Protein 3BYI (pdb70)

Foldseek 3Di:
DDDDPVRCCVVPNQQQPQFLEALVNQCVVVVHLEHPLLVLLLVVCVVPNLLAACQLNDADDVVLLVVVSRCVRNVHDDDCPDPSNVPNNSSSNNSLSRQQSRPAFLQGPVCLVQLLVLLVDDDLVSSLVSLLVSLVVDDSSSSVNLLSVLVSVLSSQVNCVRHVDHLQNVLLSVLCSHHVQQPPPDHNVVSSVSSSSSSSSCNVVVPSSPD/DDDDPVVCVVVPVAAQPQALEALCVQCVVVVHLEHPLLVLLLVVCVVPNLLAACQLNDADDVVLLVVVSRCVRVVHDDDCVPPSNVPNNSSSNNNLSRQQNRPAFLCGPVCLVQLLVLLPDDDPVSSLVSLLVSLVVDDSSSNVNLLSVLVSVLSSQVSCVRHVDHLQNVLLSVLCSHHVQQPPPDDNVVSSVSSSSSSSSCNVVVVSSND/DDPVVCVVVVVFQQQQFQEALCRQCVVVVHLAHPLLVLLLVVCVVPNLLAACALNDADDVVLLVVVSRCVRNVHDDDCVDPSNPPNNSSSNNNLSRQQNRPAFLQGPVCLVQLLVLLPDDDLVSSLVSLLVSLVVDDSSSNVNLLSVLVSVLSSQVNCVRHVDHLQNVLLSVLCSHHVQCPDPDDNVVSSVSSSSSSSSCNVVVCSNVND/DDPVVCCVVVVAAQQQAQEALVSQCVVVVHLEHPLLVLLLVVCVVPNLLAACQLNDADDVVLLVVVSRCVRNVHDDDCVPPSNPPNNSSSNNNLNRQQNRPAFLQGQVCLVQLLVLLPDDDVVSSQVSLLVVLVVDDSSSNVNLLSVLVSVLSSQVNCVRHVDHLQNVLLSVLCSHNVCQPPPDDRVVSSVSSSSSSSSCNVCVVSNVD

B-factor: mean 49.27, std 9.01, range [24.17, 100.31]

Solvent-accessible surface area: 32671 Å² total; per-residue (Å²): 160,100,35,43,29,64,51,3,72,149,116,45,18,9,97,41,48,15,7,26,30,47,3,62,106,4,2,144,139,52,143,28,53,12,0,146,10,0,70,51,0,16,116,6,0,51,135,68,0,28,76,48,42,1,0,0,40,5,68,7,72,20,29,27,6,10,89,0,29,23,43,13,4,17,68,62,205,30,80,13,92,72,98,89,4,94,62,8,11,4,0,0,8,0,0,14,11,1,0,103,6,3,59,42,2,1,2,7,96,89,26,23,70,78,0,10,108,2,2,64,82,75,64,15,101,62,9,6,103,26,0,65,43,9,4,120,124,6,41,64,17,2,63,43,0,0,86,51,0,1,13,4,0,40,101,0,44,90,73,35,61,70,0,56,6,37,19,30,22,1,0,106,17,1,0,47,0,0,5,50,0,15,80,65,117,16,12,28,24,2,18,39,28,9,0,30,37,0,2,27,14,0,8,68,11,39,79,110,6,19,78,143,80,41,33,23,66,70,10,76,132,86,49,24,10,52,59,68,14,2,28,14,103,10,80,82,3,3,146,123,60,148,30,54,10,1,91,0,0,86,65,0,13,60,8,0,55,144,74,0,26,75,44,52,1,0,0,53,11,59,7,76,24,37,32,6,10,45,0,22,28,25,0,6,24,98,56,103,18,79,16,94,68,103,101,4,70,67,8,22,3,0,0,9,0,0,13,10,1,0,104,6,3,56,81,1,1,3,8,76,91,34,17,96,64,0,8,98,2,2,66,60,105,68,20,96,59,7,6,95,24,1,64,46,20,2,118,138,7,40,63,16,5,64,41,0,0,94,52,0,1,13,5,1,42,102,0,45,89,79,33,62,81,0,61,6,20,30,62,18,1,1,81,16,1,0,50,4,0,1,47,0,15,85,62,125,21,11,33,23,3,17,44,30,10,0,30,42,0,2,40,14,0,7,68,14,49,76,112,7,24,94,87,35,27,67,55,9,84,117,152,48,18,10,55,50,12,22,5,24,18,101,9,86,67,2,1,116,137,67,102,34,52,12,0,161,8,0,85,32,0,17,122,8,0,49,133,69,0,22,56,48,54,2,0,0,55,1,74,8,79,24,40,29,7,11,43,0,27,25,25,13,4,2,92,58,110,25,78,11,89,68,87,87,4,133,65,8,11,3,0,0,8,0,0,12,11,0,0,101,4,2,50,79,2,0,5,10,67,91,33,18,64,89,0,14,75,3,1,62,68,92,58,20,104,53,11,3,105,23,0,54,50,20,6,117,139,8,38,63,20,6,74,37,0,0,92,52,0,0,12,4,0,40,100,0,45,87,93,34,72,67,0,70,7,16,20,49,21,0,0,91,16,1,0,50,2,0,2,31,0,10,63,51,116,17,8,27,27,3,21,41,33,8,1,31,41,0,1,26,15,0,8,66,18,47,81,80,4,18,36,141,92,54,31,59,44,12,69,154,166,40,19,8,46,54,27,24,5,27,29,59,3,58,74,6,3,135,94,62,147,31,50,11,0,154,5,0,75,32,0,13,117,6,0,67,140,71,0,28,81,48,49,1,0,0,50,4,70,8,77,25,25,28,7,12,86,0,31,26,35,9,1,4,96,74,109,25,79,13,91,71,88,96,4,134,63,8,12,3,0,0,8,0,0,14,10,1,0,103,4,4,64,51,2,1,3,11,67,86,37,12,99,67,0,10,111,2,2,61,80,65,67,22,116,64,9,23,61,25,0,75,51,18,4,119,147,6,42,67,16,3,62,42,0,0,97,51,0,1,14,4,0,40,64,0,44,85,69,37,74,73,0,69,6,17,19,47,18,0,0,94,18,2,0,46,3,0,3,45,0,13,78,55,130,16,11,18,26,2,22,45,27,6,1,30,37,0,1,29,15,0,7,66,26,45,83,46,5,20,82

Structure (mmCIF, N/CA/C/O backbone):
data_3BYI
#
_entry.id   3BYI
#
_cell.length_a   120.618
_cell.length_b   130.142
_cell.length_c   62.477
_cell.angle_alpha   90.000
_cell.angle_beta   90.000
_cell.angle_gamma   90.000
#
_symmetry.space_group_name_H-M   'P 21 21 2'
#
loop_
_entity.id
_entity.type
_entity.pdbx_description
1 polymer 'Rho GTPase activating protein 15'
2 water water
#
loop_
_atom_site.group_PDB
_atom_site.id
_atom_site.type_symbol
_atom_site.label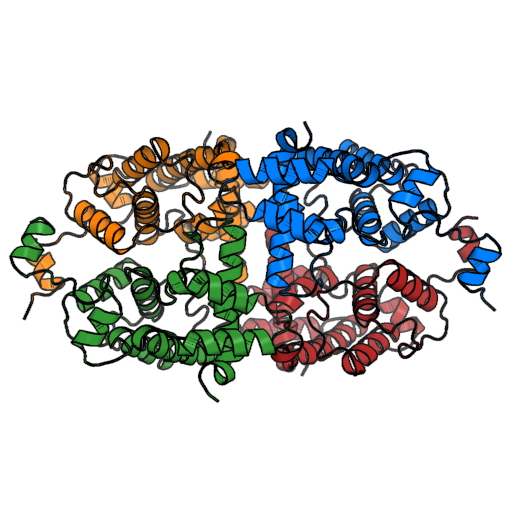_atom_id
_atom_site.label_alt_id
_atom_site.label_comp_id
_atom_site.label_asym_id
_atom_site.label_entity_id
_atom_site.label_seq_id
_atom_site.pdbx_PDB_ins_code
_atom_site.Cartn_x
_atom_site.Cartn_y
_atom_site.Cartn_z
_atom_site.occupancy
_atom_site.B_iso_or_equiv
_atom_site.auth_seq_id
_atom_site.auth_comp_id
_atom_site.auth_asym_id
_atom_site.auth_atom_id
_atom_site.pdbx_PDB_model_num
ATOM 1 N N . MET A 1 2 ? 21.219 -74.214 -43.828 1.00 62.14 261 MET A N 1
ATOM 2 C CA . MET A 1 2 ? 21.280 -73.345 -45.039 1.00 64.65 261 MET A CA 1
ATOM 3 C C . MET A 1 2 ? 20.458 -72.067 -44.829 1.00 66.61 261 MET A C 1
ATOM 4 O O . MET A 1 2 ? 19.401 -71.891 -45.442 1.00 66.99 261 MET A O 1
ATOM 6 N N . ARG A 1 3 ? 20.950 -71.181 -43.957 1.00 66.86 262 ARG A N 1
ATOM 7 C CA . ARG A 1 3 ? 20.251 -69.926 -43.636 1.00 68.38 262 ARG A CA 1
ATOM 8 C C . ARG A 1 3 ? 20.612 -68.815 -44.619 1.00 70.09 262 ARG A C 1
ATOM 9 O O . ARG A 1 3 ? 21.786 -68.619 -44.926 1.00 70.73 262 ARG A O 1
ATOM 17 N N . PRO A 1 4 ? 19.604 -68.052 -45.085 1.00 71.24 263 PRO A N 1
ATOM 18 C CA . PRO A 1 4 ? 19.867 -67.016 -46.081 1.00 70.04 263 PRO A CA 1
ATOM 19 C C . PRO A 1 4 ? 20.669 -65.834 -45.513 1.00 68.73 263 PRO A C 1
ATOM 20 O O . PRO A 1 4 ? 20.615 -65.561 -44.312 1.00 68.46 263 PRO A O 1
ATOM 24 N N . SER A 1 5 ? 21.410 -65.158 -46.388 1.00 66.64 264 SER A N 1
ATOM 25 C CA . SER A 1 5 ? 22.169 -63.964 -46.017 1.00 64.85 264 SER A CA 1
ATOM 26 C C . SER A 1 5 ? 21.253 -62.757 -45.807 1.00 62.82 264 SER A C 1
ATOM 27 O O . SER A 1 5 ? 20.053 -62.824 -46.065 1.00 63.42 264 SER A O 1
ATOM 30 N N . LEU A 1 6 ? 21.833 -61.657 -45.337 1.00 60.68 265 LEU A N 1
ATOM 31 C CA . LEU A 1 6 ? 21.124 -60.372 -45.272 1.00 59.90 265 LEU A CA 1
ATOM 32 C C . LEU A 1 6 ? 20.856 -59.859 -46.702 1.00 59.17 265 LEU A C 1
ATOM 33 O O . LEU A 1 6 ? 19.766 -59.346 -46.984 1.00 58.50 265 LEU A O 1
ATOM 38 N N . LYS A 1 7 ? 21.835 -60.022 -47.601 1.00 60.86 266 LYS A N 1
ATOM 39 C CA . LYS A 1 7 ? 21.638 -59.723 -49.038 1.00 61.38 266 LYS A CA 1
ATOM 40 C C . LYS A 1 7 ? 20.427 -60.505 -49.559 1.00 60.44 266 LYS A C 1
ATOM 41 O O . LYS A 1 7 ? 19.452 -59.902 -50.039 1.00 59.05 266 LYS A O 1
ATOM 43 N N . THR A 1 8 ? 20.481 -61.833 -49.424 1.00 58.40 267 THR A N 1
ATOM 44 C CA . THR A 1 8 ? 19.352 -62.695 -49.786 1.00 58.73 267 THR A CA 1
ATOM 45 C C . THR A 1 8 ? 18.036 -62.179 -49.173 1.00 60.10 267 THR A C 1
ATOM 46 O O . THR A 1 8 ? 17.075 -61.915 -49.896 1.00 62.71 267 THR A O 1
ATOM 50 N N . LEU A 1 9 ? 17.991 -62.011 -47.854 1.00 58.11 268 LEU A N 1
ATOM 51 C CA . LEU A 1 9 ? 16.748 -61.620 -47.199 1.00 57.69 268 LEU A CA 1
ATOM 52 C C . LEU A 1 9 ? 16.222 -60.287 -47.727 1.00 58.73 268 LEU A C 1
ATOM 53 O O . LEU A 1 9 ? 15.007 -60.110 -47.863 1.00 56.58 268 LEU A O 1
ATOM 58 N N . GLN A 1 10 ? 17.135 -59.378 -48.067 1.00 62.32 269 GLN A N 1
ATOM 59 C CA . GLN A 1 10 ? 16.769 -58.068 -48.638 1.00 66.85 269 GLN A CA 1
ATOM 60 C C . GLN A 1 10 ? 16.295 -58.201 -50.073 1.00 68.72 269 GLN A C 1
ATOM 61 O O . GLN A 1 10 ? 15.309 -57.566 -50.460 1.00 68.78 269 GLN A O 1
ATOM 67 N N . GLU A 1 11 ? 17.012 -59.013 -50.858 1.00 69.42 270 GLU A N 1
ATOM 68 C CA . GLU A 1 11 ? 16.600 -59.353 -52.225 1.00 70.27 270 GLU A CA 1
ATOM 69 C C . GLU A 1 11 ? 15.231 -60.024 -52.182 1.00 71.67 270 GLU A C 1
ATOM 70 O O . GLU A 1 11 ? 14.238 -59.442 -52.641 1.00 73.23 270 GLU A O 1
ATOM 76 N N . LYS A 1 12 ? 15.173 -61.224 -51.591 1.00 70.04 271 LYS A N 1
ATOM 77 C CA . LYS A 1 12 ? 13.917 -61.978 -51.447 1.00 68.02 271 LYS A CA 1
ATOM 78 C C . LYS A 1 12 ? 12.765 -61.069 -51.017 1.00 67.15 271 LYS A C 1
ATOM 79 O O . LYS A 1 12 ? 11.625 -61.300 -51.396 1.00 70.04 271 LYS A O 1
ATOM 83 N N . GLY A 1 13 ? 13.075 -60.038 -50.239 1.00 66.77 272 GLY A N 1
ATOM 84 C CA . GLY A 1 13 ? 12.092 -59.066 -49.783 1.00 65.54 272 GLY A CA 1
ATOM 85 C C . GLY A 1 13 ? 11.704 -59.245 -48.328 1.00 65.12 272 GLY A C 1
ATOM 86 O O . GLY A 1 13 ? 10.833 -58.530 -47.836 1.00 65.28 272 GLY A O 1
ATOM 87 N N . LEU A 1 14 ? 12.351 -60.181 -47.630 1.00 64.16 273 LEU A N 1
ATOM 88 C CA . LEU A 1 14 ? 11.973 -60.532 -46.254 1.00 64.19 273 LEU A CA 1
ATOM 89 C C . LEU A 1 14 ? 12.413 -59.497 -45.187 1.00 64.63 273 LEU A C 1
ATOM 90 O O . LEU A 1 14 ? 11.697 -59.265 -44.205 1.00 64.89 273 LEU A O 1
ATOM 92 N N . ILE A 1 15 ? 13.596 -58.901 -45.372 1.00 66.17 274 ILE A N 1
ATOM 93 C CA . ILE A 1 15 ? 14.138 -57.871 -44.471 1.00 65.41 274 ILE A CA 1
ATOM 94 C C . ILE A 1 15 ? 14.380 -56.598 -45.266 1.00 65.40 274 ILE A C 1
ATOM 95 O O . ILE A 1 15 ? 15.299 -56.527 -46.068 1.00 67.38 274 ILE A O 1
ATOM 100 N N . LYS A 1 16 ? 13.546 -55.597 -45.023 1.00 64.64 275 LYS A N 1
ATOM 101 C CA . LYS A 1 16 ? 13.583 -54.343 -45.760 1.00 64.16 275 LYS A CA 1
ATOM 102 C C . LYS A 1 16 ? 14.797 -53.474 -45.448 1.00 61.20 275 LYS A C 1
ATOM 103 O O . LYS A 1 16 ? 15.381 -52.921 -46.370 1.00 56.32 275 LYS A O 1
ATOM 109 N N . ASP A 1 17 ? 15.151 -53.340 -44.163 1.00 60.65 276 ASP A N 1
ATOM 110 C CA . ASP A 1 17 ? 16.187 -52.369 -43.696 1.00 62.03 276 ASP A CA 1
ATOM 111 C C . ASP A 1 17 ? 15.936 -50.954 -44.217 1.00 61.41 276 ASP A C 1
ATOM 112 O O . ASP A 1 17 ? 16.865 -50.221 -44.586 1.00 62.04 276 ASP A O 1
ATOM 117 N N . GLN A 1 18 ? 14.667 -50.577 -44.213 1.00 60.72 277 GLN A N 1
ATOM 118 C CA . GLN A 1 18 ? 14.199 -49.417 -44.937 1.00 57.58 277 GLN A CA 1
ATOM 119 C C . GLN A 1 18 ? 14.605 -48.073 -44.299 1.00 54.36 277 GLN A C 1
ATOM 120 O O . GLN A 1 18 ? 14.984 -47.169 -45.025 1.00 52.58 277 GLN A O 1
ATOM 126 N N . ILE A 1 19 ? 14.534 -47.955 -42.965 1.00 50.39 278 ILE A N 1
ATOM 127 C CA . ILE A 1 19 ? 14.595 -46.642 -42.282 1.00 49.91 278 ILE A CA 1
ATOM 128 C C . ILE A 1 19 ? 15.933 -46.383 -41.611 1.00 48.78 278 ILE A C 1
ATOM 129 O O . ILE A 1 19 ? 16.563 -45.340 -41.815 1.00 52.37 278 ILE A O 1
ATOM 134 N N . PHE A 1 20 ? 16.341 -47.310 -40.755 1.00 48.43 279 PHE A N 1
ATOM 135 C CA . PHE A 1 20 ? 17.545 -47.111 -39.960 1.00 46.13 279 PHE A CA 1
ATOM 136 C C . PHE A 1 20 ? 18.727 -47.297 -40.907 1.00 44.70 279 PHE A C 1
ATOM 137 O O . PHE A 1 20 ? 18.715 -48.224 -41.723 1.00 45.87 279 PHE A O 1
ATOM 145 N N . GLY A 1 21 ? 19.703 -46.388 -40.810 1.00 42.90 280 GLY A N 1
ATOM 146 C CA . GLY A 1 21 ? 20.901 -46.419 -41.631 1.00 43.54 280 GLY A CA 1
ATOM 147 C C . GLY A 1 21 ? 20.783 -45.699 -42.963 1.00 44.48 280 GLY A C 1
ATOM 148 O O . GLY A 1 21 ? 21.738 -45.702 -43.737 1.00 43.75 280 GLY A O 1
ATOM 149 N N . SER A 1 22 ? 19.601 -45.152 -43.272 1.00 45.70 281 SER A N 1
ATOM 150 C CA . SER A 1 22 ? 19.405 -44.345 -44.480 1.00 45.43 281 SER A CA 1
ATOM 151 C C . SER A 1 22 ? 19.635 -42.887 -44.113 1.00 46.94 281 SER A C 1
ATOM 152 O O . SER A 1 22 ? 19.332 -42.469 -42.990 1.00 45.37 281 SER A O 1
ATOM 155 N N . HIS A 1 23 ? 20.131 -42.108 -45.077 1.00 47.54 282 HIS A N 1
ATOM 156 C CA . HIS A 1 23 ? 20.297 -40.670 -44.906 1.00 49.81 282 HIS A CA 1
ATOM 157 C C . HIS A 1 23 ? 18.984 -40.049 -44.483 1.00 46.15 282 HIS A C 1
ATOM 158 O O . HIS A 1 23 ? 17.927 -40.439 -44.979 1.00 49.59 282 HIS A O 1
ATOM 165 N N . LEU A 1 24 ? 19.058 -39.066 -43.592 1.00 46.87 283 LEU A N 1
ATOM 166 C CA . LEU A 1 24 ? 17.894 -38.267 -43.188 1.00 44.71 283 LEU A CA 1
ATOM 167 C C . LEU A 1 24 ? 17.109 -37.805 -44.429 1.00 44.14 283 LEU A C 1
ATOM 168 O O . LEU A 1 24 ? 15.898 -37.841 -44.456 1.00 45.90 283 LEU A O 1
ATOM 173 N N . HIS A 1 25 ? 17.832 -37.425 -45.477 1.00 47.59 284 HIS A N 1
ATOM 174 C CA . HIS A 1 25 ? 17.241 -36.868 -46.695 1.00 47.84 284 HIS A CA 1
ATOM 175 C C . HIS A 1 25 ? 16.465 -37.875 -47.506 1.00 46.47 284 HIS A C 1
ATOM 176 O O . HIS A 1 25 ? 15.448 -37.527 -48.099 1.00 44.08 284 HIS A O 1
ATOM 183 N N . LYS A 1 26 ? 16.916 -39.122 -47.477 1.00 45.17 285 LYS A N 1
ATOM 184 C CA . LYS A 1 26 ? 16.198 -40.211 -48.118 1.00 46.38 285 LYS A CA 1
ATOM 185 C C . LYS A 1 26 ? 14.992 -40.639 -47.302 1.00 45.71 285 LYS A C 1
ATOM 186 O O . LYS A 1 26 ? 13.952 -40.951 -47.869 1.00 42.91 285 LYS A O 1
ATOM 190 N N . VAL A 1 27 ? 15.123 -40.675 -45.968 1.00 45.22 286 VAL A N 1
ATOM 191 C CA . VAL A 1 27 ? 13.965 -41.049 -45.126 1.00 45.08 286 VAL A CA 1
ATOM 192 C C . VAL A 1 27 ? 12.836 -40.042 -45.352 1.00 46.19 286 VAL A C 1
ATOM 193 O O . VAL A 1 27 ? 11.677 -40.425 -45.575 1.00 47.03 286 VAL A O 1
ATOM 197 N N . CYS A 1 28 ? 13.209 -38.767 -45.356 1.00 46.46 287 CYS A N 1
ATOM 198 C CA . CYS A 1 28 ? 12.275 -37.670 -45.449 1.00 45.95 287 CYS A CA 1
ATOM 199 C C . CYS A 1 28 ? 11.694 -37.582 -46.834 1.00 46.59 287 CYS A C 1
ATOM 200 O O . CYS A 1 28 ? 10.518 -37.305 -46.990 1.00 44.96 287 CYS A O 1
ATOM 203 N N . GLU A 1 29 ? 12.496 -37.877 -47.856 1.00 50.34 288 GLU A N 1
ATOM 204 C CA . GLU A 1 29 ? 12.003 -37.800 -49.240 1.00 46.31 288 GLU A CA 1
ATOM 205 C C . GLU A 1 29 ? 10.916 -38.860 -49.483 1.00 47.39 288 GLU A C 1
ATOM 206 O O . GLU A 1 29 ? 9.884 -38.614 -50.169 1.00 45.42 288 GLU A O 1
ATOM 212 N N . ARG A 1 30 ? 11.157 -40.048 -48.937 1.00 46.28 289 ARG A N 1
ATOM 213 C CA . ARG A 1 30 ? 10.219 -41.172 -49.049 1.00 47.72 289 ARG A CA 1
ATOM 214 C C . ARG A 1 30 ? 8.861 -40.872 -48.385 1.00 48.55 289 ARG A C 1
ATOM 215 O O . ARG A 1 30 ? 7.840 -41.245 -48.928 1.00 45.65 289 ARG A O 1
ATOM 223 N N . GLU A 1 31 ? 8.876 -40.196 -47.226 1.00 48.40 290 GLU A N 1
ATOM 224 C CA . GLU A 1 31 ? 7.653 -39.796 -46.495 1.00 45.99 290 GLU A CA 1
ATOM 225 C C . GLU A 1 31 ? 7.088 -38.447 -46.920 1.00 46.83 290 GLU A C 1
ATOM 226 O O . GLU A 1 31 ? 5.991 -38.056 -46.465 1.00 44.85 290 GLU A O 1
ATOM 232 N N . ASN A 1 32 ? 7.830 -37.737 -47.770 1.00 46.31 291 ASN A N 1
ATOM 233 C CA . ASN A 1 32 ? 7.445 -36.409 -48.218 1.00 47.68 291 ASN A CA 1
ATOM 234 C C . ASN A 1 32 ? 7.341 -35.455 -47.016 1.00 46.45 291 ASN A C 1
ATOM 235 O O . ASN A 1 32 ? 6.361 -34.728 -46.859 1.00 43.31 291 ASN A O 1
ATOM 240 N N . SER A 1 33 ? 8.381 -35.492 -46.184 1.00 46.56 292 SER A N 1
ATOM 241 C CA . SER A 1 33 ? 8.436 -34.783 -44.891 1.00 47.49 292 SER A CA 1
ATOM 242 C C . SER A 1 33 ? 9.774 -34.039 -44.772 1.00 45.01 292 SER A C 1
ATOM 243 O O . SER A 1 33 ? 10.642 -34.177 -45.623 1.00 43.06 292 SER A O 1
ATOM 246 N N . THR A 1 34 ? 9.905 -33.216 -43.744 1.00 44.21 293 THR A N 1
ATOM 247 C CA . THR A 1 34 ? 11.201 -32.691 -43.319 1.00 41.94 293 THR A CA 1
ATOM 248 C C . THR A 1 34 ? 11.536 -33.172 -41.921 1.00 43.84 293 THR A C 1
ATOM 249 O O . THR A 1 34 ? 12.613 -32.885 -41.393 1.00 45.58 293 THR A O 1
ATOM 253 N N . VAL A 1 35 ? 10.606 -33.906 -41.304 1.00 43.79 294 VAL A N 1
ATOM 254 C CA . VAL A 1 35 ? 10.876 -34.597 -40.060 1.00 43.15 294 VAL A CA 1
ATOM 255 C C . VAL A 1 35 ? 10.384 -36.036 -40.144 1.00 43.39 294 VAL A C 1
ATOM 256 O O . VAL A 1 35 ? 9.228 -36.263 -40.441 1.00 44.57 294 VAL A O 1
ATOM 260 N N . PRO A 1 36 ? 11.262 -37.015 -39.892 1.00 44.25 295 PRO A N 1
ATOM 261 C CA . PRO A 1 36 ? 10.787 -38.387 -39.949 1.00 45.50 295 PRO A CA 1
ATOM 262 C C . PRO A 1 36 ? 9.657 -38.704 -38.973 1.00 45.70 295 PRO A C 1
ATOM 263 O O . PRO A 1 36 ? 9.700 -38.343 -37.803 1.00 46.94 295 PRO A O 1
ATOM 267 N N . TRP A 1 37 ? 8.656 -39.398 -39.471 1.00 48.78 296 TRP A N 1
ATO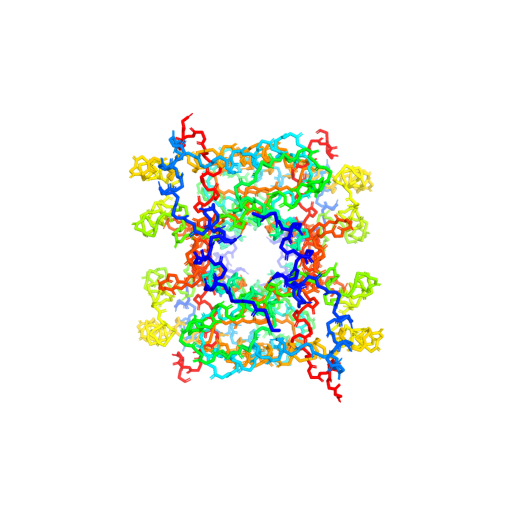M 268 C CA . TRP A 1 37 ? 7.553 -39.888 -38.645 1.00 49.18 296 TRP A CA 1
ATOM 269 C C . TRP A 1 37 ? 8.023 -40.609 -37.385 1.00 46.74 296 TRP A C 1
ATOM 270 O O . TRP A 1 37 ? 7.409 -40.454 -36.346 1.00 46.14 296 TRP A O 1
ATOM 281 N N . PHE A 1 38 ? 9.076 -41.423 -37.486 1.00 44.70 297 PHE A N 1
ATOM 282 C CA . PHE A 1 38 ? 9.520 -42.197 -36.329 1.00 46.47 297 PHE A CA 1
ATOM 283 C C . PHE A 1 38 ? 10.021 -41.276 -35.207 1.00 46.59 297 PHE A C 1
ATOM 284 O O . PHE A 1 38 ? 9.807 -41.551 -34.038 1.00 44.37 297 PHE A O 1
ATOM 292 N N . VAL A 1 39 ? 10.690 -40.185 -35.598 1.00 46.41 298 VAL A N 1
ATOM 293 C CA . VAL A 1 39 ? 11.150 -39.191 -34.665 1.00 44.08 298 VAL A CA 1
ATOM 294 C C . VAL A 1 39 ? 9.953 -38.514 -33.942 1.00 44.24 298 VAL A C 1
ATOM 295 O O . VAL A 1 39 ? 9.975 -38.291 -32.738 1.00 43.52 298 VAL A O 1
ATOM 299 N N . LYS A 1 40 ? 8.909 -38.186 -34.691 1.00 46.77 299 LYS A N 1
ATOM 300 C CA . LYS A 1 40 ? 7.757 -37.550 -34.096 1.00 45.61 299 LYS A CA 1
ATOM 301 C C . LYS A 1 40 ? 6.963 -38.532 -33.214 1.00 45.80 299 LYS A C 1
ATOM 302 O O . LYS A 1 40 ? 6.408 -38.147 -32.183 1.00 45.82 299 LYS A O 1
ATOM 308 N N . GLN A 1 41 ? 6.903 -39.799 -33.609 1.00 46.69 300 GLN A N 1
ATOM 309 C CA . GLN A 1 41 ? 6.263 -40.819 -32.779 1.00 46.73 300 GLN A CA 1
ATOM 310 C C . GLN A 1 41 ? 6.943 -40.998 -31.427 1.00 44.77 300 GLN A C 1
ATOM 311 O O . GLN A 1 41 ? 6.274 -41.201 -30.418 1.00 44.57 300 GLN A O 1
ATOM 317 N N . CYS A 1 42 ? 8.271 -41.054 -31.450 1.00 47.12 301 CYS A N 1
ATOM 318 C CA . CYS A 1 42 ? 9.048 -41.252 -30.244 1.00 45.42 301 CYS A CA 1
ATOM 319 C C . CYS A 1 42 ? 8.903 -40.080 -29.308 1.00 43.36 301 CYS A C 1
ATOM 320 O O . CYS A 1 42 ? 8.628 -40.255 -28.138 1.00 46.37 301 CYS A O 1
ATOM 323 N N . ILE A 1 43 ? 9.067 -38.887 -29.861 1.00 45.62 302 ILE A N 1
ATOM 324 C CA . ILE A 1 43 ? 8.826 -37.632 -29.155 1.00 44.03 302 ILE A CA 1
ATOM 325 C C . ILE A 1 43 ? 7.447 -37.620 -28.503 1.00 45.33 302 ILE A C 1
ATOM 326 O O . ILE A 1 43 ? 7.341 -37.285 -27.310 1.00 45.04 302 ILE A O 1
ATOM 331 N N . GLU A 1 44 ? 6.411 -37.998 -29.248 1.00 44.29 303 GLU A N 1
ATOM 332 C CA . GLU A 1 44 ? 5.064 -37.972 -28.701 1.00 44.64 303 GLU A CA 1
ATOM 333 C C . GLU A 1 44 ? 4.927 -38.903 -27.480 1.00 42.75 303 GLU A C 1
ATOM 334 O O . GLU A 1 44 ? 4.312 -38.551 -26.490 1.00 42.09 303 GLU A O 1
ATOM 340 N N . ALA A 1 45 ? 5.462 -40.115 -27.595 1.00 42.32 304 ALA A N 1
ATOM 341 C CA . ALA A 1 45 ? 5.430 -41.088 -26.498 1.00 42.41 304 ALA A CA 1
ATOM 342 C C . ALA A 1 45 ? 6.215 -40.612 -25.268 1.00 44.74 304 ALA A C 1
ATOM 343 O O . ALA A 1 45 ? 5.800 -40.813 -24.149 1.00 45.34 304 ALA A O 1
ATOM 345 N N . VAL A 1 46 ? 7.327 -39.924 -25.492 1.00 46.61 305 VAL A N 1
ATOM 346 C CA . VAL A 1 46 ? 8.119 -39.396 -24.388 1.00 43.94 305 VAL A CA 1
ATOM 347 C C . VAL A 1 46 ? 7.392 -38.231 -23.701 1.00 45.22 305 VAL A C 1
ATOM 348 O O . VAL A 1 46 ? 7.323 -38.175 -22.464 1.00 45.95 305 VAL A O 1
ATOM 352 N N . GLU A 1 47 ? 6.797 -37.345 -24.484 1.00 46.38 306 GLU A N 1
ATOM 353 C CA . GLU A 1 47 ? 5.956 -36.289 -23.931 1.00 48.02 306 GLU A CA 1
ATOM 354 C C . GLU A 1 47 ? 4.727 -36.811 -23.182 1.00 46.56 306 GLU A C 1
ATOM 355 O O . GLU A 1 47 ? 4.350 -36.271 -22.169 1.00 49.33 306 GLU A O 1
ATOM 361 N N . LYS A 1 48 ? 4.127 -37.883 -23.669 1.00 47.85 307 LYS A N 1
ATOM 362 C CA . LYS A 1 48 ? 2.934 -38.448 -23.064 1.00 46.57 307 LYS A CA 1
ATOM 363 C C . LYS A 1 48 ? 3.242 -39.099 -21.727 1.00 47.51 307 LYS A C 1
ATOM 364 O O . LYS A 1 48 ? 2.508 -38.914 -20.769 1.00 47.72 307 LYS A O 1
ATOM 370 N N . ARG A 1 49 ? 4.312 -39.892 -21.667 1.00 47.62 308 ARG A N 1
ATOM 371 C CA . ARG A 1 49 ? 4.590 -40.681 -20.479 1.00 45.98 308 ARG A CA 1
ATOM 372 C C . ARG A 1 49 ? 6.067 -40.747 -20.053 1.00 46.44 308 ARG A C 1
ATOM 373 O O . ARG A 1 49 ? 6.479 -41.670 -19.347 1.00 45.84 308 ARG A O 1
ATOM 381 N N . GLY A 1 50 ? 6.873 -39.761 -20.445 1.00 45.45 309 GLY A N 1
ATOM 382 C CA . GLY A 1 50 ? 8.289 -39.796 -20.085 1.00 44.98 309 GLY A CA 1
ATOM 383 C C . GLY A 1 50 ? 8.873 -38.556 -19.465 1.00 43.95 309 GLY A C 1
ATOM 384 O O . GLY A 1 50 ? 10.017 -38.579 -19.088 1.00 45.47 309 GLY A O 1
ATOM 385 N N . LEU A 1 51 ? 8.103 -37.469 -19.353 1.00 45.31 310 LEU A N 1
ATOM 386 C CA . LEU A 1 51 ? 8.691 -36.202 -18.937 1.00 47.75 310 LEU A CA 1
ATOM 387 C C . LEU A 1 51 ? 9.095 -36.170 -17.459 1.00 47.36 310 LEU A C 1
ATOM 388 O O . LEU A 1 51 ? 9.986 -35.408 -17.069 1.00 48.33 310 LEU A O 1
ATOM 393 N N . ASP A 1 52 ? 8.429 -36.988 -16.651 1.00 46.32 311 ASP A N 1
ATOM 394 C CA . ASP A 1 52 ? 8.700 -37.054 -15.223 1.00 46.60 311 ASP A CA 1
ATOM 395 C C . ASP A 1 52 ? 9.586 -38.234 -14.833 1.00 44.43 311 ASP A C 1
ATOM 396 O O . ASP A 1 52 ? 9.794 -38.491 -13.684 1.00 47.49 311 ASP A O 1
ATOM 401 N N . VAL A 1 53 ? 10.102 -38.967 -15.801 1.00 45.22 312 VAL A N 1
ATOM 402 C CA . VAL A 1 53 ? 10.812 -40.194 -15.507 1.00 43.05 312 VAL A CA 1
ATOM 403 C C . VAL A 1 53 ? 12.287 -39.871 -15.239 1.00 43.92 312 VAL A C 1
ATOM 404 O O . VAL A 1 53 ? 12.935 -39.144 -16.011 1.00 42.56 312 VAL A O 1
ATOM 408 N N . ASP A 1 54 ? 12.801 -40.400 -14.128 1.00 41.95 313 ASP A N 1
ATOM 409 C CA . ASP A 1 54 ? 14.174 -40.119 -13.704 1.00 43.04 313 ASP A CA 1
ATOM 410 C C . ASP A 1 54 ? 15.165 -40.540 -14.761 1.00 43.53 313 ASP A C 1
ATOM 411 O O . ASP A 1 54 ? 15.088 -41.648 -15.259 1.00 46.33 313 ASP A O 1
ATOM 416 N N . GLY A 1 55 ? 16.067 -39.633 -15.131 1.00 42.15 314 GLY A N 1
ATOM 417 C CA . GLY A 1 55 ? 17.152 -39.983 -16.067 1.00 42.82 314 GLY A CA 1
ATOM 418 C C . GLY A 1 55 ? 16.702 -40.213 -17.497 1.00 40.13 314 GLY A C 1
ATOM 419 O O . GLY A 1 55 ? 17.414 -40.849 -18.271 1.00 42.60 314 GLY A O 1
ATOM 420 N N . ILE A 1 56 ? 15.546 -39.670 -17.858 1.00 41.19 315 ILE A N 1
ATOM 421 C CA . ILE A 1 56 ? 15.028 -39.755 -19.211 1.00 42.66 315 ILE A CA 1
ATOM 422 C C . ILE A 1 56 ? 16.086 -39.278 -20.190 1.00 42.49 315 ILE A C 1
ATOM 423 O O . ILE A 1 56 ? 16.646 -38.205 -19.995 1.00 40.90 315 ILE A O 1
ATOM 428 N N . TYR A 1 57 ? 16.393 -40.148 -21.179 1.00 41.55 316 TYR A N 1
ATOM 429 C CA . TYR A 1 57 ? 17.432 -39.999 -22.223 1.00 43.53 316 TYR A CA 1
ATOM 430 C C . TYR A 1 57 ? 18.849 -40.414 -21.800 1.00 44.19 316 TYR A C 1
ATOM 431 O O . TYR A 1 57 ? 19.687 -40.720 -22.654 1.00 46.77 316 TYR A O 1
ATOM 440 N N . ARG A 1 58 ? 19.113 -40.416 -20.493 1.00 45.32 317 ARG A N 1
ATOM 441 C CA . ARG A 1 58 ? 20.351 -40.917 -19.972 1.00 47.47 317 ARG A CA 1
ATOM 442 C C . ARG A 1 58 ? 20.223 -42.426 -19.703 1.00 46.53 317 ARG A C 1
ATOM 443 O O . ARG A 1 58 ? 21.086 -43.190 -20.048 1.00 48.10 317 ARG A O 1
ATOM 447 N N . VAL A 1 59 ? 19.130 -42.833 -19.075 1.00 48.20 318 VAL A N 1
ATOM 448 C CA . VAL A 1 59 ? 18.926 -44.259 -18.777 1.00 45.85 318 VAL A CA 1
ATOM 449 C C . VAL A 1 59 ? 18.720 -45.029 -20.084 1.00 48.93 318 VAL A C 1
ATOM 450 O O . VAL A 1 59 ? 18.102 -44.543 -21.051 1.00 46.93 318 VAL A O 1
ATOM 454 N N . SER A 1 60 ? 19.272 -46.238 -20.103 1.00 51.62 319 SER A N 1
ATOM 455 C CA . SER A 1 60 ? 19.207 -47.139 -21.267 1.00 51.80 319 SER A CA 1
ATOM 456 C C . SER A 1 60 ? 18.039 -48.075 -21.135 1.00 49.31 319 SER A C 1
ATOM 457 O O . SER A 1 60 ? 17.824 -48.641 -20.093 1.00 52.68 319 SER A O 1
ATOM 460 N N . GLY A 1 61 ? 17.276 -48.240 -22.195 1.00 50.71 320 GLY A N 1
ATOM 461 C CA . GLY A 1 61 ? 16.284 -49.297 -22.231 1.00 50.27 320 GLY A CA 1
ATOM 462 C C . GLY A 1 61 ? 16.923 -50.611 -22.631 1.00 47.72 320 GLY A C 1
ATOM 463 O O . GLY A 1 61 ? 18.084 -50.657 -23.063 1.00 49.02 320 GLY A O 1
ATOM 464 N N . ASN A 1 62 ? 16.160 -51.682 -22.468 1.00 45.81 321 ASN A N 1
ATOM 465 C CA . ASN A 1 62 ? 16.575 -53.032 -22.866 1.00 45.99 321 ASN A CA 1
ATOM 466 C C . ASN A 1 62 ? 16.934 -53.064 -24.365 1.00 44.96 321 ASN A C 1
ATOM 467 O O . ASN A 1 62 ? 16.052 -52.868 -25.211 1.00 43.25 321 ASN A O 1
ATOM 472 N N . LEU A 1 63 ? 18.221 -53.292 -24.686 1.00 43.38 322 LEU A N 1
ATOM 473 C CA . LEU A 1 63 ? 18.701 -53.144 -26.057 1.00 40.13 322 LEU A CA 1
ATOM 474 C C . LEU A 1 63 ? 18.066 -54.193 -26.964 1.00 41.04 322 LEU A C 1
ATOM 475 O O . LEU A 1 63 ? 17.716 -53.903 -28.119 1.00 39.58 322 LEU A O 1
ATOM 480 N N . ALA A 1 64 ? 17.862 -55.397 -26.435 1.00 40.12 323 ALA A N 1
ATOM 481 C CA . ALA A 1 64 ? 17.126 -56.433 -27.187 1.00 40.27 323 ALA A CA 1
ATOM 482 C C . ALA A 1 64 ? 15.712 -55.972 -27.601 1.00 40.57 323 ALA A C 1
ATOM 483 O O . ALA A 1 64 ? 15.267 -56.275 -28.693 1.00 39.98 323 ALA A O 1
ATOM 485 N N . THR A 1 65 ? 15.013 -55.233 -26.731 1.00 41.02 324 THR A N 1
ATOM 486 C CA . THR A 1 65 ? 13.698 -54.682 -27.064 1.00 40.41 324 THR A CA 1
ATOM 487 C C . THR A 1 65 ? 13.817 -53.514 -28.024 1.00 41.24 324 THR A C 1
ATOM 488 O O . THR A 1 65 ? 12.976 -53.367 -28.900 1.00 42.68 324 THR A O 1
ATOM 492 N N . ILE A 1 66 ? 14.833 -52.665 -27.852 1.00 43.19 325 ILE A N 1
ATOM 493 C CA . ILE A 1 66 ? 15.112 -51.596 -28.828 1.00 41.26 325 ILE A CA 1
ATOM 494 C C . ILE A 1 66 ? 15.359 -52.188 -30.209 1.00 44.64 325 ILE A C 1
ATOM 495 O O . ILE A 1 66 ? 14.850 -51.686 -31.208 1.00 45.40 325 ILE A O 1
ATOM 500 N N . GLN A 1 67 ? 16.140 -53.263 -30.267 1.00 45.15 326 GLN A N 1
ATOM 501 C CA . GLN A 1 67 ? 16.476 -53.899 -31.530 1.00 43.10 326 GLN A CA 1
ATOM 502 C C . GLN A 1 67 ? 15.216 -54.434 -32.227 1.00 44.10 326 GLN A C 1
ATOM 503 O O . GLN A 1 67 ? 15.090 -54.355 -33.458 1.00 42.81 326 GLN A O 1
ATOM 509 N N . LYS A 1 68 ? 14.262 -54.956 -31.451 1.00 44.56 327 LYS A N 1
ATOM 510 C CA . LYS A 1 68 ? 12.967 -55.385 -32.019 1.00 47.15 327 LYS A CA 1
ATOM 511 C C . LYS A 1 68 ? 12.119 -54.216 -32.479 1.00 45.39 327 LYS A C 1
ATOM 512 O O . LYS A 1 68 ? 11.375 -54.331 -33.450 1.00 46.77 327 LYS A O 1
ATOM 518 N N . LEU A 1 69 ? 12.178 -53.112 -31.736 1.00 44.99 328 LEU A N 1
ATOM 519 C CA . LEU A 1 69 ? 11.501 -51.867 -32.137 1.00 44.83 328 LEU A CA 1
ATOM 520 C C . LEU A 1 69 ? 12.039 -51.396 -33.495 1.00 45.69 328 LEU A C 1
ATOM 521 O O . LEU A 1 69 ? 11.274 -51.116 -34.428 1.00 44.93 328 LEU A O 1
ATOM 526 N N . ARG A 1 70 ? 13.357 -51.314 -33.596 1.00 43.99 329 ARG A N 1
ATOM 527 C CA . ARG A 1 70 ? 14.047 -50.969 -34.851 1.00 42.84 329 ARG A CA 1
ATOM 528 C C . ARG A 1 70 ? 13.639 -51.881 -36.004 1.00 43.38 329 ARG A C 1
ATOM 529 O O . ARG A 1 70 ? 13.390 -51.423 -37.122 1.00 41.77 329 ARG A O 1
ATOM 537 N N . PHE A 1 71 ? 13.556 -53.175 -35.724 1.00 45.51 330 PHE A N 1
ATOM 538 C CA . PHE A 1 71 ? 13.210 -54.138 -36.763 1.00 45.82 330 PHE A CA 1
ATOM 539 C C . PHE A 1 71 ? 11.804 -53.911 -37.310 1.00 47.27 330 PHE A C 1
ATOM 540 O O . PHE A 1 71 ? 11.565 -53.906 -38.521 1.00 45.47 330 PHE A O 1
ATOM 548 N N . ILE A 1 72 ? 10.854 -53.781 -36.389 1.00 49.77 331 ILE A N 1
ATOM 549 C CA . ILE A 1 72 ? 9.464 -53.499 -36.750 1.00 48.87 331 ILE A CA 1
ATOM 550 C C . ILE A 1 72 ? 9.386 -52.230 -37.618 1.00 47.51 331 ILE A C 1
ATOM 551 O O . ILE A 1 72 ? 8.688 -52.179 -38.626 1.00 47.84 331 ILE A O 1
ATOM 556 N N . VAL A 1 73 ? 10.127 -51.202 -37.235 1.00 48.25 332 VAL A N 1
ATOM 557 C CA . VAL A 1 73 ? 10.129 -49.945 -37.991 1.00 48.02 332 VAL A CA 1
ATOM 558 C C . VAL A 1 73 ? 10.763 -50.125 -39.388 1.00 49.29 332 VAL A C 1
ATOM 559 O O . VAL A 1 73 ? 10.265 -49.584 -40.398 1.00 49.77 332 VAL A O 1
ATOM 563 N N . ASN A 1 74 ? 11.864 -50.872 -39.440 1.00 47.86 333 ASN A N 1
ATOM 564 C CA . ASN A 1 74 ? 12.512 -51.188 -40.700 1.00 49.05 333 ASN A CA 1
ATOM 565 C C . ASN A 1 74 ? 11.627 -52.032 -41.636 1.00 51.01 333 ASN A C 1
ATOM 566 O O . ASN A 1 74 ? 11.664 -51.849 -42.864 1.00 52.69 333 ASN A O 1
ATOM 571 N N . GLN A 1 75 ? 10.845 -52.946 -41.048 1.00 51.61 334 GLN A N 1
ATOM 572 C CA . GLN A 1 75 ? 9.861 -53.735 -41.791 1.00 52.82 334 GLN A CA 1
ATOM 573 C C . GLN A 1 75 ? 8.689 -52.890 -42.279 1.00 53.09 334 GLN A C 1
ATOM 574 O O . GLN A 1 75 ? 7.792 -53.406 -42.934 1.00 51.42 334 GLN A O 1
ATOM 580 N N . GLU A 1 76 ? 8.715 -51.595 -41.968 1.00 54.20 335 GLU A N 1
ATOM 581 C CA . GLU A 1 76 ? 7.570 -50.693 -42.119 1.00 54.98 335 GLU A CA 1
ATOM 582 C C . GLU A 1 76 ? 6.216 -51.295 -41.713 1.00 54.08 335 GLU A C 1
ATOM 583 O O . GLU A 1 76 ? 5.251 -51.144 -42.434 1.00 50.30 335 GLU A O 1
ATOM 589 N N . GLU A 1 77 ? 6.182 -51.959 -40.555 1.00 55.76 336 GLU A N 1
ATOM 590 C CA . GLU A 1 77 ? 4.954 -52.390 -39.928 1.00 57.26 336 GLU A CA 1
ATOM 591 C C . GLU A 1 77 ? 4.358 -51.183 -39.220 1.00 58.90 336 GLU A C 1
ATOM 592 O O . GLU A 1 77 ? 5.049 -50.182 -38.982 1.00 59.14 336 GLU A O 1
ATOM 595 N N . LYS A 1 78 ? 3.070 -51.278 -38.892 1.00 57.10 337 LYS A N 1
ATOM 596 C CA . LYS A 1 78 ? 2.410 -50.259 -38.082 1.00 55.01 337 LYS A CA 1
ATOM 597 C C . LYS A 1 78 ? 2.986 -50.302 -36.659 1.00 54.36 337 LYS A C 1
ATOM 598 O O . LYS A 1 78 ? 3.113 -51.354 -36.055 1.00 55.62 337 LYS A O 1
ATOM 604 N N . LEU A 1 79 ? 3.432 -49.154 -36.179 1.00 50.77 338 LEU A N 1
ATOM 605 C CA . LEU A 1 79 ? 3.968 -49.047 -34.837 1.00 48.99 338 LEU A CA 1
ATOM 606 C C . LEU A 1 79 ? 2.929 -48.336 -33.965 1.00 48.38 338 LEU A C 1
ATOM 607 O O . LEU A 1 79 ? 2.426 -47.274 -34.333 1.00 50.21 338 LEU A O 1
ATOM 612 N N . ASN A 1 80 ? 2.621 -48.930 -32.812 1.00 45.65 339 ASN A N 1
ATOM 613 C CA . ASN A 1 80 ? 1.828 -48.289 -31.771 1.00 46.68 339 ASN A CA 1
ATOM 614 C C . ASN A 1 80 ? 2.609 -48.289 -30.455 1.00 45.87 339 ASN A C 1
ATOM 615 O O . ASN A 1 80 ? 2.722 -49.318 -29.787 1.00 45.14 339 ASN A O 1
ATOM 620 N N . LEU A 1 81 ? 3.133 -47.134 -30.062 1.00 44.72 340 LEU A N 1
ATOM 621 C CA . LEU A 1 81 ? 3.958 -47.047 -28.857 1.00 44.00 340 LEU A CA 1
ATOM 622 C C . LEU A 1 81 ? 3.158 -47.138 -27.547 1.00 44.99 340 LEU A C 1
ATOM 623 O O . LEU A 1 81 ? 3.742 -47.178 -26.441 1.00 45.50 340 LEU A O 1
ATOM 628 N N . ASP A 1 82 ? 1.830 -47.234 -27.645 1.00 44.30 341 ASP A N 1
ATOM 629 C CA . ASP A 1 82 ? 1.006 -47.541 -26.460 1.00 46.05 341 ASP A CA 1
ATOM 630 C C . ASP A 1 82 ? 0.883 -49.042 -26.200 1.00 45.06 341 ASP A C 1
ATOM 631 O O . ASP A 1 82 ? 0.359 -49.448 -25.184 1.00 44.17 341 ASP A O 1
ATOM 636 N N . ASP A 1 83 ? 1.389 -49.872 -27.101 1.00 45.03 342 ASP A N 1
ATOM 637 C CA . ASP A 1 83 ? 1.410 -51.308 -26.852 1.00 44.78 342 ASP A CA 1
ATOM 638 C C . ASP A 1 83 ? 2.302 -51.652 -25.673 1.00 43.89 342 ASP A C 1
ATOM 639 O O . ASP A 1 83 ? 3.333 -51.052 -25.467 1.00 47.02 342 ASP A O 1
ATOM 644 N N . SER A 1 84 ? 1.900 -52.663 -24.924 1.00 43.59 343 SER A N 1
ATOM 645 C CA . SER A 1 84 ? 2.555 -53.038 -23.688 1.00 43.94 343 SER A CA 1
ATOM 646 C C . SER A 1 84 ? 4.021 -53.411 -23.904 1.00 44.89 343 SER A C 1
ATOM 647 O O . SER A 1 84 ? 4.845 -53.229 -23.001 1.00 48.81 343 SER A O 1
ATOM 650 N N . GLN A 1 85 ? 4.338 -53.897 -25.101 1.00 48.05 344 GLN A N 1
ATOM 651 C CA . GLN A 1 85 ? 5.706 -54.236 -25.481 1.00 49.42 344 GLN A CA 1
ATOM 652 C C . GLN A 1 85 ? 6.651 -53.045 -25.334 1.00 48.00 344 GLN A C 1
ATOM 653 O O . GLN A 1 85 ? 7.826 -53.231 -25.022 1.00 49.77 344 GLN A O 1
ATOM 659 N N . TRP A 1 86 ? 6.133 -51.829 -25.529 1.00 47.11 345 TRP A N 1
ATOM 660 C CA . TRP A 1 86 ? 6.945 -50.596 -25.451 1.00 45.33 345 TRP A CA 1
ATOM 661 C C . TRP A 1 86 ? 6.721 -49.804 -24.158 1.00 46.39 345 TRP A C 1
ATOM 662 O O . TRP A 1 86 ? 6.991 -48.604 -24.106 1.00 47.94 345 TRP A O 1
ATOM 673 N N . GLU A 1 87 ? 6.265 -50.479 -23.097 1.00 47.08 346 GLU A N 1
ATOM 674 C CA . GLU A 1 87 ? 5.880 -49.817 -21.850 1.00 48.37 346 GLU A CA 1
ATOM 675 C C . GLU A 1 87 ? 7.023 -49.134 -21.103 1.00 46.64 346 GLU A C 1
ATOM 676 O O . GLU A 1 87 ? 6.809 -48.169 -20.401 1.00 47.07 346 GLU A O 1
ATOM 679 N N . ASP A 1 88 ? 8.237 -49.621 -21.284 1.00 45.47 347 ASP A N 1
ATOM 680 C CA . ASP A 1 88 ? 9.421 -48.960 -20.724 1.00 42.98 347 ASP A CA 1
ATOM 681 C C . ASP A 1 88 ? 9.812 -47.826 -21.681 1.00 41.46 347 ASP A C 1
ATOM 682 O O . ASP A 1 88 ? 10.248 -48.078 -22.789 1.00 39.47 347 ASP A O 1
ATOM 687 N N . ILE A 1 89 ? 9.570 -46.578 -21.267 1.00 40.11 348 ILE A N 1
ATOM 688 C CA . ILE A 1 89 ? 9.846 -45.404 -22.122 1.00 41.41 348 ILE A CA 1
ATOM 689 C C . ILE A 1 89 ? 11.334 -45.259 -22.450 1.00 42.09 348 ILE A C 1
ATOM 690 O O . ILE A 1 89 ? 11.702 -44.508 -23.359 1.00 45.36 348 ILE A O 1
ATOM 695 N N . HIS A 1 90 ? 12.195 -45.946 -21.711 1.00 42.75 349 HIS A N 1
ATOM 696 C CA . HIS A 1 90 ? 13.617 -45.924 -22.023 1.00 42.57 349 HIS A CA 1
ATOM 697 C C . HIS A 1 90 ? 13.974 -46.728 -23.296 1.00 40.38 349 HIS A C 1
ATOM 698 O O . HIS A 1 90 ? 14.999 -46.483 -23.916 1.00 41.34 349 HIS A O 1
ATOM 705 N N . VAL A 1 91 ? 13.142 -47.700 -23.662 1.00 41.42 350 VAL A N 1
ATOM 706 C CA . VAL A 1 91 ? 13.254 -48.370 -24.965 1.00 41.29 350 VAL A CA 1
ATOM 707 C C . VAL A 1 91 ? 12.975 -47.369 -26.117 1.00 41.42 350 VAL A C 1
ATOM 708 O O . VAL A 1 91 ? 13.627 -47.407 -27.167 1.00 41.83 350 VAL A O 1
ATOM 712 N N . VAL A 1 92 ? 12.034 -46.451 -25.890 1.00 41.91 351 VAL A N 1
ATOM 713 C CA . VAL A 1 92 ? 11.654 -45.422 -26.883 1.00 41.42 351 VAL A CA 1
ATOM 714 C C . VAL A 1 92 ? 12.771 -44.403 -27.025 1.00 40.84 351 VAL A C 1
ATOM 715 O O . VAL A 1 92 ? 13.201 -44.078 -28.150 1.00 41.01 351 VAL A O 1
ATOM 719 N N . THR A 1 93 ? 13.264 -43.895 -25.895 1.00 42.64 352 THR A N 1
ATOM 720 C CA . THR A 1 93 ? 14.362 -42.948 -25.949 1.00 40.18 352 THR A CA 1
ATOM 721 C C . THR A 1 93 ? 15.583 -43.585 -26.586 1.00 41.68 352 THR A C 1
ATOM 722 O O . THR A 1 93 ? 16.241 -42.949 -27.373 1.00 42.71 352 THR A O 1
ATOM 726 N N . GLY A 1 94 ? 15.884 -44.838 -26.217 1.00 42.62 353 GLY A N 1
ATOM 727 C CA . GLY A 1 94 ? 17.001 -45.575 -26.799 1.00 41.87 353 GLY A CA 1
ATOM 728 C C . GLY A 1 94 ? 16.896 -45.780 -28.299 1.00 41.85 353 GLY A C 1
ATOM 729 O O . GLY A 1 94 ? 17.872 -45.671 -29.010 1.00 44.70 353 GLY A O 1
ATOM 730 N N . ALA A 1 95 ? 15.695 -46.042 -28.775 1.00 42.66 354 ALA A N 1
ATOM 731 C CA . ALA A 1 95 ? 15.453 -46.261 -30.191 1.00 42.86 354 ALA A CA 1
ATOM 732 C C . ALA A 1 95 ? 15.556 -44.949 -30.951 1.00 41.53 354 ALA A C 1
ATOM 733 O O . ALA A 1 95 ? 16.112 -44.906 -32.048 1.00 45.01 354 ALA A O 1
ATOM 735 N N . LEU A 1 96 ? 15.069 -43.861 -30.365 1.00 40.88 355 LEU A N 1
ATOM 736 C CA . LEU A 1 96 ? 15.238 -42.531 -30.967 1.00 40.87 355 LEU A CA 1
ATOM 737 C C . LEU A 1 96 ? 16.718 -42.210 -31.128 1.00 42.60 355 LEU A C 1
ATOM 738 O O . LEU A 1 96 ? 17.156 -41.858 -32.215 1.00 44.57 355 LEU A O 1
ATOM 743 N N . LYS A 1 97 ? 17.496 -42.389 -30.064 1.00 42.99 356 LYS A N 1
ATOM 744 C CA . LYS A 1 97 ? 18.917 -42.092 -30.120 1.00 43.90 356 LYS A CA 1
ATOM 745 C C . LYS A 1 97 ? 19.649 -42.972 -31.113 1.00 42.43 356 LYS A C 1
ATOM 746 O O . LYS A 1 97 ? 20.545 -42.508 -31.811 1.00 44.18 356 LYS A O 1
ATOM 752 N N . MET A 1 98 ? 19.276 -44.247 -31.144 1.00 42.07 357 MET A N 1
ATOM 753 C CA . MET A 1 98 ? 19.836 -45.211 -32.102 1.00 43.74 357 MET A CA 1
ATOM 754 C C . MET A 1 98 ? 19.570 -44.790 -33.551 1.00 42.47 357 MET A C 1
ATOM 755 O O . MET A 1 98 ? 20.422 -44.998 -34.414 1.00 43.97 357 MET A O 1
ATOM 760 N N . PHE A 1 99 ? 18.391 -44.229 -33.805 1.00 43.15 358 PHE A N 1
ATOM 761 C CA . PHE A 1 99 ? 18.044 -43.695 -35.119 1.00 43.77 358 PHE A CA 1
ATOM 762 C C . PHE A 1 99 ? 19.036 -42.618 -35.503 1.00 43.22 358 PHE A C 1
ATOM 763 O O . PHE A 1 99 ? 19.638 -42.674 -36.570 1.00 42.41 358 PHE A O 1
ATOM 771 N N . PHE A 1 100 ? 19.258 -41.659 -34.611 1.00 42.85 359 PHE A N 1
ATOM 772 C CA . PHE A 1 100 ? 20.195 -40.584 -34.910 1.00 40.96 359 PHE A CA 1
ATOM 773 C C . PHE A 1 100 ? 21.649 -41.061 -35.045 1.00 43.46 359 PHE A C 1
ATOM 774 O O . PHE A 1 100 ? 22.408 -40.566 -35.896 1.00 43.16 359 PHE A O 1
ATOM 782 N N . ARG A 1 101 ? 22.023 -42.055 -34.231 1.00 44.72 360 ARG A N 1
ATOM 783 C CA . ARG A 1 101 ? 23.368 -42.631 -34.298 1.00 44.13 360 ARG A CA 1
ATOM 784 C C . ARG A 1 101 ? 23.590 -43.427 -35.583 1.00 42.56 360 ARG A C 1
ATOM 785 O O . ARG A 1 101 ? 24.711 -43.510 -36.044 1.00 40.27 360 ARG A O 1
ATOM 793 N N . GLU A 1 102 ? 22.525 -44.003 -36.138 1.00 44.62 361 GLU A N 1
ATOM 794 C CA . GLU A 1 102 ? 22.651 -44.875 -37.321 1.00 43.47 361 GLU A CA 1
ATOM 795 C C . GLU A 1 102 ? 22.500 -44.104 -38.637 1.00 42.86 361 GLU A C 1
ATOM 796 O O . GLU A 1 102 ? 22.734 -44.662 -39.660 1.00 41.04 361 GLU A O 1
ATOM 802 N N . LEU A 1 103 ? 22.128 -42.825 -38.604 1.00 42.57 362 LEU A N 1
ATOM 803 C CA . LEU A 1 103 ? 22.084 -42.006 -39.810 1.00 43.58 362 LEU A CA 1
ATOM 804 C C . LEU A 1 103 ? 23.440 -42.097 -40.433 1.00 43.00 362 LEU A C 1
ATOM 805 O O . LEU A 1 103 ? 24.397 -42.076 -39.716 1.00 43.90 362 LEU A O 1
ATOM 810 N N . PRO A 1 104 ? 23.552 -42.262 -41.767 1.00 43.97 363 PRO A N 1
ATOM 811 C CA . PRO A 1 104 ? 24.906 -42.275 -42.337 1.00 44.67 363 PRO A CA 1
ATOM 812 C C . PRO A 1 104 ? 25.694 -40.972 -42.154 1.00 45.00 363 PRO A C 1
ATOM 813 O O . PRO A 1 104 ? 26.915 -40.988 -42.199 1.00 45.56 363 PRO A O 1
ATOM 817 N N . GLU A 1 105 ? 24.989 -39.850 -42.060 1.00 44.75 364 GLU A N 1
ATOM 818 C CA . GLU A 1 105 ? 25.597 -38.564 -41.777 1.00 45.85 364 GLU A CA 1
ATOM 819 C C . GLU A 1 105 ? 24.848 -38.082 -40.530 1.00 45.81 364 GLU A C 1
ATOM 820 O O . GLU A 1 105 ? 23.642 -38.334 -40.392 1.00 43.31 364 GLU A O 1
ATOM 826 N N . PRO A 1 106 ? 25.565 -37.459 -39.580 1.00 46.25 365 PRO A N 1
ATOM 827 C CA . PRO A 1 106 ? 24.851 -36.920 -38.423 1.00 43.62 365 PRO A CA 1
ATOM 828 C C . PRO A 1 106 ? 23.847 -35.796 -38.727 1.00 44.00 365 PRO A C 1
ATOM 829 O O . PRO A 1 106 ? 23.928 -35.142 -39.762 1.00 42.35 365 PRO A O 1
ATOM 833 N N . LEU A 1 107 ? 22.916 -35.565 -37.788 1.00 45.42 366 LEU A N 1
ATOM 834 C CA . LEU A 1 107 ? 21.927 -34.492 -37.924 1.00 43.87 366 LEU A CA 1
ATOM 835 C C . LEU A 1 107 ? 22.597 -33.152 -38.239 1.00 44.54 366 LEU A C 1
ATOM 836 O O . LEU A 1 107 ? 22.102 -32.375 -39.052 1.00 45.47 366 LEU A O 1
ATOM 841 N N . PHE A 1 108 ? 23.704 -32.897 -37.560 1.00 43.06 367 PHE A N 1
ATOM 842 C CA . PHE A 1 108 ? 24.538 -31.743 -37.836 1.00 43.74 367 PHE A CA 1
ATOM 843 C C . PHE A 1 108 ? 25.512 -32.167 -38.924 1.00 44.29 367 PHE A C 1
ATOM 844 O O . PHE A 1 108 ? 26.438 -32.965 -38.636 1.00 45.68 367 PHE A O 1
ATOM 852 N N . PRO A 1 109 ? 25.325 -31.672 -40.170 1.00 43.24 368 PRO A N 1
ATOM 853 C CA . PRO A 1 109 ? 26.215 -32.170 -41.194 1.00 45.11 368 PRO A CA 1
ATOM 854 C C . PRO A 1 109 ? 27.685 -31.848 -40.918 1.00 47.29 368 PRO A C 1
ATOM 855 O O . PRO A 1 109 ? 28.029 -30.780 -40.396 1.00 47.22 368 PRO A O 1
ATOM 859 N N . TYR A 1 110 ? 28.525 -32.807 -41.273 1.00 50.08 369 TYR A N 1
ATOM 860 C CA . TYR A 1 110 ? 29.971 -32.666 -41.240 1.00 53.49 369 TYR A CA 1
ATOM 861 C C . TYR A 1 110 ? 30.446 -31.367 -41.932 1.00 50.36 369 TYR A C 1
ATOM 862 O O . TYR A 1 110 ? 31.365 -30.702 -41.445 1.00 51.69 369 TYR A O 1
ATOM 871 N N . SER A 1 111 ? 29.858 -31.023 -43.083 1.00 47.81 370 SER A N 1
ATOM 872 C CA . SER A 1 111 ? 30.251 -29.768 -43.768 1.00 46.97 370 SER A CA 1
ATOM 873 C C . SER A 1 111 ? 30.008 -28.525 -42.887 1.00 49.55 370 SER A C 1
ATOM 874 O O . SER A 1 111 ? 30.735 -27.541 -42.991 1.00 54.09 370 SER A O 1
ATOM 877 N N . PHE A 1 112 ? 29.026 -28.587 -41.984 1.00 48.65 371 PHE A N 1
ATOM 878 C CA . PHE A 1 112 ? 28.747 -27.478 -41.086 1.00 46.87 371 PHE A CA 1
ATOM 879 C C . PHE A 1 112 ? 29.575 -27.449 -39.791 1.00 46.42 371 PHE A C 1
ATOM 880 O O . PHE A 1 112 ? 29.647 -26.417 -39.126 1.00 46.84 371 PHE A O 1
ATOM 888 N N . PHE A 1 113 ? 30.201 -28.557 -39.421 1.00 48.91 372 PHE A N 1
ATOM 889 C CA . PHE A 1 113 ? 30.821 -28.654 -38.089 1.00 50.60 372 PHE A CA 1
ATOM 890 C C . PHE A 1 113 ? 31.829 -27.520 -37.776 1.00 49.58 372 PHE A C 1
ATOM 891 O O . PHE A 1 113 ? 31.753 -26.892 -36.699 1.00 49.81 372 PHE A O 1
ATOM 899 N N . GLU A 1 114 ? 32.740 -27.236 -38.711 1.00 48.30 373 GLU A N 1
ATOM 900 C CA . GLU A 1 114 ? 33.705 -26.147 -38.520 1.00 48.45 373 GLU A CA 1
ATOM 901 C C . GLU A 1 114 ? 32.998 -24.813 -38.266 1.00 48.84 373 GLU A C 1
ATOM 902 O O . GLU A 1 114 ? 33.431 -24.036 -37.415 1.00 48.80 373 GLU A O 1
ATOM 904 N N . GLN A 1 115 ? 31.892 -24.572 -38.978 1.00 50.57 374 GLN A N 1
ATOM 905 C CA . GLN A 1 115 ? 31.130 -23.328 -38.842 1.00 51.04 374 GLN A CA 1
ATOM 906 C C . GLN A 1 115 ? 30.439 -23.211 -37.502 1.00 48.37 374 GLN A C 1
ATOM 907 O O . GLN A 1 115 ? 30.387 -22.110 -36.965 1.00 50.16 374 GLN A O 1
ATOM 913 N N . PHE A 1 116 ? 29.865 -24.321 -37.005 1.00 48.78 375 PHE A N 1
ATOM 914 C CA . PHE A 1 116 ? 29.187 -24.395 -35.667 1.00 45.80 375 PHE A CA 1
ATOM 915 C C . PHE A 1 116 ? 30.174 -24.238 -34.514 1.00 44.98 375 PHE A C 1
ATOM 916 O O . PHE A 1 116 ? 29.864 -23.585 -33.509 1.00 40.44 375 PHE A O 1
ATOM 924 N N . VAL A 1 117 ? 31.345 -24.860 -34.654 1.00 47.17 376 VAL A N 1
ATOM 925 C CA . VAL A 1 117 ? 32.449 -24.663 -33.690 1.00 48.84 376 VAL A CA 1
ATOM 926 C C . VAL A 1 117 ? 32.885 -23.204 -33.612 1.00 49.00 376 VAL A C 1
ATOM 927 O O . VAL A 1 117 ? 33.044 -22.684 -32.510 1.00 50.34 376 VAL A O 1
ATOM 931 N N . GLU A 1 118 ? 33.114 -22.563 -34.765 1.00 47.64 377 GLU A N 1
ATOM 932 C CA . GLU A 1 118 ? 33.422 -21.123 -34.811 1.00 50.85 377 GLU A CA 1
ATOM 933 C C . GLU A 1 118 ? 32.333 -20.325 -34.106 1.00 49.69 377 GLU A C 1
ATOM 934 O O . GLU A 1 118 ? 32.621 -19.331 -33.412 1.00 48.36 377 GLU A O 1
ATOM 940 N N . ALA A 1 119 ? 31.083 -20.745 -34.331 1.00 48.45 378 ALA A N 1
ATOM 941 C CA . ALA A 1 119 ? 29.919 -20.079 -33.748 1.00 48.65 378 ALA A CA 1
ATOM 942 C C . ALA A 1 119 ? 29.929 -20.105 -32.234 1.00 48.77 378 ALA A C 1
ATOM 943 O O . ALA A 1 119 ? 29.753 -19.051 -31.627 1.00 48.17 378 ALA A O 1
ATOM 945 N N . ILE A 1 120 ? 30.121 -21.269 -31.605 1.00 50.97 379 ILE A N 1
ATOM 946 C CA . ILE A 1 120 ? 30.114 -21.283 -30.121 1.00 53.82 379 ILE A CA 1
ATOM 947 C C . ILE A 1 120 ? 31.374 -20.695 -29.492 1.00 52.73 379 ILE A C 1
ATOM 948 O O . ILE A 1 120 ? 31.352 -20.361 -28.306 1.00 53.41 379 ILE A O 1
ATOM 953 N N . LYS A 1 121 ? 32.451 -20.571 -30.268 1.00 50.80 380 LYS A N 1
ATOM 954 C CA . LYS A 1 121 ? 33.681 -19.962 -29.756 1.00 52.05 380 LYS A CA 1
ATOM 955 C C . LYS A 1 121 ? 33.563 -18.441 -29.601 1.00 54.73 380 LYS A C 1
ATOM 956 O O . LYS A 1 121 ? 34.443 -17.823 -28.984 1.00 56.45 380 LYS A O 1
ATOM 962 N N . LYS A 1 122 ? 32.478 -17.855 -30.127 1.00 56.99 381 LYS A N 1
ATOM 963 C CA . LYS A 1 122 ? 32.300 -16.391 -30.169 1.00 59.07 381 LYS A CA 1
ATOM 964 C C . LYS A 1 122 ? 32.372 -15.757 -28.801 1.00 58.85 381 LYS A C 1
ATOM 965 O O . LYS A 1 122 ? 31.988 -16.372 -27.838 1.00 60.21 381 LYS A O 1
ATOM 971 N N . GLN A 1 123 ? 32.829 -14.509 -28.755 1.00 64.04 382 GLN A N 1
ATOM 972 C CA . GLN A 1 123 ? 33.230 -13.827 -27.520 1.00 67.03 382 GLN A CA 1
ATOM 973 C C . GLN A 1 123 ? 32.134 -13.684 -26.441 1.00 68.95 382 GLN A C 1
ATOM 974 O O . GLN A 1 123 ? 32.432 -13.803 -25.255 1.00 69.38 382 GLN A O 1
ATOM 977 N N . ASP A 1 124 ? 30.891 -13.411 -26.847 1.00 69.91 383 ASP A N 1
ATOM 978 C CA . ASP A 1 124 ? 29.756 -13.336 -25.914 1.00 70.20 383 ASP A CA 1
ATOM 979 C C . ASP A 1 124 ? 28.560 -14.156 -26.412 1.00 71.05 383 ASP A C 1
ATOM 980 O O . ASP A 1 124 ? 28.467 -14.461 -27.605 1.00 70.13 383 ASP A O 1
ATOM 985 N N . ASN A 1 125 ? 27.646 -14.491 -25.497 1.00 69.95 384 ASN A N 1
ATOM 986 C CA . ASN A 1 125 ? 26.529 -15.417 -25.784 1.00 68.71 384 ASN A CA 1
ATOM 987 C C . ASN A 1 125 ? 25.547 -14.966 -26.913 1.00 67.03 384 ASN A C 1
ATOM 988 O O . ASN A 1 125 ? 24.982 -15.827 -27.594 1.00 64.99 384 ASN A O 1
ATOM 993 N N . ASN A 1 126 ? 25.351 -13.653 -27.110 1.00 63.26 385 ASN A N 1
ATOM 994 C CA . ASN A 1 126 ? 24.397 -13.142 -28.131 1.00 64.50 385 ASN A CA 1
ATOM 995 C C . ASN A 1 126 ? 24.953 -13.205 -29.556 1.00 62.49 385 ASN A C 1
ATOM 996 O O . ASN A 1 126 ? 24.207 -13.439 -30.525 1.00 60.21 385 ASN A O 1
ATOM 1001 N N . THR A 1 127 ? 26.256 -12.967 -29.672 1.00 59.68 386 THR A N 1
ATOM 1002 C CA . THR A 1 127 ? 26.972 -13.251 -30.894 1.00 57.94 386 THR A CA 1
ATOM 1003 C C . THR A 1 127 ? 26.820 -14.726 -31.211 1.00 53.11 386 THR A C 1
ATOM 1004 O O . THR A 1 127 ? 26.452 -15.055 -32.323 1.00 53.30 386 THR A O 1
ATOM 1008 N N . ARG A 1 128 ? 27.078 -15.594 -30.230 1.00 52.11 387 ARG A N 1
ATOM 1009 C CA . ARG A 1 128 ? 26.961 -17.041 -30.415 1.00 52.31 387 ARG A CA 1
ATOM 1010 C C . ARG A 1 128 ? 25.583 -17.407 -30.941 1.00 49.31 387 ARG A C 1
ATOM 1011 O O . ARG A 1 128 ? 25.484 -18.153 -31.910 1.00 46.44 387 ARG A O 1
ATOM 1019 N N . ILE A 1 129 ? 24.541 -16.885 -30.284 1.00 48.26 388 ILE A N 1
ATOM 1020 C CA . ILE A 1 129 ? 23.140 -17.173 -30.625 1.00 46.08 388 ILE A CA 1
ATOM 1021 C C . ILE A 1 129 ? 22.902 -16.851 -32.091 1.00 47.69 388 ILE A C 1
ATOM 1022 O O . ILE A 1 129 ? 22.491 -17.714 -32.854 1.00 47.80 388 ILE A O 1
ATOM 1027 N N . GLU A 1 130 ? 23.222 -15.620 -32.480 1.00 48.93 389 GLU A N 1
ATOM 1028 C CA . GLU A 1 130 ? 23.058 -15.156 -33.856 1.00 47.70 389 GLU A CA 1
ATOM 1029 C C . GLU A 1 130 ? 23.824 -15.982 -34.900 1.00 46.11 389 GLU A C 1
ATOM 1030 O O . GLU A 1 130 ? 23.265 -16.338 -35.939 1.00 44.55 389 GLU A O 1
ATOM 1036 N N . ALA A 1 131 ? 25.083 -16.297 -34.616 1.00 44.96 390 ALA A N 1
ATOM 1037 C CA . ALA A 1 131 ? 25.924 -17.074 -35.532 1.00 43.99 390 ALA A CA 1
ATOM 1038 C C . ALA A 1 131 ? 25.345 -18.458 -35.789 1.00 44.94 390 ALA A C 1
ATOM 1039 O O . ALA A 1 131 ? 25.308 -18.923 -36.941 1.00 44.81 390 ALA A O 1
ATOM 1041 N N . VAL A 1 132 ? 24.890 -19.091 -34.704 1.00 45.99 391 VAL A N 1
ATOM 1042 C CA . VAL A 1 132 ? 24.328 -20.438 -34.727 1.00 45.75 391 VAL A CA 1
ATOM 1043 C C . VAL A 1 132 ? 22.986 -20.484 -35.447 1.00 46.17 391 VAL A C 1
ATOM 1044 O O . VAL A 1 132 ? 22.699 -21.449 -36.164 1.00 46.89 391 VAL A O 1
ATOM 1048 N N . LYS A 1 133 ? 22.193 -19.426 -35.262 1.00 45.78 392 LYS A N 1
ATOM 1049 C CA . LYS A 1 133 ? 20.885 -19.264 -35.895 1.00 48.30 392 LYS A CA 1
ATOM 1050 C C . LYS A 1 133 ? 21.002 -19.039 -37.410 1.00 49.18 392 LYS A C 1
ATOM 1051 O O . LYS A 1 133 ? 20.190 -19.584 -38.196 1.00 48.48 392 LYS A O 1
ATOM 1057 N N . SER A 1 134 ? 22.002 -18.238 -37.800 1.00 48.19 393 SER A N 1
ATOM 1058 C CA . SER A 1 134 ? 22.395 -18.064 -39.205 1.00 48.51 393 SER A CA 1
ATOM 1059 C C . SER A 1 134 ? 22.673 -19.415 -39.832 1.00 49.58 393 SER A C 1
ATOM 1060 O O . SER A 1 134 ? 22.197 -19.710 -40.939 1.00 47.39 393 SER A O 1
ATOM 1063 N N . LEU A 1 135 ? 23.468 -20.229 -39.128 1.00 45.37 394 LEU A N 1
ATOM 1064 C CA . LEU A 1 135 ? 23.860 -21.523 -39.664 1.00 44.40 394 LEU A CA 1
ATOM 1065 C C . LEU A 1 135 ? 22.684 -22.474 -39.800 1.00 43.20 394 LEU A C 1
ATOM 1066 O O . LEU A 1 135 ? 22.617 -23.204 -40.762 1.00 44.67 394 LEU A O 1
ATOM 1071 N N . VAL A 1 136 ? 21.777 -22.486 -38.828 1.00 45.69 395 VAL A N 1
ATOM 1072 C CA . VAL A 1 136 ? 20.582 -23.338 -38.900 1.00 44.06 395 VAL A CA 1
ATOM 1073 C C . VAL A 1 136 ? 19.760 -22.987 -40.148 1.00 44.83 395 VAL A C 1
ATOM 1074 O O . VAL A 1 136 ? 19.218 -23.884 -40.814 1.00 42.79 395 VAL A O 1
ATOM 1078 N N . GLN A 1 137 ? 19.683 -21.688 -40.462 1.00 45.00 396 GLN A N 1
ATOM 1079 C CA . GLN A 1 137 ? 19.010 -21.207 -41.684 1.00 46.26 396 GLN A CA 1
ATOM 1080 C C . GLN A 1 137 ? 19.709 -21.655 -42.974 1.00 43.89 396 GLN A C 1
ATOM 1081 O O . GLN A 1 137 ? 19.102 -21.643 -44.033 1.00 44.80 396 GLN A O 1
ATOM 1087 N N . LYS A 1 138 ? 20.978 -22.040 -42.903 1.00 43.72 397 LYS A N 1
ATOM 1088 C CA . LYS A 1 138 ? 21.643 -22.570 -44.088 1.00 45.28 397 LYS A CA 1
ATOM 1089 C C . LYS A 1 138 ? 21.465 -24.086 -44.257 1.00 43.82 397 LYS A C 1
ATOM 1090 O O . LYS A 1 138 ? 21.800 -24.620 -45.289 1.00 43.54 397 LYS A O 1
ATOM 1096 N N . LEU A 1 139 ? 20.930 -24.776 -43.259 1.00 43.66 398 LEU A N 1
ATOM 1097 C CA . LEU A 1 139 ? 20.819 -26.240 -43.340 1.00 43.46 398 LEU A CA 1
ATOM 1098 C C . LEU A 1 139 ? 19.771 -26.742 -44.339 1.00 43.65 398 LEU A C 1
ATOM 1099 O O . LEU A 1 139 ? 18.830 -26.024 -44.685 1.00 44.41 398 LEU A O 1
ATOM 1104 N N . PRO A 1 140 ? 19.912 -27.996 -44.791 1.00 44.01 399 PRO A N 1
ATOM 1105 C CA . PRO A 1 140 ? 18.846 -28.543 -45.605 1.00 44.16 399 PRO A CA 1
ATOM 1106 C C . PRO A 1 140 ? 17.591 -28.664 -44.725 1.00 43.20 399 PRO A C 1
ATOM 1107 O O . PRO A 1 140 ? 17.689 -28.985 -43.535 1.00 41.17 399 PRO A O 1
ATOM 1111 N N . PRO A 1 141 ? 16.420 -28.366 -45.280 1.00 42.10 400 PRO A N 1
ATOM 1112 C CA . PRO A 1 141 ? 15.244 -28.322 -44.390 1.00 43.67 400 PRO A CA 1
ATOM 1113 C C . PRO A 1 141 ? 15.017 -29.557 -43.487 1.00 42.25 400 PRO A C 1
ATOM 1114 O O . PRO A 1 141 ? 14.543 -29.400 -42.372 1.00 43.61 400 PRO A O 1
ATOM 1118 N N . PRO A 1 142 ? 15.310 -30.777 -43.976 1.00 42.43 401 PRO A N 1
ATOM 1119 C CA . PRO A 1 142 ? 15.173 -31.884 -43.033 1.00 43.33 401 PRO A CA 1
ATOM 1120 C C . PRO A 1 142 ? 16.037 -31.779 -41.798 1.00 43.01 401 PRO A C 1
ATOM 1121 O O . PRO A 1 142 ? 15.610 -32.201 -40.735 1.00 43.99 401 PRO A O 1
ATOM 1125 N N . ASN A 1 143 ? 17.230 -31.205 -41.915 1.00 44.52 402 ASN A N 1
ATOM 1126 C CA . ASN A 1 143 ? 18.145 -31.106 -40.753 1.00 44.15 402 ASN A CA 1
ATOM 1127 C C . ASN A 1 143 ? 17.687 -30.005 -39.802 1.00 40.40 402 ASN A C 1
ATOM 1128 O O . ASN A 1 143 ? 17.601 -30.211 -38.624 1.00 40.15 402 ASN A O 1
ATOM 1133 N N . ARG A 1 144 ? 17.380 -28.839 -40.352 1.00 42.97 403 ARG A N 1
ATOM 1134 C CA . ARG A 1 144 ? 16.810 -27.744 -39.586 1.00 42.60 403 ARG A CA 1
ATOM 1135 C C . ARG A 1 144 ? 15.478 -28.122 -38.911 1.00 43.97 403 ARG A C 1
ATOM 1136 O O . ARG A 1 144 ? 15.287 -27.851 -37.745 1.00 44.91 403 ARG A O 1
ATOM 1144 N N . ASP A 1 145 ? 14.524 -28.666 -39.675 1.00 42.83 404 ASP A N 1
ATOM 1145 C CA . ASP A 1 145 ? 13.221 -28.968 -39.114 1.00 42.83 404 ASP A CA 1
ATOM 1146 C C . ASP A 1 145 ? 13.255 -30.083 -38.070 1.00 42.38 404 ASP A C 1
ATOM 1147 O O . ASP A 1 145 ? 12.499 -30.046 -37.099 1.00 38.73 404 ASP A O 1
ATOM 1152 N N . THR A 1 146 ? 14.100 -31.081 -38.294 1.00 42.68 405 THR A N 1
ATOM 1153 C CA . THR A 1 146 ? 14.308 -32.156 -37.306 1.00 42.98 405 THR A CA 1
ATOM 1154 C C . THR A 1 146 ? 15.023 -31.639 -36.007 1.00 44.99 405 THR A C 1
ATOM 1155 O O . THR A 1 146 ? 14.675 -32.030 -34.879 1.00 44.77 405 THR A O 1
ATOM 1159 N N . MET A 1 147 ? 15.998 -30.746 -36.170 1.00 46.89 406 MET A N 1
ATOM 1160 C CA . MET A 1 147 ? 16.592 -30.067 -35.018 1.00 47.16 406 MET A CA 1
ATOM 1161 C C . MET A 1 147 ? 15.569 -29.294 -34.231 1.00 45.28 406 MET A C 1
ATOM 1162 O O . MET A 1 147 ? 15.548 -29.355 -33.011 1.00 46.67 406 MET A O 1
ATOM 1167 N N . LYS A 1 148 ? 14.729 -28.532 -34.918 1.00 44.87 407 LYS A N 1
ATOM 1168 C CA . LYS A 1 148 ? 13.704 -27.746 -34.219 1.00 45.48 407 LYS A CA 1
ATOM 1169 C C . LYS A 1 148 ? 12.766 -28.631 -33.403 1.00 44.94 407 LYS A C 1
ATOM 1170 O O . LYS A 1 148 ? 12.516 -28.371 -32.234 1.00 45.53 407 LYS A O 1
ATOM 1176 N N . VAL A 1 149 ? 12.255 -29.684 -34.027 1.00 44.59 408 VAL A N 1
ATOM 1177 C CA . VAL A 1 149 ? 11.355 -30.606 -33.352 1.00 43.81 408 VAL A CA 1
ATOM 1178 C C . VAL A 1 149 ? 12.074 -31.296 -32.147 1.00 44.60 408 VAL A C 1
ATOM 1179 O O . VAL A 1 149 ? 11.527 -31.349 -31.044 1.00 46.55 408 VAL A O 1
ATOM 1183 N N . LEU A 1 150 ? 13.284 -31.809 -32.349 1.00 45.00 409 LEU A N 1
ATOM 1184 C CA . LEU A 1 150 ? 13.987 -32.497 -31.275 1.00 44.60 409 LEU A CA 1
ATOM 1185 C C . LEU A 1 150 ? 14.381 -31.536 -30.130 1.00 43.48 409 LEU A C 1
ATOM 1186 O O . LEU A 1 150 ? 14.083 -31.782 -28.986 1.00 46.19 409 LEU A O 1
ATOM 1191 N N . PHE A 1 151 ? 15.054 -30.439 -30.432 1.00 45.47 410 PHE A N 1
ATOM 1192 C CA . PHE A 1 151 ? 15.414 -29.488 -29.383 1.00 44.51 410 PHE A CA 1
ATOM 1193 C C . PHE A 1 151 ? 14.194 -28.864 -28.682 1.00 43.69 410 PHE A C 1
ATOM 1194 O O . PHE A 1 151 ? 14.224 -28.626 -27.490 1.00 43.44 410 PHE A O 1
ATOM 1202 N N . GLY A 1 152 ? 13.133 -28.608 -29.429 1.00 41.38 411 GLY A N 1
ATOM 1203 C CA . GLY A 1 152 ? 11.887 -28.084 -28.855 1.00 42.46 411 GLY A CA 1
ATOM 1204 C C . GLY A 1 152 ? 11.338 -29.058 -27.822 1.00 44.58 411 GLY A C 1
ATOM 1205 O O . GLY A 1 152 ? 10.941 -28.663 -26.751 1.00 44.02 411 GLY A O 1
ATOM 1206 N N . HIS A 1 153 ? 11.340 -30.344 -28.169 1.00 44.09 412 HIS A N 1
ATOM 1207 C CA . HIS A 1 153 ? 10.990 -31.418 -27.245 1.00 44.38 412 HIS A CA 1
ATOM 1208 C C . HIS A 1 153 ? 11.875 -31.444 -26.005 1.00 44.08 412 HIS A C 1
ATOM 1209 O O . HIS A 1 153 ? 11.406 -31.659 -24.877 1.00 41.94 412 HIS A O 1
ATOM 1216 N N . LEU A 1 154 ? 13.181 -31.305 -26.229 1.00 46.27 413 LEU A N 1
ATOM 1217 C CA . LEU A 1 154 ? 14.137 -31.394 -25.135 1.00 46.05 413 LEU A CA 1
ATOM 1218 C C . LEU A 1 154 ? 14.003 -30.238 -24.166 1.00 45.57 413 LEU A C 1
ATOM 1219 O O . LEU A 1 154 ? 14.312 -30.395 -22.994 1.00 45.72 413 LEU A O 1
ATOM 1224 N N . THR A 1 155 ? 13.543 -29.074 -24.631 1.00 46.45 414 THR A N 1
ATOM 1225 C CA . THR A 1 155 ? 13.293 -27.971 -23.694 1.00 44.81 414 THR A CA 1
ATOM 1226 C C . THR A 1 155 ? 12.224 -28.367 -22.652 1.00 45.48 414 THR A C 1
ATOM 1227 O O . THR A 1 155 ? 12.256 -27.870 -21.501 1.00 45.65 414 THR A O 1
ATOM 1231 N N . LYS A 1 156 ? 11.303 -29.242 -23.048 1.00 44.12 415 LYS A N 1
ATOM 1232 C CA . LYS A 1 156 ? 10.284 -29.733 -22.120 1.00 46.11 415 LYS A CA 1
ATOM 1233 C C . LYS A 1 156 ? 10.851 -30.728 -21.078 1.00 45.57 415 LYS A C 1
ATOM 1234 O O . LYS A 1 156 ? 10.308 -30.879 -19.984 1.00 46.53 415 LYS A O 1
ATOM 1240 N N . ILE A 1 157 ? 11.936 -31.398 -21.421 1.00 44.85 416 ILE A N 1
ATOM 1241 C CA . ILE A 1 157 ? 12.644 -32.263 -20.487 1.00 45.59 416 ILE A CA 1
ATOM 1242 C C . ILE A 1 157 ? 13.303 -31.398 -19.436 1.00 46.65 416 ILE A C 1
ATOM 1243 O O . ILE A 1 157 ? 13.241 -31.689 -18.230 1.00 46.71 416 ILE A O 1
ATOM 1248 N N . VAL A 1 158 ? 13.914 -30.318 -19.899 1.00 45.73 417 VAL A N 1
ATOM 1249 C CA . VAL A 1 158 ? 14.626 -29.402 -19.013 1.00 47.86 417 VAL A CA 1
ATOM 1250 C C . VAL A 1 158 ? 13.662 -28.738 -18.031 1.00 47.78 417 VAL A C 1
ATOM 1251 O O . VAL A 1 158 ? 13.937 -28.667 -16.845 1.00 51.48 417 VAL A O 1
ATOM 1255 N N . ALA A 1 159 ? 12.528 -28.274 -18.539 1.00 46.53 418 ALA A N 1
ATOM 1256 C CA . ALA A 1 159 ? 11.499 -27.653 -17.735 1.00 47.34 418 ALA A CA 1
ATOM 1257 C C . ALA A 1 159 ? 11.004 -28.533 -16.580 1.00 47.83 418 ALA A C 1
ATOM 1258 O O . ALA A 1 159 ? 10.576 -27.997 -15.561 1.00 51.61 418 ALA A O 1
ATOM 1260 N N . LYS A 1 160 ? 11.058 -29.858 -16.746 1.00 49.37 419 LYS A N 1
ATOM 1261 C CA . LYS A 1 160 ? 10.629 -30.830 -15.739 1.00 49.59 419 LYS A CA 1
ATOM 1262 C C . LYS A 1 160 ? 11.816 -31.440 -14.971 1.00 49.87 419 LYS A C 1
ATOM 1263 O O . LYS A 1 160 ? 11.686 -32.509 -14.373 1.00 49.32 419 LYS A O 1
ATOM 1269 N N . ALA A 1 161 ? 12.966 -30.774 -15.001 1.00 49.18 420 ALA A N 1
ATOM 1270 C CA . ALA A 1 161 ? 14.184 -31.224 -14.327 1.00 48.75 420 ALA A CA 1
ATOM 1271 C C . ALA A 1 161 ? 14.000 -31.632 -12.866 1.00 49.90 420 ALA A C 1
ATOM 1272 O O . ALA A 1 161 ? 14.666 -32.565 -12.398 1.00 47.15 420 ALA A O 1
ATOM 1274 N N . SER A 1 162 ? 13.108 -30.933 -12.149 1.00 49.65 421 SER A N 1
ATOM 1275 C CA . SER A 1 162 ? 12.746 -31.308 -10.785 1.00 51.11 421 SER A CA 1
ATOM 1276 C C . SER A 1 162 ? 12.231 -32.746 -10.673 1.00 50.63 421 SER A C 1
ATOM 1277 O O . SER A 1 162 ? 12.464 -33.420 -9.670 1.00 49.74 421 SER A O 1
ATOM 1280 N N . LYS A 1 163 ? 11.551 -33.223 -11.712 1.00 51.81 422 LYS A N 1
ATOM 1281 C CA . LYS A 1 163 ? 10.930 -34.549 -11.707 1.00 50.79 422 LYS A CA 1
ATOM 1282 C C . LYS A 1 163 ? 11.785 -35.601 -12.400 1.00 49.22 422 LYS A C 1
ATOM 1283 O O . LYS A 1 163 ? 11.807 -36.768 -11.953 1.00 51.01 422 LYS A O 1
ATOM 1287 N N . ASN A 1 164 ? 12.460 -35.213 -13.489 1.00 44.55 423 ASN A N 1
ATOM 1288 C CA . ASN A 1 164 ? 13.293 -36.141 -14.269 1.00 43.68 423 ASN A CA 1
ATOM 1289 C C . ASN A 1 164 ? 14.808 -36.127 -13.971 1.00 43.93 423 ASN A C 1
ATOM 1290 O O . ASN A 1 164 ? 15.547 -37.007 -14.408 1.00 43.28 423 ASN A O 1
ATOM 1295 N N . LEU A 1 165 ? 15.258 -35.118 -13.238 1.00 46.53 424 LEU A N 1
ATOM 1296 C CA . LEU A 1 165 ? 16.643 -35.022 -12.761 1.00 46.42 424 LEU A CA 1
ATOM 1297 C C . LEU A 1 165 ? 17.646 -34.850 -13.892 1.00 45.67 424 LEU A C 1
ATOM 1298 O O . LEU A 1 165 ? 18.818 -35.154 -13.732 1.00 44.89 424 LEU A O 1
ATOM 1303 N N . MET A 1 166 ? 17.178 -34.381 -15.037 1.00 47.47 425 MET A N 1
ATOM 1304 C CA . MET A 1 166 ? 18.049 -34.069 -16.157 1.00 47.31 425 MET A CA 1
ATOM 1305 C C . MET A 1 166 ? 18.311 -32.573 -16.170 1.00 49.51 425 MET A C 1
ATOM 1306 O O . MET A 1 166 ? 17.652 -31.808 -15.502 1.00 54.29 425 MET A O 1
ATOM 1311 N N . SER A 1 167 ? 19.316 -32.166 -16.909 1.00 49.22 426 SER A N 1
ATOM 1312 C CA . SER A 1 167 ? 19.652 -30.766 -17.033 1.00 45.56 426 SER A CA 1
ATOM 1313 C C . SER A 1 167 ? 20.076 -30.511 -18.467 1.00 44.53 426 SER A C 1
ATOM 1314 O O . SER A 1 167 ? 20.227 -31.442 -19.237 1.00 44.64 426 SER A O 1
ATOM 1317 N N . THR A 1 168 ? 20.265 -29.242 -18.814 1.00 44.04 427 THR A N 1
ATOM 1318 C CA . THR A 1 168 ? 20.858 -28.876 -20.096 1.00 41.56 427 THR A CA 1
ATOM 1319 C C . THR A 1 168 ? 22.235 -29.556 -20.304 1.00 42.44 427 THR A C 1
ATOM 1320 O O . THR A 1 168 ? 22.518 -30.034 -21.383 1.00 45.76 427 THR A O 1
ATOM 1324 N N . GLN A 1 169 ? 23.045 -29.634 -19.238 1.00 42.29 428 GLN A N 1
ATOM 1325 C CA . GLN A 1 169 ? 24.374 -30.189 -19.309 1.00 42.71 428 GLN A CA 1
ATOM 1326 C C . GLN A 1 169 ? 24.339 -31.720 -19.539 1.00 41.20 428 GLN A C 1
ATOM 1327 O O . GLN A 1 169 ? 25.056 -32.234 -20.398 1.00 43.46 428 GLN A O 1
ATOM 1333 N N . SER A 1 170 ? 23.493 -32.440 -18.809 1.00 42.39 429 SER A N 1
ATOM 1334 C CA . SER A 1 170 ? 23.405 -33.904 -18.962 1.00 44.75 429 SER A CA 1
ATOM 1335 C C . SER A 1 170 ? 22.727 -34.334 -20.263 1.00 42.81 429 SER A C 1
ATOM 1336 O O . SER A 1 170 ? 23.067 -35.390 -20.813 1.00 44.18 429 SER A O 1
ATOM 1339 N N . LEU A 1 171 ? 21.783 -33.529 -20.753 1.00 42.29 430 LEU A N 1
ATOM 1340 C CA . LEU A 1 171 ? 21.231 -33.763 -22.105 1.00 43.43 430 LEU A CA 1
ATOM 1341 C C . LEU A 1 171 ? 22.277 -33.435 -23.183 1.00 44.30 430 LEU A C 1
ATOM 1342 O O . LEU A 1 171 ? 22.356 -34.141 -24.165 1.00 43.45 430 LEU A O 1
ATOM 1347 N N . GLY A 1 172 ? 23.101 -32.404 -22.985 1.00 43.80 431 GLY A N 1
ATOM 1348 C CA . GLY A 1 172 ? 24.192 -32.119 -23.917 1.00 42.28 431 GLY A CA 1
ATOM 1349 C C . GLY A 1 172 ? 25.214 -33.228 -23.988 1.00 42.51 431 GLY A C 1
ATOM 1350 O O . GLY A 1 172 ? 25.758 -33.476 -25.031 1.00 44.51 431 GLY A O 1
ATOM 1351 N N . ILE A 1 173 ? 25.458 -33.893 -22.867 1.00 45.35 432 ILE A N 1
ATOM 1352 C CA . ILE A 1 173 ? 26.351 -35.060 -22.800 1.00 44.51 432 ILE A CA 1
ATOM 1353 C C . ILE A 1 173 ? 25.810 -36.217 -23.634 1.00 45.57 432 ILE A C 1
ATOM 1354 O O . ILE A 1 173 ? 26.598 -36.938 -24.269 1.00 44.91 432 ILE A O 1
ATOM 1359 N N . VAL A 1 174 ? 24.488 -36.398 -23.600 1.00 47.76 433 VAL A N 1
ATOM 1360 C CA . VAL A 1 174 ? 23.798 -37.438 -24.360 1.00 46.91 433 VAL A CA 1
ATOM 1361 C C . VAL A 1 174 ? 23.749 -37.078 -25.836 1.00 47.59 433 VAL A C 1
ATOM 1362 O O . VAL A 1 174 ? 24.165 -37.871 -26.670 1.00 46.92 433 VAL A O 1
ATOM 1366 N N . PHE A 1 175 ? 23.291 -35.869 -26.143 1.00 46.91 434 PHE A N 1
ATOM 1367 C CA . PHE A 1 175 ? 22.945 -35.507 -27.525 1.00 45.72 434 PHE A CA 1
ATOM 1368 C C . PHE A 1 175 ? 24.082 -34.924 -28.342 1.00 45.68 434 PHE A C 1
ATOM 1369 O O . PHE A 1 175 ? 23.985 -34.878 -29.560 1.00 45.94 434 PHE A O 1
ATOM 1377 N N . GLY A 1 176 ? 25.142 -34.490 -27.669 1.00 45.71 435 GLY A N 1
ATOM 1378 C CA . GLY A 1 176 ? 26.319 -33.987 -28.346 1.00 46.30 435 GLY A CA 1
ATOM 1379 C C . GLY A 1 176 ? 26.894 -35.001 -29.299 1.00 46.15 435 GLY A C 1
ATOM 1380 O O . GLY A 1 176 ? 26.948 -34.767 -30.490 1.00 44.18 435 GLY A O 1
ATOM 1381 N N . PRO A 1 177 ? 27.335 -36.137 -28.761 1.00 46.48 436 PRO A N 1
ATOM 1382 C CA . PRO A 1 177 ? 27.832 -37.228 -29.584 1.00 48.09 436 PRO A CA 1
ATOM 1383 C C . PRO A 1 177 ? 26.778 -37.818 -30.537 1.00 47.26 436 PRO A C 1
ATOM 1384 O O . PRO A 1 177 ? 27.133 -38.247 -31.618 1.00 48.55 436 PRO A O 1
ATOM 1388 N N . THR A 1 178 ? 25.517 -37.859 -30.105 1.00 46.93 437 THR A N 1
ATOM 1389 C CA . THR A 1 178 ? 24.425 -38.453 -30.877 1.00 47.50 437 THR A CA 1
ATOM 1390 C C . THR A 1 178 ? 24.119 -37.645 -32.161 1.00 45.62 437 THR A C 1
ATOM 1391 O O . THR A 1 178 ? 23.837 -38.223 -33.193 1.00 45.51 437 THR A O 1
ATOM 1395 N N . LEU A 1 179 ? 24.210 -36.321 -32.074 1.00 45.94 438 LEU A N 1
ATOM 1396 C CA . LEU A 1 179 ? 23.743 -35.427 -33.131 1.00 42.17 438 LEU A CA 1
ATOM 1397 C C . LEU A 1 179 ? 24.869 -34.807 -33.958 1.00 43.51 438 LEU A C 1
ATOM 1398 O O . LEU A 1 179 ? 24.655 -34.422 -35.108 1.00 43.50 438 LEU A O 1
ATOM 1403 N N . LEU A 1 180 ? 26.064 -34.706 -33.377 1.00 44.04 439 LEU A N 1
ATOM 1404 C CA . LEU A 1 180 ? 27.213 -34.104 -34.053 1.00 44.92 439 LEU A CA 1
ATOM 1405 C C . LEU A 1 180 ? 28.332 -35.115 -34.365 1.00 46.17 439 LEU A C 1
ATOM 1406 O O . LEU A 1 180 ? 29.080 -34.959 -35.350 1.00 46.49 439 LEU A O 1
ATOM 1411 N N . ARG A 1 181 ? 28.460 -36.159 -33.551 1.00 49.65 440 ARG A N 1
ATOM 1412 C CA . ARG A 1 181 ? 29.376 -37.271 -33.904 1.00 53.47 440 ARG A CA 1
ATOM 1413 C C . ARG A 1 181 ? 30.786 -36.776 -34.268 1.00 52.67 440 ARG A C 1
ATOM 1414 O O . ARG A 1 181 ? 31.416 -37.271 -35.192 1.00 53.07 440 ARG A O 1
ATOM 1422 N N . ALA A 1 182 ? 31.283 -35.815 -33.494 1.00 57.72 441 ALA A N 1
ATOM 1423 C CA . ALA A 1 182 ? 32.512 -35.081 -33.831 1.00 57.32 441 ALA A CA 1
ATOM 1424 C C . ALA A 1 182 ? 33.766 -35.626 -33.173 1.00 54.33 441 ALA A C 1
ATOM 1425 O O . ALA A 1 182 ? 34.847 -35.104 -33.421 1.00 51.85 441 ALA A O 1
ATOM 1427 N N . GLU A 1 183 ? 33.617 -36.677 -32.360 1.00 61.50 442 GLU A N 1
ATOM 1428 C CA . GLU A 1 183 ? 34.715 -37.253 -31.531 1.00 65.54 442 GLU A CA 1
ATOM 1429 C C . GLU A 1 183 ? 35.954 -37.491 -32.371 1.00 68.19 442 GLU A C 1
ATOM 1430 O O . GLU A 1 183 ? 37.075 -37.059 -32.007 1.00 68.87 442 GLU A O 1
ATOM 1436 N N . ASN A 1 184 ? 35.724 -38.182 -33.498 1.00 70.05 443 ASN A N 1
ATOM 1437 C CA . ASN A 1 184 ? 36.798 -38.685 -34.357 1.00 72.23 443 ASN A CA 1
ATOM 1438 C C . ASN A 1 184 ? 37.230 -37.762 -35.501 1.00 73.24 443 ASN A C 1
ATOM 1439 O O . ASN A 1 184 ? 38.226 -38.063 -36.168 1.00 73.33 443 ASN A O 1
ATOM 1444 N N . GLU A 1 185 ? 36.510 -36.661 -35.749 1.00 72.06 444 GLU A N 1
ATOM 1445 C CA . GLU A 1 185 ? 36.995 -35.681 -36.740 1.00 72.21 444 GLU A CA 1
ATOM 1446 C C . GLU A 1 185 ? 38.480 -35.334 -36.427 1.00 70.61 444 GLU A C 1
ATOM 1447 O O . GLU A 1 185 ? 38.894 -35.313 -35.268 1.00 68.70 444 GLU A O 1
ATOM 1453 N N . THR A 1 186 ? 39.294 -35.114 -37.454 1.00 71.50 445 THR A N 1
ATOM 1454 C CA . THR A 1 186 ? 40.736 -34.963 -37.217 1.00 71.61 445 THR A CA 1
ATOM 1455 C C . THR A 1 186 ? 40.970 -33.769 -36.283 1.00 69.02 445 THR A C 1
ATOM 1456 O O . THR A 1 186 ? 40.344 -32.710 -36.437 1.00 66.18 445 THR A O 1
ATOM 1460 N N . GLY A 1 187 ? 41.859 -33.965 -35.314 1.00 64.80 446 GLY A N 1
ATOM 1461 C CA . GLY A 1 187 ? 42.103 -32.983 -34.273 1.00 62.63 446 GLY A CA 1
ATOM 1462 C C . GLY A 1 187 ? 42.045 -33.654 -32.923 1.00 60.12 446 GLY A C 1
ATOM 1463 O O . GLY A 1 187 ? 42.230 -34.878 -32.828 1.00 58.05 446 GLY A O 1
ATOM 1464 N N . ASN A 1 188 ? 41.765 -32.849 -31.892 1.00 55.85 447 ASN A N 1
ATOM 1465 C CA . ASN A 1 188 ? 41.798 -33.301 -30.490 1.00 54.56 447 ASN A CA 1
ATOM 1466 C C . ASN A 1 188 ? 40.413 -33.750 -30.019 1.00 52.72 447 ASN A C 1
ATOM 1467 O O . ASN A 1 188 ? 39.446 -33.019 -30.195 1.00 53.49 447 ASN A O 1
ATOM 1472 N N . MET A 1 189 ? 40.347 -34.921 -29.381 1.00 51.67 448 MET A N 1
ATOM 1473 C CA . MET A 1 189 ? 39.093 -35.613 -29.114 1.00 54.49 448 MET A CA 1
ATOM 1474 C C . MET A 1 189 ? 38.370 -35.059 -27.913 1.00 51.54 448 MET A C 1
ATOM 1475 O O . MET A 1 189 ? 37.163 -34.831 -27.956 1.00 52.58 448 MET A O 1
ATOM 1480 N N . ALA A 1 190 ? 39.118 -34.898 -26.833 1.00 48.61 449 ALA A N 1
ATOM 1481 C CA . ALA A 1 190 ? 38.681 -34.160 -25.665 1.00 42.24 449 ALA A CA 1
ATOM 1482 C C . ALA A 1 190 ? 38.063 -32.826 -26.082 1.00 39.58 449 ALA A C 1
ATOM 1483 O O . ALA A 1 190 ? 36.953 -32.480 -25.673 1.00 38.50 449 ALA A O 1
ATOM 1485 N N . ILE A 1 191 ? 38.801 -32.076 -26.900 1.00 41.07 450 ILE A N 1
ATOM 1486 C CA . ILE A 1 191 ? 38.315 -30.791 -27.411 1.00 39.85 450 ILE A CA 1
ATOM 1487 C C . ILE A 1 191 ? 37.049 -30.952 -28.255 1.00 42.31 450 ILE A C 1
ATOM 1488 O O . ILE A 1 191 ? 36.065 -30.252 -28.040 1.00 42.76 450 ILE A O 1
ATOM 1493 N N . HIS A 1 192 ? 37.035 -31.899 -29.183 1.00 46.13 451 HIS A N 1
ATOM 1494 C CA . HIS A 1 192 ? 35.844 -32.080 -30.036 1.00 47.66 451 HIS A CA 1
ATOM 1495 C C . HIS A 1 192 ? 34.594 -32.479 -29.224 1.00 45.35 451 HIS A C 1
ATOM 1496 O O . HIS A 1 192 ? 33.453 -32.116 -29.556 1.00 39.09 451 HIS A O 1
ATOM 1503 N N . MET A 1 193 ? 34.823 -33.228 -28.153 1.00 44.55 452 MET A N 1
ATOM 1504 C CA . MET A 1 193 ? 33.742 -33.610 -27.255 1.00 46.24 452 MET A CA 1
ATOM 1505 C C . MET A 1 193 ? 33.139 -32.390 -26.515 1.00 41.36 452 MET A C 1
ATOM 1506 O O . MET A 1 193 ? 31.930 -32.254 -26.378 1.00 40.64 452 MET A O 1
ATOM 1511 N N . VAL A 1 194 ? 33.977 -31.483 -26.057 1.00 41.81 453 VAL A N 1
ATOM 1512 C CA . VAL A 1 194 ? 33.471 -30.234 -25.481 1.00 42.41 453 VAL A CA 1
ATOM 1513 C C . VAL A 1 194 ? 32.732 -29.396 -26.524 1.00 42.24 453 VAL A C 1
ATOM 1514 O O . VAL A 1 194 ? 31.699 -28.808 -26.229 1.00 42.77 453 VAL A O 1
ATOM 1518 N N . TYR A 1 195 ? 33.275 -29.314 -27.730 1.00 42.51 454 TYR A N 1
ATOM 1519 C CA . TYR A 1 195 ? 32.668 -28.516 -28.787 1.00 43.02 454 TYR A CA 1
ATOM 1520 C C . TYR A 1 195 ? 31.230 -28.949 -29.028 1.00 44.87 454 TYR A C 1
ATOM 1521 O O . TYR A 1 195 ? 30.322 -28.128 -29.081 1.00 45.31 454 TYR A O 1
ATOM 1530 N N . GLN A 1 196 ? 31.031 -30.241 -29.214 1.00 44.19 455 GLN A N 1
ATOM 1531 C CA . GLN A 1 196 ? 29.732 -30.724 -29.565 1.00 43.35 455 GLN A CA 1
ATOM 1532 C C . GLN A 1 196 ? 28.715 -30.639 -28.426 1.00 43.98 455 GLN A C 1
ATOM 1533 O O . GLN A 1 196 ? 27.553 -30.306 -28.661 1.00 43.61 455 GLN A O 1
ATOM 1539 N N . ASN A 1 197 ? 29.143 -30.914 -27.199 1.00 43.05 456 ASN A N 1
ATOM 1540 C CA . ASN A 1 197 ? 28.274 -30.754 -26.044 1.00 42.79 456 ASN A CA 1
ATOM 1541 C C . ASN A 1 197 ? 27.877 -29.280 -25.811 1.00 42.76 456 ASN A C 1
ATOM 1542 O O . ASN A 1 197 ? 26.740 -28.980 -25.442 1.00 40.54 456 ASN A O 1
ATOM 1547 N N . GLN A 1 198 ? 28.813 -28.367 -26.039 1.00 42.91 457 GLN A N 1
ATOM 1548 C CA . GLN A 1 198 ? 28.510 -26.959 -25.913 1.00 41.86 457 GLN A CA 1
ATOM 1549 C C . GLN A 1 198 ? 27.532 -26.498 -26.972 1.00 40.56 457 GLN A C 1
ATOM 1550 O O . GLN A 1 198 ? 26.676 -25.668 -26.684 1.00 41.60 457 GLN A O 1
ATOM 1556 N N . ILE A 1 199 ? 27.659 -27.015 -28.195 1.00 41.26 458 ILE A N 1
ATOM 1557 C CA . ILE A 1 199 ? 26.733 -26.665 -29.274 1.00 40.08 458 ILE A CA 1
ATOM 1558 C C . ILE A 1 199 ? 25.351 -27.192 -28.942 1.00 43.75 458 ILE A C 1
ATOM 1559 O O . ILE A 1 199 ? 24.347 -26.491 -29.098 1.00 43.29 458 ILE A O 1
ATOM 1564 N N . ALA A 1 200 ? 25.285 -28.446 -28.482 1.00 42.70 459 ALA A N 1
ATOM 1565 C CA . ALA A 1 200 ? 23.983 -29.004 -28.100 1.00 41.57 459 ALA A CA 1
ATOM 1566 C C . ALA A 1 200 ? 23.350 -28.232 -26.940 1.00 40.34 459 ALA A C 1
ATOM 1567 O O . ALA A 1 200 ? 22.162 -27.968 -26.968 1.00 42.17 459 ALA A O 1
ATOM 1569 N N . GLU A 1 201 ? 24.132 -27.885 -25.919 1.00 40.88 460 GLU A N 1
ATOM 1570 C CA . GLU A 1 201 ? 23.639 -27.077 -24.808 1.00 40.79 460 GLU A CA 1
ATOM 1571 C C . GLU A 1 201 ? 23.062 -25.730 -25.265 1.00 42.74 460 GLU A C 1
ATOM 1572 O O . GLU A 1 201 ? 22.007 -25.296 -24.774 1.00 44.99 460 GLU A O 1
ATOM 1578 N N . LEU A 1 202 ? 23.742 -25.058 -26.196 1.00 41.88 461 LEU A N 1
ATOM 1579 C CA . LEU A 1 202 ? 23.255 -23.753 -26.670 1.00 40.95 461 LEU A CA 1
ATOM 1580 C C . LEU A 1 202 ? 21.954 -23.885 -27.463 1.00 42.92 461 LEU A C 1
ATOM 1581 O O . LEU A 1 202 ? 21.043 -23.029 -27.334 1.00 40.18 461 LEU A O 1
ATOM 1586 N N . MET A 1 203 ? 21.864 -24.933 -28.289 1.00 41.09 462 MET A N 1
ATOM 1587 C CA . MET A 1 203 ? 20.662 -25.143 -29.079 1.00 45.08 462 MET A CA 1
ATOM 1588 C C . MET A 1 203 ? 19.465 -25.423 -28.174 1.00 44.82 462 MET A C 1
ATOM 1589 O O . MET A 1 203 ? 18.320 -25.085 -28.483 1.00 44.92 462 MET A O 1
ATOM 1594 N N . LEU A 1 204 ? 19.746 -26.041 -27.036 1.00 46.22 463 LEU A N 1
ATOM 1595 C CA . LEU A 1 204 ? 18.727 -26.341 -26.039 1.00 45.98 463 LEU A CA 1
ATOM 1596 C C . LEU A 1 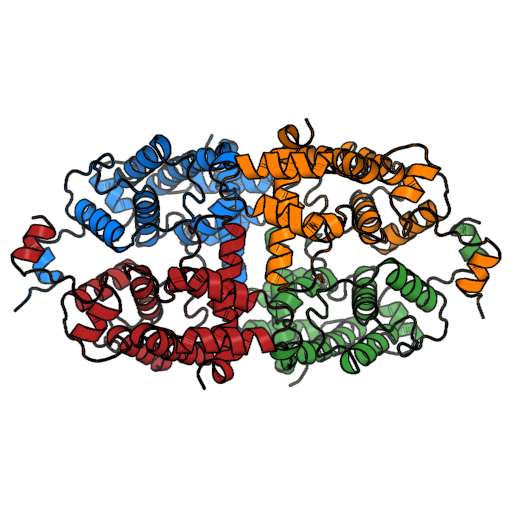204 ? 18.373 -25.107 -25.193 1.00 44.88 463 LEU A C 1
ATOM 1597 O O . LEU A 1 204 ? 17.206 -24.708 -25.123 1.00 44.01 463 LEU A O 1
ATOM 1602 N N . SER A 1 205 ? 19.379 -24.507 -24.565 1.00 42.29 464 SER A N 1
ATOM 1603 C CA . SER A 1 205 ? 19.127 -23.412 -23.637 1.00 41.99 464 SER A CA 1
ATOM 1604 C C . SER A 1 205 ? 18.661 -22.113 -24.338 1.00 42.95 464 SER A C 1
ATOM 1605 O O . SER A 1 205 ? 18.025 -21.286 -23.723 1.00 42.33 464 SER A O 1
ATOM 1608 N N . GLU A 1 206 ? 18.982 -21.942 -25.614 1.00 41.45 465 GLU A N 1
ATOM 1609 C CA . GLU A 1 206 ? 18.573 -20.750 -26.352 1.00 41.67 465 GLU A CA 1
ATOM 1610 C C . GLU A 1 206 ? 17.678 -21.115 -27.519 1.00 45.08 465 GLU A C 1
ATOM 1611 O O . GLU A 1 206 ? 17.639 -20.416 -28.532 1.00 45.50 465 GLU A O 1
ATOM 1617 N N . TYR A 1 207 ? 16.940 -22.202 -27.349 1.00 47.24 466 TYR A N 1
ATOM 1618 C CA . TYR A 1 207 ? 16.005 -22.702 -28.354 1.00 48.44 466 TYR A CA 1
ATOM 1619 C C . TYR A 1 207 ? 15.126 -21.604 -28.961 1.00 48.78 466 TYR A C 1
ATOM 1620 O O . TYR A 1 207 ? 15.010 -21.484 -30.168 1.00 48.82 466 TYR A O 1
ATOM 1629 N N . SER A 1 208 ? 14.482 -20.825 -28.089 1.00 49.67 467 SER A N 1
ATOM 1630 C CA . SER A 1 208 ? 13.501 -19.838 -28.518 1.00 50.44 467 SER A CA 1
ATOM 1631 C C . SER A 1 208 ? 14.119 -18.807 -29.415 1.00 51.06 467 SER A C 1
ATOM 1632 O O . SER A 1 208 ? 13.550 -18.482 -30.439 1.00 52.08 467 SER A O 1
ATOM 1635 N N . LYS A 1 209 ? 15.289 -18.296 -29.046 1.00 51.56 468 LYS A N 1
ATOM 1636 C CA . LYS A 1 209 ? 15.938 -17.281 -29.889 1.00 51.97 468 LYS A CA 1
ATOM 1637 C C . LYS A 1 209 ? 16.543 -17.901 -31.154 1.00 51.18 468 LYS A C 1
ATOM 1638 O O . LYS A 1 209 ? 16.659 -17.221 -32.164 1.00 53.36 468 LYS A O 1
ATOM 1643 N N . ILE A 1 210 ? 16.943 -19.170 -31.114 1.00 51.53 469 ILE A N 1
ATOM 1644 C CA . ILE A 1 210 ? 17.577 -19.791 -32.283 1.00 49.95 469 ILE A CA 1
ATOM 1645 C C . ILE A 1 210 ? 16.512 -20.233 -33.285 1.00 51.73 469 ILE A C 1
ATOM 1646 O O . ILE A 1 210 ? 16.634 -19.981 -34.469 1.00 53.73 469 ILE A O 1
ATOM 1651 N N . PHE A 1 211 ? 15.449 -20.851 -32.786 1.00 52.78 470 PHE A N 1
ATOM 1652 C CA . PHE A 1 211 ? 14.419 -21.457 -33.624 1.00 53.66 470 PHE A CA 1
ATOM 1653 C C . PHE A 1 211 ? 13.100 -20.682 -33.658 1.00 56.91 470 PHE A C 1
ATOM 1654 O O . PHE A 1 211 ? 12.192 -21.061 -34.387 1.00 58.42 470 PHE A O 1
ATOM 1662 N N . GLY A 1 212 ? 12.968 -19.635 -32.842 1.00 65.00 471 GLY A N 1
ATOM 1663 C CA . GLY A 1 212 ? 11.711 -18.862 -32.754 1.00 68.12 471 GLY A CA 1
ATOM 1664 C C . GLY A 1 212 ? 10.700 -19.473 -31.790 1.00 69.76 471 GLY A C 1
ATOM 1665 O O . GLY A 1 212 ? 10.477 -20.693 -31.798 1.00 72.22 471 GLY A O 1
ATOM 1666 N N . MET B 1 2 ? 65.214 -8.289 8.638 1.00 76.43 261 MET B N 1
ATOM 1667 C CA . MET B 1 2 ? 65.213 -8.260 10.128 1.00 76.92 261 MET B CA 1
ATOM 1668 C C . MET B 1 2 ? 63.847 -7.808 10.646 1.00 76.63 261 MET B C 1
ATOM 1669 O O . MET B 1 2 ? 63.759 -6.990 11.561 1.00 78.30 261 MET B O 1
ATOM 1671 N N . ARG B 1 3 ? 62.791 -8.364 10.054 1.00 76.07 262 ARG B N 1
ATOM 1672 C CA . ARG B 1 3 ? 61.396 -8.008 10.383 1.00 74.78 262 ARG B CA 1
ATOM 1673 C C . ARG B 1 3 ? 60.876 -8.734 11.624 1.00 73.07 262 ARG B C 1
ATOM 1674 O O . ARG B 1 3 ? 61.528 -9.663 12.107 1.00 72.96 262 ARG B O 1
ATOM 1682 N N . PRO B 1 4 ? 59.701 -8.305 12.148 1.00 71.55 263 PRO B N 1
ATOM 1683 C CA . PRO B 1 4 ? 59.007 -9.057 13.199 1.00 70.12 263 PRO B CA 1
ATOM 1684 C C . PRO B 1 4 ? 58.261 -10.255 12.625 1.00 68.57 263 PRO B C 1
ATOM 1685 O O . PRO B 1 4 ? 58.123 -10.372 11.399 1.00 67.81 263 PRO B O 1
ATOM 1689 N N . SER B 1 5 ? 57.790 -11.126 13.517 1.00 66.81 264 SER B N 1
ATOM 1690 C CA . SER B 1 5 ? 57.042 -12.329 13.135 1.00 64.84 264 SER B CA 1
ATOM 1691 C C . SER B 1 5 ? 55.539 -12.126 13.226 1.00 63.85 264 SER B C 1
ATOM 1692 O O . SER B 1 5 ? 55.059 -11.110 13.712 1.00 65.82 264 SER B O 1
ATOM 1695 N N . LEU B 1 6 ? 54.793 -13.114 12.763 1.00 61.67 265 LEU B N 1
ATOM 1696 C CA . LEU B 1 6 ? 53.349 -13.096 12.911 1.00 61.46 265 LEU B CA 1
ATOM 1697 C C . LEU B 1 6 ? 52.952 -13.277 14.391 1.00 61.16 265 LEU B C 1
ATOM 1698 O O . LEU B 1 6 ? 51.908 -12.771 14.832 1.00 60.68 265 LEU B O 1
ATOM 1703 N N . LYS B 1 7 ? 53.785 -14.003 15.143 1.00 61.65 266 LYS B N 1
ATOM 1704 C CA . LYS B 1 7 ? 53.650 -14.094 16.607 1.00 62.94 266 LYS B CA 1
ATOM 1705 C C . LYS B 1 7 ? 53.740 -12.677 17.175 1.00 61.61 266 LYS B C 1
ATOM 1706 O O . LYS B 1 7 ? 52.733 -12.100 17.585 1.00 63.40 266 LYS B O 1
ATOM 1708 N N . THR B 1 8 ? 54.952 -12.130 17.140 1.00 59.36 267 THR B N 1
ATOM 1709 C CA . THR B 1 8 ? 55.245 -10.753 17.536 1.00 59.66 267 THR B CA 1
ATOM 1710 C C . THR B 1 8 ? 54.175 -9.727 17.134 1.00 60.58 267 THR B C 1
ATOM 1711 O O . THR B 1 8 ? 53.717 -8.946 17.982 1.00 61.62 267 THR B O 1
ATOM 1715 N N . LEU B 1 9 ? 53.799 -9.722 15.852 1.00 57.47 268 LEU B N 1
ATOM 1716 C CA . LEU B 1 9 ? 52.889 -8.706 15.308 1.00 57.00 268 LEU B CA 1
ATOM 1717 C C . LEU B 1 9 ? 51.471 -8.814 15.873 1.00 58.96 268 LEU B C 1
ATOM 1718 O O . LEU B 1 9 ? 50.803 -7.793 16.032 1.00 58.41 268 LEU B O 1
ATOM 1723 N N . GLN B 1 10 ? 51.005 -10.034 16.156 1.00 61.45 269 GLN B N 1
ATOM 1724 C CA . GLN B 1 10 ? 49.667 -10.225 16.732 1.00 67.01 269 GLN B CA 1
ATOM 1725 C C . GLN B 1 10 ? 49.636 -9.857 18.226 1.00 68.47 269 GLN B C 1
ATOM 1726 O O . GLN B 1 10 ? 48.724 -9.149 18.680 1.00 68.27 269 GLN B O 1
ATOM 1732 N N . GLU B 1 11 ? 50.646 -10.322 18.965 1.00 69.02 270 GLU B N 1
ATOM 1733 C CA . GLU B 1 11 ? 50.824 -9.983 20.378 1.00 70.10 270 GLU B CA 1
ATOM 1734 C C . GLU B 1 11 ? 50.765 -8.462 20.601 1.00 71.04 270 GLU B C 1
ATOM 1735 O O . GLU B 1 11 ? 49.948 -7.975 21.395 1.00 72.41 270 GLU B O 1
ATOM 1739 N N . LYS B 1 12 ? 51.620 -7.715 19.894 1.00 69.42 271 LYS B N 1
ATOM 1740 C CA . LYS B 1 12 ? 51.628 -6.249 19.995 1.00 67.93 271 LYS B CA 1
ATOM 1741 C C . LYS B 1 12 ? 50.333 -5.599 19.440 1.00 66.62 271 LYS B C 1
ATOM 1742 O O . LYS B 1 12 ? 50.146 -4.389 19.549 1.00 67.14 271 LYS B O 1
ATOM 1744 N N . GLY B 1 13 ? 49.443 -6.404 18.861 1.00 66.43 272 GLY B N 1
ATOM 1745 C CA . GLY B 1 13 ? 48.134 -5.932 18.421 1.00 65.81 272 GLY B CA 1
ATOM 1746 C C . GLY B 1 13 ? 48.153 -5.329 17.031 1.00 66.37 272 GLY B C 1
ATOM 1747 O O . GLY B 1 13 ? 47.100 -4.949 16.510 1.00 67.23 272 GLY B O 1
ATOM 1748 N N . LEU B 1 14 ? 49.341 -5.269 16.418 1.00 65.63 273 LEU B N 1
ATOM 1749 C CA . LEU B 1 14 ? 49.536 -4.584 15.142 1.00 64.76 273 LEU B CA 1
ATOM 1750 C C . LEU B 1 14 ? 48.800 -5.262 13.980 1.00 64.39 273 LEU B C 1
ATOM 1751 O O . LEU B 1 14 ? 48.358 -4.580 13.061 1.00 65.49 273 LEU B O 1
ATOM 1753 N N . ILE B 1 15 ? 48.659 -6.589 14.024 1.00 65.55 274 ILE B N 1
ATOM 1754 C CA . ILE B 1 15 ? 47.824 -7.333 13.058 1.00 67.13 274 ILE B CA 1
ATOM 1755 C C . ILE B 1 15 ? 46.766 -8.182 13.771 1.00 67.23 274 ILE B C 1
ATOM 1756 O O . ILE B 1 15 ? 47.110 -8.982 14.641 1.00 69.15 274 ILE B O 1
ATOM 1761 N N . LYS B 1 16 ? 45.495 -8.027 13.387 1.00 66.07 275 LYS B N 1
ATOM 1762 C CA . LYS B 1 16 ? 44.416 -8.834 13.960 1.00 65.48 275 LYS B CA 1
ATOM 1763 C C . LYS B 1 16 ? 43.733 -9.655 12.865 1.00 64.44 275 LYS B C 1
ATOM 1764 O O . LYS B 1 16 ? 43.468 -9.152 11.773 1.00 61.09 275 LYS B O 1
ATOM 1768 N N . ASP B 1 17 ? 43.486 -10.928 13.167 1.00 63.69 276 ASP B N 1
ATOM 1769 C CA . ASP B 1 17 ? 42.893 -11.876 12.228 1.00 62.24 276 ASP B CA 1
ATOM 1770 C C . ASP B 1 17 ? 41.454 -12.223 12.587 1.00 60.25 276 ASP B C 1
ATOM 1771 O O . ASP B 1 17 ? 41.081 -13.401 12.675 1.00 60.72 276 ASP B O 1
ATOM 1776 N N . GLN B 1 18 ? 40.624 -11.202 12.746 1.00 59.56 277 GLN B N 1
ATOM 1777 C CA . GLN B 1 18 ? 39.318 -11.405 13.368 1.00 59.20 277 GLN B CA 1
ATOM 1778 C C . GLN B 1 18 ? 38.229 -11.937 12.452 1.00 55.82 277 GLN B C 1
ATOM 1779 O O . GLN B 1 18 ? 37.409 -12.728 12.888 1.00 57.63 277 GLN B O 1
ATOM 1785 N N . ILE B 1 19 ? 38.194 -11.509 11.191 1.00 53.43 278 ILE B N 1
ATOM 1786 C CA . ILE B 1 19 ? 37.027 -11.775 10.339 1.00 50.26 278 ILE B CA 1
ATOM 1787 C C . ILE B 1 19 ? 37.152 -13.074 9.548 1.00 47.24 278 ILE B C 1
ATOM 1788 O O . ILE B 1 19 ? 36.249 -13.919 9.589 1.00 54.29 278 ILE B O 1
ATOM 1793 N N . PHE B 1 20 ? 38.262 -13.251 8.842 1.00 46.66 279 PHE B N 1
ATOM 1794 C CA . PHE B 1 20 ? 38.575 -14.523 8.163 1.00 44.13 279 PHE B CA 1
ATOM 1795 C C . PHE B 1 20 ? 39.254 -15.487 9.134 1.00 41.71 279 PHE B C 1
ATOM 1796 O O . PHE B 1 20 ? 40.068 -15.075 9.939 1.00 44.38 279 PHE B O 1
ATOM 1804 N N . GLY B 1 21 ? 38.947 -16.776 9.026 1.00 45.37 280 GLY B N 1
ATOM 1805 C CA . GLY B 1 21 ? 39.543 -17.796 9.897 1.00 42.47 280 GLY B CA 1
ATOM 1806 C C . GLY B 1 21 ? 38.902 -17.985 11.258 1.00 42.51 280 GLY B C 1
ATOM 1807 O O . GLY B 1 21 ? 39.380 -18.819 12.042 1.00 42.54 280 GLY B O 1
ATOM 1808 N N . SER B 1 22 ? 37.854 -17.206 11.557 1.00 43.26 281 SER B N 1
ATOM 1809 C CA . SER B 1 22 ? 37.062 -17.385 12.779 1.00 45.80 281 SER B CA 1
ATOM 1810 C C . SER B 1 22 ? 35.854 -18.265 12.549 1.00 43.91 281 SER B C 1
ATOM 1811 O O . SER B 1 22 ? 35.292 -18.216 11.463 1.00 46.90 281 SER B O 1
ATOM 1814 N N . HIS B 1 23 ? 35.407 -18.982 13.585 1.00 43.40 282 HIS B N 1
ATOM 1815 C CA A HIS B 1 23 ? 34.178 -19.777 13.550 0.50 43.30 282 HIS B CA 1
ATOM 1816 C CA B HIS B 1 23 ? 34.182 -19.800 13.443 0.50 44.50 282 HIS B CA 1
ATOM 1817 C C . HIS B 1 23 ? 32.969 -18.925 13.158 1.00 43.38 282 HIS B C 1
ATOM 1818 O O . HIS B 1 23 ? 32.818 -17.812 13.665 1.00 46.15 282 HIS B O 1
ATOM 1831 N N . LEU B 1 24 ? 32.104 -19.447 12.307 1.00 43.44 283 LEU B N 1
ATOM 1832 C CA . LEU B 1 24 ? 30.920 -18.744 11.896 1.00 43.59 283 LEU B CA 1
ATOM 1833 C C . LEU B 1 24 ? 30.164 -18.255 13.116 1.00 44.50 283 LEU B C 1
ATOM 1834 O O . LEU B 1 24 ? 29.699 -17.128 13.135 1.00 45.72 283 LEU B O 1
ATOM 1839 N N . HIS B 1 25 ? 30.078 -19.084 14.151 1.00 43.52 284 HIS B N 1
ATOM 1840 C CA . HIS B 1 25 ? 29.264 -18.750 15.326 1.00 46.16 284 HIS B CA 1
ATOM 1841 C C . HIS B 1 25 ? 29.861 -17.623 16.157 1.00 44.42 284 HIS B C 1
ATOM 1842 O O . HIS B 1 25 ? 29.124 -16.832 16.709 1.00 41.96 284 HIS B O 1
ATOM 1849 N N . LYS B 1 26 ? 31.191 -17.553 16.215 1.00 44.32 285 LYS B N 1
ATOM 1850 C CA . LYS B 1 26 ? 31.899 -16.480 16.918 1.00 46.65 285 LYS B CA 1
ATOM 1851 C C . LYS B 1 26 ? 31.710 -15.158 16.175 1.00 44.67 285 LYS B C 1
ATOM 1852 O O . LYS B 1 26 ? 31.364 -14.138 16.765 1.00 49.30 285 LYS B O 1
ATOM 1856 N N . VAL B 1 27 ? 31.946 -15.195 14.878 1.00 45.62 286 VAL B N 1
ATOM 1857 C CA . VAL B 1 27 ? 31.729 -14.053 14.003 1.00 46.58 286 VAL B CA 1
ATOM 1858 C C . VAL B 1 27 ? 30.328 -13.512 14.164 1.00 47.60 286 VAL B C 1
ATOM 1859 O O . VAL B 1 27 ? 30.131 -12.324 14.430 1.00 49.44 286 VAL B O 1
ATOM 1863 N N . CYS B 1 28 ? 29.361 -14.404 14.062 1.00 46.97 287 CYS B N 1
ATOM 1864 C CA . CYS B 1 28 ? 27.947 -14.032 14.141 1.00 47.96 287 CYS B CA 1
ATOM 1865 C C . CYS B 1 28 ? 27.545 -13.546 15.507 1.00 47.47 287 CYS B C 1
ATOM 1866 O O . CYS B 1 28 ? 26.768 -12.609 15.628 1.00 47.06 287 CYS B O 1
ATOM 1869 N N . GLU B 1 29 ? 28.062 -14.205 16.534 1.00 49.83 288 GLU B N 1
ATOM 1870 C CA . GLU B 1 29 ? 27.797 -13.808 17.907 1.00 49.86 288 GLU B CA 1
ATOM 1871 C C . GLU B 1 29 ? 28.344 -12.384 18.162 1.00 46.30 288 GLU B C 1
ATOM 1872 O O . GLU B 1 29 ? 27.627 -11.559 18.681 1.00 45.98 288 GLU B O 1
ATOM 1878 N N . ARG B 1 30 ? 29.576 -12.089 17.764 1.00 47.34 289 ARG B N 1
ATOM 1879 C CA . ARG B 1 30 ? 30.131 -10.716 17.892 1.00 47.79 289 ARG B CA 1
ATOM 1880 C C . ARG B 1 30 ? 29.262 -9.630 17.243 1.00 48.41 289 ARG B C 1
ATOM 1881 O O . ARG B 1 30 ? 29.147 -8.513 17.767 1.00 50.96 289 ARG B O 1
ATOM 1889 N N . GLU B 1 31 ? 28.678 -9.961 16.097 1.00 47.67 290 GLU B N 1
ATOM 1890 C CA . GLU B 1 31 ? 27.921 -9.027 15.268 1.00 47.62 290 GLU B CA 1
ATOM 1891 C C . GLU B 1 31 ? 26.414 -8.976 15.551 1.00 48.37 290 GLU B C 1
ATOM 1892 O O . GLU B 1 31 ? 25.676 -8.245 14.870 1.00 49.18 290 GLU B O 1
ATOM 1898 N N . ASN B 1 32 ? 25.944 -9.756 16.522 1.00 47.04 291 ASN B N 1
ATOM 1899 C CA . ASN B 1 32 ? 24.518 -9.841 16.782 1.00 47.30 291 ASN B CA 1
ATOM 1900 C C . ASN B 1 32 ? 23.643 -10.221 15.571 1.00 44.84 291 ASN B C 1
ATOM 1901 O O . ASN B 1 32 ? 22.507 -9.772 15.436 1.00 42.60 291 ASN B O 1
ATOM 1906 N N . SER B 1 33 ? 24.173 -11.054 14.693 1.00 47.32 292 SER B N 1
ATOM 1907 C CA . SER B 1 33 ? 23.477 -11.421 13.460 1.00 47.46 292 SER B CA 1
ATOM 1908 C C . SER B 1 33 ? 23.676 -12.888 13.280 1.00 47.22 292 SER B C 1
ATOM 1909 O O . SER B 1 33 ? 24.583 -13.442 13.880 1.00 49.19 292 SER B O 1
ATOM 1912 N N . THR B 1 34 ? 22.813 -13.522 12.488 1.00 47.62 293 THR B N 1
ATOM 1913 C CA . THR B 1 34 ? 22.992 -14.927 12.073 1.00 42.59 293 THR B CA 1
ATOM 1914 C C . THR B 1 34 ? 23.671 -15.111 10.680 1.00 42.73 293 THR B C 1
ATOM 1915 O O . THR B 1 34 ? 23.918 -16.247 10.224 1.00 44.24 293 THR B O 1
ATOM 1919 N N . VAL B 1 35 ? 24.033 -13.993 10.052 1.00 43.73 294 VAL B N 1
ATOM 1920 C CA . VAL B 1 35 ? 24.800 -13.939 8.808 1.00 42.65 294 VAL B CA 1
ATOM 1921 C C . VAL B 1 35 ? 25.938 -12.928 8.965 1.00 43.58 294 VAL B C 1
ATOM 1922 O O . VAL B 1 35 ? 25.695 -11.816 9.388 1.00 43.89 294 VAL B O 1
ATOM 1926 N N . PRO B 1 36 ? 27.192 -13.323 8.657 1.00 44.62 295 PRO B N 1
ATOM 1927 C CA . PRO B 1 36 ? 28.254 -12.337 8.722 1.00 45.42 295 PRO B CA 1
ATOM 1928 C C . PRO B 1 36 ? 28.047 -11.159 7.782 1.00 45.60 295 PRO B C 1
ATOM 1929 O O . PRO B 1 36 ? 27.681 -11.320 6.615 1.00 45.98 295 PRO B O 1
ATOM 1933 N N . TRP B 1 37 ? 28.329 -9.984 8.325 1.00 48.53 296 TRP B N 1
ATOM 1934 C CA . TRP B 1 37 ? 28.328 -8.722 7.614 1.00 49.22 296 TRP B CA 1
ATOM 1935 C C . TRP B 1 37 ? 29.163 -8.769 6.324 1.00 46.39 296 TRP B C 1
ATOM 1936 O O . TRP B 1 37 ? 28.702 -8.341 5.279 1.00 46.13 296 TRP B O 1
ATOM 1947 N N . PHE B 1 38 ? 30.327 -9.400 6.360 1.00 45.01 297 PHE B N 1
ATOM 1948 C CA . PHE B 1 38 ? 31.149 -9.547 5.153 1.00 46.38 297 PHE B CA 1
ATOM 1949 C C . PHE B 1 38 ? 30.437 -10.305 4.044 1.00 45.85 297 PHE B C 1
ATOM 1950 O O . PHE B 1 38 ? 30.543 -9.951 2.864 1.00 44.16 297 PHE B O 1
ATOM 1958 N N . VAL B 1 39 ? 29.725 -11.362 4.416 1.00 46.25 298 VAL B N 1
ATOM 1959 C CA . VAL B 1 39 ? 28.963 -12.158 3.439 1.00 44.16 298 VAL B CA 1
ATOM 1960 C C . VAL B 1 39 ? 27.888 -11.305 2.788 1.00 43.77 298 VAL B C 1
ATOM 1961 O O . VAL B 1 39 ? 27.700 -11.355 1.568 1.00 43.94 298 VAL B O 1
ATOM 1965 N N . LYS B 1 40 ? 27.198 -10.507 3.591 1.00 45.97 299 LYS B N 1
ATOM 1966 C CA . LYS B 1 40 ? 26.111 -9.687 3.083 1.00 46.02 299 LYS B CA 1
ATOM 1967 C C . LYS B 1 40 ? 26.629 -8.588 2.147 1.00 45.96 299 LYS B C 1
ATOM 1968 O O . LYS B 1 40 ? 25.987 -8.244 1.142 1.00 45.64 299 LYS B O 1
ATOM 1974 N N . GLN B 1 41 ? 27.798 -8.039 2.484 1.00 46.79 300 GLN B N 1
ATOM 1975 C CA . GLN B 1 41 ? 28.414 -6.979 1.686 1.00 46.34 300 GLN B CA 1
ATOM 1976 C C . GLN B 1 41 ? 28.797 -7.537 0.339 1.00 44.25 300 GLN B C 1
ATOM 1977 O O . GLN B 1 41 ? 28.491 -6.947 -0.665 1.00 45.05 300 GLN B O 1
ATOM 1983 N N . CYS B 1 42 ? 29.420 -8.711 0.295 1.00 47.74 301 CYS B N 1
ATOM 1984 C CA . CYS B 1 42 ? 29.828 -9.300 -0.988 1.00 45.02 301 CYS B CA 1
ATOM 1985 C C . CYS B 1 42 ? 28.619 -9.610 -1.844 1.00 43.56 301 CYS B C 1
ATOM 1986 O O . CYS B 1 42 ? 28.572 -9.249 -3.029 1.00 46.71 301 CYS B O 1
ATOM 1989 N N . ILE B 1 43 ? 27.633 -10.270 -1.241 1.00 45.39 302 ILE B N 1
ATOM 1990 C CA . ILE B 1 43 ? 26.347 -10.536 -1.908 1.00 44.17 302 ILE B CA 1
ATOM 1991 C C . ILE B 1 43 ? 25.724 -9.258 -2.518 1.00 45.07 302 ILE B C 1
ATOM 1992 O O . ILE B 1 43 ? 25.266 -9.247 -3.659 1.00 45.13 302 ILE B O 1
ATOM 1997 N N . GLU B 1 44 ? 25.741 -8.170 -1.758 1.00 44.60 303 GLU B N 1
ATOM 1998 C CA . GLU B 1 44 ? 25.143 -6.922 -2.207 1.00 44.76 303 GLU B CA 1
ATOM 1999 C C . GLU B 1 44 ? 25.882 -6.340 -3.437 1.00 43.00 303 GLU B C 1
ATOM 2000 O O . GLU B 1 44 ? 25.243 -5.875 -4.391 1.00 42.15 303 GLU B O 1
ATOM 2002 N N . ALA B 1 45 ? 27.214 -6.405 -3.422 1.00 42.35 304 ALA B N 1
ATOM 2003 C CA . ALA B 1 45 ? 28.017 -5.978 -4.585 1.00 42.23 304 ALA B CA 1
ATOM 2004 C C . ALA B 1 45 ? 27.745 -6.849 -5.792 1.00 44.67 304 ALA B C 1
ATOM 2005 O O . ALA B 1 45 ? 27.618 -6.333 -6.895 1.00 45.60 304 ALA B O 1
ATOM 2007 N N . VAL B 1 46 ? 27.635 -8.159 -5.601 1.00 46.00 305 VAL B N 1
ATOM 2008 C CA . VAL B 1 46 ? 27.455 -9.047 -6.753 1.00 44.40 305 VAL B CA 1
ATOM 2009 C C . VAL B 1 46 ? 26.084 -8.836 -7.385 1.00 44.99 305 VAL B C 1
ATOM 2010 O O . VAL B 1 46 ? 25.935 -8.841 -8.601 1.00 45.64 305 VAL B O 1
ATOM 2014 N N . GLU B 1 47 ? 25.084 -8.647 -6.540 1.00 46.58 306 GLU B N 1
ATOM 2015 C CA . GLU B 1 47 ? 23.730 -8.374 -7.000 1.00 47.77 306 GLU B CA 1
ATOM 2016 C C . GLU B 1 47 ? 23.640 -7.013 -7.686 1.00 47.19 306 GLU B C 1
ATOM 2017 O O . GLU B 1 47 ? 22.898 -6.824 -8.673 1.00 49.09 306 GLU B O 1
ATOM 2023 N N . LYS B 1 48 ? 24.445 -6.071 -7.212 1.00 47.92 307 LYS B N 1
ATOM 2024 C CA . LYS B 1 48 ? 24.439 -4.722 -7.784 1.00 46.62 307 LYS B CA 1
ATOM 2025 C C . LYS B 1 48 ? 25.149 -4.698 -9.143 1.00 47.04 307 LYS B C 1
ATOM 2026 O O . LYS B 1 48 ? 24.639 -4.085 -10.072 1.00 47.31 307 LYS B O 1
ATOM 2032 N N . ARG B 1 49 ? 26.267 -5.407 -9.291 1.00 47.37 308 ARG B N 1
ATOM 2033 C CA . ARG B 1 49 ? 27.065 -5.292 -10.521 1.00 46.25 308 ARG B CA 1
ATOM 2034 C C . ARG B 1 49 ? 27.723 -6.577 -11.041 1.00 46.18 308 ARG B C 1
ATOM 2035 O O . ARG B 1 49 ? 28.660 -6.520 -11.856 1.00 45.95 308 ARG B O 1
ATOM 2043 N N . GLY B 1 50 ? 27.219 -7.733 -10.627 1.00 45.08 309 GLY B N 1
ATOM 2044 C CA . GLY B 1 50 ? 27.805 -9.009 -11.054 1.00 44.81 309 GLY B CA 1
ATOM 2045 C C . GLY B 1 50 ? 26.874 -10.038 -11.676 1.00 44.06 309 GLY B C 1
ATOM 2046 O O . GLY B 1 50 ? 27.325 -11.097 -12.121 1.00 46.24 309 GLY B O 1
ATOM 2047 N N . LEU B 1 51 ? 25.579 -9.782 -11.710 1.00 45.05 310 LEU B N 1
ATOM 2048 C CA . LEU B 1 51 ? 24.647 -10.840 -12.108 1.00 47.63 310 LEU B CA 1
ATOM 2049 C C . LEU B 1 51 ? 24.719 -11.162 -13.609 1.00 47.25 310 LEU B C 1
ATOM 2050 O O . LEU B 1 51 ? 24.412 -12.278 -14.018 1.00 48.65 310 LEU B O 1
ATOM 2055 N N . ASP B 1 52 ? 25.152 -10.210 -14.419 1.00 46.37 311 ASP B N 1
ATOM 2056 C CA . ASP B 1 52 ? 25.243 -10.394 -15.862 1.00 47.00 311 ASP B CA 1
ATOM 2057 C C . ASP B 1 52 ? 26.661 -10.699 -16.366 1.00 44.82 311 ASP B C 1
ATOM 2058 O O . ASP B 1 52 ? 26.897 -10.773 -17.583 1.00 47.47 311 ASP B O 1
ATOM 2063 N N . VAL B 1 53 ? 27.591 -10.880 -15.429 1.00 45.21 312 VAL B N 1
ATOM 2064 C CA . VAL B 1 53 ? 29.018 -11.047 -15.731 1.00 42.59 312 VAL B CA 1
ATOM 2065 C C . VAL B 1 53 ? 29.297 -12.502 -16.032 1.00 43.42 312 VAL B C 1
ATOM 2066 O O . VAL B 1 53 ? 28.942 -13.372 -15.240 1.00 42.27 312 VAL B O 1
ATOM 2070 N N . ASP B 1 54 ? 29.929 -12.752 -17.177 1.00 42.25 313 ASP B N 1
ATOM 2071 C CA . ASP B 1 54 ? 30.259 -14.095 -17.658 1.00 42.96 313 ASP B CA 1
ATOM 2072 C C . ASP B 1 54 ? 31.115 -14.812 -16.623 1.00 43.34 313 ASP B C 1
ATOM 2073 O O . ASP B 1 54 ? 32.139 -14.299 -16.204 1.00 46.11 313 ASP B O 1
ATOM 2078 N N . GLY B 1 55 ? 30.683 -16.008 -16.225 1.00 42.52 314 GLY B N 1
ATOM 2079 C CA . GLY B 1 55 ? 31.509 -16.880 -15.378 1.00 42.87 314 GLY B CA 1
ATOM 2080 C C . GLY B 1 55 ? 31.586 -16.451 -13.919 1.00 40.32 314 GLY B C 1
ATOM 2081 O O . GLY B 1 55 ? 32.457 -16.895 -13.189 1.00 42.29 314 GLY B O 1
ATOM 2082 N N . ILE B 1 56 ? 30.638 -15.615 -13.505 1.00 41.42 315 ILE B N 1
ATOM 2083 C CA . ILE B 1 56 ? 30.546 -15.103 -12.130 1.00 43.05 315 ILE B CA 1
ATOM 2084 C C . ILE B 1 56 ? 30.522 -16.280 -11.158 1.00 42.07 315 ILE B C 1
ATOM 2085 O O . ILE B 1 56 ? 29.710 -17.172 -11.272 1.00 41.78 315 ILE B O 1
ATOM 2090 N N . TYR B 1 57 ? 31.480 -16.268 -10.255 1.00 41.33 316 TYR B N 1
ATOM 2091 C CA . TYR B 1 57 ? 31.786 -17.330 -9.260 1.00 44.12 316 TYR B CA 1
ATOM 2092 C C . TYR B 1 57 ? 32.727 -18.424 -9.738 1.00 44.22 316 TYR B C 1
ATOM 2093 O O . TYR B 1 57 ? 33.332 -19.084 -8.911 1.00 47.52 316 TYR B O 1
ATOM 2102 N N . ARG B 1 58 ? 32.829 -18.624 -11.049 1.00 45.92 317 ARG B N 1
ATOM 2103 C CA . ARG B 1 58 ? 33.792 -19.560 -11.626 1.00 47.28 317 ARG B CA 1
ATOM 2104 C C . ARG B 1 58 ? 35.086 -18.844 -11.987 1.00 46.69 317 ARG B C 1
ATOM 2105 O O . ARG B 1 58 ? 36.149 -19.376 -11.745 1.00 49.11 317 ARG B O 1
ATOM 2113 N N . VAL B 1 59 ? 34.991 -17.646 -12.558 1.00 48.09 318 VAL B N 1
ATOM 2114 C CA . VAL B 1 59 ? 36.167 -16.828 -12.856 1.00 45.72 318 VAL B CA 1
ATOM 2115 C C . VAL B 1 59 ? 36.820 -16.389 -11.550 1.00 48.38 318 VAL B C 1
ATOM 2116 O O . VAL B 1 59 ? 36.146 -16.125 -10.552 1.00 46.99 318 VAL B O 1
ATOM 2120 N N . SER B 1 60 ? 38.142 -16.343 -11.582 1.00 51.28 319 SER B N 1
ATOM 2121 C CA . SER B 1 60 ? 38.988 -15.985 -10.467 1.00 51.60 319 SER B CA 1
ATOM 2122 C C . SER B 1 60 ? 39.404 -14.554 -10.605 1.00 49.48 319 SER B C 1
ATOM 2123 O O . SER B 1 60 ? 39.894 -14.150 -11.657 1.00 52.51 319 SER B O 1
ATOM 2126 N N . GLY B 1 61 ? 39.241 -13.797 -9.530 1.00 50.84 320 GLY B N 1
ATOM 2127 C CA . GLY B 1 61 ? 39.784 -12.443 -9.443 1.00 50.30 320 GLY B CA 1
ATOM 2128 C C . GLY B 1 61 ? 41.256 -12.512 -9.124 1.00 47.68 320 GLY B C 1
ATOM 2129 O O . GLY B 1 61 ? 41.772 -13.558 -8.730 1.00 48.99 320 GLY B O 1
ATOM 2130 N N . ASN B 1 62 ? 41.925 -11.391 -9.308 1.00 45.78 321 ASN B N 1
ATOM 2131 C CA . ASN B 1 62 ? 43.327 -11.246 -8.972 1.00 46.04 321 ASN B CA 1
ATOM 2132 C C . ASN B 1 62 ? 43.532 -11.608 -7.511 1.00 44.78 321 ASN B C 1
ATOM 2133 O O . ASN B 1 62 ? 42.993 -10.915 -6.644 1.00 43.52 321 ASN B O 1
ATOM 2138 N N . LEU B 1 63 ? 44.310 -12.669 -7.249 1.00 42.50 322 LEU B N 1
ATOM 2139 C CA . LEU B 1 63 ? 44.492 -13.201 -5.909 1.00 40.41 322 LEU B CA 1
ATOM 2140 C C . LEU B 1 63 ? 45.222 -12.218 -4.988 1.00 40.87 322 LEU B C 1
ATOM 2141 O O . LEU B 1 63 ? 44.887 -12.126 -3.818 1.00 39.68 322 LEU B O 1
ATOM 2146 N N . ALA B 1 64 ? 46.194 -11.494 -5.531 1.00 39.52 323 ALA B N 1
ATOM 2147 C CA . ALA B 1 64 ? 46.846 -10.411 -4.825 1.00 40.60 323 ALA B CA 1
ATOM 2148 C C . ALA B 1 64 ? 45.830 -9.389 -4.299 1.00 40.47 323 ALA B C 1
ATOM 2149 O O . ALA B 1 64 ? 45.949 -8.954 -3.163 1.00 39.95 323 ALA B O 1
ATOM 2151 N N . THR B 1 65 ? 44.856 -9.016 -5.134 1.00 40.68 324 THR B N 1
ATOM 2152 C CA . THR B 1 65 ? 43.825 -8.037 -4.764 1.00 40.54 324 THR B CA 1
ATOM 2153 C C . THR B 1 65 ? 42.854 -8.631 -3.757 1.00 40.96 324 THR B C 1
ATOM 2154 O O . THR B 1 65 ? 42.445 -7.947 -2.859 1.00 42.06 324 THR B O 1
ATOM 2158 N N . ILE B 1 66 ? 42.503 -9.908 -3.923 1.00 42.80 325 ILE B N 1
ATOM 2159 C CA . ILE B 1 66 ? 41.704 -10.644 -2.940 1.00 41.41 325 ILE B CA 1
ATOM 2160 C C . ILE B 1 66 ? 42.413 -10.709 -1.573 1.00 44.32 325 ILE B C 1
ATOM 2161 O O . ILE B 1 66 ? 41.808 -10.470 -0.544 1.00 44.43 325 ILE B O 1
ATOM 2166 N N . GLN B 1 67 ? 43.710 -10.987 -1.582 1.00 44.88 326 GLN B N 1
ATOM 2167 C CA . GLN B 1 67 ? 44.505 -11.021 -0.347 1.00 43.59 326 GLN B CA 1
ATOM 2168 C C . GLN B 1 67 ? 44.559 -9.671 0.401 1.00 44.09 326 GLN B C 1
ATOM 2169 O O . GLN B 1 67 ? 44.539 -9.675 1.628 1.00 42.82 326 GLN B O 1
ATOM 2175 N N . LYS B 1 68 ? 44.600 -8.545 -0.321 1.00 44.13 327 LYS B N 1
ATOM 2176 C CA . LYS B 1 68 ? 44.501 -7.245 0.329 1.00 47.17 327 LYS B CA 1
ATOM 2177 C C . LYS B 1 68 ? 43.059 -6.904 0.783 1.00 45.32 327 LYS B C 1
ATOM 2178 O O . LYS B 1 68 ? 42.894 -6.244 1.798 1.00 46.95 327 LYS B O 1
ATOM 2182 N N . LEU B 1 69 ? 42.039 -7.352 0.053 1.00 44.46 328 LEU B N 1
ATOM 2183 C CA . LEU B 1 69 ? 40.650 -7.233 0.506 1.00 44.94 328 LEU B CA 1
ATOM 2184 C C . LEU B 1 69 ? 40.487 -7.951 1.856 1.00 45.94 328 LEU B C 1
ATOM 2185 O O . LEU B 1 69 ? 39.949 -7.385 2.812 1.00 44.54 328 LEU B O 1
ATOM 2190 N N . ARG B 1 70 ? 40.975 -9.192 1.912 1.00 43.76 329 ARG B N 1
ATOM 2191 C CA . ARG B 1 70 ? 40.977 -9.991 3.119 1.00 42.94 329 ARG B CA 1
ATOM 2192 C C . ARG B 1 70 ? 41.685 -9.325 4.282 1.00 43.40 329 ARG B C 1
ATOM 2193 O O . ARG B 1 70 ? 41.248 -9.412 5.423 1.00 42.61 329 ARG B O 1
ATOM 2201 N N . PHE B 1 71 ? 42.791 -8.660 3.982 1.00 45.42 330 PHE B N 1
ATOM 2202 C CA . PHE B 1 71 ? 43.616 -8.016 4.994 1.00 46.19 330 PHE B CA 1
ATOM 2203 C C . PHE B 1 71 ? 42.947 -6.769 5.600 1.00 47.30 330 PHE B C 1
ATOM 2204 O O . PHE B 1 71 ? 42.949 -6.604 6.808 1.00 45.52 330 PHE B O 1
ATOM 2212 N N . ILE B 1 72 ? 42.374 -5.921 4.740 1.00 49.66 331 ILE B N 1
ATOM 2213 C CA . IL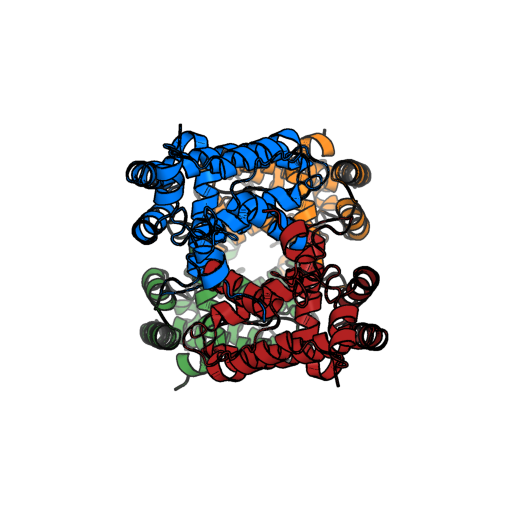E B 1 72 ? 41.531 -4.796 5.143 1.00 49.10 331 ILE B CA 1
ATOM 2214 C C . ILE B 1 72 ? 40.358 -5.241 6.016 1.00 47.75 331 ILE B C 1
ATOM 2215 O O . ILE B 1 72 ? 40.073 -4.590 7.013 1.00 48.38 331 ILE B O 1
ATOM 2220 N N . VAL B 1 73 ? 39.667 -6.307 5.617 1.00 48.22 332 VAL B N 1
ATOM 2221 C CA . VAL B 1 73 ? 38.547 -6.846 6.410 1.00 48.55 332 VAL B CA 1
ATOM 2222 C C . VAL B 1 73 ? 39.052 -7.307 7.785 1.00 49.11 332 VAL B C 1
ATOM 2223 O O . VAL B 1 73 ? 38.534 -6.881 8.821 1.00 49.66 332 VAL B O 1
ATOM 2227 N N . ASN B 1 74 ? 40.107 -8.114 7.778 1.00 48.32 333 ASN B N 1
ATOM 2228 C CA . ASN B 1 74 ? 40.699 -8.603 9.015 1.00 48.91 333 ASN B CA 1
ATOM 2229 C C . ASN B 1 74 ? 41.141 -7.489 9.937 1.00 50.86 333 ASN B C 1
ATOM 2230 O O . ASN B 1 74 ? 40.959 -7.613 11.152 1.00 53.17 333 ASN B O 1
ATOM 2235 N N . GLN B 1 75 ? 41.660 -6.396 9.373 1.00 51.46 334 GLN B N 1
ATOM 2236 C CA . GLN B 1 75 ? 41.992 -5.180 10.137 1.00 52.74 334 GLN B CA 1
ATOM 2237 C C . GLN B 1 75 ? 40.760 -4.397 10.582 1.00 53.18 334 GLN B C 1
ATOM 2238 O O . GLN B 1 75 ? 40.919 -3.286 11.084 1.00 51.74 334 GLN B O 1
ATOM 2244 N N . GLU B 1 76 ? 39.558 -4.964 10.376 1.00 54.63 335 GLU B N 1
ATOM 2245 C CA . GLU B 1 76 ? 38.254 -4.318 10.623 1.00 54.94 335 GLU B CA 1
ATOM 2246 C C . GLU B 1 76 ? 38.312 -2.845 10.255 1.00 54.49 335 GLU B C 1
ATOM 2247 O O . GLU B 1 76 ? 37.983 -1.956 11.055 1.00 50.91 335 GLU B O 1
ATOM 2253 N N . GLU B 1 77 ? 38.817 -2.585 9.050 1.00 56.30 336 GLU B N 1
ATOM 2254 C CA . GLU B 1 77 ? 38.675 -1.263 8.449 1.00 57.79 336 GLU B CA 1
ATOM 2255 C C . GLU B 1 77 ? 37.296 -1.201 7.747 1.00 59.20 336 GLU B C 1
ATOM 2256 O O . GLU B 1 77 ? 36.633 -2.254 7.470 1.00 59.12 336 GLU B O 1
ATOM 2262 N N . LYS B 1 78 ? 36.856 0.039 7.510 1.00 57.12 337 LYS B N 1
ATOM 2263 C CA . LYS B 1 78 ? 35.635 0.288 6.760 1.00 55.35 337 LYS B CA 1
ATOM 2264 C C . LYS B 1 78 ? 35.833 -0.235 5.347 1.00 55.00 337 LYS B C 1
ATOM 2265 O O . LYS B 1 78 ? 36.737 0.245 4.640 1.00 56.41 337 LYS B O 1
ATOM 2267 N N . LEU B 1 79 ? 35.018 -1.214 4.941 1.00 50.62 338 LEU B N 1
ATOM 2268 C CA . LEU B 1 79 ? 35.058 -1.665 3.568 1.00 49.03 338 LEU B CA 1
ATOM 2269 C C . LEU B 1 79 ? 33.944 -0.968 2.791 1.00 48.21 338 LEU B C 1
ATOM 2270 O O . LEU B 1 79 ? 32.824 -0.838 3.280 1.00 50.05 338 LEU B O 1
ATOM 2275 N N . ASN B 1 80 ? 34.281 -0.479 1.604 1.00 46.15 339 ASN B N 1
ATOM 2276 C CA . ASN B 1 80 ? 33.301 0.037 0.667 1.00 46.64 339 ASN B CA 1
ATOM 2277 C C . ASN B 1 80 ? 33.590 -0.545 -0.712 1.00 45.89 339 ASN B C 1
ATOM 2278 O O . ASN B 1 80 ? 34.523 -0.112 -1.393 1.00 45.34 339 ASN B O 1
ATOM 2283 N N . LEU B 1 81 ? 32.764 -1.503 -1.121 1.00 43.97 340 LEU B N 1
ATOM 2284 C CA . LEU B 1 81 ? 33.003 -2.275 -2.332 1.00 44.32 340 LEU B CA 1
ATOM 2285 C C . LEU B 1 81 ? 32.676 -1.494 -3.616 1.00 44.94 340 LEU B C 1
ATOM 2286 O O . LEU B 1 81 ? 32.887 -2.000 -4.717 1.00 45.20 340 LEU B O 1
ATOM 2291 N N . ASP B 1 82 ? 32.200 -0.256 -3.473 1.00 44.43 341 ASP B N 1
ATOM 2292 C CA . ASP B 1 82 ? 32.057 0.670 -4.603 1.00 45.85 341 ASP B CA 1
ATOM 2293 C C . ASP B 1 82 ? 33.357 1.434 -4.899 1.00 45.18 341 ASP B C 1
ATOM 2294 O O . ASP B 1 82 ? 33.425 2.175 -5.886 1.00 44.14 341 ASP B O 1
ATOM 2299 N N . ASP B 1 83 ? 34.372 1.274 -4.043 1.00 45.14 342 ASP B N 1
ATOM 2300 C CA . ASP B 1 83 ? 35.698 1.862 -4.292 1.00 44.76 342 ASP B CA 1
ATOM 2301 C C . ASP B 1 83 ? 36.353 1.189 -5.511 1.00 44.06 342 ASP B C 1
ATOM 2302 O O . ASP B 1 83 ? 36.191 -0.019 -5.739 1.00 46.78 342 ASP B O 1
ATOM 2307 N N . SER B 1 84 ? 37.063 1.992 -6.305 1.00 43.80 343 SER B N 1
ATOM 2308 C CA . SER B 1 84 ? 37.587 1.562 -7.610 1.00 44.05 343 SER B CA 1
ATOM 2309 C C . SER B 1 84 ? 38.551 0.365 -7.473 1.00 44.86 343 SER B C 1
ATOM 2310 O O . SER B 1 84 ? 38.662 -0.465 -8.383 1.00 48.55 343 SER B O 1
ATOM 2313 N N . GLN B 1 85 ? 39.203 0.293 -6.309 1.00 48.36 344 GLN B N 1
ATOM 2314 C CA . GLN B 1 85 ? 40.065 -0.816 -5.889 1.00 49.62 344 GLN B CA 1
ATOM 2315 C C . GLN B 1 85 ? 39.388 -2.177 -6.061 1.00 47.89 344 GLN B C 1
ATOM 2316 O O . GLN B 1 85 ? 40.038 -3.177 -6.389 1.00 49.56 344 GLN B O 1
ATOM 2322 N N . TRP B 1 86 ? 38.072 -2.193 -5.847 1.00 46.98 345 TRP B N 1
ATOM 2323 C CA . TRP B 1 86 ? 37.277 -3.415 -5.922 1.00 46.00 345 TRP B CA 1
ATOM 2324 C C . TRP B 1 86 ? 36.414 -3.524 -7.193 1.00 46.40 345 TRP B C 1
ATOM 2325 O O . TRP B 1 86 ? 35.479 -4.323 -7.240 1.00 48.29 345 TRP B O 1
ATOM 2336 N N . GLU B 1 87 ? 36.785 -2.805 -8.247 1.00 47.01 346 GLU B N 1
ATOM 2337 C CA . GLU B 1 87 ? 35.952 -2.714 -9.455 1.00 48.31 346 GLU B CA 1
ATOM 2338 C C . GLU B 1 87 ? 35.784 -4.037 -10.214 1.00 46.63 346 GLU B C 1
ATOM 2339 O O . GLU B 1 87 ? 34.786 -4.228 -10.911 1.00 47.03 346 GLU B O 1
ATOM 2341 N N . ASP B 1 88 ? 36.745 -4.947 -10.082 1.00 44.94 347 ASP B N 1
ATOM 2342 C CA . ASP B 1 88 ? 36.611 -6.264 -10.664 1.00 42.71 347 ASP B CA 1
ATOM 2343 C C . ASP B 1 88 ? 35.760 -7.077 -9.677 1.00 41.85 347 ASP B C 1
ATOM 2344 O O . ASP B 1 88 ? 36.199 -7.366 -8.566 1.00 40.08 347 ASP B O 1
ATOM 2349 N N . ILE B 1 89 ? 34.535 -7.407 -10.090 1.00 39.71 348 ILE B N 1
ATOM 2350 C CA . ILE B 1 89 ? 33.603 -8.141 -9.240 1.00 41.63 348 ILE B CA 1
ATOM 2351 C C . ILE B 1 89 ? 34.083 -9.563 -8.934 1.00 41.96 348 ILE B C 1
ATOM 2352 O O . ILE B 1 89 ? 33.605 -10.192 -7.986 1.00 45.36 348 ILE B O 1
ATOM 2357 N N . HIS B 1 90 ? 35.033 -10.060 -9.724 1.00 43.07 349 HIS B N 1
ATOM 2358 C CA . HIS B 1 90 ? 35.634 -11.379 -9.505 1.00 42.62 349 HIS B CA 1
ATOM 2359 C C . HIS B 1 90 ? 36.570 -11.404 -8.291 1.00 40.31 349 HIS B C 1
ATOM 2360 O O . HIS B 1 90 ? 36.822 -12.450 -7.727 1.00 41.39 349 HIS B O 1
ATOM 2367 N N . VAL B 1 91 ? 37.074 -10.239 -7.898 1.00 41.18 350 VAL B N 1
ATOM 2368 C CA . VAL B 1 91 ? 37.789 -10.059 -6.631 1.00 41.25 350 VAL B CA 1
ATOM 2369 C C . VAL B 1 91 ? 36.808 -10.258 -5.433 1.00 41.52 350 VAL B C 1
ATOM 2370 O O . VAL B 1 91 ? 37.130 -10.911 -4.441 1.00 42.27 350 VAL B O 1
ATOM 2374 N N . VAL B 1 92 ? 35.589 -9.752 -5.585 1.00 41.15 351 VAL B N 1
ATOM 2375 C CA . VAL B 1 92 ? 34.567 -9.852 -4.555 1.00 41.36 351 VAL B CA 1
ATOM 2376 C C . VAL B 1 92 ? 34.033 -11.269 -4.411 1.00 40.21 351 VAL B C 1
ATOM 2377 O O . VAL B 1 92 ? 33.882 -11.751 -3.302 1.00 40.63 351 VAL B O 1
ATOM 2381 N N . THR B 1 93 ? 33.784 -11.940 -5.524 1.00 42.26 352 THR B N 1
ATOM 2382 C CA . THR B 1 93 ? 33.394 -13.360 -5.486 1.00 40.59 352 THR B CA 1
ATOM 2383 C C . THR B 1 93 ? 34.496 -14.261 -4.961 1.00 41.28 352 THR B C 1
ATOM 2384 O O . THR B 1 93 ? 34.224 -15.150 -4.180 1.00 42.71 352 THR B O 1
ATOM 2388 N N . GLY B 1 94 ? 35.731 -14.010 -5.376 1.00 42.65 353 GLY B N 1
ATOM 2389 C CA . GLY B 1 94 ? 36.899 -14.714 -4.847 1.00 41.81 353 GLY B CA 1
ATOM 2390 C C . GLY B 1 94 ? 37.112 -14.543 -3.364 1.00 41.47 353 GLY B C 1
ATOM 2391 O O . GLY B 1 94 ? 37.514 -15.481 -2.703 1.00 44.37 353 GLY B O 1
ATOM 2392 N N . ALA B 1 95 ? 36.835 -13.342 -2.858 1.00 42.28 354 ALA B N 1
ATOM 2393 C CA . ALA B 1 95 ? 36.955 -13.035 -1.434 1.00 43.27 354 ALA B CA 1
ATOM 2394 C C . ALA B 1 95 ? 35.870 -13.722 -0.621 1.00 41.88 354 ALA B C 1
ATOM 2395 O O . ALA B 1 95 ? 36.119 -14.185 0.491 1.00 44.95 354 ALA B O 1
ATOM 2397 N N . LEU B 1 96 ? 34.667 -13.772 -1.182 1.00 40.76 355 LEU B N 1
ATOM 2398 C CA . LEU B 1 96 ? 33.552 -14.483 -0.553 1.00 41.01 355 LEU B CA 1
ATOM 2399 C C . LEU B 1 96 ? 33.809 -15.962 -0.457 1.00 42.47 355 LEU B C 1
ATOM 2400 O O . LEU B 1 96 ? 33.586 -16.573 0.605 1.00 44.73 355 LEU B O 1
ATOM 2405 N N . LYS B 1 97 ? 34.306 -16.557 -1.546 1.00 43.47 356 LYS B N 1
ATOM 2406 C CA . LYS B 1 97 ? 34.648 -17.967 -1.518 1.00 43.41 356 LYS B CA 1
ATOM 2407 C C . LYS B 1 97 ? 35.745 -18.252 -0.506 1.00 42.28 356 LYS B C 1
ATOM 2408 O O . LYS B 1 97 ? 35.669 -19.220 0.227 1.00 44.68 356 LYS B O 1
ATOM 2414 N N . MET B 1 98 ? 36.762 -17.412 -0.488 1.00 42.16 357 MET B N 1
ATOM 2415 C CA . MET B 1 98 ? 37.889 -17.568 0.416 1.00 43.54 357 MET B CA 1
ATOM 2416 C C . MET B 1 98 ? 37.439 -17.572 1.878 1.00 42.39 357 MET B C 1
ATOM 2417 O O . MET B 1 98 ? 37.858 -18.406 2.657 1.00 42.88 357 MET B O 1
ATOM 2422 N N . PHE B 1 99 ? 36.558 -16.627 2.207 1.00 43.20 358 PHE B N 1
ATOM 2423 C CA . PHE B 1 99 ? 35.912 -16.559 3.498 1.00 43.60 358 PHE B CA 1
ATOM 2424 C C . PHE B 1 99 ? 35.316 -17.894 3.893 1.00 43.04 358 PHE B C 1
ATOM 2425 O O . PHE B 1 99 ? 35.604 -18.370 4.957 1.00 42.32 358 PHE B O 1
ATOM 2433 N N . PHE B 1 100 ? 34.522 -18.509 3.025 1.00 42.96 359 PHE B N 1
ATOM 2434 C CA . PHE B 1 100 ? 33.923 -19.797 3.325 1.00 40.94 359 PHE B CA 1
ATOM 2435 C C . PHE B 1 100 ? 34.984 -20.912 3.419 1.00 43.15 359 PHE B C 1
ATOM 2436 O O . PHE B 1 100 ? 34.866 -21.797 4.263 1.00 43.10 359 PHE B O 1
ATOM 2444 N N . ARG B 1 101 ? 36.001 -20.863 2.555 1.00 44.67 360 ARG B N 1
ATOM 2445 C CA . ARG B 1 101 ? 37.099 -21.830 2.579 1.00 43.36 360 ARG B CA 1
ATOM 2446 C C . ARG B 1 101 ? 37.968 -21.724 3.835 1.00 42.43 360 ARG B C 1
ATOM 2447 O O . ARG B 1 101 ? 38.509 -22.731 4.311 1.00 40.90 360 ARG B O 1
ATOM 2455 N N . GLU B 1 102 ? 38.055 -20.523 4.400 1.00 44.05 361 GLU B N 1
ATOM 2456 C CA . GLU B 1 102 ? 38.881 -20.274 5.581 1.00 43.58 361 GLU B CA 1
ATOM 2457 C C . GLU B 1 102 ? 38.170 -20.456 6.948 1.00 43.20 361 GLU B C 1
ATOM 2458 O O . GLU B 1 102 ? 38.825 -20.441 8.003 1.00 40.02 361 GLU B O 1
ATOM 2464 N N . LEU B 1 103 ? 36.858 -20.645 6.925 1.00 42.26 362 LEU B N 1
ATOM 2465 C CA . LEU B 1 103 ? 36.120 -20.981 8.149 1.00 43.48 362 LEU B CA 1
ATOM 2466 C C . LEU B 1 103 ? 36.756 -22.256 8.713 1.00 42.69 362 LEU B C 1
ATOM 2467 O O . LEU B 1 103 ? 37.110 -23.138 7.960 1.00 43.31 362 LEU B O 1
ATOM 2472 N N . PRO B 1 104 ? 37.004 -22.306 10.025 1.00 43.18 363 PRO B N 1
ATOM 2473 C CA . PRO B 1 104 ? 37.633 -23.519 10.621 1.00 44.61 363 PRO B CA 1
ATOM 2474 C C . PRO B 1 104 ? 36.811 -24.806 10.448 1.00 44.95 363 PRO B C 1
ATOM 2475 O O . PRO B 1 104 ? 37.377 -25.893 10.429 1.00 45.82 363 PRO B O 1
ATOM 2479 N N . GLU B 1 105 ? 35.493 -24.646 10.350 1.00 44.58 364 GLU B N 1
ATOM 2480 C CA . GLU B 1 105 ? 34.546 -25.696 10.045 1.00 45.61 364 GLU B CA 1
ATOM 2481 C C . GLU B 1 105 ? 33.789 -25.201 8.836 1.00 45.65 364 GLU B C 1
ATOM 2482 O O . GLU B 1 105 ? 33.424 -24.041 8.801 1.00 43.61 364 GLU B O 1
ATOM 2488 N N . PRO B 1 106 ? 33.450 -26.099 7.893 1.00 46.32 365 PRO B N 1
ATOM 2489 C CA . PRO B 1 106 ? 32.668 -25.701 6.731 1.00 43.19 365 PRO B CA 1
ATOM 2490 C C . PRO B 1 106 ? 31.239 -25.271 7.088 1.00 43.91 365 PRO B C 1
ATOM 2491 O O . PRO B 1 106 ? 30.714 -25.621 8.151 1.00 42.11 365 PRO B O 1
ATOM 2495 N N . LEU B 1 107 ? 30.630 -24.487 6.207 1.00 44.55 366 LEU B N 1
ATOM 2496 C CA . LEU B 1 107 ? 29.278 -24.000 6.403 1.00 43.37 366 LEU B CA 1
ATOM 2497 C C . LEU B 1 107 ? 28.291 -25.134 6.664 1.00 44.42 366 LEU B C 1
ATOM 2498 O O . LEU B 1 107 ? 27.382 -25.001 7.511 1.00 45.89 366 LEU B O 1
ATOM 2503 N N . PHE B 1 108 ? 28.465 -26.240 5.948 1.00 43.56 367 PHE B N 1
ATOM 2504 C CA . PHE B 1 108 ? 27.746 -27.475 6.252 1.00 44.19 367 PHE B CA 1
ATOM 2505 C C . PHE B 1 108 ? 28.573 -28.222 7.280 1.00 43.89 367 PHE B C 1
ATOM 2506 O O . PHE B 1 108 ? 29.620 -28.737 6.935 1.00 45.65 367 PHE B O 1
ATOM 2514 N N . PRO B 1 109 ? 28.093 -28.311 8.534 1.00 43.34 368 PRO B N 1
ATOM 2515 C CA . PRO B 1 109 ? 28.922 -28.943 9.557 1.00 45.23 368 PRO B CA 1
ATOM 2516 C C . PRO B 1 109 ? 29.202 -30.385 9.244 1.00 47.25 368 PRO B C 1
ATOM 2517 O O . PRO B 1 109 ? 28.354 -31.061 8.669 1.00 47.62 368 PRO B O 1
ATOM 2521 N N . TYR B 1 110 ? 30.379 -30.856 9.622 1.00 51.30 369 TYR B N 1
ATOM 2522 C CA . TYR B 1 110 ? 30.737 -32.252 9.382 1.00 52.02 369 TYR B CA 1
ATOM 2523 C C . TYR B 1 110 ? 29.819 -33.234 10.096 1.00 46.73 369 TYR B C 1
ATOM 2524 O O . TYR B 1 110 ? 29.593 -34.336 9.593 1.00 51.46 369 TYR B O 1
ATOM 2533 N N . SER B 1 111 ? 29.266 -32.834 11.240 1.00 46.86 370 SER B N 1
ATOM 2534 C CA . SER B 1 111 ? 28.281 -33.667 11.944 1.00 45.36 370 SER B CA 1
ATOM 2535 C C . SER B 1 111 ? 26.996 -33.915 11.145 1.00 46.98 370 SER B C 1
ATOM 2536 O O . SER B 1 111 ? 26.326 -34.918 11.364 1.00 48.95 370 SER B O 1
ATOM 2539 N N . PHE B 1 112 ? 26.688 -33.038 10.187 1.00 45.03 371 PHE B N 1
ATOM 2540 C CA . PHE B 1 112 ? 25.523 -33.189 9.317 1.00 45.47 371 PHE B CA 1
ATOM 2541 C C . PHE B 1 112 ? 25.804 -33.913 7.994 1.00 45.70 371 PHE B C 1
ATOM 2542 O O . PHE B 1 112 ? 24.867 -34.354 7.336 1.00 46.12 371 PHE B O 1
ATOM 2550 N N . PHE B 1 113 ? 27.072 -34.072 7.611 1.00 49.41 372 PHE B N 1
ATOM 2551 C CA . PHE B 1 113 ? 27.405 -34.647 6.281 1.00 49.74 372 PHE B CA 1
ATOM 2552 C C . PHE B 1 113 ? 26.832 -36.028 5.972 1.00 47.60 372 PHE B C 1
ATOM 2553 O O . PHE B 1 113 ? 26.292 -36.242 4.891 1.00 50.62 372 PHE B O 1
ATOM 2561 N N . GLU B 1 114 ? 26.955 -36.976 6.898 1.00 49.93 373 GLU B N 1
ATOM 2562 C CA . GLU B 1 114 ? 26.390 -38.347 6.702 1.00 49.39 373 GLU B CA 1
ATOM 2563 C C . GLU B 1 114 ? 24.902 -38.284 6.366 1.00 47.97 373 GLU B C 1
ATOM 2564 O O . GLU B 1 114 ? 24.396 -39.028 5.547 1.00 47.83 373 GLU B O 1
ATOM 2568 N N . GLN B 1 115 ? 24.226 -37.330 6.990 1.00 51.47 374 GLN B N 1
ATOM 2569 C CA . GLN B 1 115 ? 22.787 -37.191 6.904 1.00 49.90 374 GLN B CA 1
ATOM 2570 C C . GLN B 1 115 ? 22.364 -36.502 5.598 1.00 47.90 374 GLN B C 1
ATOM 2571 O O . GLN B 1 115 ? 21.412 -36.941 4.963 1.00 50.08 374 GLN B O 1
ATOM 2577 N N . PHE B 1 116 ? 23.063 -35.427 5.211 1.00 44.56 375 PHE B N 1
ATOM 2578 C CA . PHE B 1 116 ? 22.887 -34.802 3.899 1.00 42.99 375 PHE B CA 1
ATOM 2579 C C . PHE B 1 116 ? 23.145 -35.781 2.729 1.00 46.25 375 PHE B C 1
ATOM 2580 O O . PHE B 1 116 ? 22.379 -35.802 1.751 1.00 46.62 375 PHE B O 1
ATOM 2588 N N . VAL B 1 117 ? 24.191 -36.598 2.831 1.00 45.93 376 VAL B N 1
ATOM 2589 C CA . VAL B 1 117 ? 24.393 -37.678 1.849 1.00 48.25 376 VAL B CA 1
ATOM 2590 C C . VAL B 1 117 ? 23.233 -38.677 1.887 1.00 48.84 376 VAL B C 1
ATOM 2591 O O . VAL B 1 117 ? 22.583 -38.901 0.862 1.00 45.70 376 VAL B O 1
ATOM 2595 N N . GLU B 1 118 ? 22.954 -39.256 3.066 1.00 49.48 377 GLU B N 1
ATOM 2596 C CA . GLU B 1 118 ? 21.731 -40.024 3.248 1.00 49.65 377 GLU B CA 1
ATOM 2597 C C . GLU B 1 118 ? 20.530 -39.360 2.587 1.00 47.23 377 GLU B C 1
ATOM 2598 O O . GLU B 1 118 ? 19.783 -40.007 1.862 1.00 51.52 377 GLU B O 1
ATOM 2604 N N . ALA B 1 119 ? 20.331 -38.071 2.842 1.00 47.49 378 ALA B N 1
ATOM 2605 C CA . ALA B 1 119 ? 19.235 -37.332 2.231 1.00 46.52 378 ALA B CA 1
ATOM 2606 C C . ALA B 1 119 ? 19.251 -37.411 0.701 1.00 48.40 378 ALA B C 1
ATOM 2607 O O . ALA B 1 119 ? 18.235 -37.741 0.111 1.00 46.93 378 ALA B O 1
ATOM 2609 N N . ILE B 1 120 ? 20.358 -37.039 0.043 1.00 50.24 379 ILE B N 1
ATOM 2610 C CA . ILE B 1 120 ? 20.320 -36.946 -1.441 1.00 51.64 379 ILE B CA 1
ATOM 2611 C C . ILE B 1 120 ? 20.324 -38.348 -2.046 1.00 53.49 379 ILE B C 1
ATOM 2612 O O . ILE B 1 120 ? 19.879 -38.532 -3.166 1.00 52.78 379 ILE B O 1
ATOM 2617 N N . LYS B 1 121 ? 20.842 -39.323 -1.297 1.00 52.71 380 LYS B N 1
ATOM 2618 C CA . LYS B 1 121 ? 20.800 -40.727 -1.709 1.00 53.54 380 LYS B CA 1
ATOM 2619 C C . LYS B 1 121 ? 19.400 -41.290 -1.695 1.00 54.15 380 LYS B C 1
ATOM 2620 O O . LYS B 1 121 ? 19.211 -42.411 -2.111 1.00 57.12 380 LYS B O 1
ATOM 2626 N N . LYS B 1 122 ? 18.418 -40.535 -1.202 1.00 59.12 381 LYS B N 1
ATOM 2627 C CA . LYS B 1 122 ? 17.033 -41.007 -1.219 1.00 59.02 381 LYS B CA 1
ATOM 2628 C C . LYS B 1 122 ? 16.661 -41.294 -2.648 1.00 60.24 381 LYS B C 1
ATOM 2629 O O . LYS B 1 122 ? 17.342 -40.881 -3.558 1.00 60.44 381 LYS B O 1
ATOM 2635 N N . GLN B 1 123 ? 15.536 -41.970 -2.814 1.00 66.16 382 GLN B N 1
ATOM 2636 C CA . GLN B 1 123 ? 15.238 -42.770 -3.989 1.00 69.39 382 GLN B CA 1
ATOM 2637 C C . GLN B 1 123 ? 14.457 -41.947 -5.014 1.00 70.94 382 GLN B C 1
ATOM 2638 O O . GLN B 1 123 ? 14.664 -42.132 -6.231 1.00 70.46 382 GLN B O 1
ATOM 2644 N N . ASP B 1 124 ? 13.568 -41.065 -4.521 1.00 69.84 383 ASP B N 1
ATOM 2645 C CA . ASP B 1 124 ? 12.976 -40.010 -5.350 1.00 70.75 383 ASP B CA 1
ATOM 2646 C C . ASP B 1 124 ? 13.283 -38.587 -4.827 1.00 71.99 383 ASP B C 1
ATOM 2647 O O . ASP B 1 124 ? 13.554 -38.403 -3.630 1.00 72.76 383 ASP B O 1
ATOM 2652 N N . ASN B 1 125 ? 13.237 -37.602 -5.740 1.00 70.51 384 ASN B N 1
ATOM 2653 C CA . ASN B 1 125 ? 13.545 -36.185 -5.444 1.00 69.83 384 ASN B CA 1
ATOM 2654 C C . ASN B 1 125 ? 12.609 -35.501 -4.422 1.00 67.67 384 ASN B C 1
ATOM 2655 O O . ASN B 1 125 ? 12.997 -34.479 -3.842 1.00 65.94 384 ASN B O 1
ATOM 2660 N N . ASN B 1 126 ? 11.409 -36.028 -4.183 1.00 62.57 385 ASN B N 1
ATOM 2661 C CA . ASN B 1 126 ? 10.529 -35.405 -3.152 1.00 64.51 385 ASN B CA 1
ATOM 2662 C C . ASN B 1 126 ? 10.926 -35.725 -1.695 1.00 60.91 385 ASN B C 1
ATOM 2663 O O . ASN B 1 126 ? 10.888 -34.872 -0.825 1.00 52.47 385 ASN B O 1
ATOM 2668 N N . THR B 1 127 ? 11.272 -36.987 -1.463 1.00 60.74 386 THR B N 1
ATOM 2669 C CA . THR B 1 127 ? 11.811 -37.420 -0.197 1.00 58.82 386 THR B CA 1
ATOM 2670 C C . THR B 1 127 ? 13.151 -36.719 0.048 1.00 54.41 386 THR B C 1
ATOM 2671 O O . THR B 1 127 ? 13.455 -36.367 1.172 1.00 53.18 386 THR B O 1
ATOM 2675 N N . ARG B 1 128 ? 13.932 -36.521 -1.009 1.00 54.00 387 ARG B N 1
ATOM 2676 C CA . ARG B 1 128 ? 15.190 -35.776 -0.940 1.00 53.26 387 ARG B CA 1
ATOM 2677 C C . ARG B 1 128 ? 14.986 -34.384 -0.444 1.00 50.21 387 ARG B C 1
ATOM 2678 O O . ARG B 1 128 ? 15.721 -33.950 0.435 1.00 46.77 387 ARG B O 1
ATOM 2686 N N . ILE B 1 129 ? 14.023 -33.680 -1.045 1.00 48.45 388 ILE B N 1
ATOM 2687 C CA . ILE B 1 129 ? 13.759 -32.294 -0.697 1.00 48.89 388 ILE B CA 1
ATOM 2688 C C . ILE B 1 129 ? 13.350 -32.164 0.779 1.00 49.88 388 ILE B C 1
ATOM 2689 O O . ILE B 1 129 ? 13.869 -31.307 1.486 1.00 47.81 388 ILE B O 1
ATOM 2694 N N . GLU B 1 130 ? 12.444 -33.020 1.242 1.00 47.41 389 GLU B N 1
ATOM 2695 C CA . GLU B 1 130 ? 11.987 -32.955 2.623 1.00 47.42 389 GLU B CA 1
ATOM 2696 C C . GLU B 1 130 ? 13.061 -33.372 3.621 1.00 45.54 389 GLU B C 1
ATOM 2697 O O . GLU B 1 130 ? 13.137 -32.810 4.706 1.00 43.89 389 GLU B O 1
ATOM 2703 N N . ALA B 1 131 ? 13.866 -34.376 3.267 1.00 45.85 390 ALA B N 1
ATOM 2704 C CA . ALA B 1 131 ? 14.902 -34.843 4.152 1.00 45.03 390 ALA B CA 1
ATOM 2705 C C . ALA B 1 131 ? 15.972 -33.752 4.341 1.00 45.42 390 ALA B C 1
ATOM 2706 O O . ALA B 1 131 ? 16.554 -33.667 5.406 1.00 44.80 390 ALA B O 1
ATOM 2708 N N . VAL B 1 132 ? 16.201 -32.931 3.314 1.00 47.24 391 VAL B N 1
ATOM 2709 C CA . VAL B 1 132 ? 17.163 -31.831 3.379 1.00 46.36 391 VAL B CA 1
ATOM 2710 C C . VAL B 1 132 ? 16.595 -30.652 4.143 1.00 47.00 391 VAL B C 1
ATOM 2711 O O . VAL B 1 132 ? 17.286 -30.007 4.939 1.00 50.88 391 VAL B O 1
ATOM 2715 N N . LYS B 1 133 ? 15.348 -30.328 3.849 1.00 45.05 392 LYS B N 1
ATOM 2716 C CA . LYS B 1 133 ? 14.577 -29.382 4.624 1.00 47.10 392 LYS B CA 1
ATOM 2717 C C . LYS B 1 133 ? 14.566 -29.711 6.153 1.00 48.85 392 LYS B C 1
ATOM 2718 O O . LYS B 1 133 ? 14.817 -28.830 6.989 1.00 43.54 392 LYS B O 1
ATOM 2724 N N . SER B 1 134 ? 14.331 -30.978 6.500 1.00 46.45 393 SER B N 1
ATOM 2725 C CA . SER B 1 134 ? 14.441 -31.403 7.897 1.00 48.39 393 SER B CA 1
ATOM 2726 C C . SER B 1 134 ? 15.793 -31.097 8.506 1.00 47.62 393 SER B C 1
ATOM 2727 O O . SER B 1 134 ? 15.859 -30.517 9.601 1.00 42.65 393 SER B O 1
ATOM 2730 N N . LEU B 1 135 ? 16.851 -31.524 7.818 1.00 45.15 394 LEU B N 1
ATOM 2731 C CA . LEU B 1 135 ? 18.193 -31.276 8.280 1.00 44.06 394 LEU B CA 1
ATOM 2732 C C . LEU B 1 135 ? 18.517 -29.801 8.419 1.00 44.51 394 LEU B C 1
ATOM 2733 O O . LEU B 1 135 ? 19.206 -29.395 9.374 1.00 43.79 394 LEU B O 1
ATOM 2738 N N . VAL B 1 136 ? 18.067 -29.002 7.454 1.00 43.38 395 VAL B N 1
ATOM 2739 C CA . VAL B 1 136 ? 18.325 -27.560 7.483 1.00 43.64 395 VAL B CA 1
ATOM 2740 C C . VAL B 1 136 ? 17.648 -26.963 8.708 1.00 43.57 395 VAL B C 1
ATOM 2741 O O . VAL B 1 136 ? 18.172 -26.013 9.320 1.00 41.87 395 VAL B O 1
ATOM 2745 N N . GLN B 1 137 ? 16.470 -27.495 9.036 1.00 43.94 396 GLN B N 1
ATOM 2746 C CA . GLN B 1 137 ? 15.743 -27.086 10.239 1.00 46.21 396 GLN B CA 1
ATOM 2747 C C . GLN B 1 137 ? 16.470 -27.411 11.560 1.00 43.84 396 GLN B C 1
ATOM 2748 O O . GLN B 1 137 ? 16.179 -26.798 12.558 1.00 42.29 396 GLN B O 1
ATOM 2754 N N . LYS B 1 138 ? 17.389 -28.383 11.549 1.00 43.90 397 LYS B N 1
ATOM 2755 C CA . LYS B 1 138 ? 18.204 -28.745 12.713 1.00 41.72 397 LYS B CA 1
ATOM 2756 C C . LYS B 1 138 ? 19.517 -27.988 12.807 1.00 43.65 397 LYS B C 1
ATOM 2757 O O . LYS B 1 138 ? 20.239 -28.112 13.800 1.00 46.18 397 LYS B O 1
ATOM 2763 N N . LEU B 1 139 ? 19.857 -27.209 11.779 1.00 44.91 398 LEU B N 1
ATOM 2764 C CA . LEU B 1 139 ? 21.121 -26.471 11.771 1.00 44.32 398 LEU B CA 1
ATOM 2765 C C . LEU B 1 139 ? 21.177 -25.379 12.833 1.00 45.96 398 LEU B C 1
ATOM 2766 O O . LEU B 1 139 ? 20.139 -24.860 13.218 1.00 48.38 398 LEU B O 1
ATOM 2771 N N . PRO B 1 140 ? 22.397 -25.032 13.320 1.00 44.86 399 PRO B N 1
ATOM 2772 C CA . PRO B 1 140 ? 22.462 -23.786 14.095 1.00 45.69 399 PRO B CA 1
ATOM 2773 C C . PRO B 1 140 ? 22.030 -22.664 13.178 1.00 44.83 399 PRO B C 1
ATOM 2774 O O . PRO B 1 140 ? 22.287 -22.744 11.959 1.00 41.56 399 PRO B O 1
ATOM 2778 N N . PRO B 1 141 ? 21.368 -21.644 13.737 1.00 42.40 400 PRO B N 1
ATOM 2779 C CA . PRO B 1 141 ? 20.854 -20.553 12.907 1.00 43.71 400 PRO B CA 1
ATOM 2780 C C . PRO B 1 141 ? 21.893 -19.824 12.066 1.00 43.71 400 PRO B C 1
ATOM 2781 O O . PRO B 1 141 ? 21.563 -19.422 10.955 1.00 43.32 400 PRO B O 1
ATOM 2785 N N . PRO B 1 142 ? 23.131 -19.628 12.583 1.00 43.53 401 PRO B N 1
ATOM 2786 C CA . PRO B 1 142 ? 24.130 -19.089 11.666 1.00 43.71 401 PRO B CA 1
ATOM 2787 C C . PRO B 1 142 ? 24.263 -19.863 10.371 1.00 44.59 401 PRO B C 1
ATOM 2788 O O . PRO B 1 142 ? 24.388 -19.256 9.309 1.00 44.49 401 PRO B O 1
ATOM 2792 N N . ASN B 1 143 ? 24.301 -21.195 10.469 1.00 44.42 402 ASN B N 1
ATOM 2793 C CA . ASN B 1 143 ? 24.544 -22.017 9.306 1.00 41.95 402 ASN B CA 1
ATOM 2794 C C . ASN B 1 143 ? 23.316 -21.961 8.421 1.00 44.01 402 ASN B C 1
ATOM 2795 O O . ASN B 1 143 ? 23.437 -21.688 7.236 1.00 44.15 402 ASN B O 1
ATOM 2800 N N . ARG B 1 144 ? 22.131 -22.165 9.003 1.00 44.72 403 ARG B N 1
ATOM 2801 C CA . ARG B 1 144 ? 20.906 -22.077 8.242 1.00 44.23 403 ARG B CA 1
ATOM 2802 C C . ARG B 1 144 ? 20.760 -20.722 7.562 1.00 42.38 403 ARG B C 1
ATOM 2803 O O . ARG B 1 144 ? 20.519 -20.648 6.360 1.00 41.72 403 ARG B O 1
ATOM 2811 N N . ASP B 1 145 ? 20.887 -19.649 8.327 1.00 43.20 404 ASP B N 1
ATOM 2812 C CA . ASP B 1 145 ? 20.600 -18.311 7.783 1.00 42.59 404 ASP B CA 1
ATOM 2813 C C . ASP B 1 145 ? 21.614 -17.920 6.757 1.00 41.25 404 ASP B C 1
ATOM 2814 O O . ASP B 1 145 ? 21.269 -17.210 5.800 1.00 40.69 404 ASP B O 1
ATOM 2819 N N . THR B 1 146 ? 22.863 -18.348 6.954 1.00 42.37 405 THR B N 1
ATOM 2820 C CA . THR B 1 146 ? 23.908 -18.049 5.980 1.00 42.48 405 THR B CA 1
ATOM 2821 C C . THR B 1 146 ? 23.740 -18.883 4.724 1.00 44.82 405 THR B C 1
ATOM 2822 O O . THR B 1 146 ? 23.948 -18.413 3.611 1.00 45.01 405 THR B O 1
ATOM 2826 N N . MET B 1 147 ? 23.354 -20.138 4.888 1.00 46.63 406 MET B N 1
ATOM 2827 C CA . MET B 1 147 ? 22.963 -20.947 3.747 1.00 46.92 406 MET B CA 1
ATOM 2828 C C . MET B 1 147 ? 21.793 -20.323 3.006 1.00 45.65 406 MET B C 1
ATOM 2829 O O . MET B 1 147 ? 21.803 -20.302 1.775 1.00 46.95 406 MET B O 1
ATOM 2834 N N . LYS B 1 148 ? 20.775 -19.864 3.739 1.00 44.25 407 LYS B N 1
ATOM 2835 C CA . LYS B 1 148 ? 19.605 -19.263 3.110 1.00 45.57 407 LYS B CA 1
ATOM 2836 C C . LYS B 1 148 ? 19.970 -18.012 2.296 1.00 45.26 407 LYS B C 1
ATOM 2837 O O . LYS B 1 148 ? 19.578 -17.876 1.140 1.00 45.87 407 LYS B O 1
ATOM 2843 N N . VAL B 1 149 ? 20.725 -17.102 2.899 1.00 44.68 408 VAL B N 1
ATOM 2844 C CA . VAL B 1 149 ? 21.178 -15.909 2.198 1.00 43.23 408 VAL B CA 1
ATOM 2845 C C . VAL B 1 149 ? 22.042 -16.248 0.986 1.00 44.02 408 VAL B C 1
ATOM 2846 O O . VAL B 1 149 ? 21.802 -15.744 -0.092 1.00 46.00 408 VAL B O 1
ATOM 2850 N N . LEU B 1 150 ? 23.020 -17.133 1.132 1.00 44.50 409 LEU B N 1
ATOM 2851 C CA . LEU B 1 150 ? 23.885 -17.480 0.007 1.00 44.09 409 LEU B CA 1
ATOM 2852 C C . LEU B 1 150 ? 23.154 -18.159 -1.130 1.00 43.17 409 LEU B C 1
ATOM 2853 O O . LEU B 1 150 ? 23.207 -17.716 -2.259 1.00 45.74 409 LEU B O 1
ATOM 2858 N N . PHE B 1 151 ? 22.486 -19.261 -0.845 1.00 45.52 410 PHE B N 1
ATOM 2859 C CA . PHE B 1 151 ? 21.744 -19.991 -1.863 1.00 43.77 410 PHE B CA 1
ATOM 2860 C C . PHE B 1 151 ? 20.629 -19.180 -2.511 1.00 43.87 410 PHE B C 1
ATOM 2861 O O . PHE B 1 151 ? 20.389 -19.342 -3.718 1.00 44.17 410 PHE B O 1
ATOM 2869 N N . GLY B 1 152 ? 19.973 -18.314 -1.746 1.00 41.45 411 GLY B N 1
ATOM 2870 C CA . GLY B 1 152 ? 19.004 -17.402 -2.288 1.00 42.11 411 GLY B CA 1
ATOM 2871 C C . GLY B 1 152 ? 19.616 -16.458 -3.311 1.00 44.47 411 GLY B C 1
ATOM 2872 O O . GLY B 1 152 ? 19.022 -16.175 -4.345 1.00 43.72 411 GLY B O 1
ATOM 2873 N N . HIS B 1 153 ? 20.777 -15.911 -2.963 1.00 44.01 412 HIS B N 1
ATOM 2874 C CA . HIS B 1 153 ? 21.561 -15.083 -3.842 1.00 44.54 412 HIS B CA 1
ATOM 2875 C C . HIS B 1 153 ? 21.968 -15.858 -5.103 1.00 43.89 412 HIS B C 1
ATOM 2876 O O . HIS B 1 153 ? 21.892 -15.316 -6.220 1.00 42.40 412 HIS B O 1
ATOM 2883 N N . LEU B 1 154 ? 22.380 -17.107 -4.930 1.00 45.98 413 LEU B N 1
ATOM 2884 C CA . LEU B 1 154 ? 22.785 -17.959 -6.069 1.00 45.79 413 LEU B CA 1
ATOM 2885 C C . LEU B 1 154 ? 21.635 -18.326 -7.028 1.00 45.58 413 LEU B C 1
ATOM 2886 O O . LEU B 1 154 ? 21.864 -18.517 -8.227 1.00 46.22 413 LEU B O 1
ATOM 2891 N N . THR B 1 155 ? 20.396 -18.382 -6.531 1.00 46.46 414 THR B N 1
ATOM 2892 C CA . THR B 1 155 ? 19.256 -18.568 -7.414 1.00 44.47 414 THR B CA 1
ATOM 2893 C C . THR B 1 155 ? 19.078 -17.377 -8.375 1.00 45.32 414 THR B C 1
ATOM 2894 O O . THR B 1 155 ? 18.571 -17.548 -9.474 1.00 46.05 414 THR B O 1
ATOM 2898 N N . LYS B 1 156 ? 19.515 -16.183 -7.986 1.00 45.12 415 LYS B N 1
ATOM 2899 C CA . LYS B 1 156 ? 19.505 -15.037 -8.907 1.00 45.80 415 LYS B CA 1
ATOM 2900 C C . LYS B 1 156 ? 20.603 -15.147 -9.968 1.00 45.24 415 LYS B C 1
ATOM 2901 O O . LYS B 1 156 ? 20.453 -14.614 -11.055 1.00 46.27 415 LYS B O 1
ATOM 2907 N N . ILE B 1 157 ? 21.707 -15.823 -9.661 1.00 44.62 416 ILE B N 1
ATOM 2908 C CA . ILE B 1 157 ? 22.739 -16.072 -10.657 1.00 45.18 416 ILE B CA 1
ATOM 2909 C C . ILE B 1 157 ? 22.168 -17.036 -11.708 1.00 46.34 416 ILE B C 1
ATOM 2910 O O . ILE B 1 157 ? 22.337 -16.824 -12.890 1.00 46.67 416 ILE B O 1
ATOM 2915 N N . VAL B 1 158 ? 21.491 -18.092 -11.267 1.00 45.99 417 VAL B N 1
ATOM 2916 C CA . VAL B 1 158 ? 20.938 -19.094 -12.186 1.00 47.61 417 VAL B CA 1
ATOM 2917 C C . VAL B 1 158 ? 19.854 -18.482 -13.079 1.00 48.09 417 VAL B C 1
ATOM 2918 O O . VAL B 1 158 ? 19.804 -18.750 -14.262 1.00 51.10 417 VAL B O 1
ATOM 2922 N N . ALA B 1 159 ? 18.999 -17.643 -12.494 1.00 46.90 418 ALA B N 1
ATOM 2923 C CA . ALA B 1 159 ? 17.975 -16.925 -13.254 1.00 47.29 418 ALA B CA 1
ATOM 2924 C C . ALA B 1 159 ? 18.560 -16.054 -14.396 1.00 48.23 418 ALA B C 1
ATOM 2925 O O . ALA B 1 159 ? 17.906 -15.830 -15.421 1.00 51.43 418 ALA B O 1
ATOM 2927 N N . LYS B 1 160 ? 19.796 -15.586 -14.232 1.00 49.32 419 LYS B N 1
ATOM 2928 C CA . LYS B 1 160 ? 20.482 -14.771 -15.237 1.00 49.81 419 LYS B CA 1
ATOM 2929 C C . LYS B 1 160 ? 21.476 -15.562 -16.096 1.00 49.75 419 LYS B C 1
ATOM 2930 O O . LYS B 1 160 ? 22.317 -14.974 -16.766 1.00 48.91 419 LYS B O 1
ATOM 2936 N N . ALA B 1 161 ? 21.351 -16.890 -16.087 1.00 49.58 420 ALA B N 1
ATOM 2937 C CA . ALA B 1 161 ? 22.235 -17.803 -16.841 1.00 49.10 420 ALA B CA 1
ATOM 2938 C C . ALA B 1 161 ? 22.467 -17.401 -18.296 1.00 49.92 420 ALA B C 1
ATOM 2939 O O . ALA B 1 161 ? 23.588 -17.584 -18.825 1.00 47.98 420 ALA B O 1
ATOM 2941 N N . SER B 1 162 ? 21.430 -16.880 -18.962 1.00 49.55 421 SER B N 1
ATOM 2942 C CA . SER B 1 162 ? 21.601 -16.400 -20.352 1.00 51.22 421 SER B CA 1
ATOM 2943 C C . SER B 1 162 ? 22.686 -15.323 -20.471 1.00 50.90 421 SER B C 1
ATOM 2944 O O . SER B 1 162 ? 23.357 -15.230 -21.504 1.00 49.99 421 SER B O 1
ATOM 2947 N N . LYS B 1 163 ? 22.849 -14.517 -19.417 1.00 51.82 422 LYS B N 1
ATOM 2948 C CA . LYS B 1 163 ? 23.783 -13.387 -19.421 1.00 50.87 422 LYS B CA 1
ATOM 2949 C C . LYS B 1 163 ? 25.136 -13.725 -18.768 1.00 48.80 422 LYS B C 1
ATOM 2950 O O . LYS B 1 163 ? 26.179 -13.303 -19.268 1.00 50.62 422 LYS B O 1
ATOM 2954 N N . ASN B 1 164 ? 25.115 -14.520 -17.700 1.00 44.76 423 ASN B N 1
ATOM 2955 C CA . ASN B 1 164 ? 26.331 -14.899 -16.969 1.00 43.73 423 ASN B CA 1
ATOM 2956 C C . ASN B 1 164 ? 26.921 -16.274 -17.309 1.00 43.90 423 ASN B C 1
ATOM 2957 O O . ASN B 1 164 ? 28.044 -16.582 -16.888 1.00 43.37 423 ASN B O 1
ATOM 2962 N N . LEU B 1 165 ? 26.161 -17.087 -18.052 1.00 46.63 424 LEU B N 1
ATOM 2963 C CA . LEU B 1 165 ? 26.610 -18.391 -18.577 1.00 46.52 424 LEU B CA 1
ATOM 2964 C C . LEU B 1 165 ? 26.889 -19.440 -17.501 1.00 45.79 424 LEU B C 1
ATOM 2965 O O . LEU B 1 165 ? 27.602 -20.410 -17.746 1.00 44.98 424 LEU B O 1
ATOM 2970 N N . MET B 1 166 ? 26.322 -19.236 -16.321 1.00 47.61 425 MET B N 1
ATOM 2971 C CA . MET B 1 166 ? 26.439 -20.189 -15.218 1.00 47.43 425 MET B CA 1
ATOM 2972 C C . MET B 1 166 ? 25.198 -21.058 -15.153 1.00 49.58 425 MET B C 1
ATOM 2973 O O . MET B 1 166 ? 24.164 -20.728 -15.738 1.00 54.22 425 MET B O 1
ATOM 2978 N N . SER B 1 167 ? 25.301 -22.169 -14.433 1.00 49.04 426 SER B N 1
ATOM 2979 C CA . SER B 1 167 ? 24.216 -23.107 -14.314 1.00 45.36 426 SER B CA 1
ATOM 2980 C C . SER B 1 167 ? 24.238 -23.642 -12.918 1.00 44.29 426 SER B C 1
ATOM 2981 O O . SER B 1 167 ? 25.166 -23.388 -12.172 1.00 45.10 426 SER B O 1
ATOM 2984 N N . THR B 1 168 ? 23.177 -24.342 -12.533 1.00 44.54 427 THR B N 1
ATOM 2985 C CA . THR B 1 168 ? 23.146 -25.076 -11.273 1.00 40.77 427 THR B CA 1
ATOM 2986 C C . THR B 1 168 ? 24.347 -25.997 -11.117 1.00 42.15 427 THR B C 1
ATOM 2987 O O . THR B 1 168 ? 24.927 -26.076 -10.054 1.00 45.45 427 THR B O 1
ATOM 2991 N N . GLN B 1 169 ? 24.735 -26.647 -12.214 1.00 42.49 428 GLN B N 1
ATOM 2992 C CA A G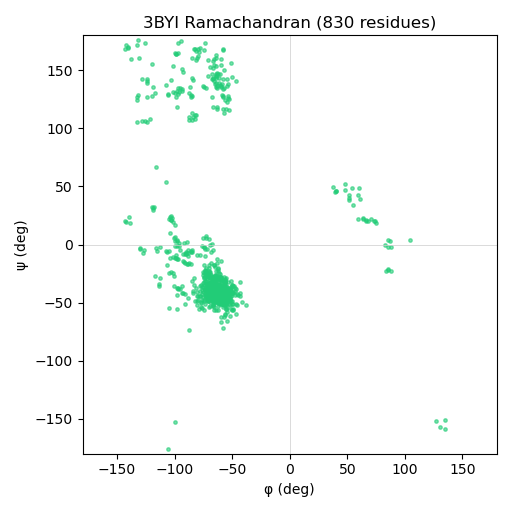LN B 1 169 ? 25.835 -27.640 -12.246 0.50 40.00 428 GLN B CA 1
ATOM 2993 C CA B GLN B 1 169 ? 25.805 -27.624 -12.204 0.50 42.01 428 GLN B CA 1
ATOM 2994 C C . GLN B 1 169 ? 27.167 -26.971 -11.968 1.00 41.21 428 GLN B C 1
ATOM 2995 O O . GLN B 1 169 ? 27.942 -27.433 -11.107 1.00 42.75 428 GLN B O 1
ATOM 3006 N N . SER B 1 170 ? 27.437 -25.883 -12.682 1.00 42.05 429 SER B N 1
ATOM 3007 C CA . SER B 1 170 ? 28.710 -25.208 -12.529 1.00 44.22 429 SER B CA 1
ATOM 3008 C C . SER B 1 170 ? 28.808 -24.504 -11.187 1.00 43.14 429 SER B C 1
ATOM 3009 O O . SER B 1 170 ? 29.895 -24.416 -10.614 1.00 44.58 429 SER B O 1
ATOM 3012 N N . LEU B 1 171 ? 27.690 -23.995 -10.672 1.00 42.80 430 LEU B N 1
ATOM 3013 C CA . LEU B 1 171 ? 27.685 -23.421 -9.328 1.00 43.70 430 LEU B CA 1
ATOM 3014 C C . LEU B 1 171 ? 27.882 -24.493 -8.262 1.00 44.36 430 LEU B C 1
ATOM 3015 O O . LEU B 1 171 ? 28.507 -24.239 -7.228 1.00 42.88 430 LEU B O 1
ATOM 3020 N N . GLY B 1 172 ? 27.301 -25.664 -8.492 1.00 43.65 431 GLY B N 1
ATOM 3021 C CA . GLY B 1 172 ? 27.521 -26.805 -7.633 1.00 42.40 431 GLY B CA 1
ATOM 3022 C C . GLY B 1 172 ? 28.984 -27.232 -7.606 1.00 42.74 431 GLY B C 1
ATOM 3023 O O . GLY B 1 172 ? 29.489 -27.583 -6.560 1.00 44.64 431 GLY B O 1
ATOM 3024 N N . ILE B 1 173 ? 29.651 -27.194 -8.766 1.00 45.59 432 ILE B N 1
ATOM 3025 C CA . ILE B 1 173 ? 31.091 -27.502 -8.880 1.00 44.13 432 ILE B CA 1
ATOM 3026 C C . ILE B 1 173 ? 31.934 -26.512 -8.063 1.00 45.47 432 ILE B C 1
ATOM 3027 O O . ILE B 1 173 ? 32.935 -26.886 -7.464 1.00 44.72 432 ILE B O 1
ATOM 3032 N N . VAL B 1 174 ? 31.513 -25.256 -8.018 1.00 48.30 433 VAL B N 1
ATOM 3033 C CA . VAL B 1 174 ? 32.222 -24.239 -7.241 1.00 46.93 433 VAL B CA 1
ATOM 3034 C C . VAL B 1 174 ? 31.931 -24.378 -5.749 1.00 48.08 433 VAL B C 1
ATOM 3035 O O . VAL B 1 174 ? 32.837 -24.417 -4.922 1.00 47.62 433 VAL B O 1
ATOM 3039 N N . PHE B 1 175 ? 30.651 -24.482 -5.409 1.00 47.49 434 PHE B N 1
ATOM 3040 C CA . PHE B 1 175 ? 30.234 -24.356 -4.025 1.00 45.60 434 PHE B CA 1
ATOM 3041 C C . PHE B 1 175 ? 30.170 -25.682 -3.262 1.00 46.47 434 PHE B C 1
ATOM 3042 O O . PHE B 1 175 ? 30.148 -25.703 -2.022 1.00 46.70 434 PHE B O 1
ATOM 3050 N N . GLY B 1 176 ? 30.195 -26.792 -3.979 1.00 45.76 435 GLY B N 1
ATOM 3051 C CA . GLY B 1 176 ? 30.304 -28.092 -3.319 1.00 45.70 435 GLY B CA 1
ATOM 3052 C C . GLY B 1 176 ? 31.514 -28.148 -2.394 1.00 46.40 435 GLY B C 1
ATOM 3053 O O . GLY B 1 176 ? 31.357 -28.309 -1.177 1.00 44.28 435 GLY B O 1
ATOM 3054 N N . PRO B 1 177 ? 32.748 -28.071 -2.972 1.00 46.57 436 PRO B N 1
ATOM 3055 C CA . PRO B 1 177 ? 33.935 -28.101 -2.128 1.00 47.84 436 PRO B CA 1
ATOM 3056 C C . PRO B 1 177 ? 34.052 -26.919 -1.182 1.00 46.82 436 PRO B C 1
ATOM 3057 O O . PRO B 1 177 ? 34.470 -27.103 -0.050 1.00 47.78 436 PRO B O 1
ATOM 3061 N N . THR B 1 178 ? 33.647 -25.737 -1.628 1.00 46.20 437 THR B N 1
ATOM 3062 C CA . THR B 1 178 ? 33.698 -24.535 -0.793 1.00 47.37 437 THR B CA 1
ATOM 3063 C C . THR B 1 178 ? 32.850 -24.642 0.497 1.00 45.63 437 THR B C 1
ATOM 3064 O O . THR B 1 178 ? 33.294 -24.227 1.538 1.00 45.57 437 THR B O 1
ATOM 3068 N N . LEU B 1 179 ? 31.661 -25.239 0.418 1.00 46.04 438 LEU B N 1
ATOM 3069 C CA . LEU B 1 179 ? 30.717 -25.206 1.521 1.00 42.24 438 LEU B CA 1
ATOM 3070 C C . LEU B 1 179 ? 30.644 -26.522 2.324 1.00 43.24 438 LEU B C 1
ATOM 3071 O O . LEU B 1 179 ? 30.235 -26.531 3.469 1.00 43.33 438 LEU B O 1
ATOM 3076 N N . LEU B 1 180 ? 31.018 -27.637 1.720 1.00 43.68 439 LEU B N 1
ATOM 3077 C CA . LEU B 1 180 ? 30.908 -28.924 2.390 1.00 44.60 439 LEU B CA 1
ATOM 3078 C C . LEU B 1 180 ? 32.261 -29.535 2.661 1.00 45.86 439 LEU B C 1
ATOM 3079 O O . LEU B 1 180 ? 32.427 -30.208 3.654 1.00 46.57 439 LEU B O 1
ATOM 3084 N N . ARG B 1 181 ? 33.217 -29.351 1.762 1.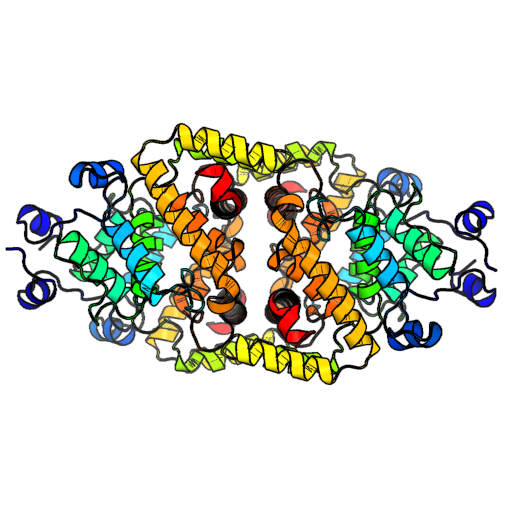00 49.24 440 ARG B N 1
ATOM 3085 C CA . ARG B 1 181 ? 34.618 -29.563 2.104 1.00 50.06 440 ARG B CA 1
ATOM 3086 C C . ARG B 1 181 ? 34.785 -31.019 2.507 1.00 49.92 440 ARG B C 1
ATOM 3087 O O . ARG B 1 181 ? 35.534 -31.342 3.417 1.00 52.23 440 ARG B O 1
ATOM 3095 N N . ALA B 1 182 ? 34.084 -31.891 1.786 1.00 55.75 441 ALA B N 1
ATOM 3096 C CA . ALA B 1 182 ? 34.004 -33.346 2.069 1.00 57.43 441 ALA B CA 1
ATOM 3097 C C . ALA B 1 182 ? 35.078 -34.190 1.399 1.00 56.34 441 ALA B C 1
ATOM 3098 O O . ALA B 1 182 ? 35.081 -35.410 1.564 1.00 52.68 441 ALA B O 1
ATOM 3100 N N . GLU B 1 183 ? 35.998 -33.547 0.667 1.00 63.46 442 GLU B N 1
ATOM 3101 C CA . GLU B 1 183 ? 36.998 -34.272 -0.155 1.00 65.45 442 GLU B CA 1
ATOM 3102 C C . GLU B 1 183 ? 37.914 -35.144 0.665 1.00 68.19 442 GLU B C 1
ATOM 3103 O O . GLU B 1 183 ? 38.432 -36.145 0.146 1.00 71.31 442 GLU B O 1
ATOM 3109 N N . ASN B 1 184 ? 38.166 -34.760 1.913 1.00 69.26 443 ASN B N 1
ATOM 3110 C CA . ASN B 1 184 ? 39.132 -35.490 2.738 1.00 71.55 443 ASN B CA 1
ATOM 3111 C C . ASN B 1 184 ? 38.499 -36.404 3.812 1.00 73.32 443 ASN B C 1
ATOM 3112 O O . ASN B 1 184 ? 39.189 -37.249 4.407 1.00 70.79 443 ASN B O 1
ATOM 3117 N N . GLU B 1 185 ? 37.189 -36.258 4.033 1.00 73.20 444 GLU B N 1
ATOM 3118 C CA . GLU B 1 185 ? 36.444 -37.218 4.864 1.00 72.85 444 GLU B CA 1
ATOM 3119 C C . GLU B 1 185 ? 36.809 -38.647 4.436 1.00 71.16 444 GLU B C 1
ATOM 3120 O O . GLU B 1 185 ? 36.995 -38.927 3.244 1.00 70.71 444 GLU B O 1
ATOM 3126 N N . THR B 1 186 ? 36.941 -39.541 5.410 1.00 71.88 445 THR B N 1
ATOM 3127 C CA . THR B 1 186 ? 37.372 -40.906 5.120 1.00 71.02 445 THR B CA 1
ATOM 3128 C C . THR B 1 186 ? 36.319 -41.597 4.258 1.00 68.21 445 THR B C 1
ATOM 3129 O O . THR B 1 186 ? 35.109 -41.458 4.486 1.00 64.92 445 THR B O 1
ATOM 3133 N N . GLY B 1 187 ? 36.810 -42.330 3.263 1.00 66.13 446 GLY B N 1
ATOM 3134 C CA . GLY B 1 187 ? 35.979 -42.948 2.233 1.00 63.43 446 GLY B CA 1
ATOM 3135 C C . GLY B 1 187 ? 36.614 -42.703 0.875 1.00 60.70 446 GLY B C 1
ATOM 3136 O O . GLY B 1 187 ? 37.826 -42.432 0.791 1.00 60.28 446 GLY B O 1
ATOM 3137 N N . ASN B 1 188 ? 35.801 -42.807 -0.180 1.00 56.56 447 ASN B N 1
ATOM 3138 C CA . ASN B 1 188 ? 36.265 -42.629 -1.558 1.00 54.35 447 ASN B CA 1
ATOM 3139 C C . ASN B 1 188 ? 36.011 -41.193 -1.968 1.00 51.94 447 ASN B C 1
ATOM 3140 O O . ASN B 1 188 ? 34.937 -40.670 -1.736 1.00 54.93 447 ASN B O 1
ATOM 3145 N N . MET B 1 189 ? 37.000 -40.570 -2.595 1.00 52.23 448 MET B N 1
ATOM 3146 C CA . MET B 1 189 ? 37.014 -39.132 -2.797 1.00 54.08 448 MET B CA 1
ATOM 3147 C C . MET B 1 189 ? 36.184 -38.696 -3.993 1.00 52.08 448 MET B C 1
ATOM 3148 O O . MET B 1 189 ? 35.405 -37.722 -3.897 1.00 55.17 448 MET B O 1
ATOM 3153 N N . ALA B 1 190 ? 36.407 -39.376 -5.122 1.00 47.42 449 ALA B N 1
ATOM 3154 C CA . ALA B 1 190 ? 35.545 -39.303 -6.299 1.00 40.95 449 ALA B CA 1
ATOM 3155 C C . ALA B 1 190 ? 34.077 -39.355 -5.852 1.00 37.40 449 ALA B C 1
ATOM 3156 O O . ALA B 1 190 ? 33.248 -38.576 -6.321 1.00 37.01 449 ALA B O 1
ATOM 3158 N N . ILE B 1 191 ? 33.790 -40.229 -4.890 1.00 36.64 450 ILE B N 1
ATOM 3159 C CA . ILE B 1 191 ? 32.451 -40.415 -4.336 1.00 38.83 450 ILE B CA 1
ATOM 3160 C C . ILE B 1 191 ? 32.072 -39.241 -3.473 1.00 42.54 450 ILE B C 1
ATOM 3161 O O . ILE B 1 191 ? 31.017 -38.634 -3.669 1.00 43.82 450 ILE B O 1
ATOM 3166 N N . HIS B 1 192 ? 32.966 -38.798 -2.606 1.00 46.79 451 HIS B N 1
ATOM 3167 C CA . HIS B 1 192 ? 32.646 -37.617 -1.820 1.00 44.90 451 HIS B CA 1
ATOM 3168 C C . HIS B 1 192 ? 32.445 -36.333 -2.644 1.00 42.84 451 HIS B C 1
ATOM 3169 O O . HIS B 1 192 ? 31.629 -35.479 -2.281 1.00 38.97 451 HIS B O 1
ATOM 3176 N N . MET B 1 193 ? 33.171 -36.160 -3.727 1.00 43.84 452 MET B N 1
ATOM 3177 C CA . MET B 1 193 ? 32.964 -34.994 -4.603 1.00 46.07 452 MET B CA 1
ATOM 3178 C C . MET B 1 193 ? 31.601 -34.922 -5.307 1.00 41.35 452 MET B C 1
ATOM 3179 O O . MET B 1 193 ? 30.997 -33.865 -5.401 1.00 40.53 452 MET B O 1
ATOM 3184 N N . VAL B 1 194 ? 31.110 -36.042 -5.805 1.00 41.74 453 VAL B N 1
ATOM 3185 C CA . VAL B 1 194 ? 29.730 -36.091 -6.352 1.00 42.72 453 VAL B CA 1
ATOM 3186 C C . VAL B 1 194 ? 28.709 -35.788 -5.216 1.00 42.36 453 VAL B C 1
ATOM 3187 O O . VAL B 1 194 ? 27.832 -34.982 -5.387 1.00 43.03 453 VAL B O 1
ATOM 3191 N N . TYR B 1 195 ? 28.897 -36.372 -4.037 1.00 42.35 454 TYR B N 1
ATOM 3192 C CA . TYR B 1 195 ? 28.003 -36.135 -2.913 1.00 43.03 454 TYR B CA 1
ATOM 3193 C C . TYR B 1 195 ? 27.800 -34.671 -2.635 1.00 45.04 454 TYR B C 1
ATOM 3194 O O . TYR B 1 195 ? 26.664 -34.190 -2.515 1.00 46.24 454 TYR B O 1
ATOM 3203 N N . GLN B 1 196 ? 28.904 -33.950 -2.507 1.00 44.22 455 GLN B N 1
ATOM 3204 C CA . GLN B 1 196 ? 28.818 -32.562 -2.128 1.00 44.08 455 GLN B CA 1
ATOM 3205 C C . GLN B 1 196 ? 28.302 -31.653 -3.225 1.00 43.82 455 GLN B C 1
ATOM 3206 O O . GLN B 1 196 ? 27.573 -30.712 -2.942 1.00 43.28 455 GLN B O 1
ATOM 3212 N N . ASN B 1 197 ? 28.647 -31.949 -4.471 1.00 42.82 456 ASN B N 1
ATOM 3213 C CA . ASN B 1 197 ? 28.077 -31.190 -5.601 1.00 42.86 456 ASN B CA 1
ATOM 3214 C C . ASN B 1 197 ? 26.564 -31.406 -5.753 1.00 42.20 456 ASN B C 1
ATOM 3215 O O . ASN B 1 197 ? 25.843 -30.487 -6.055 1.00 40.14 456 ASN B O 1
ATOM 3220 N N . GLN B 1 198 ? 26.110 -32.641 -5.567 1.00 42.87 457 GLN B N 1
ATOM 3221 C CA . GLN B 1 198 ? 24.685 -32.952 -5.638 1.00 42.05 457 GLN B CA 1
ATOM 3222 C C . GLN B 1 198 ? 23.905 -32.280 -4.495 1.00 40.46 457 GLN B C 1
ATOM 3223 O O . GLN B 1 198 ? 22.791 -31.799 -4.675 1.00 41.75 457 GLN B O 1
ATOM 3229 N N . ILE B 1 199 ? 24.508 -32.204 -3.319 1.00 40.98 458 ILE B N 1
ATOM 3230 C CA . ILE B 1 199 ? 23.885 -31.529 -2.209 1.00 40.21 458 ILE B CA 1
ATOM 3231 C C . ILE B 1 199 ? 23.741 -30.025 -2.534 1.00 43.27 458 ILE B C 1
ATOM 3232 O O . ILE B 1 199 ? 22.647 -29.470 -2.401 1.00 43.13 458 ILE B O 1
ATOM 3237 N N . ALA B 1 200 ? 24.819 -29.402 -3.002 1.00 41.85 459 ALA B N 1
ATOM 3238 C CA . ALA B 1 200 ? 24.799 -28.007 -3.399 1.00 41.16 459 ALA B CA 1
ATOM 3239 C C . ALA B 1 200 ? 23.806 -27.709 -4.526 1.00 40.50 459 ALA B C 1
ATOM 3240 O O . ALA B 1 200 ? 23.044 -26.754 -4.448 1.00 42.25 459 ALA B O 1
ATOM 3242 N N . GLU B 1 201 ? 23.779 -28.547 -5.548 1.00 40.58 460 GLU B N 1
ATOM 3243 C CA . GLU B 1 201 ? 22.779 -28.453 -6.609 1.00 41.24 460 GLU B CA 1
ATOM 3244 C C . GLU B 1 201 ? 21.351 -28.466 -6.119 1.00 42.68 460 GLU B C 1
ATOM 3245 O O . GLU B 1 201 ? 20.553 -27.672 -6.589 1.00 45.13 460 GLU B O 1
ATOM 3251 N N . LEU B 1 202 ? 21.025 -29.369 -5.198 1.00 41.34 461 LEU B N 1
ATOM 3252 C CA . LEU B 1 202 ? 19.677 -29.467 -4.682 1.00 40.65 461 LEU B CA 1
ATOM 3253 C C . LEU B 1 202 ? 19.268 -28.274 -3.840 1.00 42.46 461 LEU B C 1
ATOM 3254 O O . LEU B 1 202 ? 18.127 -27.849 -3.898 1.00 39.76 461 LEU B O 1
ATOM 3259 N N . MET B 1 203 ? 20.192 -27.783 -3.020 1.00 41.70 462 MET B N 1
ATOM 3260 C CA . MET B 1 203 ? 19.949 -26.617 -2.185 1.00 45.22 462 MET B CA 1
ATOM 3261 C C . MET B 1 203 ? 19.656 -25.418 -3.062 1.00 44.64 462 MET B C 1
ATOM 3262 O O . MET B 1 203 ? 18.881 -24.573 -2.682 1.00 45.01 462 MET B O 1
ATOM 3267 N N . LEU B 1 204 ? 20.315 -25.359 -4.218 1.00 45.56 463 LEU B N 1
ATOM 3268 C CA . LEU B 1 204 ? 20.138 -24.274 -5.176 1.00 46.09 463 LEU B CA 1
ATOM 3269 C C . LEU B 1 204 ? 18.848 -24.417 -5.977 1.00 44.48 463 LEU B C 1
ATOM 3270 O O . LEU B 1 204 ? 18.042 -23.490 -5.999 1.00 43.07 463 LEU B O 1
ATOM 3275 N N . SER B 1 205 ? 18.654 -25.581 -6.612 1.00 42.07 464 SER B N 1
ATOM 3276 C CA . SER B 1 205 ? 17.526 -25.802 -7.516 1.00 41.57 464 SER B CA 1
ATOM 3277 C C . SER B 1 205 ? 16.181 -25.964 -6.795 1.00 43.40 464 SER B C 1
ATOM 3278 O O . SER B 1 205 ? 15.147 -25.720 -7.395 1.00 43.15 464 SER B O 1
ATOM 3281 N N . GLU B 1 206 ? 16.192 -26.339 -5.513 1.00 41.29 465 GLU B N 1
ATOM 3282 C CA . GLU B 1 206 ? 14.989 -26.465 -4.753 1.00 41.36 465 GLU B CA 1
ATOM 3283 C C . GLU B 1 206 ? 14.985 -25.508 -3.560 1.00 45.43 465 GLU B C 1
ATOM 3284 O O . GLU B 1 206 ? 14.389 -25.810 -2.511 1.00 45.93 465 GLU B O 1
ATOM 3290 N N . TYR B 1 207 ? 15.642 -24.350 -3.740 1.00 47.53 466 TYR B N 1
ATOM 3291 C CA . TYR B 1 207 ? 15.796 -23.338 -2.699 1.00 48.34 466 TYR B CA 1
ATOM 3292 C C . TYR B 1 207 ? 14.451 -22.952 -2.055 1.00 48.41 466 TYR B C 1
ATOM 3293 O O . TYR B 1 207 ? 14.354 -22.882 -0.832 1.00 49.37 466 TYR B O 1
ATOM 3302 N N . SER B 1 208 ? 13.433 -22.673 -2.872 1.00 49.20 467 SER B N 1
ATOM 3303 C CA . SER B 1 208 ? 12.127 -22.207 -2.386 1.00 50.06 467 SER B CA 1
ATOM 3304 C C . SER B 1 208 ? 11.454 -23.232 -1.486 1.00 51.14 467 SER B C 1
ATOM 3305 O O . SER B 1 208 ? 10.855 -22.892 -0.462 1.00 52.30 467 SER B O 1
ATOM 3308 N N . LYS B 1 209 ? 11.506 -24.489 -1.888 1.00 51.17 468 LYS B N 1
ATOM 3309 C CA . LYS B 1 209 ? 10.911 -25.544 -1.089 1.00 51.89 468 LYS B CA 1
ATOM 3310 C C . LYS B 1 209 ? 11.697 -25.808 0.176 1.00 51.05 468 LYS B C 1
ATOM 3311 O O . LYS B 1 209 ? 11.110 -26.128 1.193 1.00 53.25 468 LYS B O 1
ATOM 3317 N N . ILE B 1 210 ? 13.026 -25.693 0.106 1.00 51.90 469 ILE B N 1
ATOM 3318 C CA . ILE B 1 210 ? 13.875 -26.053 1.236 1.00 49.87 469 ILE B CA 1
ATOM 3319 C C . ILE B 1 210 ? 13.899 -24.922 2.261 1.00 51.73 469 ILE B C 1
ATOM 3320 O O . ILE B 1 210 ? 13.821 -25.184 3.466 1.00 54.76 469 ILE B O 1
ATOM 3325 N N . PHE B 1 211 ? 13.974 -23.677 1.795 1.00 52.74 470 PHE B N 1
ATOM 3326 C CA . PHE B 1 211 ? 14.114 -22.508 2.687 1.00 53.60 470 PHE B CA 1
ATOM 3327 C C . PHE B 1 211 ? 12.867 -21.657 2.802 1.00 56.74 470 PHE B C 1
ATOM 3328 O O . PHE B 1 211 ? 12.868 -20.696 3.574 1.00 59.03 470 PHE B O 1
ATOM 3336 N N . GLY B 1 212 ? 11.828 -21.965 2.026 1.00 62.56 471 GLY B N 1
ATOM 3337 C CA . GLY B 1 212 ? 10.483 -21.419 2.256 1.00 69.17 471 GLY B CA 1
ATOM 3338 C C . GLY B 1 212 ? 9.702 -21.011 1.008 1.00 72.43 471 GLY B C 1
ATOM 3339 O O . GLY B 1 212 ? 9.644 -19.828 0.640 1.00 74.85 471 GLY B O 1
ATOM 3340 N N . PRO C 1 4 ? 46.705 -0.092 12.664 1.00 71.53 263 PRO C N 1
ATOM 3341 C CA . PRO C 1 4 ? 47.577 0.317 11.557 1.00 70.57 263 PRO C CA 1
ATOM 3342 C C . PRO C 1 4 ? 47.211 -0.327 10.208 1.00 69.13 263 PRO C C 1
ATOM 3343 O O . PRO C 1 4 ? 47.215 -1.561 10.068 1.00 68.98 263 PRO C O 1
ATOM 3347 N N . SER C 1 5 ? 46.915 0.520 9.225 1.00 66.85 264 SER C N 1
ATOM 3348 C CA . SER C 1 5 ? 46.476 0.077 7.912 1.00 64.62 264 SER C CA 1
ATOM 3349 C C . SER C 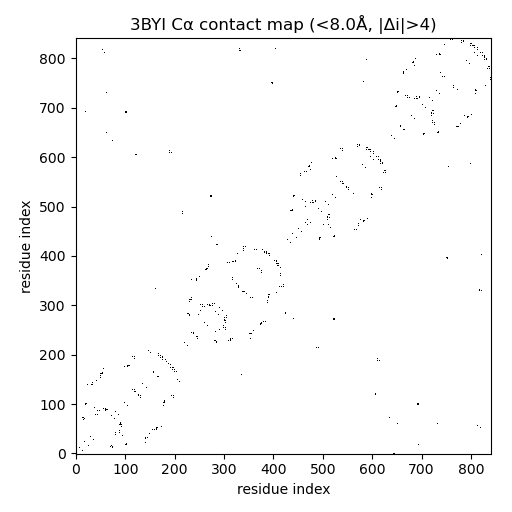1 5 ? 47.510 -0.830 7.277 1.00 63.58 264 SER C C 1
ATOM 3350 O O . SER C 1 5 ? 48.638 -0.914 7.751 1.00 66.15 264 SER C O 1
ATOM 3353 N N . LEU C 1 6 ? 47.133 -1.494 6.190 1.00 60.59 265 LEU C N 1
ATOM 3354 C CA . LEU C 1 6 ? 48.118 -2.178 5.364 1.00 60.56 265 LEU C CA 1
ATOM 3355 C C . LEU C 1 6 ? 49.087 -1.114 4.830 1.00 60.63 265 LEU C C 1
ATOM 3356 O O . LEU C 1 6 ? 50.278 -1.384 4.660 1.00 61.05 265 LEU C O 1
ATOM 3361 N N . LYS C 1 7 ? 48.557 0.086 4.570 1.00 61.27 266 LYS C N 1
ATOM 3362 C CA . LYS C 1 7 ? 49.363 1.252 4.195 1.00 62.46 266 LYS C CA 1
ATOM 3363 C C . LYS C 1 7 ? 50.487 1.461 5.197 1.00 60.23 266 LYS C C 1
ATOM 3364 O O . LYS C 1 7 ? 51.657 1.369 4.845 1.00 59.09 266 LYS C O 1
ATOM 3366 N N . THR C 1 8 ? 50.117 1.701 6.452 1.00 59.15 267 THR C N 1
ATOM 3367 C CA . THR C 1 8 ? 51.094 2.042 7.493 1.00 59.40 267 THR C CA 1
ATOM 3368 C C . THR C 1 8 ? 52.126 0.923 7.705 1.00 59.82 267 THR C C 1
ATOM 3369 O O . THR C 1 8 ? 53.326 1.188 7.829 1.00 59.83 267 THR C O 1
ATOM 3373 N N . LEU C 1 9 ? 51.648 -0.321 7.730 1.00 59.79 268 LEU C N 1
ATOM 3374 C CA . LEU C 1 9 ? 52.511 -1.503 7.912 1.00 58.22 268 LEU C CA 1
ATOM 3375 C C . LEU C 1 9 ? 53.603 -1.614 6.867 1.00 59.40 268 LEU C C 1
ATOM 3376 O O . LEU C 1 9 ? 54.698 -2.075 7.171 1.00 58.69 268 LEU C O 1
ATOM 3381 N N . GLN C 1 10 ? 53.292 -1.197 5.643 1.00 62.11 269 GLN C N 1
ATOM 3382 C CA . GLN C 1 10 ? 54.240 -1.259 4.539 1.00 67.19 269 GLN C CA 1
ATOM 3383 C C . GLN C 1 10 ? 55.258 -0.097 4.568 1.00 68.73 269 GLN C C 1
ATOM 3384 O O . GLN C 1 10 ? 56.466 -0.333 4.432 1.00 69.32 269 GLN C O 1
ATOM 3390 N N . GLU C 1 11 ? 54.776 1.137 4.752 1.00 68.54 270 GLU C N 1
ATOM 3391 C CA . GLU C 1 11 ? 55.653 2.315 4.877 1.00 70.17 270 GLU C CA 1
ATOM 3392 C C . GLU C 1 11 ? 56.686 2.115 5.992 1.00 70.36 270 GLU C C 1
ATOM 3393 O O . GLU C 1 11 ? 57.879 2.350 5.796 1.00 71.68 270 GLU C O 1
ATOM 3396 N N . LYS C 1 12 ? 56.219 1.670 7.156 1.00 69.09 271 LYS C N 1
ATOM 3397 C CA . LYS C 1 12 ? 57.100 1.412 8.295 1.00 67.11 271 LYS C CA 1
ATOM 3398 C C . LYS C 1 12 ? 57.925 0.115 8.149 1.00 66.66 271 LYS C C 1
ATOM 3399 O O . LYS C 1 12 ? 58.639 -0.274 9.073 1.00 66.57 271 LYS C O 1
ATOM 3404 N N . GLY C 1 13 ? 57.838 -0.548 6.998 1.00 65.95 272 GLY C N 1
ATOM 3405 C CA . GLY C 1 13 ? 58.552 -1.802 6.769 1.00 65.70 272 GLY C CA 1
ATOM 3406 C C . GLY C 1 13 ? 58.410 -2.836 7.881 1.00 65.95 272 GLY C C 1
ATOM 3407 O O . GLY C 1 13 ? 59.422 -3.319 8.390 1.00 67.08 272 GLY C O 1
ATOM 3408 N N . LEU C 1 14 ? 57.168 -3.143 8.283 1.00 64.57 273 LEU C N 1
ATOM 3409 C CA . LEU C 1 14 ? 56.862 -4.300 9.149 1.00 64.04 273 LEU C CA 1
ATOM 3410 C C . LEU C 1 14 ? 56.321 -5.482 8.324 1.00 64.78 273 LEU C C 1
ATOM 3411 O O . LEU C 1 14 ? 56.599 -6.643 8.637 1.00 64.06 273 LEU C O 1
ATOM 3413 N N . ILE C 1 15 ? 55.543 -5.177 7.282 1.00 66.05 274 ILE C N 1
ATOM 3414 C CA . ILE C 1 15 ? 55.080 -6.174 6.292 1.00 66.52 274 ILE C CA 1
ATOM 3415 C C . ILE C 1 15 ? 55.865 -5.966 5.000 1.00 66.70 274 ILE C C 1
ATOM 3416 O O . ILE C 1 15 ? 55.919 -4.846 4.498 1.00 68.89 274 ILE C O 1
ATOM 3421 N N . LYS C 1 16 ? 56.456 -7.038 4.464 1.00 65.29 275 LYS C N 1
ATOM 3422 C CA . LYS C 1 16 ? 57.339 -6.934 3.293 1.00 65.72 275 LYS C CA 1
ATOM 3423 C C . LYS C 1 16 ? 56.642 -7.255 1.975 1.00 64.60 275 LYS C C 1
ATOM 3424 O O . LYS C 1 16 ? 56.867 -6.545 0.985 1.00 64.79 275 LYS C O 1
ATOM 3427 N N . ASP C 1 17 ? 55.830 -8.315 1.955 1.00 61.99 276 ASP C N 1
ATOM 3428 C CA . ASP C 1 17 ? 55.118 -8.773 0.734 1.00 63.31 276 ASP C CA 1
ATOM 3429 C C . ASP C 1 17 ? 56.036 -9.145 -0.443 1.00 62.19 276 ASP C C 1
ATOM 3430 O O . ASP C 1 17 ? 55.758 -8.840 -1.611 1.00 60.70 276 ASP C O 1
ATOM 3435 N N . GLN C 1 18 ? 57.112 -9.849 -0.120 1.00 61.00 277 GLN C N 1
ATOM 3436 C CA . GLN C 1 18 ? 58.202 -10.061 -1.064 1.00 60.87 277 GLN C CA 1
ATOM 3437 C C . GLN C 1 18 ? 57.900 -11.083 -2.204 1.00 56.65 277 GLN C C 1
ATOM 3438 O O . GLN C 1 18 ? 58.102 -10.802 -3.380 1.00 54.99 277 GLN C O 1
ATOM 3440 N N . ILE C 1 19 ? 57.381 -12.244 -1.830 1.00 52.93 278 ILE C N 1
ATOM 3441 C CA . ILE C 1 19 ? 57.414 -13.433 -2.668 1.00 50.92 278 ILE C CA 1
ATOM 3442 C C . ILE C 1 19 ? 56.116 -13.679 -3.442 1.00 48.72 278 ILE C C 1
ATOM 3443 O O . ILE C 1 19 ? 56.117 -13.802 -4.663 1.00 52.87 278 ILE C O 1
ATOM 3448 N N . PHE C 1 20 ? 55.011 -13.753 -2.707 1.00 46.57 279 PHE C N 1
ATOM 3449 C CA . PHE C 1 20 ? 53.706 -13.935 -3.289 1.00 44.73 279 PHE C CA 1
ATOM 3450 C C . PHE C 1 20 ? 53.240 -12.622 -3.913 1.00 44.14 279 PHE C C 1
ATOM 3451 O O . PHE C 1 20 ? 53.409 -11.538 -3.323 1.00 44.22 279 PHE C O 1
ATOM 3459 N N . GLY C 1 21 ? 52.675 -12.730 -5.111 1.00 42.31 280 GLY C N 1
ATOM 3460 C CA . GLY C 1 21 ? 52.081 -11.587 -5.798 1.00 42.66 280 GLY C CA 1
ATOM 3461 C C . GLY C 1 21 ? 53.027 -10.758 -6.644 1.00 41.25 280 GLY C C 1
ATOM 3462 O O . GLY C 1 21 ? 52.580 -9.773 -7.207 1.00 42.40 280 GLY C O 1
ATOM 3463 N N . SER C 1 22 ? 54.303 -11.150 -6.750 1.00 43.61 281 SER C N 1
ATOM 3464 C CA . SER C 1 22 ? 55.290 -10.482 -7.640 1.00 44.47 281 SER C CA 1
ATOM 3465 C C . SER C 1 22 ? 55.525 -11.268 -8.927 1.00 45.16 281 SER C C 1
ATOM 3466 O O . SER C 1 22 ? 55.374 -12.507 -8.939 1.00 47.65 281 SER C O 1
ATOM 3469 N N . HIS C 1 23 ? 55.919 -10.564 -9.998 1.00 45.41 282 HIS C N 1
ATOM 3470 C CA A HIS C 1 23 ? 56.184 -11.196 -11.292 0.50 45.03 282 HIS C CA 1
ATOM 3471 C CA B HIS C 1 23 ? 56.140 -11.244 -11.279 0.50 44.53 282 HIS C CA 1
ATOM 3472 C C . HIS C 1 23 ? 57.217 -12.299 -11.106 1.00 43.52 282 HIS C C 1
ATOM 3473 O O . HIS C 1 23 ? 58.217 -12.099 -10.430 1.00 44.04 282 HIS C O 1
ATOM 3486 N N . LEU C 1 24 ? 56.972 -13.456 -11.702 1.00 46.94 283 LEU C N 1
ATOM 3487 C CA . LEU C 1 24 ? 57.942 -14.560 -11.645 1.00 45.79 283 LEU C CA 1
ATOM 3488 C C . LEU C 1 24 ? 59.369 -14.084 -11.910 1.00 45.25 283 LEU C C 1
ATOM 3489 O O . LEU C 1 24 ? 60.294 -14.446 -11.191 1.00 46.60 283 LEU C O 1
ATOM 3494 N N . HIS C 1 25 ? 59.523 -13.227 -12.915 1.00 46.31 284 HIS C N 1
ATOM 3495 C CA . HIS C 1 25 ? 60.841 -12.678 -13.328 1.00 46.12 284 HIS C CA 1
ATOM 3496 C C . HIS C 1 25 ? 61.488 -11.861 -12.197 1.00 46.40 284 HIS C C 1
ATOM 3497 O O . HIS C 1 25 ? 62.688 -11.919 -12.004 1.00 44.79 284 HIS C O 1
ATOM 3504 N N . LYS C 1 26 ? 60.692 -11.120 -11.432 1.00 45.86 285 LYS C N 1
ATOM 3505 C CA . LYS C 1 26 ? 61.232 -10.327 -10.322 1.00 46.86 285 LYS C CA 1
ATOM 3506 C C . LYS C 1 26 ? 61.689 -11.230 -9.171 1.00 45.79 285 LYS C C 1
ATOM 3507 O O . LYS C 1 26 ? 62.807 -11.107 -8.672 1.00 47.09 285 LYS C O 1
ATOM 3511 N N . VAL C 1 27 ? 60.834 -12.168 -8.794 1.00 47.70 286 VAL C N 1
ATOM 3512 C CA . VAL C 1 27 ? 61.143 -13.132 -7.738 1.00 46.71 286 VAL C CA 1
ATOM 3513 C C . VAL C 1 27 ? 62.447 -13.856 -8.081 1.00 47.64 286 VAL C C 1
ATOM 3514 O O . VAL C 1 27 ? 63.339 -13.934 -7.265 1.00 47.22 286 VAL C O 1
ATOM 3518 N N . CYS C 1 28 ? 62.545 -14.364 -9.308 1.00 49.39 287 CYS C N 1
ATOM 3519 C CA . CYS C 1 28 ? 63.712 -15.141 -9.771 1.00 47.61 287 CYS C CA 1
ATOM 3520 C C . CYS C 1 28 ? 64.971 -14.292 -9.879 1.00 48.19 287 CYS C C 1
ATOM 3521 O O . CYS C 1 28 ? 66.054 -14.696 -9.443 1.00 47.70 287 CYS C O 1
ATOM 3524 N N . GLU C 1 29 ? 64.804 -13.101 -10.449 1.00 50.28 288 GLU C N 1
ATOM 3525 C CA . GLU C 1 29 ? 65.881 -12.113 -10.611 1.00 49.58 288 GLU C CA 1
ATOM 3526 C C . GLU C 1 29 ? 66.541 -11.726 -9.270 1.00 49.28 288 GLU C C 1
ATOM 3527 O O . GLU C 1 29 ? 67.754 -11.513 -9.222 1.00 44.75 288 GLU C O 1
ATOM 3531 N N . ARG C 1 30 ? 65.743 -11.618 -8.202 1.00 48.85 289 ARG C N 1
ATOM 3532 C CA . ARG C 1 30 ? 66.267 -11.337 -6.855 1.00 49.75 289 ARG C CA 1
ATOM 3533 C C . ARG C 1 30 ? 67.063 -12.497 -6.245 1.00 49.08 289 ARG C C 1
ATOM 3534 O O . ARG C 1 30 ? 67.871 -12.276 -5.367 1.00 49.35 289 ARG C O 1
ATOM 3542 N N . GLU C 1 31 ? 66.815 -13.728 -6.693 1.00 50.30 290 GLU C N 1
ATOM 3543 C CA . GLU C 1 31 ? 67.502 -14.917 -6.170 1.00 48.04 290 GLU C CA 1
ATOM 3544 C C . GLU C 1 31 ? 68.636 -15.363 -7.094 1.00 49.02 290 GLU C C 1
ATOM 3545 O O . GLU C 1 31 ? 69.344 -16.341 -6.812 1.00 49.15 290 GLU C O 1
ATOM 3551 N N . ASN C 1 32 ? 68.815 -14.651 -8.204 1.00 48.40 291 ASN C N 1
ATOM 3552 C CA . ASN C 1 32 ? 69.718 -15.110 -9.248 1.00 48.81 291 ASN C CA 1
ATOM 3553 C C . ASN C 1 32 ? 69.451 -16.587 -9.589 1.00 47.32 291 ASN C C 1
ATOM 3554 O O . ASN C 1 32 ? 70.384 -17.401 -9.654 1.00 46.04 291 ASN C O 1
ATOM 3556 N N . SER C 1 33 ? 68.164 -16.919 -9.775 1.00 46.74 292 SER C N 1
ATOM 3557 C CA . SER C 1 33 ? 67.730 -18.261 -10.210 1.00 47.21 292 SER C CA 1
ATOM 3558 C C . SER C 1 33 ? 66.733 -18.137 -11.351 1.00 45.70 292 SER C C 1
ATOM 3559 O O . SER C 1 33 ? 66.371 -17.025 -11.749 1.00 43.74 292 SER C O 1
ATOM 3562 N N . THR C 1 34 ? 66.315 -19.277 -11.901 1.00 46.57 293 THR C N 1
ATOM 3563 C CA . THR C 1 34 ? 65.187 -19.327 -12.874 1.00 44.30 293 THR C CA 1
ATOM 3564 C C . THR C 1 34 ? 63.968 -20.059 -12.284 1.00 44.36 293 THR C C 1
ATOM 3565 O O . THR C 1 34 ? 62.950 -20.221 -12.950 1.00 45.54 293 THR C O 1
ATOM 3569 N N . VAL C 1 35 ? 64.109 -20.553 -11.053 1.00 43.94 294 VAL C N 1
ATOM 3570 C CA . VAL C 1 35 ? 63.033 -21.203 -10.323 1.00 43.22 294 VAL C CA 1
ATOM 3571 C C . VAL C 1 35 ? 62.979 -20.656 -8.921 1.00 43.50 294 VAL C C 1
ATOM 3572 O O . VAL C 1 35 ? 64.006 -20.631 -8.239 1.00 44.10 294 VAL C O 1
ATOM 3576 N N . PRO C 1 36 ? 61.790 -20.176 -8.488 1.00 44.51 295 PRO C N 1
ATOM 3577 C CA . PRO C 1 36 ? 61.751 -19.641 -7.131 1.00 45.45 295 PRO C CA 1
ATOM 3578 C C . PRO C 1 36 ? 62.030 -20.675 -6.049 1.00 45.42 295 PRO C C 1
ATOM 3579 O O . PRO C 1 36 ? 61.529 -21.790 -6.089 1.00 45.91 295 PRO C O 1
ATOM 3583 N N . TRP C 1 37 ? 62.862 -20.275 -5.097 1.00 48.56 296 TRP C N 1
ATOM 3584 C CA . TRP C 1 37 ? 63.215 -21.095 -3.934 1.00 49.26 296 TRP C CA 1
ATOM 3585 C C . TRP C 1 37 ? 62.022 -21.672 -3.182 1.00 46.42 296 TRP C C 1
ATOM 3586 O O . TRP C 1 37 ? 62.070 -22.798 -2.735 1.00 45.77 296 TRP C O 1
ATOM 3597 N N . PHE C 1 38 ? 60.957 -20.901 -3.053 1.00 44.72 297 PHE C N 1
ATOM 3598 C CA . PHE C 1 38 ? 59.766 -21.402 -2.399 1.00 46.33 297 PHE C CA 1
ATOM 3599 C C . PHE C 1 38 ? 59.133 -22.567 -3.147 1.00 46.13 297 PHE C C 1
ATOM 3600 O O . PHE C 1 38 ? 58.664 -23.525 -2.518 1.00 44.85 297 PHE C O 1
ATOM 3608 N N . VAL C 1 39 ? 59.104 -22.479 -4.475 1.00 46.28 298 VAL C N 1
ATOM 3609 C CA . VAL C 1 39 ? 58.607 -23.573 -5.330 1.00 44.57 298 VAL C CA 1
ATOM 3610 C C . VAL C 1 39 ? 59.456 -24.828 -5.091 1.00 43.79 298 VAL C C 1
ATOM 3611 O O . VAL C 1 39 ? 58.924 -25.908 -4.886 1.00 43.58 298 VAL C O 1
ATOM 3615 N N . LYS C 1 40 ? 60.775 -24.667 -5.059 1.00 46.14 299 LYS C N 1
ATOM 3616 C CA . LYS C 1 40 ? 61.654 -25.812 -4.871 1.00 46.34 299 LYS C CA 1
ATOM 3617 C C . LYS C 1 40 ? 61.529 -26.413 -3.456 1.00 45.65 299 LYS C C 1
ATOM 3618 O O . LYS C 1 40 ? 61.561 -27.633 -3.280 1.00 45.60 299 LYS C O 1
ATOM 3624 N N . GLN C 1 41 ? 61.309 -25.560 -2.468 1.00 46.31 300 GLN C N 1
ATOM 3625 C CA . GLN C 1 41 ? 61.061 -26.019 -1.102 1.00 46.68 300 GLN C CA 1
ATOM 3626 C C . GLN C 1 41 ? 59.802 -26.858 -0.991 1.00 44.27 300 GLN C C 1
ATOM 3627 O O . GLN C 1 41 ? 59.813 -27.919 -0.376 1.00 44.55 300 GLN C O 1
ATOM 3633 N N . CYS C 1 42 ? 58.718 -26.371 -1.569 1.00 47.08 301 CYS C N 1
ATOM 3634 C CA . CYS C 1 42 ? 57.431 -27.074 -1.503 1.00 45.20 301 CYS C CA 1
ATOM 3635 C C . CYS C 1 42 ? 57.536 -28.429 -2.179 1.00 43.29 301 CYS C C 1
ATOM 3636 O O . CYS C 1 42 ? 57.096 -29.433 -1.638 1.00 46.11 301 CYS C O 1
ATOM 3639 N N . ILE C 1 43 ? 58.131 -28.432 -3.370 1.00 45.43 302 ILE C N 1
ATOM 3640 C CA . ILE C 1 43 ? 58.385 -29.639 -4.149 1.00 44.13 302 ILE C CA 1
ATOM 3641 C C . ILE C 1 43 ? 59.147 -30.665 -3.343 1.00 45.04 302 ILE C C 1
ATOM 3642 O O . ILE C 1 43 ? 58.772 -31.843 -3.319 1.00 45.37 302 ILE C O 1
ATOM 3647 N N . GLU C 1 44 ? 60.198 -30.212 -2.667 1.00 44.76 303 GLU C N 1
ATOM 3648 C CA . GLU C 1 44 ? 61.051 -31.081 -1.852 1.00 44.90 303 GLU C CA 1
ATOM 3649 C C . GLU C 1 44 ? 60.284 -31.723 -0.688 1.00 43.13 303 GLU C C 1
ATOM 3650 O O . GLU C 1 44 ? 60.440 -32.930 -0.443 1.00 42.77 303 GLU C O 1
ATOM 3656 N N . ALA C 1 45 ? 59.458 -30.937 0.019 1.00 42.58 304 ALA C N 1
ATOM 3657 C CA . ALA C 1 45 ? 58.612 -31.464 1.102 1.00 41.88 304 ALA C CA 1
ATOM 3658 C C . ALA C 1 45 ? 57.583 -32.478 0.580 1.00 45.03 304 ALA C C 1
ATOM 3659 O O . ALA C 1 45 ? 57.341 -33.501 1.224 1.00 45.37 304 ALA C O 1
ATOM 3661 N N . VAL C 1 46 ? 57.009 -32.229 -0.613 1.00 46.82 305 VAL C N 1
ATOM 3662 C CA . VAL C 1 46 ? 55.979 -33.136 -1.155 1.00 44.17 305 VAL C CA 1
ATOM 3663 C C . VAL C 1 46 ? 56.604 -34.456 -1.614 1.00 45.30 305 VAL C C 1
ATOM 3664 O O . VAL C 1 46 ? 56.033 -35.533 -1.399 1.00 46.12 305 VAL C O 1
ATOM 3668 N N . GLU C 1 47 ? 57.775 -34.377 -2.231 1.00 46.42 306 GLU C N 1
ATOM 3669 C CA . GLU C 1 47 ? 58.498 -35.584 -2.609 1.00 47.91 306 GLU C CA 1
ATOM 3670 C C . GLU C 1 47 ? 58.992 -36.370 -1.389 1.00 47.06 306 GLU C C 1
ATOM 3671 O O . GLU C 1 47 ? 59.017 -37.601 -1.420 1.00 49.15 306 GLU C O 1
ATOM 3677 N N . LYS C 1 48 ? 59.333 -35.663 -0.315 1.00 47.27 307 LYS C N 1
ATOM 3678 C CA . LYS C 1 48 ? 59.802 -36.297 0.902 1.00 46.81 307 LYS C CA 1
ATOM 3679 C C . LYS C 1 48 ? 58.687 -37.040 1.642 1.00 47.29 307 LYS C C 1
ATOM 3680 O O . LYS C 1 48 ? 58.908 -38.149 2.129 1.00 47.44 307 LYS C O 1
ATOM 3686 N N . ARG C 1 49 ? 57.504 -36.438 1.742 1.00 47.33 308 ARG C N 1
ATOM 3687 C CA . ARG C 1 49 ? 56.456 -36.992 2.589 1.00 46.13 308 ARG C CA 1
ATOM 3688 C C . ARG C 1 49 ? 55.023 -36.889 2.064 1.00 46.26 308 ARG C C 1
ATOM 3689 O O . ARG C 1 49 ? 54.074 -37.036 2.839 1.00 46.09 308 ARG C O 1
ATOM 3697 N N . GLY C 1 50 ? 54.860 -36.689 0.758 1.00 45.00 309 GLY C N 1
ATOM 3698 C CA . GLY C 1 50 ? 53.535 -36.534 0.172 1.00 44.94 309 GLY C CA 1
ATOM 3699 C C . GLY C 1 50 ? 53.196 -37.386 -1.049 1.00 43.89 309 GLY C C 1
ATOM 3700 O O . GLY C 1 50 ? 52.096 -37.314 -1.529 1.00 45.98 309 GLY C O 1
ATOM 3701 N N . LEU C 1 51 ? 54.123 -38.181 -1.561 1.00 44.95 310 LEU C N 1
ATOM 3702 C CA . LEU C 1 51 ? 53.888 -38.886 -2.817 1.00 47.36 310 LEU C CA 1
ATOM 3703 C C . LEU C 1 51 ? 52.846 -40.016 -2.679 1.00 47.34 310 LEU C C 1
ATOM 3704 O O . LEU C 1 51 ? 52.133 -40.331 -3.651 1.00 48.18 310 LEU C O 1
ATOM 3709 N N . ASP C 1 52 ? 52.736 -40.582 -1.472 1.00 46.65 311 ASP C N 1
ATOM 3710 C CA . ASP C 1 52 ? 51.805 -41.679 -1.172 1.00 46.85 311 ASP C CA 1
ATOM 3711 C C . ASP C 1 52 ? 50.500 -41.209 -0.510 1.00 44.98 311 ASP C C 1
ATOM 3712 O O . ASP C 1 52 ? 49.649 -42.033 -0.177 1.00 47.54 311 ASP C O 1
ATOM 3714 N N . VAL C 1 53 ? 50.331 -39.893 -0.360 1.00 44.94 312 VAL C N 1
ATOM 3715 C CA . VAL C 1 53 ? 49.186 -39.327 0.335 1.00 42.58 312 VAL C CA 1
ATOM 3716 C C . VAL C 1 53 ? 47.973 -39.182 -0.630 1.00 43.95 312 VAL C C 1
ATOM 3717 O O . VAL C 1 53 ? 48.075 -38.602 -1.730 1.00 42.56 312 VAL C O 1
ATOM 3721 N N . ASP C 1 54 ? 46.838 -39.729 -0.189 1.00 42.13 313 ASP C N 1
ATOM 3722 C CA . ASP C 1 54 ? 45.612 -39.751 -0.944 1.00 42.99 313 ASP C CA 1
ATOM 3723 C C . ASP C 1 54 ? 45.166 -38.351 -1.349 1.00 43.83 313 ASP C C 1
ATOM 3724 O O . ASP C 1 54 ? 44.988 -37.474 -0.482 1.00 46.34 313 ASP C O 1
ATOM 3729 N N . GLY C 1 55 ? 44.967 -38.155 -2.658 1.00 42.35 314 GLY C N 1
ATOM 3730 C CA . GLY C 1 55 ? 44.419 -36.919 -3.160 1.00 42.63 314 GLY C CA 1
ATOM 3731 C C . GLY C 1 55 ? 45.400 -35.767 -3.113 1.00 40.61 314 GLY C C 1
ATOM 3732 O O . GLY C 1 55 ? 44.997 -34.611 -3.183 1.00 42.71 314 GLY C O 1
ATOM 3733 N N . ILE C 1 56 ? 46.686 -36.077 -3.035 1.00 41.18 315 ILE C N 1
ATOM 3734 C CA . ILE C 1 56 ? 47.711 -35.041 -3.005 1.00 43.12 315 ILE C CA 1
ATOM 3735 C C . ILE C 1 56 ? 47.512 -34.119 -4.220 1.00 43.00 315 ILE C C 1
ATOM 3736 O O . ILE C 1 56 ? 47.373 -34.590 -5.377 1.00 41.61 315 ILE C O 1
ATOM 3741 N N . TYR C 1 57 ? 47.446 -32.822 -3.912 1.00 41.73 316 TYR C N 1
ATOM 3742 C CA . TYR C 1 57 ? 47.184 -31.713 -4.875 1.00 44.28 316 TYR C CA 1
ATOM 3743 C C . TYR C 1 57 ? 45.709 -31.405 -5.166 1.00 44.31 316 TYR C C 1
ATOM 3744 O O . TYR C 1 57 ? 45.382 -30.286 -5.547 1.00 47.30 316 TYR C O 1
ATOM 3753 N N . ARG C 1 58 ? 44.833 -32.373 -4.918 1.00 45.44 317 ARG C N 1
ATOM 3754 C CA . ARG C 1 58 ? 43.409 -32.156 -4.955 1.00 46.60 317 ARG C CA 1
ATOM 3755 C C . ARG C 1 58 ? 42.834 -31.818 -3.588 1.00 46.72 317 ARG C C 1
ATOM 3756 O O . ARG C 1 58 ? 41.960 -30.961 -3.480 1.00 48.92 317 ARG C O 1
ATOM 3764 N N . VAL C 1 59 ? 43.281 -32.511 -2.547 1.00 47.76 318 VAL C N 1
ATOM 3765 C CA . VAL C 1 59 ? 42.824 -32.205 -1.213 1.00 45.81 318 VAL C CA 1
ATOM 3766 C C . VAL C 1 59 ? 43.366 -30.801 -0.826 1.00 48.77 318 VAL C C 1
ATOM 3767 O O . VAL C 1 59 ? 44.472 -30.402 -1.232 1.00 47.01 318 VAL C O 1
ATOM 3771 N N . SER C 1 60 ? 42.561 -30.090 -0.042 1.00 51.37 319 SER C N 1
ATOM 3772 C CA . SER C 1 60 ? 42.852 -28.752 0.439 1.00 51.63 319 SER C CA 1
ATOM 3773 C C . SER C 1 60 ? 43.334 -28.823 1.863 1.00 49.78 319 SER C C 1
ATOM 3774 O O . SER C 1 60 ? 42.697 -29.462 2.702 1.00 52.43 319 SER C O 1
ATOM 3777 N N . GLY C 1 61 ? 44.450 -28.153 2.145 1.00 50.77 320 GLY C N 1
ATOM 3778 C CA . GLY C 1 61 ? 44.914 -27.993 3.515 1.00 49.98 320 GLY C CA 1
ATOM 3779 C C . GLY C 1 61 ? 44.131 -26.871 4.180 1.00 47.84 320 GLY C C 1
ATOM 3780 O O . GLY C 1 61 ? 43.399 -26.124 3.525 1.00 49.33 320 GLY C O 1
ATOM 3781 N N . ASN C 1 62 ? 44.269 -26.770 5.490 1.00 45.75 321 ASN C N 1
ATOM 3782 C CA . ASN C 1 62 ? 43.645 -25.705 6.263 1.00 46.27 321 ASN C CA 1
ATOM 3783 C C . ASN C 1 62 ? 44.108 -24.316 5.731 1.00 45.12 321 ASN C C 1
ATOM 3784 O O . ASN C 1 62 ? 45.298 -23.952 5.780 1.00 43.28 321 ASN C O 1
ATOM 3789 N N . LEU C 1 63 ? 43.142 -23.545 5.228 1.00 43.29 322 LEU C N 1
ATOM 3790 C CA . LEU C 1 63 ? 43.458 -22.268 4.577 1.00 40.63 322 LEU C CA 1
ATOM 3791 C C . LEU C 1 63 ? 44.080 -21.294 5.529 1.00 40.57 322 LEU C C 1
ATOM 3792 O O . LEU C 1 63 ? 44.934 -20.551 5.137 1.00 39.88 322 LEU C O 1
ATOM 3797 N N . ALA C 1 64 ? 43.636 -21.286 6.775 1.00 40.03 323 ALA C N 1
ATOM 3798 C CA . ALA C 1 64 ? 44.257 -20.475 7.830 1.00 40.64 323 ALA C CA 1
ATOM 3799 C C . ALA C 1 64 ? 45.756 -20.772 7.960 1.00 40.32 323 ALA C C 1
ATOM 3800 O O . ALA C 1 64 ? 46.568 -19.871 8.038 1.00 39.88 323 ALA C O 1
ATOM 3802 N N . THR C 1 65 ? 46.110 -22.051 7.962 1.00 41.17 324 THR C N 1
ATOM 3803 C CA . THR C 1 65 ? 47.516 -22.474 8.065 1.00 40.79 324 THR C CA 1
ATOM 3804 C C . THR C 1 65 ? 48.303 -22.108 6.817 1.00 41.16 324 THR C C 1
ATOM 3805 O O . THR C 1 65 ? 49.467 -21.722 6.917 1.00 42.68 324 THR C O 1
ATOM 3809 N N . ILE C 1 66 ? 47.668 -22.260 5.651 1.00 43.23 325 ILE C N 1
ATOM 3810 C CA . ILE C 1 66 ? 48.220 -21.846 4.354 1.00 41.14 325 ILE C CA 1
ATOM 3811 C C . ILE C 1 66 ? 48.545 -20.352 4.306 1.00 44.35 325 ILE C C 1
ATOM 3812 O O . ILE C 1 66 ? 49.614 -19.952 3.810 1.00 44.88 325 ILE C O 1
ATOM 3817 N N . GLN C 1 67 ? 47.631 -19.547 4.844 1.00 44.97 326 GLN C N 1
ATOM 3818 C CA . GLN C 1 67 ? 47.761 -18.100 4.924 1.00 43.11 326 GLN C CA 1
ATOM 3819 C C . GLN C 1 67 ? 48.899 -17.652 5.818 1.00 44.24 326 GLN C C 1
ATOM 3820 O O . GLN C 1 67 ? 49.591 -16.682 5.471 1.00 43.36 326 GLN C O 1
ATOM 3826 N N . LYS C 1 68 ? 49.116 -18.330 6.951 1.00 44.82 327 LYS C N 1
ATOM 3827 C CA . LYS C 1 68 ? 50.265 -18.005 7.796 1.00 47.18 327 LYS C CA 1
ATOM 3828 C C . LYS C 1 68 ? 51.600 -18.499 7.186 1.00 45.48 327 LYS C C 1
ATOM 3829 O O . LYS C 1 68 ? 52.628 -17.851 7.358 1.00 46.90 327 LYS C O 1
ATOM 3833 N N . LEU C 1 69 ? 51.577 -19.608 6.447 1.00 44.76 328 LEU C N 1
ATOM 3834 C CA . LEU C 1 69 ? 52.747 -20.056 5.682 1.00 44.77 328 LEU C CA 1
ATOM 3835 C C . LEU C 1 69 ? 53.139 -18.966 4.655 1.00 45.72 328 LEU C C 1
ATOM 3836 O O . LEU C 1 69 ? 54.307 -18.585 4.517 1.00 44.23 328 LEU C O 1
ATOM 3841 N N . ARG C 1 70 ? 52.135 -18.480 3.933 1.00 44.34 329 ARG C N 1
ATOM 3842 C CA . ARG C 1 70 ? 52.303 -17.409 2.971 1.00 42.93 329 ARG C CA 1
ATOM 3843 C C . ARG C 1 70 ? 52.893 -16.178 3.609 1.00 43.40 329 ARG C C 1
ATOM 3844 O O . ARG C 1 70 ? 53.804 -15.566 3.026 1.00 43.13 329 ARG C O 1
ATOM 3852 N N . PHE C 1 71 ? 52.395 -15.833 4.791 1.00 45.29 330 PHE C N 1
ATOM 3853 C CA . PHE C 1 71 ? 52.820 -14.638 5.504 1.00 46.34 330 PHE C CA 1
ATOM 3854 C C . PHE C 1 71 ? 54.274 -14.733 5.932 1.00 47.27 330 PHE C C 1
ATOM 3855 O O . PHE C 1 71 ? 55.022 -13.783 5.746 1.00 45.92 330 PHE C O 1
ATOM 3863 N N . ILE C 1 72 ? 54.642 -15.866 6.534 1.00 49.50 331 ILE C N 1
ATOM 3864 C CA . ILE C 1 72 ? 56.020 -16.152 6.928 1.00 48.89 331 ILE C CA 1
ATOM 3865 C C . ILE C 1 72 ? 56.974 -16.008 5.737 1.00 47.68 331 ILE C C 1
ATOM 3866 O O . ILE C 1 72 ? 58.040 -15.406 5.851 1.00 48.05 331 ILE C O 1
ATOM 3871 N N . VAL C 1 73 ? 56.580 -16.555 4.591 1.00 48.76 332 VAL C N 1
ATOM 3872 C CA . VAL C 1 73 ? 57.388 -16.487 3.377 1.00 47.99 332 VAL C CA 1
ATOM 3873 C C . VAL C 1 73 ? 57.498 -15.040 2.907 1.00 48.59 332 VAL C C 1
ATOM 3874 O O . VAL C 1 73 ? 58.582 -14.578 2.592 1.00 49.30 332 VAL C O 1
ATOM 3878 N N . ASN C 1 74 ? 56.380 -14.324 2.887 1.00 48.01 333 ASN C N 1
ATOM 3879 C CA . ASN C 1 74 ? 56.392 -12.906 2.526 1.00 48.73 333 ASN C CA 1
ATOM 3880 C C . ASN C 1 74 ? 57.267 -12.071 3.450 1.00 50.74 333 ASN C C 1
ATOM 3881 O O . ASN C 1 74 ? 57.940 -11.150 2.989 1.00 52.85 333 ASN C O 1
ATOM 3886 N N . GLN C 1 75 ? 57.272 -12.405 4.746 1.00 51.41 334 GLN C N 1
ATOM 3887 C CA . GLN C 1 75 ? 58.162 -11.758 5.725 1.00 52.84 334 GLN C CA 1
ATOM 3888 C C . GLN C 1 75 ? 59.610 -12.199 5.546 1.00 53.02 334 GLN C C 1
ATOM 3889 O O . GLN C 1 75 ? 60.455 -11.825 6.342 1.00 51.54 334 GLN C O 1
ATOM 3895 N N . GLU C 1 76 ? 59.888 -12.987 4.500 1.00 54.51 335 GLU C N 1
ATOM 3896 C CA . GLU C 1 76 ? 61.201 -13.591 4.252 1.00 54.93 335 GLU C CA 1
ATOM 3897 C C . GLU C 1 76 ? 61.857 -14.069 5.549 1.00 54.56 335 GLU C C 1
ATOM 3898 O O . GLU C 1 76 ? 63.042 -13.838 5.794 1.00 50.53 335 GLU C O 1
ATOM 3904 N N . GLU C 1 77 ? 61.062 -14.740 6.380 1.00 56.21 336 GLU C N 1
ATOM 3905 C CA . GLU C 1 77 ? 61.603 -15.485 7.507 1.00 57.47 336 GLU C CA 1
ATOM 3906 C C . GLU C 1 77 ? 62.130 -16.830 6.984 1.00 58.95 336 GLU C C 1
ATOM 3907 O O . GLU C 1 77 ? 61.741 -17.294 5.883 1.00 59.45 336 GLU C O 1
ATOM 3913 N N . LYS C 1 78 ? 63.004 -17.459 7.764 1.00 56.96 337 LYS C N 1
ATOM 3914 C CA . LYS C 1 78 ? 63.511 -18.797 7.438 1.00 55.13 337 LYS C CA 1
ATOM 3915 C C . LYS C 1 78 ? 62.360 -19.797 7.542 1.00 54.72 337 LYS C C 1
ATOM 3916 O O . LYS C 1 78 ? 61.756 -19.943 8.612 1.00 56.03 337 LYS C O 1
ATOM 3918 N N . LEU C 1 79 ? 62.038 -20.449 6.422 1.00 50.99 338 LEU C N 1
ATOM 3919 C CA . LEU C 1 79 ? 61.023 -21.479 6.402 1.00 48.94 338 LEU C CA 1
ATOM 3920 C C . LEU C 1 79 ? 61.678 -22.854 6.501 1.00 48.06 338 LEU C C 1
ATOM 3921 O O . LEU C 1 79 ? 62.594 -23.145 5.767 1.00 50.02 338 LEU C O 1
ATOM 3926 N N . ASN C 1 80 ? 61.199 -23.680 7.425 1.00 46.22 339 ASN C N 1
ATOM 3927 C CA . ASN C 1 80 ? 61.569 -25.094 7.500 1.00 46.64 339 ASN C CA 1
ATOM 3928 C C . ASN C 1 80 ? 60.294 -25.953 7.484 1.00 46.02 339 ASN C C 1
ATOM 3929 O O . ASN C 1 80 ? 59.568 -26.037 8.467 1.00 45.20 339 ASN C O 1
ATOM 3934 N N . LEU C 1 81 ? 60.048 -26.606 6.357 1.00 44.34 340 LEU C N 1
ATOM 3935 C CA . LEU C 1 81 ? 58.832 -27.396 6.181 1.00 44.32 340 LEU C CA 1
ATOM 3936 C C . LEU C 1 81 ? 58.798 -28.697 6.995 1.00 45.23 340 LEU C C 1
ATOM 3937 O O . LEU C 1 81 ? 57.775 -29.401 6.996 1.00 45.33 340 LEU C O 1
ATOM 3942 N N . ASP C 1 82 ? 59.884 -29.005 7.706 1.00 44.32 341 ASP C N 1
ATOM 3943 C CA . ASP C 1 82 ? 59.857 -30.124 8.644 1.00 45.81 341 ASP C CA 1
ATOM 3944 C C . ASP C 1 82 ? 59.319 -29.741 10.020 1.00 44.88 341 ASP C C 1
ATOM 3945 O O . ASP C 1 82 ? 59.124 -30.611 10.864 1.00 43.94 341 ASP C O 1
ATOM 3950 N N . ASP C 1 83 ? 59.052 -28.451 10.231 1.00 44.68 342 ASP C N 1
ATOM 3951 C CA . ASP C 1 83 ? 58.440 -27.990 11.490 1.00 45.06 342 ASP C CA 1
ATOM 3952 C C . ASP C 1 83 ? 57.044 -28.560 11.638 1.00 44.21 342 ASP C C 1
ATOM 3953 O O . ASP C 1 83 ? 56.320 -28.718 10.666 1.00 46.72 342 ASP C O 1
ATOM 3958 N N . SER C 1 84 ? 56.670 -28.858 12.875 1.00 43.84 343 SER C N 1
ATOM 3959 C CA . SER C 1 84 ? 55.386 -29.517 13.155 1.00 44.02 343 SER C CA 1
ATOM 3960 C C . SER C 1 84 ? 54.202 -28.703 12.662 1.00 44.73 343 SER C C 1
ATOM 3961 O O . SER C 1 84 ? 53.158 -29.255 12.326 1.00 48.77 343 SER C O 1
ATOM 3964 N N . GLN C 1 85 ? 54.367 -27.385 12.637 1.00 48.22 344 GLN C N 1
ATOM 3965 C CA . GLN C 1 85 ? 53.329 -26.493 12.146 1.00 49.60 344 GLN C CA 1
ATOM 3966 C C . GLN C 1 85 ? 52.899 -26.835 10.707 1.00 47.98 344 GLN C C 1
ATOM 3967 O O . GLN C 1 85 ? 51.746 -26.620 10.339 1.00 49.53 344 GLN C O 1
ATOM 3973 N N . TRP C 1 86 ? 53.826 -27.359 9.904 1.00 47.08 345 TRP C N 1
ATOM 3974 C CA . TRP C 1 86 ? 53.549 -27.693 8.502 1.00 45.72 345 TRP C CA 1
ATOM 3975 C C . TRP C 1 86 ? 53.361 -29.192 8.267 1.00 46.42 345 TRP C C 1
ATOM 3976 O O . TRP C 1 86 ? 53.474 -29.648 7.132 1.00 48.45 345 TRP C O 1
ATOM 3987 N N . GLU C 1 87 ? 53.030 -29.956 9.306 1.00 46.95 346 GLU C N 1
ATOM 3988 C CA . GLU C 1 87 ? 53.013 -31.415 9.174 1.00 48.58 346 GLU C CA 1
ATOM 3989 C C . GLU C 1 87 ? 51.883 -31.982 8.286 1.00 46.75 346 GLU C C 1
ATOM 3990 O O . GLU C 1 87 ? 51.974 -33.124 7.816 1.00 47.17 346 GLU C O 1
ATOM 3996 N N . ASP C 1 88 ? 50.846 -31.186 8.017 1.00 45.31 347 ASP C N 1
ATOM 3997 C CA . ASP C 1 88 ? 49.851 -31.556 6.998 1.00 42.44 347 ASP C CA 1
ATOM 3998 C C . ASP C 1 88 ? 50.413 -31.117 5.636 1.00 41.65 347 ASP C C 1
ATOM 3999 O O . ASP C 1 88 ? 50.536 -29.911 5.339 1.00 39.62 347 ASP C O 1
ATOM 4004 N N . ILE C 1 89 ? 50.785 -32.108 4.828 1.00 39.81 348 ILE C N 1
ATOM 4005 C CA . ILE C 1 89 ? 51.368 -31.856 3.516 1.00 41.62 348 ILE C CA 1
ATOM 4006 C C . ILE C 1 89 ? 50.412 -31.119 2.569 1.00 41.85 348 ILE C C 1
ATOM 4007 O O . ILE C 1 89 ? 50.860 -30.516 1.602 1.00 44.63 348 ILE C O 1
ATOM 4012 N N . HIS C 1 90 ? 49.105 -31.183 2.854 1.00 43.29 349 HIS C N 1
ATOM 4013 C CA . HIS C 1 90 ? 48.081 -30.455 2.058 1.00 42.72 349 HIS C CA 1
ATOM 4014 C C . HIS C 1 90 ? 48.178 -28.922 2.259 1.00 40.41 349 HIS C C 1
ATOM 4015 O O . HIS C 1 90 ? 47.770 -28.160 1.390 1.00 41.20 349 HIS C O 1
ATOM 4022 N N . VAL C 1 91 ? 48.718 -28.477 3.391 1.00 41.44 350 VAL C N 1
ATOM 4023 C CA . VAL C 1 91 ? 49.055 -27.052 3.558 1.00 41.24 350 VAL C CA 1
ATOM 4024 C C . VAL C 1 91 ? 50.172 -26.662 2.569 1.00 41.42 350 VAL C C 1
ATOM 4025 O O . VAL C 1 91 ? 50.139 -25.595 1.954 1.00 42.23 350 VAL C O 1
ATOM 4029 N N . VAL C 1 92 ? 51.155 -27.539 2.405 1.00 41.04 351 VAL C N 1
ATOM 4030 C CA . VAL C 1 92 ? 52.269 -27.264 1.508 1.00 41.29 351 VAL C CA 1
ATOM 4031 C C . VAL C 1 92 ? 51.788 -27.219 0.039 1.00 40.31 351 VAL C C 1
ATOM 4032 O O . VAL C 1 92 ? 52.071 -26.275 -0.705 1.00 40.58 351 VAL C O 1
ATOM 4036 N N . THR C 1 93 ? 51.023 -28.218 -0.366 1.00 42.21 352 THR C N 1
ATOM 4037 C CA . THR C 1 93 ? 50.482 -28.226 -1.722 1.00 40.57 352 THR C CA 1
ATOM 4038 C C . THR C 1 93 ? 49.575 -26.999 -1.939 1.00 41.68 352 THR C C 1
ATOM 4039 O O . THR C 1 93 ? 49.636 -26.344 -2.988 1.00 42.67 352 THR C O 1
ATOM 4043 N N . GLY C 1 94 ? 48.757 -26.687 -0.935 1.00 42.24 353 GLY C N 1
ATOM 4044 C CA . GLY C 1 94 ? 47.891 -25.530 -0.982 1.00 41.79 353 GLY C CA 1
ATOM 4045 C C . GLY C 1 94 ? 48.630 -24.222 -1.136 1.00 41.50 353 GLY C C 1
ATOM 4046 O O . GLY C 1 94 ? 48.195 -23.352 -1.863 1.00 44.42 353 GLY C O 1
ATOM 4047 N N . ALA C 1 95 ? 49.745 -24.083 -0.428 1.00 42.63 354 ALA C N 1
ATOM 4048 C CA . ALA C 1 95 ? 50.570 -22.867 -0.508 1.00 43.12 354 ALA C CA 1
ATOM 4049 C C . ALA C 1 95 ? 51.305 -22.747 -1.849 1.00 41.53 354 ALA C C 1
ATOM 4050 O O . ALA C 1 95 ? 51.523 -21.653 -2.359 1.00 44.12 354 ALA C O 1
ATOM 4052 N N . LEU C 1 96 ? 51.728 -23.878 -2.384 1.00 40.65 355 LEU C N 1
ATOM 4053 C CA . LEU C 1 96 ? 52.359 -23.913 -3.702 1.00 41.38 355 LEU C CA 1
ATOM 4054 C C . LEU C 1 96 ? 51.373 -23.479 -4.803 1.00 42.83 355 LEU C C 1
ATOM 4055 O O . LEU C 1 96 ? 51.704 -22.657 -5.663 1.00 44.24 355 LEU C O 1
ATOM 4060 N N . LYS C 1 97 ? 50.160 -24.013 -4.762 1.00 43.12 356 LYS C N 1
ATOM 4061 C CA . LYS C 1 97 ? 49.146 -23.620 -5.740 1.00 43.50 356 LYS C CA 1
ATOM 4062 C C . LYS C 1 97 ? 48.744 -22.155 -5.589 1.00 42.53 356 LYS C C 1
ATOM 4063 O O . LYS C 1 97 ? 48.535 -21.449 -6.574 1.00 44.07 356 LYS C O 1
ATOM 4069 N N . MET C 1 98 ? 48.651 -21.696 -4.348 1.00 41.83 357 MET C N 1
ATOM 4070 C CA . MET C 1 98 ? 48.379 -20.308 -4.075 1.00 43.56 357 MET C CA 1
ATOM 4071 C C . MET C 1 98 ? 49.455 -19.368 -4.650 1.00 42.55 357 MET C C 1
ATOM 4072 O O . MET C 1 98 ? 49.145 -18.317 -5.223 1.00 43.87 357 MET C O 1
ATOM 4077 N N . PHE C 1 99 ? 50.710 -19.756 -4.508 1.00 42.48 358 PHE C N 1
ATOM 4078 C CA . PHE C 1 99 ? 51.794 -19.006 -5.127 1.00 44.02 358 PHE C CA 1
ATOM 4079 C C . PHE C 1 99 ? 51.593 -18.811 -6.653 1.00 43.47 358 PHE C C 1
ATOM 4080 O O . PHE C 1 99 ? 51.726 -17.680 -7.188 1.00 42.33 358 PHE C O 1
ATOM 4088 N N . PHE C 1 100 ? 51.269 -19.896 -7.343 1.00 42.64 359 PHE C N 1
ATOM 4089 C CA . PHE C 1 100 ? 51.049 -19.822 -8.770 1.00 40.70 359 PHE C CA 1
ATOM 4090 C C . PHE C 1 100 ? 49.784 -19.052 -9.094 1.00 42.86 359 PHE C C 1
ATOM 4091 O O . PHE C 1 100 ? 49.708 -18.388 -10.108 1.00 42.70 359 PHE C O 1
ATOM 4099 N N . ARG C 1 101 ? 48.780 -19.146 -8.235 1.00 44.70 360 ARG C N 1
ATOM 4100 C CA . ARG C 1 101 ? 47.548 -18.406 -8.455 1.00 43.90 360 ARG C CA 1
ATOM 4101 C C . ARG C 1 101 ? 47.695 -16.918 -8.225 1.00 42.43 360 ARG C C 1
ATOM 4102 O O . ARG C 1 101 ? 46.940 -16.146 -8.813 1.00 40.92 360 ARG C O 1
ATOM 4110 N N . GLU C 1 102 ? 48.632 -16.531 -7.349 1.00 44.54 361 GLU C N 1
ATOM 4111 C CA . GLU C 1 102 ? 48.875 -15.130 -6.993 1.00 42.79 361 GLU C CA 1
ATOM 4112 C C . GLU C 1 102 ? 49.902 -14.436 -7.884 1.00 42.94 361 GLU C C 1
ATOM 4113 O O . GLU C 1 102 ? 50.100 -13.237 -7.768 1.00 41.31 361 GLU C O 1
ATOM 4119 N N . LEU C 1 103 ? 50.560 -15.165 -8.776 1.00 42.49 362 LEU C N 1
ATOM 4120 C CA . LEU C 1 103 ? 51.456 -14.525 -9.737 1.00 43.80 362 LEU C CA 1
ATOM 4121 C C . LEU C 1 103 ? 50.641 -13.494 -10.542 1.00 43.08 362 LEU C C 1
ATOM 4122 O O . LEU C 1 103 ? 49.518 -13.758 -10.927 1.00 43.47 362 LEU C O 1
ATOM 4127 N N . PRO C 1 104 ? 51.169 -12.271 -10.729 1.00 43.96 363 PRO C N 1
ATOM 4128 C CA . PRO C 1 104 ? 50.382 -11.297 -11.516 1.00 44.88 363 PRO C CA 1
ATOM 4129 C C . PRO C 1 104 ? 50.108 -11.723 -12.980 1.00 44.94 363 PRO C C 1
ATOM 4130 O O . PRO C 1 104 ? 49.153 -11.249 -13.590 1.00 45.58 363 PRO C O 1
ATOM 4134 N N . GLU C 1 105 ? 50.959 -12.584 -13.520 1.00 44.05 364 GLU C N 1
ATOM 4135 C CA . GLU C 1 105 ? 50.724 -13.196 -14.804 1.00 45.66 364 GLU C CA 1
ATOM 4136 C C . GLU C 1 105 ? 50.882 -14.705 -14.587 1.00 45.35 364 GLU C C 1
ATOM 4137 O O . GLU C 1 105 ? 51.671 -15.124 -13.765 1.00 43.60 364 GLU C O 1
ATOM 4143 N N . PRO C 1 106 ? 50.057 -15.530 -15.246 1.00 46.14 365 PRO C N 1
ATOM 4144 C CA . PRO C 1 106 ? 50.180 -16.969 -15.040 1.00 43.66 365 PRO C CA 1
ATOM 4145 C C . PRO C 1 106 ? 51.503 -17.540 -15.543 1.00 43.78 365 PRO C C 1
ATOM 4146 O O . PRO C 1 106 ? 52.161 -16.899 -16.370 1.00 42.62 365 PRO C O 1
ATOM 4150 N N . LEU C 1 107 ? 51.880 -18.727 -15.043 1.00 44.98 366 LEU C N 1
ATOM 4151 C CA . LEU C 1 107 ? 53.117 -19.393 -15.441 1.00 43.55 366 LEU C CA 1
ATOM 4152 C C . LEU C 1 107 ? 53.175 -19.519 -16.972 1.00 44.28 366 LEU C C 1
ATOM 4153 O O . LEU C 1 107 ? 54.208 -19.309 -17.588 1.00 45.89 366 LEU C O 1
ATOM 4158 N N . PHE C 1 108 ? 52.063 -19.902 -17.576 1.00 43.40 367 PHE C N 1
ATOM 4159 C CA . PHE C 1 108 ? 51.940 -19.901 -19.027 1.00 44.02 367 PHE C CA 1
ATOM 4160 C C . PHE C 1 108 ? 51.524 -18.494 -19.439 1.00 43.86 367 PHE C C 1
ATOM 4161 O O . PHE C 1 108 ? 50.378 -18.118 -19.233 1.00 45.48 367 PHE C O 1
ATOM 4169 N N . PRO C 1 109 ? 52.431 -17.717 -20.039 1.00 43.35 368 PRO C N 1
ATOM 4170 C CA . PRO C 1 109 ? 52.054 -16.325 -20.321 1.00 45.36 368 PRO C CA 1
ATOM 4171 C C . PRO C 1 109 ? 50.877 -16.192 -21.312 1.00 47.52 368 PRO C C 1
ATOM 4172 O O . PRO C 1 109 ? 50.735 -17.019 -22.216 1.00 47.33 368 PRO C O 1
ATOM 4176 N N . TYR C 1 110 ? 50.043 -15.161 -21.154 1.00 50.72 369 TYR C N 1
ATOM 4177 C CA . TYR C 1 110 ? 48.849 -15.028 -22.021 1.00 53.16 369 TYR C CA 1
ATOM 4178 C C . TYR C 1 110 ? 49.225 -14.792 -23.478 1.00 48.93 369 TYR C C 1
ATOM 4179 O O . TYR C 1 110 ? 48.514 -15.211 -24.371 1.00 51.28 369 TYR C O 1
ATOM 4188 N N . SER C 1 111 ? 50.360 -14.150 -23.714 1.00 50.06 370 SER C N 1
ATOM 4189 C CA . SER C 1 111 ? 50.844 -13.970 -25.072 1.00 47.80 370 SER C CA 1
ATOM 4190 C C . SER C 1 111 ? 51.084 -15.305 -25.790 1.00 47.03 370 SER C C 1
ATOM 4191 O O . SER C 1 111 ? 51.199 -15.329 -27.009 1.00 48.30 370 SER C O 1
ATOM 4194 N N . PHE C 1 112 ? 51.113 -16.412 -25.041 1.00 47.54 371 PHE C N 1
ATOM 4195 C CA . PHE C 1 112 ? 51.327 -17.751 -25.618 1.00 46.72 371 PHE C CA 1
ATOM 4196 C C . PHE C 1 112 ? 50.081 -18.594 -25.702 1.00 45.43 371 PHE C C 1
ATOM 4197 O O . PHE C 1 112 ? 50.119 -19.707 -26.242 1.00 47.51 371 PHE C O 1
ATOM 4205 N N . PHE C 1 113 ? 48.974 -18.113 -25.163 1.00 48.84 372 PHE C N 1
ATOM 4206 C CA . PHE C 1 113 ? 47.829 -19.005 -25.010 1.00 51.54 372 PHE C CA 1
ATOM 4207 C C . PHE C 1 113 ? 47.268 -19.410 -26.373 1.00 48.71 372 PHE C C 1
ATOM 4208 O O . PHE C 1 113 ? 46.977 -20.597 -26.611 1.00 48.69 372 PHE C O 1
ATOM 4216 N N . GLU C 1 114 ? 47.138 -18.443 -27.270 1.00 47.37 373 GLU C N 1
ATOM 4217 C CA . GLU C 1 114 ? 46.634 -18.747 -28.613 1.00 48.87 373 GLU C CA 1
ATOM 4218 C C . GLU C 1 114 ? 47.505 -19.833 -29.246 1.00 47.71 373 GLU C C 1
ATOM 4219 O O . GLU C 1 114 ? 46.992 -20.756 -29.847 1.00 46.44 373 GLU C O 1
ATOM 4221 N N . GLN C 1 115 ? 48.823 -19.754 -29.047 1.00 50.78 374 GLN C N 1
ATOM 4222 C CA . GLN C 1 115 ? 49.749 -20.709 -29.664 1.00 48.83 374 GLN C CA 1
ATOM 4223 C C . GLN C 1 115 ? 49.745 -22.060 -28.947 1.00 47.26 374 GLN C C 1
ATOM 4224 O O . GLN C 1 115 ? 49.886 -23.092 -29.579 1.00 47.90 374 GLN C O 1
ATOM 4230 N N . PHE C 1 116 ? 49.571 -22.079 -27.634 1.00 46.65 375 PHE C N 1
ATOM 4231 C CA . PHE C 1 116 ? 49.471 -23.379 -26.945 1.00 46.37 375 PHE C CA 1
ATOM 4232 C C . PHE C 1 116 ? 48.168 -24.109 -27.341 1.00 46.27 375 PHE C C 1
ATOM 4233 O O . PHE C 1 116 ? 48.108 -25.344 -27.375 1.00 46.45 375 PHE C O 1
ATOM 4241 N N . VAL C 1 117 ? 47.127 -23.334 -27.642 1.00 48.42 376 VAL C N 1
ATOM 4242 C CA . VAL C 1 117 ? 45.838 -23.883 -28.077 1.00 48.77 376 VAL C CA 1
ATOM 4243 C C . VAL C 1 117 ? 45.964 -24.445 -29.502 1.00 48.04 376 VAL C C 1
ATOM 4244 O O . VAL C 1 117 ? 45.550 -25.586 -29.753 1.00 48.11 376 VAL C O 1
ATOM 4248 N N . GLU C 1 118 ? 46.558 -23.671 -30.423 1.00 48.22 377 GLU C N 1
ATOM 4249 C CA . GLU C 1 118 ? 46.819 -24.167 -31.794 1.00 48.69 377 GLU C CA 1
ATOM 4250 C C . GLU C 1 118 ? 47.692 -25.409 -31.716 1.00 47.20 377 GLU C C 1
ATOM 4251 O O . GLU C 1 118 ? 47.558 -26.304 -32.498 1.00 50.11 377 GLU C O 1
ATOM 4254 N N . ALA C 1 119 ? 48.552 -25.461 -30.705 1.00 50.14 378 ALA C N 1
ATOM 4255 C CA . ALA C 1 119 ? 49.408 -26.613 -30.435 1.00 48.89 378 ALA C CA 1
ATOM 4256 C C . ALA C 1 119 ? 48.645 -27.869 -30.039 1.00 46.57 378 ALA C C 1
ATOM 4257 O O . ALA C 1 119 ? 48.825 -28.890 -30.670 1.00 44.43 378 ALA C O 1
ATOM 4259 N N . ILE C 1 120 ? 47.815 -27.813 -28.991 1.00 50.52 379 ILE C N 1
ATOM 4260 C CA . ILE C 1 120 ? 47.085 -29.033 -28.571 1.00 53.37 379 ILE C CA 1
ATOM 4261 C C . ILE C 1 120 ? 45.972 -29.425 -29.508 1.00 51.50 379 ILE C C 1
ATOM 4262 O O . ILE C 1 120 ? 45.592 -30.576 -29.471 1.00 53.77 379 ILE C O 1
ATOM 4267 N N . LYS C 1 121 ? 45.464 -28.509 -30.341 1.00 50.83 380 LYS C N 1
ATOM 4268 C CA . LYS C 1 121 ? 44.502 -28.901 -31.393 1.00 52.07 380 LYS C CA 1
ATOM 4269 C C . LYS C 1 121 ? 45.158 -29.627 -32.582 1.00 55.87 380 LYS C C 1
ATOM 4270 O O . LYS C 1 121 ? 44.453 -30.004 -33.520 1.00 54.83 380 LYS C O 1
ATOM 4276 N N . LYS C 1 122 ? 46.481 -29.805 -32.589 1.00 59.16 381 LYS C N 1
ATOM 4277 C CA . LYS C 1 122 ? 47.100 -30.531 -33.710 1.00 59.35 381 LYS C CA 1
ATOM 4278 C C . LYS C 1 122 ? 46.517 -31.929 -33.787 1.00 59.23 381 LYS C C 1
ATOM 4279 O O . LYS C 1 122 ? 46.008 -32.465 -32.824 1.00 59.36 381 LYS C O 1
ATOM 4285 N N . GLN C 1 123 ? 46.648 -32.520 -34.952 1.00 63.85 382 GLN C N 1
ATOM 4286 C CA . GLN C 1 123 ? 45.778 -33.580 -35.375 1.00 67.37 382 GLN C CA 1
ATOM 4287 C C . GLN C 1 123 ? 46.141 -34.881 -34.658 1.00 69.30 382 GLN C C 1
ATOM 4288 O O . GLN C 1 123 ? 45.254 -35.652 -34.292 1.00 70.59 382 GLN C O 1
ATOM 4294 N N . ASP C 1 124 ? 47.431 -35.109 -34.427 1.00 69.37 383 ASP C N 1
ATOM 4295 C CA . ASP C 1 124 ? 47.876 -36.303 -33.715 1.00 70.18 383 ASP C CA 1
ATOM 4296 C C . ASP C 1 124 ? 48.740 -35.895 -32.540 1.00 70.99 383 ASP C C 1
ATOM 4297 O O . ASP C 1 124 ? 49.071 -34.721 -32.407 1.00 71.17 383 ASP C O 1
ATOM 4302 N N . ASN C 1 125 ? 49.123 -36.865 -31.710 1.00 69.84 384 ASN C N 1
ATOM 4303 C CA . ASN C 1 125 ? 49.888 -36.575 -30.490 1.00 69.22 384 ASN C CA 1
ATOM 4304 C C . ASN C 1 125 ? 51.352 -36.131 -30.752 1.00 67.32 384 ASN C C 1
ATOM 4305 O O . ASN C 1 125 ? 51.858 -35.262 -30.047 1.00 66.19 384 ASN C O 1
ATOM 4310 N N . ASN C 1 126 ? 52.023 -36.687 -31.761 1.00 63.56 385 ASN C N 1
ATOM 4311 C CA . ASN C 1 126 ? 53.423 -36.302 -32.036 1.00 64.00 385 ASN C CA 1
ATOM 4312 C C . ASN C 1 126 ? 53.584 -34.865 -32.512 1.00 60.46 385 ASN C C 1
ATOM 4313 O O . ASN C 1 126 ? 54.555 -34.215 -32.171 1.00 57.84 385 ASN C O 1
ATOM 4318 N N . THR C 1 127 ? 52.633 -34.384 -33.304 1.00 59.18 386 THR C N 1
ATOM 4319 C CA . THR C 1 127 ? 52.661 -33.014 -33.794 1.00 58.19 386 THR C CA 1
ATOM 4320 C C . THR C 1 127 ? 52.324 -32.056 -32.677 1.00 55.21 386 THR C C 1
ATOM 4321 O O . THR C 1 127 ? 52.970 -31.021 -32.556 1.00 55.51 386 THR C O 1
ATOM 4325 N N . ARG C 1 128 ? 51.321 -32.407 -31.867 1.00 52.62 387 ARG C N 1
ATOM 4326 C CA . ARG C 1 128 ? 51.051 -31.711 -30.592 1.00 53.48 387 ARG C CA 1
ATOM 4327 C C . ARG C 1 128 ? 52.291 -31.543 -29.704 1.00 48.66 387 ARG C C 1
ATOM 4328 O O . ARG C 1 128 ? 52.601 -30.433 -29.284 1.00 51.35 387 ARG C O 1
ATOM 4336 N N . ILE C 1 129 ? 52.955 -32.657 -29.397 1.00 45.02 388 ILE C N 1
ATOM 4337 C CA . ILE C 1 129 ? 54.158 -32.678 -28.598 1.00 46.32 388 ILE C CA 1
ATOM 4338 C C . ILE C 1 129 ? 55.226 -31.675 -29.086 1.00 49.29 388 ILE C C 1
ATOM 4339 O O . ILE C 1 129 ? 55.707 -30.820 -28.321 1.00 50.99 388 ILE C O 1
ATOM 4344 N N . GLU C 1 130 ? 55.585 -31.816 -30.353 1.00 47.45 389 GLU C N 1
ATOM 4345 C CA . GLU C 1 130 ? 56.611 -31.025 -30.982 1.00 49.68 389 GLU C CA 1
ATOM 4346 C C . GLU C 1 130 ? 56.197 -29.580 -31.008 1.00 46.57 389 GLU C C 1
ATOM 4347 O O . GLU C 1 130 ? 57.032 -28.699 -30.797 1.00 44.02 389 GLU C O 1
ATOM 4353 N N . ALA C 1 131 ? 54.914 -29.353 -31.283 1.00 44.37 390 ALA C N 1
ATOM 4354 C CA . ALA C 1 131 ? 54.354 -28.006 -31.305 1.00 45.50 390 ALA C CA 1
ATOM 4355 C C . ALA C 1 131 ? 54.460 -27.331 -29.937 1.00 46.57 390 ALA C C 1
ATOM 4356 O O . ALA C 1 131 ? 54.827 -26.169 -29.851 1.00 46.89 390 ALA C O 1
ATOM 4358 N N . VAL C 1 132 ? 54.150 -28.085 -28.883 1.00 48.74 391 VAL C N 1
ATOM 4359 C CA . VAL C 1 132 ? 54.222 -27.610 -27.492 1.00 48.30 391 VAL C CA 1
ATOM 4360 C C . VAL C 1 132 ? 55.679 -27.371 -27.046 1.00 47.69 391 VAL C C 1
ATOM 4361 O O . VAL C 1 132 ? 56.016 -26.314 -26.522 1.00 46.47 391 VAL C O 1
ATOM 4365 N N . LYS C 1 133 ? 56.544 -28.344 -27.319 1.00 47.13 392 LYS C N 1
ATOM 4366 C CA . LYS C 1 133 ? 57.984 -28.231 -27.065 1.00 48.64 392 LYS C CA 1
ATOM 4367 C C . LYS C 1 133 ? 58.603 -26.983 -27.751 1.00 48.06 392 LYS C C 1
ATOM 4368 O O . LYS C 1 133 ? 59.4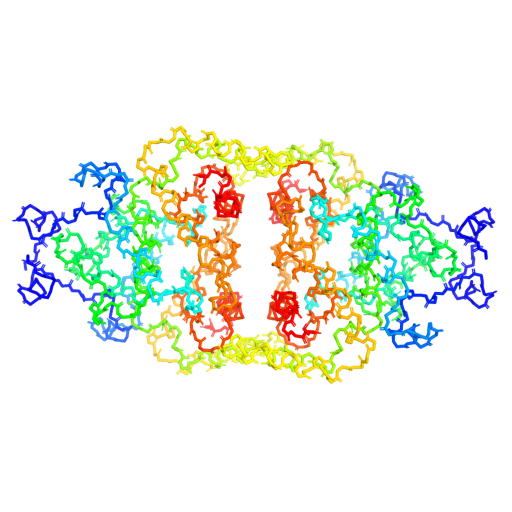03 -26.244 -27.141 1.00 40.18 392 LYS C O 1
ATOM 4374 N N . SER C 1 134 ? 58.236 -26.759 -29.014 1.00 47.42 393 SER C N 1
ATOM 4375 C CA . SER C 1 134 ? 58.659 -25.554 -29.741 1.00 48.05 393 SER C CA 1
ATOM 4376 C C . SER C 1 134 ? 58.260 -24.258 -29.001 1.00 47.28 393 SER C C 1
ATOM 4377 O O . SER C 1 134 ? 59.016 -23.277 -28.983 1.00 44.43 393 SER C O 1
ATOM 4380 N N . LEU C 1 135 ? 57.072 -24.255 -28.398 1.00 45.47 394 LEU C N 1
ATOM 4381 C CA . LEU C 1 135 ? 56.574 -23.075 -27.659 1.00 45.02 394 LEU C CA 1
ATOM 4382 C C . LEU C 1 135 ? 57.298 -22.902 -26.332 1.00 44.88 394 LEU C C 1
ATOM 4383 O O . LEU C 1 135 ? 57.627 -21.788 -25.947 1.00 45.01 394 LEU C O 1
ATOM 4388 N N . VAL C 1 136 ? 57.563 -24.022 -25.668 1.00 44.63 395 VAL C N 1
ATOM 4389 C CA . VAL C 1 136 ? 58.330 -24.054 -24.437 1.00 43.71 395 VAL C CA 1
ATOM 4390 C C . VAL C 1 136 ? 59.724 -23.434 -24.619 1.00 44.08 395 VAL C C 1
ATOM 4391 O O . VAL C 1 136 ? 60.173 -22.669 -23.757 1.00 42.58 395 VAL C O 1
ATOM 4395 N N . GLN C 1 137 ? 60.392 -23.752 -25.731 1.00 44.58 396 GLN C N 1
ATOM 4396 C CA . GLN C 1 137 ? 61.679 -23.146 -26.083 1.00 45.69 396 GLN C CA 1
ATOM 4397 C C . GLN C 1 137 ? 61.621 -21.605 -26.274 1.00 45.16 396 GLN C C 1
ATOM 4398 O O . GLN C 1 137 ? 62.617 -20.917 -26.097 1.00 44.89 396 GLN C O 1
ATOM 4404 N N . LYS C 1 138 ? 60.446 -21.070 -26.614 1.00 46.64 397 LYS C N 1
ATOM 4405 C CA . LYS C 1 138 ? 60.249 -19.620 -26.821 1.00 45.15 397 LYS C CA 1
ATOM 4406 C C . LYS C 1 138 ? 59.869 -18.864 -25.512 1.00 44.64 397 LYS C C 1
ATOM 4407 O O . LYS C 1 138 ? 59.741 -17.645 -25.494 1.00 43.92 397 LYS C O 1
ATOM 4413 N N . LEU C 1 139 ? 59.688 -19.606 -24.432 1.00 43.11 398 LEU C N 1
ATOM 4414 C CA . LEU C 1 139 ? 59.361 -19.034 -23.148 1.00 44.62 398 LEU C CA 1
ATOM 4415 C C . LEU C 1 139 ? 60.486 -18.165 -22.552 1.00 45.63 398 LEU C C 1
ATOM 4416 O O . LEU C 1 139 ? 61.675 -18.342 -22.872 1.00 44.83 398 LEU C O 1
ATOM 4421 N N . PRO C 1 140 ? 60.109 -17.207 -21.674 1.00 45.12 399 PRO C N 1
ATOM 4422 C CA . PRO C 1 140 ? 61.162 -16.648 -20.825 1.00 43.32 399 PRO C CA 1
ATOM 4423 C C . PRO C 1 140 ? 61.722 -17.793 -19.974 1.00 42.23 399 PRO C C 1
ATOM 4424 O O . PRO C 1 140 ? 60.951 -18.665 -19.566 1.00 39.59 399 PRO C O 1
ATOM 4428 N N . PRO C 1 141 ? 63.058 -17.848 -19.786 1.00 41.93 400 PRO C N 1
ATOM 4429 C CA . PRO C 1 141 ? 63.702 -18.861 -18.942 1.00 41.20 400 PRO C CA 1
ATOM 4430 C C . PRO C 1 141 ? 63.065 -19.117 -17.577 1.00 42.69 400 PRO C C 1
ATOM 4431 O O . PRO C 1 141 ? 62.930 -20.279 -17.218 1.00 46.43 400 PRO C O 1
ATOM 4435 N N . PRO C 1 142 ? 62.645 -18.067 -16.829 1.00 42.16 401 PRO C N 1
ATOM 4436 C CA . PRO C 1 142 ? 61.927 -18.378 -15.585 1.00 43.24 401 PRO C CA 1
ATOM 4437 C C . PRO C 1 142 ? 60.672 -19.218 -15.770 1.00 43.49 401 PRO C C 1
ATOM 4438 O O . PRO C 1 142 ? 60.501 -20.236 -15.095 1.00 42.67 401 PRO C O 1
ATOM 4442 N N . ASN C 1 143 ? 59.827 -18.802 -16.702 1.00 43.35 402 ASN C N 1
ATOM 4443 C CA . ASN C 1 143 ? 58.630 -19.518 -16.995 1.00 42.00 402 ASN C CA 1
ATOM 4444 C C . ASN C 1 143 ? 58.961 -20.939 -17.370 1.00 41.55 402 ASN C C 1
ATOM 4445 O O . ASN C 1 143 ? 58.404 -21.854 -16.794 1.00 42.13 402 ASN C O 1
ATOM 4450 N N . ARG C 1 144 ? 59.938 -21.105 -18.261 1.00 43.20 403 ARG C N 1
ATOM 4451 C CA . ARG C 1 144 ? 60.311 -22.404 -18.785 1.00 42.28 403 ARG C CA 1
ATOM 4452 C C . ARG C 1 144 ? 60.914 -23.311 -17.744 1.00 41.21 403 ARG C C 1
ATOM 4453 O O . ARG C 1 144 ? 60.531 -24.478 -17.630 1.00 45.48 403 ARG C O 1
ATOM 4461 N N . ASP C 1 145 ? 61.878 -22.801 -16.993 1.00 43.07 404 ASP C N 1
ATOM 4462 C CA . ASP C 1 145 ? 62.575 -23.652 -16.029 1.00 42.89 404 ASP C CA 1
ATOM 4463 C C . ASP C 1 145 ? 61.729 -24.030 -14.823 1.00 43.34 404 ASP C C 1
ATOM 4464 O O . ASP C 1 145 ? 61.919 -25.095 -14.247 1.00 45.29 404 ASP C O 1
ATOM 4469 N N . THR C 1 146 ? 60.801 -23.162 -14.450 1.00 43.10 405 THR C N 1
ATOM 4470 C CA . THR C 1 146 ? 59.789 -23.448 -13.411 1.00 42.95 405 THR C CA 1
ATOM 4471 C C . THR C 1 146 ? 58.790 -24.511 -13.866 1.00 44.56 405 THR C C 1
ATOM 4472 O O . THR C 1 146 ? 58.476 -25.423 -13.094 1.00 44.84 405 THR C O 1
ATOM 4476 N N . MET C 1 147 ? 58.350 -24.439 -15.124 1.00 46.49 406 MET C N 1
ATOM 4477 C CA . MET C 1 147 ? 57.529 -25.497 -15.720 1.00 47.20 406 MET C CA 1
ATOM 4478 C C . MET C 1 147 ? 58.208 -26.852 -15.645 1.00 45.53 406 MET C C 1
ATOM 4479 O O . MET C 1 147 ? 57.587 -27.818 -15.220 1.00 46.93 406 MET C O 1
ATOM 4484 N N . LYS C 1 148 ? 59.478 -26.911 -16.045 1.00 44.58 407 LYS C N 1
ATOM 4485 C CA . LYS C 1 148 ? 60.207 -28.180 -16.037 1.00 45.80 407 LYS C CA 1
ATOM 4486 C C . LYS C 1 148 ? 60.196 -28.797 -14.653 1.00 44.78 407 LYS C C 1
ATOM 4487 O O . LYS C 1 148 ? 59.823 -29.944 -14.481 1.00 45.88 407 LYS C O 1
ATOM 4493 N N . VAL C 1 149 ? 60.572 -28.007 -13.671 1.00 44.92 408 VAL C N 1
ATOM 4494 C CA . VAL C 1 149 ? 60.654 -28.454 -12.297 1.00 44.03 408 VAL C CA 1
ATOM 4495 C C . VAL C 1 149 ? 59.271 -28.913 -11.782 1.00 44.29 408 VAL C C 1
ATOM 4496 O O . VAL C 1 149 ? 59.129 -30.005 -11.230 1.00 46.18 408 VAL C O 1
ATOM 4500 N N . LEU C 1 150 ? 58.244 -28.108 -11.992 1.00 44.92 409 LEU C N 1
ATOM 4501 C CA . LEU C 1 150 ? 56.923 -28.461 -11.496 1.00 44.46 409 LEU C CA 1
ATOM 4502 C C . LEU C 1 150 ? 56.336 -29.699 -12.181 1.00 43.26 409 LEU C C 1
ATOM 4503 O O . LEU C 1 150 ? 55.904 -30.628 -11.515 1.00 45.18 409 LEU C O 1
ATOM 4508 N N . PHE C 1 151 ? 56.345 -29.723 -13.514 1.00 45.11 410 PHE C N 1
ATOM 4509 C CA . PHE C 1 151 ? 55.838 -30.884 -14.269 1.00 44.32 410 PHE C CA 1
ATOM 4510 C C . PHE C 1 151 ? 56.694 -32.143 -14.038 1.00 43.65 410 PHE C C 1
ATOM 4511 O O . PHE C 1 151 ? 56.166 -33.253 -14.026 1.00 44.05 410 PHE C O 1
ATOM 4519 N N . GLY C 1 152 ? 58.000 -31.960 -13.866 1.00 41.20 411 GLY C N 1
ATOM 4520 C CA . GLY C 1 152 ? 58.914 -33.051 -13.501 1.00 42.56 411 GLY C CA 1
ATOM 4521 C C . GLY C 1 152 ? 58.525 -33.699 -12.182 1.00 44.43 411 GLY C C 1
ATOM 4522 O O . GLY C 1 152 ? 58.478 -34.910 -12.067 1.00 44.72 411 GLY C O 1
ATOM 4523 N N . HIS C 1 153 ? 58.260 -32.862 -11.195 1.00 43.60 412 HIS C N 1
ATOM 4524 C CA . HIS C 1 153 ? 57.747 -33.262 -9.899 1.00 44.46 412 HIS C CA 1
ATOM 4525 C C . HIS C 1 153 ? 56.401 -33.968 -10.000 1.00 43.90 412 HIS C C 1
ATOM 4526 O O . HIS C 1 153 ? 56.223 -35.019 -9.387 1.00 42.41 412 HIS C O 1
ATOM 4533 N N . LEU C 1 154 ? 55.477 -33.417 -10.787 1.00 46.14 413 LEU C N 1
ATOM 4534 C CA . LEU C 1 154 ? 54.154 -34.022 -10.968 1.00 45.69 413 LEU C CA 1
ATOM 4535 C C . LEU C 1 154 ? 54.149 -35.397 -11.641 1.00 45.59 413 LEU C C 1
ATOM 4536 O O . LEU C 1 154 ? 53.241 -36.194 -11.379 1.00 46.23 413 LEU C O 1
ATOM 4541 N N . THR C 1 155 ? 55.131 -35.684 -12.503 1.00 46.46 414 THR C N 1
ATOM 4542 C CA . THR C 1 155 ? 55.280 -37.022 -13.066 1.00 44.55 414 THR C CA 1
ATOM 4543 C C . THR C 1 155 ? 55.499 -38.056 -11.963 1.00 45.06 414 THR C C 1
ATOM 4544 O O . THR C 1 155 ? 55.108 -39.203 -12.105 1.00 46.01 414 THR C O 1
ATOM 4548 N N . LYS C 1 156 ? 56.142 -37.655 -10.876 1.00 45.13 415 LYS C N 1
ATOM 4549 C CA . LYS C 1 156 ? 56.338 -38.536 -9.706 1.00 46.35 415 LYS C CA 1
ATOM 4550 C C . LYS C 1 156 ? 55.040 -38.791 -8.896 1.00 45.60 415 LYS C C 1
ATOM 4551 O O . LYS C 1 156 ? 54.923 -39.803 -8.190 1.00 45.70 415 LYS C O 1
ATOM 4557 N N . ILE C 1 157 ? 54.097 -37.852 -8.971 1.00 44.98 416 ILE C N 1
ATOM 4558 C CA . ILE C 1 157 ? 52.764 -38.032 -8.381 1.00 45.26 416 ILE C CA 1
ATOM 4559 C C . ILE C 1 157 ? 52.026 -39.099 -9.193 1.00 46.55 416 ILE C C 1
ATOM 4560 O O . ILE C 1 157 ? 51.351 -39.951 -8.644 1.00 46.93 416 ILE C O 1
ATOM 4565 N N . VAL C 1 158 ? 52.127 -39.005 -10.512 1.00 46.10 417 VAL C N 1
ATOM 4566 C CA . VAL C 1 158 ? 51.406 -39.899 -11.421 1.00 47.91 417 VAL C CA 1
ATOM 4567 C C . VAL C 1 158 ? 51.937 -41.323 -11.275 1.00 48.28 417 VAL C C 1
ATOM 4568 O O . VAL C 1 158 ? 51.153 -42.279 -11.200 1.00 51.56 417 VAL C O 1
ATOM 4572 N N . ALA C 1 159 ? 53.264 -41.441 -11.208 1.00 46.92 418 ALA C N 1
ATOM 4573 C CA . ALA C 1 159 ? 53.966 -42.696 -10.972 1.00 47.45 418 ALA C CA 1
ATOM 4574 C C . ALA C 1 159 ? 53.498 -43.438 -9.714 1.00 48.32 418 ALA C C 1
ATOM 4575 O O . ALA C 1 159 ? 53.521 -44.667 -9.661 1.00 51.63 418 ALA C O 1
ATOM 4577 N N . LYS C 1 160 ? 53.085 -42.694 -8.696 1.00 49.37 419 LYS C N 1
ATOM 4578 C CA . LYS C 1 160 ? 52.608 -43.294 -7.454 1.00 49.80 419 LYS C CA 1
ATOM 4579 C C . LYS C 1 160 ? 51.078 -43.274 -7.348 1.00 49.90 419 LYS C C 1
ATOM 4580 O O . LYS C 1 160 ? 50.549 -43.367 -6.230 1.00 49.14 419 LYS C O 1
ATOM 4586 N N . ALA C 1 161 ? 50.381 -43.181 -8.497 1.00 49.57 420 ALA C N 1
ATOM 4587 C CA . ALA C 1 161 ? 48.895 -43.178 -8.570 1.00 49.17 420 ALA C CA 1
ATOM 4588 C C . ALA C 1 161 ? 48.212 -44.301 -7.761 1.00 49.82 420 ALA C C 1
ATOM 4589 O O . ALA C 1 161 ? 47.126 -44.103 -7.186 1.00 47.55 420 ALA C O 1
ATOM 4591 N N . SER C 1 162 ? 48.844 -45.471 -7.722 1.00 49.46 421 SER C N 1
ATOM 4592 C CA . SER C 1 162 ? 48.340 -46.579 -6.902 1.00 51.31 421 SER C CA 1
ATOM 4593 C C . SER C 1 162 ? 48.177 -46.196 -5.428 1.00 50.78 421 SER C C 1
ATOM 4594 O O . SER C 1 162 ? 47.236 -46.646 -4.766 1.00 49.79 421 SER C O 1
ATOM 4597 N N . LYS C 1 163 ? 49.087 -45.355 -4.937 1.00 51.67 422 LYS C N 1
ATOM 4598 C CA . LYS C 1 163 ? 49.128 -44.964 -3.524 1.00 50.77 422 LYS C CA 1
ATOM 4599 C C . LYS C 1 163 ? 48.408 -43.651 -3.230 1.00 48.84 422 LYS C C 1
ATOM 4600 O O . LYS C 1 163 ? 47.744 -43.526 -2.182 1.00 50.61 422 LYS C O 1
ATOM 4603 N N . ASN C 1 164 ? 48.534 -42.683 -4.141 1.00 45.05 423 ASN C N 1
ATOM 4604 C CA . ASN C 1 164 ? 47.908 -41.357 -3.963 1.00 43.78 423 ASN C CA 1
ATOM 4605 C C . ASN C 1 164 ? 46.585 -41.123 -4.686 1.00 43.86 423 ASN C C 1
ATOM 4606 O O . ASN C 1 164 ? 45.922 -40.117 -4.438 1.00 43.10 423 ASN C O 1
ATOM 4611 N N . LEU C 1 165 ? 46.209 -42.057 -5.563 1.00 46.51 424 LEU C N 1
ATOM 4612 C CA . LEU C 1 165 ? 44.902 -42.070 -6.241 1.00 46.24 424 LEU C CA 1
ATOM 4613 C C . LEU C 1 165 ? 44.669 -40.862 -7.162 1.00 45.91 424 LEU C C 1
ATOM 4614 O O . LEU C 1 165 ? 43.542 -40.529 -7.472 1.00 44.78 424 LEU C O 1
ATOM 4619 N N . MET C 1 166 ? 45.755 -40.221 -7.597 1.00 47.71 425 MET C N 1
ATOM 4620 C CA . MET C 1 166 ? 45.701 -39.144 -8.569 1.00 47.37 425 MET C CA 1
ATOM 4621 C C . MET C 1 166 ? 45.988 -39.715 -9.942 1.00 49.64 425 MET C C 1
ATOM 4622 O O . MET C 1 166 ? 46.458 -40.851 -10.075 1.00 53.97 425 MET C O 1
ATOM 4627 N N . SER C 1 167 ? 45.668 -38.923 -10.963 1.00 49.29 426 SER C N 1
ATOM 4628 C CA . SER C 1 167 ? 45.906 -39.297 -12.334 1.00 45.57 426 SER C CA 1
ATOM 4629 C C . SER C 1 167 ? 46.369 -38.063 -13.064 1.00 44.36 426 SER C C 1
ATOM 4630 O O . SER C 1 167 ? 46.302 -36.978 -12.530 1.00 44.86 426 SER C O 1
ATOM 4633 N N . THR C 1 168 ? 46.844 -38.254 -14.293 1.00 44.37 427 THR C N 1
ATOM 4634 C CA . THR C 1 168 ? 47.106 -37.153 -15.200 1.00 41.52 427 THR C CA 1
ATOM 4635 C C . THR C 1 168 ? 45.876 -36.246 -15.313 1.00 42.72 427 THR C C 1
ATOM 4636 O O . THR C 1 168 ? 46.003 -35.022 -15.332 1.00 46.49 427 THR C O 1
ATOM 4640 N N . GLN C 1 169 ? 44.693 -36.843 -15.340 1.00 42.14 428 GLN C N 1
ATOM 4641 C CA . GLN C 1 169 ? 43.467 -36.118 -15.543 1.00 44.02 428 GLN C CA 1
ATOM 4642 C C . GLN C 1 169 ? 43.100 -35.254 -14.340 1.00 41.41 428 GLN C C 1
ATOM 4643 O O . GLN C 1 169 ? 42.767 -34.063 -14.445 1.00 43.94 428 GLN C O 1
ATOM 4649 N N . SER C 1 170 ? 43.162 -35.838 -13.167 1.00 42.34 429 SER C N 1
ATOM 4650 C CA . SER C 1 170 ? 42.836 -35.070 -11.968 1.00 44.59 429 SER C CA 1
ATOM 4651 C C . SER C 1 170 ? 43.872 -33.993 -11.686 1.00 43.06 429 SER C C 1
ATOM 4652 O O . SER C 1 170 ? 43.526 -32.945 -11.175 1.00 44.82 429 SER C O 1
ATOM 4655 N N . LEU C 1 171 ? 45.125 -34.247 -12.025 1.00 42.44 430 LEU C N 1
ATOM 4656 C CA . LEU C 1 171 ? 46.155 -33.228 -11.942 1.00 43.81 430 LEU C CA 1
ATOM 4657 C C . LEU C 1 171 ? 45.976 -32.115 -12.962 1.00 44.36 430 LEU C C 1
ATOM 4658 O O . LEU C 1 171 ? 46.256 -30.965 -12.682 1.00 43.29 430 LEU C O 1
ATOM 4663 N N . GLY C 1 172 ? 45.544 -32.462 -14.170 1.00 44.66 431 GLY C N 1
ATOM 4664 C CA . GLY C 1 172 ? 45.236 -31.448 -15.167 1.00 42.37 431 GLY C CA 1
ATOM 4665 C C . GLY C 1 172 ? 44.096 -30.563 -14.686 1.00 42.93 431 GLY C C 1
ATOM 4666 O O . GLY C 1 172 ? 44.076 -29.365 -14.977 1.00 44.95 431 GLY C O 1
ATOM 4667 N N . ILE C 1 173 ? 43.120 -31.150 -13.986 1.00 45.51 432 ILE C N 1
ATOM 4668 C CA . ILE C 1 173 ? 41.974 -30.396 -13.454 1.00 44.28 432 ILE C CA 1
ATOM 4669 C C . ILE C 1 173 ? 42.438 -29.368 -12.432 1.00 45.14 432 ILE C C 1
ATOM 4670 O O . ILE C 1 173 ? 41.977 -28.248 -12.414 1.00 44.56 432 ILE C O 1
ATOM 4675 N N . VAL C 1 174 ? 43.392 -29.751 -11.612 1.00 47.98 433 VAL C N 1
ATOM 4676 C CA . VAL C 1 174 ? 43.952 -28.850 -10.619 1.00 46.76 433 VAL C CA 1
ATOM 4677 C C . VAL C 1 174 ? 44.885 -27.815 -11.273 1.00 47.77 433 VAL C C 1
ATOM 4678 O O . VAL C 1 174 ? 44.783 -26.625 -11.027 1.00 46.87 433 VAL C O 1
ATOM 4682 N N . PHE C 1 175 ? 45.787 -28.262 -12.132 1.00 46.80 434 PHE C N 1
ATOM 4683 C CA . PHE C 1 175 ? 46.837 -27.370 -12.600 1.00 45.46 434 PHE C CA 1
ATOM 4684 C C . PHE C 1 175 ? 46.532 -26.573 -13.881 1.00 45.89 434 PHE C C 1
ATOM 4685 O O . PHE C 1 175 ? 47.191 -25.578 -14.154 1.00 46.22 434 PHE C O 1
ATOM 4693 N N . GLY C 1 176 ? 45.507 -26.977 -14.633 1.00 45.75 435 GLY C N 1
ATOM 4694 C CA . GLY C 1 176 ? 45.064 -26.222 -15.786 1.00 45.42 435 GLY C CA 1
ATOM 4695 C C . GLY C 1 176 ? 44.713 -24.789 -15.431 1.00 46.00 435 GLY C C 1
ATOM 4696 O O . GLY C 1 176 ? 45.329 -23.856 -15.938 1.00 43.86 435 GLY C O 1
ATOM 4697 N N . PRO C 1 177 ? 43.728 -24.601 -14.542 1.00 46.65 436 PRO C N 1
ATOM 4698 C CA . PRO C 1 177 ? 43.382 -23.242 -14.059 1.00 47.97 436 PRO C CA 1
ATOM 4699 C C . PRO C 1 177 ? 44.507 -22.542 -13.301 1.00 46.90 436 PRO C C 1
ATOM 4700 O O . PRO C 1 177 ? 44.737 -21.345 -13.496 1.00 48.27 436 PRO C O 1
ATOM 4704 N N . THR C 1 178 ? 45.241 -23.289 -12.490 1.00 46.68 437 THR C N 1
ATOM 4705 C CA . THR C 1 178 ? 46.338 -22.728 -11.689 1.00 47.09 437 THR C CA 1
ATOM 4706 C C . THR C 1 178 ? 47.483 -22.123 -12.527 1.00 45.52 437 THR C C 1
ATOM 4707 O O . THR C 1 178 ? 48.072 -21.085 -12.153 1.00 45.94 437 THR C O 1
ATOM 4711 N N . LEU C 1 179 ? 47.826 -22.788 -13.630 1.00 46.00 438 LEU C N 1
ATOM 4712 C CA . LEU C 1 179 ? 49.028 -22.461 -14.421 1.00 42.18 438 LEU C CA 1
ATOM 4713 C C . LEU C 1 179 ? 48.754 -21.651 -15.677 1.00 43.12 438 LEU C C 1
ATOM 4714 O O . LEU C 1 179 ? 49.647 -20.950 -16.146 1.00 43.26 438 LEU C O 1
ATOM 4719 N N . LEU C 1 180 ? 47.534 -21.739 -16.220 1.00 43.78 439 LEU C N 1
ATOM 4720 C CA . LEU C 1 180 ? 47.171 -21.049 -17.455 1.00 44.09 439 LEU C CA 1
ATOM 4721 C C . LEU C 1 180 ? 46.055 -19.993 -17.298 1.00 45.94 439 LEU C C 1
ATOM 4722 O O . LEU C 1 180 ? 46.013 -19.042 -18.064 1.00 46.72 439 LEU C O 1
ATOM 4727 N N . ARG C 1 181 ? 45.157 -20.125 -16.334 1.00 48.53 440 ARG C N 1
ATOM 4728 C CA . ARG C 1 181 ? 44.104 -19.094 -16.126 1.00 51.58 440 ARG C CA 1
ATOM 4729 C C . ARG C 1 181 ? 43.303 -18.717 -17.380 1.00 52.91 440 ARG C C 1
ATOM 4730 O O . ARG C 1 181 ? 42.952 -17.540 -17.591 1.00 50.05 440 ARG C O 1
ATOM 4738 N N . ALA C 1 182 ? 43.020 -19.720 -18.210 1.00 55.62 441 ALA C N 1
ATOM 4739 C CA . ALA C 1 182 ? 42.361 -19.512 -19.492 1.00 56.45 441 ALA C CA 1
ATOM 4740 C C . ALA C 1 182 ? 40.895 -19.110 -19.355 1.00 55.62 441 ALA C C 1
ATOM 4741 O O . ALA C 1 182 ? 40.346 -18.522 -20.271 1.00 51.87 441 ALA C O 1
ATOM 4743 N N . GLU C 1 183 ? 40.268 -19.436 -18.223 1.00 60.90 442 GLU C N 1
ATOM 4744 C CA . GLU C 1 183 ? 38.849 -19.136 -18.006 1.00 64.23 442 GLU C CA 1
ATOM 4745 C C . GLU C 1 183 ? 38.594 -17.626 -18.184 1.00 68.43 442 GLU C C 1
ATOM 4746 O O . GLU C 1 183 ? 37.504 -17.206 -18.568 1.00 68.63 442 GLU C O 1
ATOM 4752 N N . ASN C 1 184 ? 39.610 -16.825 -17.874 1.00 70.52 443 ASN C N 1
ATOM 4753 C CA . ASN C 1 184 ? 39.534 -15.376 -17.970 1.00 72.14 443 ASN C CA 1
ATOM 4754 C C . ASN C 1 184 ? 39.455 -14.867 -19.427 1.00 73.21 443 ASN C C 1
ATOM 4755 O O . ASN C 1 184 ? 38.776 -13.880 -19.714 1.00 72.30 443 ASN C O 1
ATOM 4760 N N . GLU C 1 185 ? 40.129 -15.564 -20.342 1.00 73.08 444 GLU C N 1
ATOM 4761 C CA . GLU C 1 185 ? 40.285 -15.114 -21.729 1.00 72.15 444 GLU C CA 1
ATOM 4762 C C . GLU C 1 185 ? 38.953 -14.943 -22.457 1.00 72.17 444 GLU C C 1
ATOM 4763 O O . GLU C 1 185 ? 37.946 -15.568 -22.092 1.00 72.52 444 GLU C O 1
ATOM 4769 N N . THR C 1 186 ? 38.944 -14.074 -23.468 1.00 71.36 445 THR C N 1
ATOM 4770 C CA . THR C 1 186 ? 37.723 -13.813 -24.213 1.00 71.30 445 THR C CA 1
ATOM 4771 C C . THR C 1 186 ? 37.426 -15.023 -25.077 1.00 69.43 445 THR C C 1
ATOM 4772 O O . THR C 1 186 ? 38.321 -15.585 -25.733 1.00 66.76 445 THR C O 1
ATOM 4776 N N . GLY C 1 187 ? 36.153 -15.414 -25.054 1.00 67.42 446 GLY C N 1
ATOM 4777 C CA . GLY C 1 187 ? 35.680 -16.586 -25.771 1.00 64.33 446 GLY C CA 1
ATOM 4778 C C . GLY C 1 187 ? 34.758 -17.424 -24.902 1.00 60.46 446 GLY C C 1
ATOM 4779 O O . GLY C 1 187 ? 34.072 -16.904 -24.007 1.00 58.59 446 GLY C O 1
ATOM 4780 N N . ASN C 1 188 ? 34.755 -18.724 -25.187 1.00 56.48 447 ASN C N 1
ATOM 4781 C CA . ASN C 1 188 ? 33.860 -19.675 -24.553 1.00 54.01 447 ASN C CA 1
ATOM 4782 C C . ASN C 1 188 ? 34.596 -20.385 -23.426 1.00 52.42 447 ASN C C 1
ATOM 4783 O O . ASN C 1 188 ? 35.582 -21.098 -23.654 1.00 50.39 447 ASN C O 1
ATOM 4788 N N . MET C 1 189 ? 34.086 -20.197 -22.217 1.00 51.95 448 MET C N 1
ATOM 4789 C CA . MET C 1 189 ? 34.801 -20.584 -21.019 1.00 54.56 448 MET C CA 1
ATOM 4790 C C . MET C 1 189 ? 34.954 -22.098 -20.857 1.00 51.09 448 MET C C 1
ATOM 4791 O O . MET C 1 189 ? 36.051 -22.571 -20.544 1.00 50.34 448 MET C O 1
ATOM 4796 N N . ALA C 1 190 ? 33.853 -22.836 -21.055 1.00 48.06 449 ALA C N 1
ATOM 4797 C CA . ALA C 1 190 ? 33.851 -24.323 -21.086 1.00 43.82 449 ALA C CA 1
ATOM 4798 C C . ALA C 1 190 ? 34.933 -24.857 -22.043 1.00 40.71 449 ALA C C 1
ATOM 4799 O O . ALA C 1 190 ? 35.679 -25.810 -21.725 1.00 38.58 449 ALA C O 1
ATOM 4801 N N . ILE C 1 191 ? 35.041 -24.197 -23.193 1.00 39.83 450 ILE C N 1
ATOM 4802 C CA . ILE C 1 191 ? 36.057 -24.528 -24.193 1.00 39.48 450 ILE C CA 1
ATOM 4803 C C . ILE C 1 191 ? 37.448 -24.202 -23.691 1.00 40.92 450 ILE C C 1
ATOM 4804 O O . ILE C 1 191 ? 38.336 -25.038 -23.806 1.00 42.46 450 ILE C O 1
ATOM 4809 N N . HIS C 1 192 ? 37.633 -23.016 -23.100 1.00 45.69 451 HIS C N 1
ATOM 4810 C CA . HIS C 1 192 ? 38.939 -22.604 -22.551 1.00 45.51 451 HIS C CA 1
ATOM 4811 C C . HIS C 1 192 ? 39.363 -23.463 -21.377 1.00 45.37 451 HIS C C 1
ATOM 4812 O O . HIS C 1 192 ? 40.566 -23.703 -21.169 1.00 42.98 451 HIS C O 1
ATOM 4819 N N . MET C 1 193 ? 38.400 -23.920 -20.594 1.00 43.98 452 MET C N 1
ATOM 4820 C CA . MET C 1 193 ? 38.724 -24.857 -19.513 1.00 46.11 452 MET C CA 1
ATOM 4821 C C . MET C 1 193 ? 39.261 -26.211 -20.010 1.00 41.64 452 MET C C 1
ATOM 4822 O O . MET C 1 193 ? 40.155 -26.786 -19.405 1.00 41.11 452 MET C O 1
ATOM 4827 N N . VAL C 1 194 ? 38.706 -26.728 -21.097 1.00 41.41 453 VAL C N 1
ATOM 4828 C CA . VAL C 1 194 ? 39.189 -27.960 -21.688 1.00 42.37 453 VAL C CA 1
ATOM 4829 C C . VAL C 1 194 ? 40.568 -27.735 -22.338 1.00 42.69 453 VAL C C 1
ATOM 4830 O O . VAL C 1 194 ? 41.452 -28.589 -22.233 1.00 43.05 453 VAL C O 1
ATOM 4834 N N . TYR C 1 195 ? 40.756 -26.572 -22.979 1.00 42.79 454 TYR C N 1
ATOM 4835 C CA . TYR C 1 195 ? 42.047 -26.227 -23.576 1.00 43.21 454 TYR C CA 1
ATOM 4836 C C . TYR C 1 195 ? 43.162 -26.274 -22.548 1.00 44.66 454 TYR C C 1
ATOM 4837 O O . TYR C 1 195 ? 44.197 -26.843 -22.796 1.00 45.24 454 TYR C O 1
ATOM 4846 N N . GLN C 1 196 ? 42.939 -25.659 -21.384 1.00 44.94 455 GLN C N 1
ATOM 4847 C CA . GLN C 1 196 ? 43.998 -25.538 -20.406 1.00 43.27 455 GLN C CA 1
ATOM 4848 C C . GLN C 1 196 ? 44.270 -26.833 -19.697 1.00 43.50 455 GLN C C 1
ATOM 4849 O O . GLN C 1 196 ? 45.399 -27.132 -19.381 1.00 43.73 455 GLN C O 1
ATOM 4855 N N . ASN C 1 197 ? 43.239 -27.619 -19.456 1.00 42.97 456 ASN C N 1
ATOM 4856 C CA . ASN C 1 197 ? 43.430 -28.930 -18.834 1.00 42.97 456 ASN C CA 1
ATOM 4857 C C . ASN C 1 197 ? 44.146 -29.915 -19.754 1.00 42.43 456 ASN C C 1
ATOM 4858 O O . ASN C 1 197 ? 44.958 -30.724 -19.282 1.00 40.59 456 ASN C O 1
ATOM 4863 N N . GLN C 1 198 ? 43.822 -29.867 -21.052 1.00 43.26 457 GLN C N 1
ATOM 4864 C CA . GLN C 1 198 ? 44.483 -30.731 -22.035 1.00 42.03 457 GLN C CA 1
ATOM 4865 C C . GLN C 1 198 ? 45.948 -30.328 -22.204 1.00 39.98 457 GLN C C 1
ATOM 4866 O O . GLN C 1 198 ? 46.812 -31.203 -22.331 1.00 40.80 457 GLN C O 1
ATOM 4872 N N . ILE C 1 199 ? 46.233 -29.025 -22.159 1.00 41.14 458 ILE C N 1
ATOM 4873 C CA . ILE C 1 199 ? 47.625 -28.548 -22.243 1.00 40.20 458 ILE C CA 1
ATOM 4874 C C . ILE C 1 199 ? 48.412 -29.080 -21.055 1.00 43.31 458 ILE C C 1
ATOM 4875 O O . ILE C 1 199 ? 49.531 -29.611 -21.208 1.00 43.55 458 ILE C O 1
ATOM 4880 N N . ALA C 1 200 ? 47.832 -28.943 -19.864 1.00 42.76 459 ALA C N 1
ATOM 4881 C CA . ALA C 1 200 ? 48.490 -29.425 -18.631 1.00 41.70 459 ALA C CA 1
ATOM 4882 C C . ALA C 1 200 ? 48.682 -30.949 -18.631 1.00 40.71 459 ALA C C 1
ATOM 4883 O O . ALA C 1 200 ? 49.718 -31.432 -18.186 1.00 42.18 459 ALA C O 1
ATOM 4885 N N . GLU C 1 201 ? 47.677 -31.697 -19.119 1.00 41.14 460 GLU C N 1
ATOM 4886 C CA . GLU C 1 201 ? 47.810 -33.146 -19.262 1.00 41.07 460 GLU C CA 1
ATOM 4887 C C . GLU C 1 201 ? 48.909 -33.580 -20.218 1.00 42.93 460 GLU C C 1
ATOM 4888 O O . GLU C 1 201 ? 49.577 -34.581 -19.966 1.00 45.08 460 GLU C O 1
ATOM 4894 N N . LEU C 1 202 ? 49.059 -32.865 -21.331 1.00 42.37 461 LEU C N 1
ATOM 4895 C CA . LEU C 1 202 ? 50.112 -33.161 -22.297 1.00 41.26 461 LEU C CA 1
ATOM 4896 C C . LEU C 1 202 ? 51.505 -32.892 -21.741 1.00 42.60 461 LEU C C 1
ATOM 4897 O O . LEU C 1 202 ? 52.422 -33.711 -21.963 1.00 40.42 461 LEU C O 1
ATOM 4902 N N . MET C 1 203 ? 51.664 -31.763 -21.038 1.00 41.49 462 MET C N 1
ATOM 4903 C CA . MET C 1 203 ? 52.970 -31.393 -20.460 1.00 44.96 462 MET C CA 1
ATOM 4904 C C . MET C 1 203 ? 53.372 -32.423 -19.422 1.00 44.75 462 MET C C 1
ATOM 4905 O O . MET C 1 203 ? 54.549 -32.651 -19.177 1.00 45.24 462 MET C O 1
ATOM 4910 N N . LEU C 1 204 ? 52.370 -33.015 -18.783 1.00 45.90 463 LEU C N 1
ATOM 4911 C CA . LEU C 1 204 ? 52.575 -34.015 -17.747 1.00 46.14 463 LEU C CA 1
ATOM 4912 C C . LEU C 1 204 ? 52.867 -35.389 -18.313 1.00 44.49 463 LEU C C 1
ATOM 4913 O O . LEU C 1 204 ? 53.844 -36.020 -17.946 1.00 43.92 463 LEU C O 1
ATOM 4918 N N . SER C 1 205 ? 52.015 -35.850 -19.218 1.00 42.73 464 SER C N 1
ATOM 4919 C CA . SER C 1 205 ? 52.139 -37.186 -19.786 1.00 41.59 464 SER C CA 1
ATOM 4920 C C . SER C 1 205 ? 53.269 -37.325 -20.825 1.00 43.01 464 SER C C 1
ATOM 4921 O O . SER C 1 205 ? 53.782 -38.435 -21.051 1.00 42.10 464 SER C O 1
ATOM 4924 N N . GLU C 1 206 ? 53.674 -36.217 -21.446 1.00 41.22 465 GLU C N 1
ATOM 4925 C CA . GLU C 1 206 ? 54.784 -36.255 -22.389 1.00 41.68 465 GLU C CA 1
ATOM 4926 C C . GLU C 1 206 ? 55.946 -35.384 -21.925 1.00 45.12 465 GLU C C 1
ATOM 4927 O O . GLU C 1 206 ? 56.681 -34.835 -22.730 1.00 45.20 465 GLU C O 1
ATOM 4933 N N . TYR C 1 207 ? 56.099 -35.299 -20.605 1.00 47.17 466 TYR C N 1
ATOM 4934 C CA . TYR C 1 207 ? 57.132 -34.508 -19.975 1.00 48.61 466 TYR C CA 1
ATOM 4935 C C . TYR C 1 207 ? 58.530 -34.789 -20.543 1.00 48.79 466 TYR C C 1
ATOM 4936 O O . TYR C 1 207 ? 59.260 -33.847 -20.842 1.00 49.22 466 TYR C O 1
ATOM 4945 N N . SER C 1 208 ? 58.895 -36.066 -20.661 1.00 49.36 467 SER C N 1
ATOM 4946 C CA . SER C 1 208 ? 60.233 -36.465 -21.120 1.00 50.34 467 SER C CA 1
ATOM 4947 C C . SER C 1 208 ? 60.519 -35.987 -22.528 1.00 50.84 467 SER C C 1
ATOM 4948 O O . SER C 1 208 ? 61.609 -35.514 -22.812 1.00 51.92 467 SER C O 1
ATOM 4951 N N . LYS C 1 209 ? 59.546 -36.123 -23.417 1.00 51.09 468 LYS C N 1
ATOM 4952 C CA . LYS C 1 209 ? 59.721 -35.695 -24.799 1.00 51.79 468 LYS C CA 1
ATOM 4953 C C . LYS C 1 209 ? 59.660 -34.180 -24.911 1.00 51.13 468 LYS C C 1
ATOM 4954 O O . LYS C 1 209 ? 60.282 -33.624 -25.799 1.00 53.26 468 LYS C O 1
ATOM 4958 N N . ILE C 1 210 ? 58.923 -33.510 -24.018 1.00 51.61 469 ILE C N 1
ATOM 4959 C CA . ILE C 1 210 ? 58.767 -32.048 -24.098 1.00 49.90 469 ILE C CA 1
ATOM 4960 C C . ILE C 1 210 ? 59.925 -31.322 -23.426 1.00 51.80 469 ILE C C 1
ATOM 4961 O O . ILE C 1 210 ? 60.434 -30.350 -23.986 1.00 54.24 469 ILE C O 1
ATOM 4966 N N . PHE C 1 211 ? 60.353 -31.819 -22.264 1.00 52.70 470 PHE C N 1
ATOM 4967 C CA . PHE C 1 211 ? 61.391 -31.177 -21.436 1.00 53.65 470 PHE C CA 1
ATOM 4968 C C . PHE C 1 211 ? 62.754 -31.894 -21.445 1.00 56.22 470 PHE C C 1
ATOM 4969 O O . PHE C 1 211 ? 63.738 -31.334 -21.014 1.00 57.83 470 PHE C O 1
ATOM 4977 N N . GLY C 1 212 ? 62.781 -33.148 -21.864 1.00 56.19 471 GLY C N 1
ATOM 4978 C CA . GLY C 1 212 ? 64.035 -33.827 -22.179 1.00 56.25 471 GLY C CA 1
ATOM 4979 C C . GLY C 1 212 ? 64.257 -33.832 -23.683 1.00 58.63 471 GLY C C 1
ATOM 4980 O O . GLY C 1 212 ? 63.743 -32.955 -24.407 1.00 59.46 471 GLY C O 1
ATOM 4981 N N . SER C 1 213 ? 64.991 -34.845 -24.147 1.00 59.33 472 SER C N 1
ATOM 4982 C CA . SER C 1 213 ? 65.339 -35.003 -25.553 1.00 62.30 472 SER C CA 1
ATOM 4983 C C . SER C 1 213 ? 64.829 -36.375 -26.070 1.00 65.02 472 SER C C 1
ATOM 4984 O O . SER C 1 213 ? 65.514 -37.093 -26.818 1.00 63.50 472 SER C O 1
ATOM 4986 N N . PRO D 1 4 ? 6.660 -59.830 -43.322 1.00 70.33 263 PRO D N 1
ATOM 4987 C CA . PRO D 1 4 ? 6.777 -60.938 -42.370 1.00 70.11 263 PRO D CA 1
ATOM 4988 C C . PRO D 1 4 ? 7.390 -60.495 -41.049 1.00 68.19 263 PRO D C 1
ATOM 4989 O O . PRO D 1 4 ? 8.368 -59.743 -41.047 1.00 67.72 263 PRO D O 1
ATOM 4993 N N . SER D 1 5 ? 6.842 -60.974 -39.936 1.00 66.10 264 SER D N 1
ATOM 4994 C CA . SER D 1 5 ? 7.316 -60.533 -38.617 1.00 63.88 264 SER D CA 1
ATOM 4995 C C . SER D 1 5 ? 8.664 -61.161 -38.270 1.00 62.26 264 SER D C 1
ATOM 4996 O O . SER D 1 5 ? 9.116 -62.088 -38.936 1.00 63.55 264 SER D O 1
ATOM 4999 N N . LEU D 1 6 ? 9.304 -60.640 -37.236 1.00 58.63 265 LEU D N 1
ATOM 5000 C CA . LEU D 1 6 ? 10.525 -61.222 -36.718 1.00 58.58 265 LEU D CA 1
ATOM 5001 C C . LEU D 1 6 ? 10.266 -62.583 -36.075 1.00 59.67 265 LEU D C 1
ATOM 5002 O O . LEU D 1 6 ? 11.080 -63.496 -36.233 1.00 58.93 265 LEU D O 1
ATOM 5007 N N . LYS D 1 7 ? 9.160 -62.709 -35.334 1.00 60.03 266 LYS D N 1
ATOM 5008 C CA . LYS D 1 7 ? 8.763 -63.984 -34.709 1.00 60.88 266 LYS D CA 1
ATOM 5009 C C . LYS D 1 7 ? 8.549 -65.060 -35.773 1.00 60.60 266 LYS D C 1
ATOM 5010 O O . LYS D 1 7 ? 9.082 -66.159 -35.660 1.00 60.91 266 LYS D O 1
ATOM 5012 N N . THR D 1 8 ? 7.756 -64.727 -36.792 1.00 59.66 267 THR D N 1
ATOM 5013 C CA . THR D 1 8 ? 7.590 -65.547 -37.993 1.00 58.43 267 THR D CA 1
ATOM 5014 C C . THR D 1 8 ? 8.944 -66.022 -38.526 1.00 59.80 267 THR D C 1
ATOM 5015 O O . THR D 1 8 ? 9.199 -67.219 -38.601 1.00 60.26 267 THR D O 1
ATOM 5019 N N . LEU D 1 9 ? 9.813 -65.072 -38.874 1.00 59.06 268 LEU D N 1
ATOM 5020 C CA . LEU D 1 9 ? 11.140 -65.372 -39.425 1.00 58.09 268 LEU D CA 1
ATOM 5021 C C . LEU D 1 9 ? 11.988 -66.239 -38.494 1.00 59.38 268 LEU D C 1
ATOM 5022 O O . LEU D 1 9 ? 12.752 -67.095 -38.954 1.00 56.53 268 LEU D O 1
ATOM 5027 N N . GLN D 1 10 ? 11.852 -66.002 -37.192 1.00 62.27 269 GLN D N 1
ATOM 5028 C CA . GLN D 1 10 ? 12.545 -66.792 -36.182 1.00 66.26 269 GLN D CA 1
ATOM 5029 C C . GLN D 1 10 ? 12.027 -68.228 -36.152 1.00 68.21 269 GLN D C 1
ATOM 5030 O O . GLN D 1 10 ? 12.820 -69.166 -36.169 1.00 69.46 269 GLN D O 1
ATOM 5036 N N . GLU D 1 11 ? 10.706 -68.401 -36.131 1.00 68.64 270 GLU D N 1
ATOM 5037 C CA . GLU D 1 11 ? 10.103 -69.738 -36.160 1.00 69.73 270 GLU D CA 1
ATOM 5038 C C . GLU D 1 11 ? 10.421 -70.459 -37.474 1.00 70.08 270 GLU D C 1
ATOM 5039 O O . GLU D 1 11 ? 10.889 -71.589 -37.461 1.00 70.35 270 GLU D O 1
ATOM 5045 N N . LYS D 1 12 ? 10.195 -69.785 -38.600 1.00 68.63 271 LYS D N 1
ATOM 5046 C CA . LYS D 1 12 ? 10.512 -70.342 -39.911 1.00 66.73 271 LYS D CA 1
ATOM 5047 C C . LYS D 1 12 ? 12.017 -70.509 -40.152 1.00 66.26 271 LYS D C 1
ATOM 5048 O O . LYS D 1 12 ? 12.427 -70.946 -41.223 1.00 64.84 271 LYS D O 1
ATOM 5054 N N . GLY D 1 13 ? 12.834 -70.150 -39.162 1.00 66.45 272 GLY D N 1
ATOM 5055 C CA . GLY D 1 13 ? 14.264 -70.466 -39.163 1.00 65.19 272 GLY D CA 1
ATOM 5056 C C . GLY D 1 13 ? 15.112 -69.764 -40.207 1.00 64.07 272 GLY D C 1
ATOM 5057 O O . GLY D 1 13 ? 16.198 -70.233 -40.528 1.00 64.04 272 GLY D O 1
ATOM 5058 N N . LEU D 1 14 ? 14.621 -68.652 -40.744 1.00 63.51 273 LEU D N 1
ATOM 5059 C CA . LEU D 1 14 ? 15.398 -67.830 -41.666 1.00 63.84 273 LEU D CA 1
ATOM 5060 C C . LEU D 1 14 ? 16.324 -66.887 -40.880 1.00 64.13 273 LEU D C 1
ATOM 5061 O O . LEU D 1 14 ? 17.395 -66.511 -41.361 1.00 64.04 273 LEU D O 1
ATOM 5063 N N . ILE D 1 15 ? 15.892 -66.521 -39.670 1.00 66.32 274 ILE D N 1
ATOM 5064 C CA . ILE D 1 15 ? 16.671 -65.721 -38.714 1.00 66.19 274 ILE D CA 1
ATOM 5065 C C . ILE D 1 15 ? 16.931 -66.555 -37.458 1.00 65.94 274 ILE D C 1
ATOM 5066 O O . ILE D 1 15 ? 16.011 -67.138 -36.891 1.00 68.11 274 ILE D O 1
ATOM 5071 N N . LYS D 1 16 ? 18.184 -66.604 -37.028 1.00 64.71 275 LYS D N 1
ATOM 5072 C CA . LYS D 1 16 ? 18.525 -67.017 -35.671 1.00 64.33 275 LYS D CA 1
ATOM 5073 C C . LYS D 1 16 ? 18.974 -65.767 -34.868 1.00 62.02 275 LYS D C 1
ATOM 5074 O O . LYS D 1 16 ? 19.696 -64.907 -35.386 1.00 57.36 275 LYS D O 1
ATOM 5078 N N . ASP D 1 17 ? 18.502 -65.667 -33.628 1.00 62.52 276 ASP D N 1
ATOM 5079 C CA . ASP D 1 17 ? 18.928 -64.629 -32.660 1.00 63.86 276 ASP D CA 1
ATOM 5080 C C . ASP D 1 17 ? 19.603 -65.349 -31.493 1.00 62.56 276 ASP D C 1
ATOM 5081 O O . ASP D 1 17 ? 19.081 -65.380 -30.389 1.00 63.30 276 ASP D O 1
ATOM 5086 N N . GLN D 1 18 ? 20.750 -65.959 -31.754 1.00 62.51 277 GLN D N 1
ATOM 5087 C CA . GLN D 1 18 ? 21.450 -66.740 -30.742 1.00 60.62 277 GLN D CA 1
ATOM 5088 C C . GLN D 1 18 ? 22.389 -65.847 -29.897 1.00 56.24 277 GLN D C 1
ATOM 5089 O O . GLN D 1 18 ? 22.101 -65.524 -28.744 1.00 57.21 277 GLN D O 1
ATOM 5091 N N . ILE D 1 19 ? 23.496 -65.426 -30.481 1.00 51.91 278 ILE D N 1
ATOM 5092 C CA . ILE D 1 19 ? 24.561 -64.797 -29.708 1.00 50.57 278 ILE D CA 1
ATOM 5093 C C . ILE D 1 19 ? 24.123 -63.545 -28.942 1.00 48.99 278 ILE D C 1
ATOM 5094 O O . ILE D 1 19 ? 24.341 -63.447 -27.742 1.00 55.06 278 ILE D O 1
ATOM 5099 N N . PHE D 1 20 ? 23.536 -62.572 -29.620 1.00 47.22 279 PHE D N 1
ATOM 5100 C CA . PHE D 1 20 ? 23.207 -61.312 -28.970 1.00 43.54 279 PHE D CA 1
ATOM 5101 C C . PHE D 1 20 ? 21.856 -61.421 -28.237 1.00 43.66 279 PHE D C 1
ATOM 5102 O O . PHE D 1 20 ? 20.932 -62.067 -28.732 1.00 43.58 279 PHE D O 1
ATOM 5110 N N . GLY D 1 21 ? 21.749 -60.808 -27.051 1.00 44.85 280 GLY D N 1
ATOM 5111 C CA . GLY D 1 21 ? 20.488 -60.783 -26.276 1.00 42.17 280 GLY D CA 1
ATOM 5112 C C . GLY D 1 21 ? 20.233 -61.991 -25.383 1.00 43.89 280 GLY D C 1
ATOM 5113 O O . GLY D 1 21 ? 19.174 -62.104 -24.764 1.00 43.49 280 GLY D O 1
ATOM 5114 N N . SER D 1 22 ? 21.193 -62.905 -25.315 1.00 45.52 281 SER D N 1
ATOM 5115 C CA . SER D 1 22 ? 21.083 -64.078 -24.455 1.00 46.89 281 SER D CA 1
ATOM 5116 C C . SER D 1 22 ? 21.943 -63.898 -23.199 1.00 47.01 281 SER D C 1
ATOM 5117 O O . SER D 1 22 ? 23.045 -63.353 -23.257 1.00 46.19 281 SER D O 1
ATOM 5120 N N . HIS D 1 23 ? 21.413 -64.374 -22.073 1.00 48.66 282 HIS D N 1
ATOM 5121 C CA . HIS D 1 23 ? 22.082 -64.272 -20.793 1.00 49.54 282 HIS D CA 1
ATOM 5122 C C . HIS D 1 23 ? 23.423 -64.954 -20.940 1.00 47.64 282 HIS D C 1
ATOM 5123 O O . HIS D 1 23 ? 23.538 -65.987 -21.622 1.00 43.71 282 HIS D O 1
ATOM 5130 N N . LEU D 1 24 ? 24.414 -64.363 -20.282 1.00 43.78 283 LEU D N 1
ATOM 5131 C CA . LEU D 1 24 ? 25.809 -64.716 -20.465 1.00 44.32 283 LEU D CA 1
ATOM 5132 C C . LEU D 1 24 ? 26.021 -66.212 -20.306 1.00 44.06 283 LEU D C 1
ATOM 5133 O O . LEU D 1 24 ? 26.774 -66.815 -21.052 1.00 43.24 283 LEU D O 1
ATOM 5138 N N . HIS D 1 25 ? 25.295 -66.795 -19.354 1.00 48.05 284 HIS D N 1
ATOM 5139 C CA . HIS D 1 25 ? 25.414 -68.207 -18.956 1.00 46.54 284 HIS D CA 1
ATOM 5140 C C . HIS D 1 25 ? 24.853 -69.124 -20.026 1.00 46.95 284 HIS D C 1
ATOM 5141 O O . HIS D 1 25 ? 25.406 -70.204 -20.294 1.00 49.35 284 HIS D O 1
ATOM 5148 N N . LYS D 1 26 ? 23.731 -68.716 -20.618 1.00 46.82 285 LYS D N 1
ATOM 5149 C CA . LYS D 1 26 ? 23.110 -69.494 -21.677 1.00 46.99 285 LYS D CA 1
ATOM 5150 C C . LYS D 1 26 ? 24.099 -69.560 -22.837 1.00 46.91 285 LYS D C 1
ATOM 5151 O O . LYS D 1 26 ? 24.432 -70.644 -23.291 1.00 46.06 285 LYS D O 1
ATOM 5154 N N . VAL D 1 27 ? 24.582 -68.395 -23.273 1.00 46.01 286 VAL D N 1
ATOM 5155 C CA . VAL D 1 27 ? 25.580 -68.282 -24.355 1.00 46.77 286 VAL D CA 1
ATOM 5156 C C . VAL D 1 27 ? 26.804 -69.142 -24.108 1.00 46.97 286 VAL D C 1
ATOM 5157 O O . VAL D 1 27 ? 27.355 -69.714 -25.046 1.00 50.11 286 VAL D O 1
ATOM 5161 N N . CYS D 1 28 ? 27.238 -69.216 -22.851 1.00 47.77 287 CYS D N 1
ATOM 5162 C CA . CYS D 1 28 ? 28.469 -69.925 -22.502 1.00 47.24 287 CYS D CA 1
ATOM 5163 C C . CYS D 1 28 ? 28.214 -71.431 -22.359 1.00 47.70 287 CYS D C 1
ATOM 5164 O O . CYS D 1 28 ? 29.103 -72.228 -22.654 1.00 45.33 287 CYS D O 1
ATOM 5167 N N . GLU D 1 29 ? 27.036 -71.809 -21.849 1.00 48.17 288 GLU D N 1
ATOM 5168 C CA . GLU D 1 29 ? 26.579 -73.209 -21.911 1.00 50.00 288 GLU D CA 1
ATOM 5169 C C . GLU D 1 29 ? 26.586 -73.665 -23.366 1.00 49.03 288 GLU D C 1
ATOM 5170 O O . GLU D 1 29 ? 27.221 -74.663 -23.689 1.00 46.74 288 GLU D O 1
ATOM 5176 N N . ARG D 1 30 ? 25.880 -72.916 -24.231 1.00 47.98 289 ARG D N 1
ATOM 5177 C CA . ARG D 1 30 ? 25.776 -73.250 -25.661 1.00 48.75 289 ARG D CA 1
ATOM 5178 C C . ARG D 1 30 ? 27.139 -73.486 -26.316 1.00 48.87 289 ARG D C 1
ATOM 5179 O O . ARG D 1 30 ? 27.225 -74.298 -27.212 1.00 50.09 289 ARG D O 1
ATOM 5181 N N . GLU D 1 31 ? 28.192 -72.806 -25.850 1.00 48.38 290 GLU D N 1
ATOM 5182 C CA . GLU D 1 31 ? 29.562 -72.938 -26.386 1.00 46.98 290 GLU D CA 1
ATOM 5183 C C . GLU D 1 31 ? 30.499 -73.825 -25.543 1.00 45.29 290 GLU D C 1
ATOM 5184 O O . GLU D 1 31 ? 31.613 -74.135 -25.976 1.00 45.28 290 GLU D O 1
ATOM 5190 N N . ASN D 1 32 ? 30.070 -74.196 -24.337 1.00 44.50 291 ASN D N 1
ATOM 5191 C CA . ASN D 1 32 ? 30.908 -74.934 -23.359 1.00 46.67 291 ASN D CA 1
ATOM 5192 C C . ASN D 1 32 ? 32.205 -74.217 -22.923 1.00 46.73 291 ASN D C 1
ATOM 5193 O O . ASN D 1 32 ? 33.145 -74.855 -22.444 1.00 46.04 291 ASN D O 1
ATOM 5198 N N . SER D 1 33 ? 32.241 -72.889 -23.070 1.00 47.41 292 SER D N 1
ATOM 5199 C CA . SER D 1 33 ? 33.310 -72.070 -22.507 1.00 47.30 292 SER D CA 1
ATOM 5200 C C . SER D 1 33 ? 32.720 -71.344 -21.309 1.00 45.97 292 SER D C 1
ATOM 5201 O O . SER D 1 33 ? 31.570 -71.599 -20.929 1.00 45.43 292 SER D O 1
ATOM 5204 N N . THR D 1 34 ? 33.513 -70.478 -20.689 1.00 45.75 293 THR D N 1
ATOM 5205 C CA . THR D 1 34 ? 32.990 -69.533 -19.701 1.00 43.68 293 THR D CA 1
ATOM 5206 C C . THR D 1 34 ? 33.156 -68.085 -20.198 1.00 44.16 293 THR D C 1
ATOM 5207 O O . THR D 1 34 ? 32.586 -67.140 -19.632 1.00 43.67 293 THR D O 1
ATOM 5211 N N . VAL D 1 35 ? 33.835 -67.940 -21.335 1.00 43.73 294 VAL D N 1
ATOM 5212 C CA . VAL D 1 35 ? 33.942 -66.673 -22.038 1.00 43.20 294 VAL D CA 1
ATOM 5213 C C . VAL D 1 35 ? 33.348 -66.821 -23.434 1.00 43.38 294 VAL D C 1
ATOM 5214 O O . VAL D 1 35 ? 33.734 -67.719 -24.162 1.00 44.08 294 VAL D O 1
ATOM 5218 N N . PRO D 1 36 ? 32.407 -65.934 -23.823 1.00 44.32 295 PRO D N 1
ATOM 5219 C CA . PRO D 1 36 ? 31.893 -66.101 -25.188 1.00 45.56 295 PRO D CA 1
ATOM 5220 C C . PRO D 1 36 ? 32.939 -65.903 -26.286 1.00 45.60 295 PRO D C 1
ATOM 5221 O O . PRO D 1 36 ? 33.747 -64.980 -26.239 1.00 46.28 295 PRO D O 1
ATOM 5225 N N . TRP D 1 37 ? 32.892 -66.798 -27.254 1.00 48.46 296 TRP D N 1
ATOM 5226 C CA . TRP D 1 37 ? 33.704 -66.760 -28.449 1.00 49.18 296 TRP D CA 1
ATOM 5227 C C . TRP D 1 37 ? 33.751 -65.415 -29.147 1.00 46.66 296 TRP D C 1
ATOM 5228 O O . TRP D 1 37 ? 34.810 -64.984 -29.612 1.00 46.05 296 TRP D O 1
ATOM 5239 N N . PHE D 1 38 ? 32.597 -64.765 -29.259 1.00 44.86 297 PHE D N 1
ATOM 5240 C CA . PHE D 1 38 ? 32.545 -63.490 -29.943 1.00 46.21 297 PHE D CA 1
ATOM 5241 C C . PHE D 1 38 ? 33.377 -62.454 -29.177 1.00 46.42 297 PHE D C 1
ATOM 5242 O O . PHE D 1 38 ? 34.038 -61.621 -29.806 1.00 44.82 297 PHE D O 1
ATOM 5250 N N . VAL D 1 39 ? 33.344 -62.499 -27.839 1.00 46.45 298 VAL D N 1
ATOM 5251 C CA . VAL D 1 39 ? 34.142 -61.583 -27.016 1.00 44.34 298 VAL D CA 1
ATOM 5252 C C . VAL D 1 39 ? 35.622 -61.810 -27.252 1.00 43.59 298 VAL D C 1
ATOM 5253 O O . VAL D 1 39 ? 36.371 -60.863 -27.444 1.00 43.39 298 VAL D O 1
ATOM 5257 N N . LYS D 1 40 ? 36.039 -63.067 -27.286 1.00 46.14 299 LYS D N 1
ATOM 5258 C CA . LYS D 1 40 ? 37.456 -63.402 -27.531 1.00 46.11 299 LYS D CA 1
ATOM 5259 C C . LYS D 1 40 ? 37.911 -63.012 -28.947 1.00 45.66 299 LYS D C 1
ATOM 5260 O O . LYS D 1 40 ? 39.056 -62.601 -29.148 1.00 45.49 299 LYS D O 1
ATOM 5266 N N . GLN D 1 41 ? 36.995 -63.118 -29.909 1.00 46.27 300 GLN D N 1
ATOM 5267 C CA . GLN D 1 41 ? 37.255 -62.721 -31.286 1.00 46.72 300 GLN D CA 1
ATOM 5268 C C . GLN D 1 41 ? 37.463 -61.228 -31.437 1.00 44.21 300 GLN D C 1
ATOM 5269 O O . GLN D 1 41 ? 38.367 -60.785 -32.129 1.00 44.20 300 GLN D O 1
ATOM 5275 N N . CYS D 1 42 ? 36.602 -60.458 -30.794 1.00 47.36 301 CYS D N 1
ATOM 5276 C CA . CYS D 1 42 ? 36.711 -58.992 -30.800 1.00 45.33 301 CYS D CA 1
ATOM 5277 C C . CYS D 1 42 ? 38.003 -58.533 -30.137 1.00 43.59 301 CYS D C 1
ATOM 5278 O O . CYS D 1 42 ? 38.751 -57.744 -30.710 1.00 46.47 301 CYS D O 1
ATOM 5281 N N . ILE D 1 43 ? 38.265 -59.057 -28.942 1.00 45.59 302 ILE D N 1
ATOM 5282 C CA . ILE D 1 43 ? 39.527 -58.796 -28.237 1.00 44.23 302 ILE D CA 1
ATOM 5283 C C . ILE D 1 43 ? 40.731 -59.127 -29.101 1.00 44.66 302 ILE D C 1
ATOM 5284 O O . ILE D 1 43 ? 41.655 -58.365 -29.164 1.00 45.09 302 ILE D O 1
ATOM 5289 N N . GLU D 1 44 ? 40.709 -60.264 -29.795 1.00 45.09 303 GLU D N 1
ATOM 5290 C CA . GLU D 1 44 ? 41.838 -60.646 -30.652 1.00 44.75 303 GLU D CA 1
ATOM 5291 C C . GLU D 1 44 ? 42.094 -59.652 -31.783 1.00 42.93 303 GLU D C 1
ATOM 5292 O O . GLU D 1 44 ? 43.234 -59.312 -32.063 1.00 42.77 303 GLU D O 1
ATOM 5298 N N . ALA D 1 45 ? 41.038 -59.201 -32.441 1.00 42.21 304 ALA D N 1
ATOM 5299 C CA . ALA D 1 45 ? 41.164 -58.204 -33.490 1.00 41.85 304 ALA D CA 1
ATOM 5300 C C . ALA D 1 45 ? 41.698 -56.869 -32.953 1.00 44.93 304 ALA D C 1
ATOM 5301 O O . ALA D 1 45 ? 42.542 -56.256 -33.609 1.00 45.44 304 ALA D O 1
ATOM 5303 N N . VAL D 1 46 ? 41.246 -56.442 -31.765 1.00 46.35 305 VAL D N 1
ATOM 5304 C CA . VAL D 1 46 ? 41.665 -55.151 -31.195 1.00 44.29 305 VAL D CA 1
ATOM 5305 C C . VAL D 1 46 ? 43.135 -55.215 -30.789 1.00 45.13 305 VAL D C 1
ATOM 5306 O O . VAL D 1 46 ? 43.907 -54.290 -31.053 1.00 46.15 305 VAL D O 1
ATOM 5310 N N . GLU D 1 47 ? 43.540 -56.312 -30.167 1.00 46.36 306 GLU D N 1
ATOM 5311 C CA . GLU D 1 47 ? 44.961 -56.496 -29.825 1.00 48.02 306 GLU D CA 1
ATOM 5312 C C . GLU D 1 47 ? 45.850 -56.588 -31.078 1.00 46.92 306 GLU D C 1
ATOM 5313 O O . GLU D 1 47 ? 46.982 -56.129 -31.073 1.00 49.09 306 GLU D O 1
ATOM 5319 N N . LYS D 1 48 ? 45.307 -57.120 -32.158 1.00 47.45 307 LYS D N 1
ATOM 5320 C CA . LYS D 1 48 ? 46.044 -57.253 -33.416 1.00 46.87 307 LYS D CA 1
ATOM 5321 C C . LYS D 1 48 ? 46.225 -55.925 -34.134 1.00 47.08 307 LYS D C 1
ATOM 5322 O O . LYS D 1 48 ? 47.303 -55.631 -34.622 1.00 47.30 307 LYS D O 1
ATOM 5328 N N . ARG D 1 49 ? 45.173 -55.123 -34.212 1.00 47.29 308 ARG D N 1
ATOM 5329 C CA . ARG D 1 49 ? 45.231 -53.909 -35.033 1.00 46.16 308 ARG D CA 1
ATOM 5330 C C . ARG D 1 49 ? 44.591 -52.667 -34.447 1.00 46.11 308 ARG D C 1
ATOM 5331 O O . ARG D 1 49 ? 44.361 -51.711 -35.184 1.00 45.97 308 ARG D O 1
ATOM 5339 N N . GLY D 1 50 ? 44.364 -52.651 -33.133 1.00 44.69 309 GLY D N 1
ATOM 5340 C CA . GLY D 1 50 ? 43.671 -51.545 -32.507 1.00 45.12 309 GLY D CA 1
ATOM 5341 C C . GLY D 1 50 ? 44.325 -50.874 -31.325 1.00 43.91 309 GLY D C 1
ATOM 5342 O O . GLY D 1 50 ? 43.806 -49.854 -30.872 1.00 45.83 309 GLY D O 1
ATOM 5343 N N . LEU D 1 51 ? 45.435 -51.410 -30.815 1.00 44.72 310 LEU D N 1
ATOM 5344 C CA . LEU D 1 51 ? 46.020 -50.883 -29.560 1.00 47.36 310 LEU D CA 1
ATOM 5345 C C . LEU D 1 51 ? 46.606 -49.472 -29.691 1.00 47.07 310 LEU D C 1
ATOM 5346 O O . LEU D 1 51 ? 46.641 -48.738 -28.714 1.00 48.16 310 LEU D O 1
ATOM 5351 N N . ASP D 1 52 ? 47.027 -49.099 -30.899 1.00 46.61 311 ASP D N 1
ATOM 5352 C CA . ASP D 1 52 ? 47.619 -47.785 -31.186 1.00 46.93 311 ASP D CA 1
ATOM 5353 C C . ASP D 1 52 ? 46.650 -46.784 -31.757 1.00 44.79 311 ASP D C 1
ATOM 5354 O O . ASP D 1 52 ? 47.067 -45.681 -32.129 1.00 47.70 311 ASP D O 1
ATOM 5359 N N . VAL D 1 53 ? 45.380 -47.157 -31.874 1.00 44.87 312 VAL D N 1
ATOM 5360 C CA . VAL D 1 53 ? 44.393 -46.321 -32.566 1.00 42.70 312 VAL D CA 1
ATOM 5361 C C . VAL D 1 53 ? 43.812 -45.292 -31.597 1.00 43.61 312 VAL D C 1
ATOM 5362 O O . VAL D 1 53 ? 43.402 -45.632 -30.494 1.00 42.81 312 VAL D O 1
ATOM 5366 N N . ASP D 1 54 ? 43.830 -44.030 -32.018 1.00 42.03 313 ASP D N 1
ATOM 5367 C CA . ASP D 1 54 ? 43.347 -42.924 -31.217 1.00 43.44 313 ASP D CA 1
ATOM 5368 C C . ASP D 1 54 ? 41.897 -43.128 -30.821 1.00 43.53 313 ASP D C 1
ATOM 5369 O O . ASP D 1 54 ? 41.070 -43.383 -31.691 1.00 46.72 313 ASP D O 1
ATOM 5374 N N . GLY D 1 55 ? 41.608 -43.024 -29.520 1.00 42.36 314 GLY D N 1
ATOM 5375 C CA . GLY D 1 55 ? 40.240 -43.090 -29.015 1.00 42.78 314 GLY D CA 1
ATOM 5376 C C . GLY D 1 55 ? 39.616 -44.476 -29.021 1.00 40.41 314 GLY D C 1
ATOM 5377 O O . GLY D 1 55 ? 38.396 -44.622 -28.970 1.00 41.84 314 GLY D O 1
ATOM 5378 N N . ILE D 1 56 ? 40.457 -45.499 -29.072 1.00 41.20 315 ILE D N 1
ATOM 5379 C CA . ILE D 1 56 ? 39.960 -46.867 -29.108 1.00 43.05 315 ILE D CA 1
ATOM 5380 C C . ILE D 1 56 ? 39.003 -47.101 -27.915 1.00 42.70 315 ILE D C 1
ATOM 5381 O O . ILE D 1 56 ? 39.354 -46.809 -26.761 1.00 41.61 315 ILE D O 1
ATOM 5386 N N . TYR D 1 57 ? 37.794 -47.578 -28.236 1.00 41.43 316 TYR D N 1
ATOM 5387 C CA . TYR D 1 57 ? 36.679 -47.854 -27.284 1.00 44.27 316 TYR D CA 1
ATOM 5388 C C . TYR D 1 57 ? 35.829 -46.630 -26.973 1.00 44.42 316 TYR D C 1
ATOM 5389 O O . TYR D 1 57 ? 34.692 -46.776 -26.552 1.00 47.73 316 TYR D O 1
ATOM 5398 N N . ARG D 1 58 ? 36.367 -45.428 -27.181 1.00 46.02 317 ARG D N 1
ATOM 5399 C CA . ARG D 1 58 ? 35.598 -44.211 -27.063 1.00 46.51 317 ARG D CA 1
ATOM 5400 C C . ARG D 1 58 ? 34.985 -43.802 -28.386 1.00 46.61 317 ARG D C 1
ATOM 5401 O O . ARG D 1 58 ? 33.825 -43.388 -28.441 1.00 49.07 317 ARG D O 1
ATOM 5409 N N . VAL D 1 59 ? 35.749 -43.898 -29.463 1.00 48.15 318 VAL D N 1
ATOM 5410 C CA . VAL D 1 59 ? 35.210 -43.558 -30.765 1.00 45.55 318 VAL D CA 1
ATOM 5411 C C . VAL D 1 59 ? 34.207 -44.631 -31.201 1.00 48.98 318 VAL D C 1
ATOM 5412 O O . VAL D 1 59 ? 34.362 -45.846 -30.906 1.00 47.59 318 VAL D O 1
ATOM 5416 N N . SER D 1 60 ? 33.177 -44.164 -31.906 1.00 51.32 319 SER D N 1
ATOM 5417 C CA . SER D 1 60 ? 32.090 -45.003 -32.394 1.00 51.88 319 SER D CA 1
ATOM 5418 C C . SER D 1 60 ? 32.321 -45.390 -33.836 1.00 49.65 319 SER D C 1
ATOM 5419 O O . SER D 1 60 ? 32.622 -44.541 -34.676 1.00 52.40 319 SER D O 1
ATOM 5422 N N . GLY D 1 61 ? 32.173 -46.672 -34.121 1.00 50.91 320 GLY D N 1
ATOM 5423 C CA . GLY D 1 61 ? 32.194 -47.147 -35.499 1.00 50.33 320 GLY D CA 1
ATOM 5424 C C . GLY D 1 61 ? 30.836 -46.931 -36.123 1.00 47.70 320 GLY D C 1
ATOM 5425 O O . GLY D 1 61 ? 29.860 -46.677 -35.425 1.00 48.85 320 GLY D O 1
ATOM 5426 N N . ASN D 1 62 ? 30.788 -47.050 -37.441 1.00 45.78 321 ASN D N 1
ATOM 5427 C CA . ASN D 1 62 ? 29.551 -46.967 -38.198 1.00 45.92 321 ASN D CA 1
ATOM 5428 C C . ASN D 1 62 ? 28.524 -47.958 -37.613 1.00 45.00 321 ASN D C 1
ATOM 5429 O O . ASN D 1 62 ? 28.738 -49.193 -37.626 1.00 43.39 321 ASN D O 1
ATOM 5434 N N . LEU D 1 63 ? 27.424 -47.410 -37.069 1.00 43.24 322 LEU D N 1
ATOM 5435 C CA . LEU D 1 63 ? 26.403 -48.223 -36.397 1.00 40.34 322 LEU D CA 1
ATOM 5436 C C . LEU D 1 63 ? 25.727 -49.186 -37.370 1.00 40.76 322 LEU D C 1
ATOM 5437 O O . LEU D 1 63 ? 25.494 -50.334 -37.011 1.00 39.79 322 LEU D O 1
ATOM 5442 N N . ALA D 1 64 ? 25.472 -48.749 -38.607 1.00 40.07 323 ALA D N 1
ATOM 5443 C CA . ALA D 1 64 ? 24.967 -49.655 -39.657 1.00 40.40 323 ALA D CA 1
ATOM 5444 C C . ALA D 1 64 ? 25.877 -50.872 -39.877 1.00 40.24 323 ALA D C 1
ATOM 5445 O O . ALA D 1 64 ? 25.400 -51.988 -40.002 1.00 40.50 323 ALA D O 1
ATOM 5447 N N . THR D 1 65 ? 27.184 -50.661 -39.920 1.00 40.78 324 THR D N 1
ATOM 5448 C CA . THR D 1 65 ? 28.134 -51.750 -40.062 1.00 40.47 324 THR D CA 1
ATOM 5449 C C . THR D 1 65 ? 28.180 -52.644 -38.808 1.00 41.00 324 THR D C 1
ATOM 5450 O O . THR D 1 65 ? 28.279 -53.867 -38.920 1.00 42.27 324 THR D O 1
ATOM 5454 N N . ILE D 1 66 ? 28.113 -52.026 -37.629 1.00 42.92 325 ILE D N 1
ATOM 5455 C CA . ILE D 1 66 ? 27.969 -52.760 -36.365 1.00 41.25 325 ILE D CA 1
ATOM 5456 C C . ILE D 1 66 ? 26.721 -53.640 -36.363 1.00 44.44 325 ILE D C 1
ATOM 5457 O O . ILE D 1 66 ? 26.776 -54.814 -35.978 1.00 44.71 325 ILE D O 1
ATOM 5462 N N . GLN D 1 67 ? 25.603 -53.086 -36.827 1.00 44.83 326 GLN D N 1
ATOM 5463 C CA . GLN D 1 67 ? 24.364 -53.846 -36.924 1.00 43.11 326 GLN D CA 1
ATOM 5464 C C . GLN D 1 67 ? 24.481 -55.055 -37.867 1.00 44.00 326 GLN D C 1
ATOM 5465 O O . GLN D 1 67 ? 23.938 -56.112 -37.552 1.00 42.93 326 GLN D O 1
ATOM 5471 N N . LYS D 1 68 ? 25.183 -54.924 -38.999 1.00 44.40 327 LYS D N 1
ATOM 5472 C CA . LYS D 1 68 ? 25.407 -56.102 -39.890 1.00 47.40 327 LYS D CA 1
ATOM 5473 C C . LYS D 1 68 ? 26.327 -57.111 -39.241 1.00 45.52 327 LYS D C 1
ATOM 5474 O O . LYS D 1 68 ? 26.122 -58.302 -39.389 1.00 46.51 327 LYS D O 1
ATOM 5480 N N . LEU D 1 69 ? 27.339 -56.624 -38.530 1.00 44.46 328 LEU D N 1
ATOM 5481 C CA . LEU D 1 69 ? 28.214 -57.497 -37.790 1.00 44.92 328 LEU D CA 1
ATOM 5482 C C . LEU D 1 69 ? 27.392 -58.343 -36.812 1.00 45.61 328 LEU D C 1
ATOM 5483 O O . LEU D 1 69 ? 27.513 -59.563 -36.792 1.00 44.45 328 LEU D O 1
ATOM 5488 N N . ARG D 1 70 ? 26.567 -57.672 -36.008 1.00 44.02 329 ARG D N 1
ATOM 5489 C CA . ARG D 1 70 ? 25.679 -58.318 -35.041 1.00 42.82 329 ARG D CA 1
ATOM 5490 C C . ARG D 1 70 ? 24.788 -59.343 -35.712 1.00 43.55 329 ARG D C 1
ATOM 5491 O O . ARG D 1 70 ? 24.620 -60.448 -35.205 1.00 42.88 329 ARG D O 1
ATOM 5499 N N . PHE D 1 71 ? 24.222 -58.979 -36.856 1.00 45.38 330 PHE D N 1
ATOM 5500 C CA . PHE D 1 71 ? 23.322 -59.876 -37.563 1.00 46.12 330 PHE D CA 1
ATOM 5501 C C . PHE D 1 71 ? 24.025 -61.150 -38.041 1.00 47.34 330 PHE D C 1
ATOM 5502 O O . PHE D 1 71 ? 23.474 -62.253 -37.914 1.00 46.31 330 PHE D O 1
ATOM 5510 N N . ILE D 1 72 ? 25.209 -60.993 -38.639 1.00 49.76 331 ILE D N 1
ATOM 5511 C CA . ILE D 1 72 ? 26.039 -62.126 -39.078 1.00 48.89 331 ILE D CA 1
ATOM 5512 C C . ILE D 1 72 ? 26.371 -63.071 -37.934 1.00 47.65 331 ILE D C 1
ATOM 5513 O O . ILE D 1 72 ? 26.341 -64.279 -38.111 1.00 48.02 331 ILE D O 1
ATOM 5518 N N . VAL D 1 73 ? 26.699 -62.511 -36.777 1.00 48.30 332 VAL D N 1
ATOM 5519 C CA . VAL D 1 73 ? 26.995 -63.300 -35.589 1.00 48.14 332 VAL D CA 1
ATOM 5520 C C . VAL D 1 73 ? 25.739 -64.034 -35.121 1.00 48.89 332 VAL D C 1
ATOM 5521 O O . VAL D 1 73 ? 25.794 -65.226 -34.811 1.00 49.53 332 VAL D O 1
ATOM 5525 N N . ASN D 1 74 ? 24.617 -63.321 -35.062 1.00 48.23 333 ASN D N 1
ATOM 5526 C CA . ASN D 1 74 ? 23.351 -63.912 -34.658 1.00 48.89 333 ASN D CA 1
ATOM 5527 C C . ASN D 1 74 ? 22.922 -65.044 -35.581 1.00 50.83 333 ASN D C 1
ATOM 5528 O O . ASN D 1 74 ? 22.408 -66.059 -35.107 1.00 53.07 333 ASN D O 1
ATOM 5533 N N . GLN D 1 75 ? 23.163 -64.877 -36.881 1.00 51.00 334 GLN D N 1
ATOM 5534 C CA . GLN D 1 75 ? 22.936 -65.935 -37.857 1.00 53.11 334 GLN D CA 1
ATOM 5535 C C . GLN D 1 75 ? 23.938 -67.108 -37.729 1.00 53.15 334 GLN D C 1
ATOM 5536 O O . GLN D 1 75 ? 23.891 -68.026 -38.530 1.00 51.15 334 GLN D O 1
ATOM 5542 N N . GLU D 1 76 ? 24.805 -67.058 -36.715 1.00 54.44 335 GLU D N 1
ATOM 5543 C CA . GLU D 1 76 ? 25.911 -67.995 -36.496 1.00 54.81 335 GLU D CA 1
ATOM 5544 C C . GLU D 1 76 ? 26.589 -68.347 -37.803 1.00 54.29 335 GLU D C 1
ATOM 5545 O O . GLU D 1 76 ? 26.842 -69.514 -38.111 1.00 51.00 335 GLU D O 1
ATOM 5551 N N . GLU D 1 77 ? 26.861 -67.318 -38.591 1.00 56.04 336 GLU D N 1
ATOM 5552 C CA . GLU D 1 77 ? 27.747 -67.459 -39.725 1.00 57.61 336 GLU D CA 1
ATOM 5553 C C . GLU D 1 77 ? 29.215 -67.370 -39.234 1.00 59.01 336 GLU D C 1
ATOM 5554 O O . GLU D 1 77 ? 29.514 -66.810 -38.140 1.00 59.18 336 GLU D O 1
ATOM 5560 N N . LYS D 1 78 ? 30.123 -67.913 -40.055 1.00 56.95 337 LYS D N 1
ATOM 5561 C CA . LYS D 1 78 ? 31.559 -67.818 -39.800 1.00 54.97 337 LYS D CA 1
ATOM 5562 C C . LYS D 1 78 ? 31.972 -66.341 -39.856 1.00 54.92 337 LYS D C 1
ATOM 5563 O O . LYS D 1 78 ? 31.823 -65.689 -40.899 1.00 56.18 337 LYS D O 1
ATOM 5565 N N . LEU D 1 79 ? 32.445 -65.805 -38.727 1.00 50.96 338 LEU D N 1
ATOM 5566 C CA . LEU D 1 79 ? 32.961 -64.449 -38.699 1.00 49.04 338 LEU D CA 1
ATOM 5567 C C . LEU D 1 79 ? 34.477 -64.464 -38.844 1.00 48.31 338 LEU D C 1
ATOM 5568 O O . LEU D 1 79 ? 35.143 -65.243 -38.169 1.00 50.30 338 LEU D O 1
ATOM 5573 N N . ASN D 1 80 ? 35.007 -63.636 -39.746 1.00 45.92 339 ASN D N 1
ATOM 5574 C CA . ASN D 1 80 ? 36.445 -63.421 -39.860 1.00 46.36 339 ASN D CA 1
ATOM 5575 C C . ASN D 1 80 ? 36.716 -61.923 -39.838 1.00 46.21 339 ASN D C 1
ATOM 5576 O O . ASN D 1 80 ? 36.456 -61.234 -40.826 1.00 45.54 339 ASN D O 1
ATOM 5581 N N . LEU D 1 81 ? 37.252 -61.428 -38.720 1.00 43.79 340 LEU D N 1
ATOM 5582 C CA . LEU D 1 81 ? 37.440 -59.986 -38.538 1.00 44.39 340 LEU D CA 1
ATOM 5583 C C . LEU D 1 81 ? 38.594 -59.406 -39.375 1.00 45.16 340 LEU D C 1
ATOM 5584 O O . LEU D 1 81 ? 38.790 -58.188 -39.400 1.00 44.97 340 LEU D O 1
ATOM 5589 N N . ASP D 1 82 ? 39.331 -60.257 -40.087 1.00 44.10 341 ASP D N 1
ATOM 5590 C CA . ASP D 1 82 ? 40.326 -59.756 -41.039 1.00 45.89 341 ASP D CA 1
ATOM 5591 C C . ASP D 1 82 ? 39.712 -59.432 -42.414 1.00 45.23 341 ASP D C 1
ATOM 5592 O O . ASP D 1 82 ? 40.430 -58.937 -43.300 1.00 44.03 341 ASP D O 1
ATOM 5597 N N . ASP D 1 83 ? 38.416 -59.722 -42.602 1.00 44.99 342 ASP D N 1
ATOM 5598 C CA . ASP D 1 83 ? 37.722 -59.348 -43.831 1.00 44.78 342 ASP D CA 1
ATOM 5599 C C . ASP D 1 83 ? 37.678 -57.836 -43.938 1.00 44.20 342 ASP D C 1
ATOM 5600 O O . ASP D 1 83 ? 37.578 -57.137 -42.948 1.00 46.77 342 ASP D O 1
ATOM 5605 N N . SER D 1 84 ? 37.739 -57.341 -45.168 1.00 43.82 343 SER D N 1
ATOM 5606 C CA . SER D 1 84 ? 37.798 -55.899 -45.425 1.00 44.27 343 SER D CA 1
ATOM 5607 C C . SER D 1 84 ? 36.574 -55.167 -44.882 1.00 44.59 343 SER D C 1
ATOM 5608 O O . SER D 1 84 ? 36.646 -53.986 -44.541 1.00 48.84 343 SER D O 1
ATOM 5611 N N . GLN D 1 85 ? 35.451 -55.877 -44.838 1.00 47.99 344 GLN D N 1
ATOM 5612 C CA . GLN D 1 85 ? 34.198 -55.346 -44.314 1.00 49.56 344 GLN D CA 1
ATOM 5613 C C . GLN D 1 85 ? 34.352 -54.843 -42.878 1.00 47.75 344 GLN D C 1
ATOM 5614 O O . GLN D 1 85 ? 33.688 -53.880 -42.480 1.00 50.23 344 GLN D O 1
ATOM 5620 N N . TRP D 1 86 ? 35.232 -55.483 -42.115 1.00 46.49 345 TRP D N 1
ATOM 5621 C CA . TRP D 1 86 ? 35.468 -55.127 -40.720 1.00 45.97 345 TRP D CA 1
ATOM 5622 C C . TRP D 1 86 ? 36.766 -54.335 -40.510 1.00 46.24 345 TRP D C 1
ATOM 5623 O O . TRP D 1 86 ? 37.272 -54.305 -39.400 1.00 48.37 345 TRP D O 1
ATOM 5634 N N . GLU D 1 87 ? 37.266 -53.641 -41.530 1.00 46.81 346 GLU D N 1
ATOM 5635 C CA . GLU D 1 87 ? 38.573 -52.974 -41.412 1.00 48.64 346 GLU D CA 1
ATOM 5636 C C . GLU D 1 87 ? 38.629 -51.751 -40.477 1.00 46.45 346 GLU D C 1
ATOM 5637 O O . GLU D 1 87 ? 39.708 -51.386 -40.024 1.00 47.27 346 GLU D O 1
ATOM 5643 N N . ASP D 1 88 ? 37.487 -51.136 -40.169 1.00 44.89 347 ASP D N 1
ATOM 5644 C CA . ASP D 1 88 ? 37.435 -50.126 -39.125 1.00 42.42 347 ASP D CA 1
ATOM 5645 C C . ASP D 1 88 ? 37.342 -50.863 -37.784 1.00 41.63 347 ASP D C 1
ATOM 5646 O O . ASP D 1 88 ? 36.328 -51.521 -37.474 1.00 40.13 347 ASP D O 1
ATOM 5651 N N . ILE D 1 89 ? 38.410 -50.784 -36.994 1.00 39.81 348 ILE D N 1
ATOM 5652 C CA . ILE D 1 89 ? 38.455 -51.448 -35.699 1.00 41.15 348 ILE D CA 1
ATOM 5653 C C . ILE D 1 89 ? 37.412 -50.836 -34.721 1.00 42.01 348 ILE D C 1
ATOM 5654 O O . ILE D 1 89 ? 37.024 -51.450 -33.733 1.00 44.84 348 ILE D O 1
ATOM 5659 N N . HIS D 1 90 ? 36.915 -49.647 -35.029 1.00 43.11 349 HIS D N 1
ATOM 5660 C CA . HIS D 1 90 ? 35.854 -49.045 -34.236 1.00 43.12 349 HIS D CA 1
ATOM 5661 C C . HIS D 1 90 ? 34.492 -49.752 -34.390 1.00 40.24 349 HIS D C 1
ATOM 5662 O O . HIS D 1 90 ? 33.655 -49.678 -33.502 1.00 41.55 349 HIS D O 1
ATOM 5669 N N . VAL D 1 91 ? 34.266 -50.395 -35.521 1.00 41.20 350 VAL D N 1
ATOM 5670 C CA . VAL D 1 91 ? 33.109 -51.297 -35.706 1.00 41.11 350 VAL D CA 1
ATOM 5671 C C . VAL D 1 91 ? 33.219 -52.509 -34.733 1.00 41.80 350 VAL D C 1
ATOM 5672 O O . VAL D 1 91 ? 32.227 -52.947 -34.135 1.00 42.59 350 VAL D O 1
ATOM 5676 N N . VAL D 1 92 ? 34.437 -53.013 -34.540 1.00 41.52 351 VAL D N 1
ATOM 5677 C CA . VAL D 1 92 ? 34.683 -54.171 -33.658 1.00 41.59 351 VAL D CA 1
ATOM 5678 C C . VAL D 1 92 ? 34.513 -53.801 -32.183 1.00 40.63 351 VAL D C 1
ATOM 5679 O O . VAL D 1 92 ? 33.821 -54.488 -31.418 1.00 40.82 351 VAL D O 1
ATOM 5683 N N . THR D 1 93 ? 35.102 -52.686 -31.786 1.00 42.69 352 THR D N 1
ATOM 5684 C CA . THR D 1 93 ? 34.907 -52.175 -30.431 1.00 40.26 352 THR D CA 1
ATOM 5685 C C . THR D 1 93 ? 33.435 -51.865 -30.172 1.00 41.91 352 THR D C 1
ATOM 5686 O O . THR D 1 93 ? 32.906 -52.170 -29.077 1.00 42.98 352 THR D O 1
ATOM 5690 N N . GLY D 1 94 ? 32.775 -51.251 -31.156 1.00 42.34 353 GLY D N 1
ATOM 5691 C CA . GLY D 1 94 ? 31.344 -50.944 -31.074 1.00 41.43 353 GLY D CA 1
ATOM 5692 C C . GLY D 1 94 ? 30.483 -52.173 -30.885 1.00 41.67 353 GLY D C 1
ATOM 5693 O O . GLY D 1 94 ? 29.531 -52.138 -30.127 1.00 44.87 353 GLY D O 1
ATOM 5694 N N . ALA D 1 95 ? 30.814 -53.255 -31.590 1.00 42.60 354 ALA D N 1
ATOM 5695 C CA . ALA D 1 95 ? 30.039 -54.482 -31.537 1.00 42.96 354 ALA D CA 1
ATOM 5696 C C . ALA D 1 95 ? 30.285 -55.232 -30.225 1.00 42.31 354 ALA D C 1
ATOM 5697 O O . ALA D 1 95 ? 29.376 -55.910 -29.696 1.00 45.35 354 ALA D O 1
ATOM 5699 N N . LEU D 1 96 ? 31.500 -55.112 -29.692 1.00 41.17 355 LEU D N 1
ATOM 5700 C CA . LEU D 1 96 ? 31.822 -55.690 -28.392 1.00 41.33 355 LEU D CA 1
ATOM 5701 C C . LEU D 1 96 ? 30.997 -55.037 -27.324 1.00 42.39 355 LEU D C 1
ATOM 5702 O O . LEU D 1 96 ? 30.414 -55.698 -26.464 1.00 44.45 355 LEU D O 1
ATOM 5707 N N . LYS D 1 97 ? 30.982 -53.712 -27.348 1.00 43.61 356 LYS D N 1
ATOM 5708 C CA . LYS D 1 97 ? 30.238 -52.965 -26.357 1.00 43.44 356 LYS D CA 1
ATOM 5709 C C . LYS D 1 97 ? 28.741 -53.230 -26.430 1.00 42.53 356 LYS D C 1
ATOM 5710 O O . LYS D 1 97 ? 28.088 -53.366 -25.389 1.00 44.39 356 LYS D O 1
ATOM 5716 N N . MET D 1 98 ? 28.212 -53.316 -27.652 1.00 42.25 357 MET D N 1
ATOM 5717 C CA . MET D 1 98 ? 26.790 -53.617 -27.891 1.00 43.30 357 MET D CA 1
ATOM 5718 C C . MET D 1 98 ? 26.401 -54.995 -27.368 1.00 42.29 357 MET D C 1
ATOM 5719 O O . MET D 1 98 ? 25.337 -55.173 -26.805 1.00 43.67 357 MET D O 1
ATOM 5724 N N . PHE D 1 99 ? 27.277 -55.961 -27.552 1.00 43.00 358 PHE D N 1
ATOM 5725 C CA . PHE D 1 99 ? 27.107 -57.276 -26.986 1.00 43.87 358 PHE D CA 1
ATOM 5726 C C . PHE D 1 99 ? 26.886 -57.231 -25.478 1.00 43.28 358 PHE D C 1
ATOM 5727 O O . PHE D 1 99 ? 25.969 -57.879 -24.973 1.00 42.59 358 PHE D O 1
ATOM 5735 N N . PHE D 1 100 ? 27.732 -56.490 -24.764 1.00 43.47 359 PHE D N 1
ATOM 5736 C CA . PHE D 1 100 ? 27.599 -56.370 -23.317 1.00 41.01 359 PHE D CA 1
ATOM 5737 C C . PHE D 1 100 ? 26.390 -55.566 -22.925 1.00 43.17 359 PHE D C 1
ATOM 5738 O O . PHE D 1 100 ? 25.765 -55.847 -21.902 1.00 43.35 359 PHE D O 1
ATOM 5746 N N . ARG D 1 101 ? 26.058 -54.564 -23.732 1.00 44.58 360 ARG D N 1
ATOM 5747 C CA . ARG D 1 101 ? 24.853 -53.766 -23.523 1.00 43.70 360 ARG D CA 1
ATOM 5748 C C . ARG D 1 101 ? 23.555 -54.525 -23.720 1.00 42.59 360 ARG D C 1
ATOM 5749 O O . ARG D 1 101 ? 22.518 -54.192 -23.136 1.00 39.99 360 ARG D O 1
ATOM 5757 N N . GLU D 1 102 ? 23.618 -55.544 -24.574 1.00 44.82 361 GLU D N 1
ATOM 5758 C CA . GLU D 1 102 ? 22.434 -56.310 -24.940 1.00 43.09 361 GLU D CA 1
ATOM 5759 C C . GLU D 1 102 ? 22.261 -57.584 -24.111 1.00 43.25 361 GLU D C 1
ATOM 5760 O O . GLU D 1 102 ? 21.232 -58.275 -24.211 1.00 40.71 361 GLU D O 1
ATOM 5766 N N . LEU D 1 103 ? 23.221 -57.895 -23.252 1.00 42.28 362 LEU D N 1
ATOM 5767 C CA . LEU D 1 103 ? 23.012 -58.989 -22.328 1.00 42.99 362 LEU D CA 1
ATOM 5768 C C . LEU D 1 103 ? 21.768 -58.640 -21.504 1.00 42.75 362 LEU D C 1
ATOM 5769 O O . LEU D 1 103 ? 21.580 -57.480 -21.143 1.00 43.72 362 LEU D O 1
ATOM 5774 N N . PRO D 1 104 ? 20.881 -59.621 -21.246 1.00 43.66 363 PRO D N 1
ATOM 5775 C CA . PRO D 1 104 ? 19.694 -59.352 -20.421 1.00 44.50 363 PRO D CA 1
ATOM 5776 C C . PRO D 1 104 ? 19.995 -58.959 -18.966 1.00 45.17 363 PRO D C 1
ATOM 5777 O O . PRO D 1 104 ? 19.194 -58.260 -18.345 1.00 45.74 363 PRO D O 1
ATOM 5781 N N . GLU D 1 105 ? 21.132 -59.421 -18.446 1.00 44.43 364 GLU D N 1
ATOM 5782 C CA . GLU D 1 105 ? 21.659 -59.008 -17.173 1.00 45.60 364 GLU D CA 1
ATOM 5783 C C . GLU D 1 105 ? 23.069 -58.486 -17.461 1.00 45.26 364 GLU D C 1
ATOM 5784 O O . GLU D 1 105 ? 23.766 -59.074 -18.257 1.00 43.69 364 GLU D O 1
ATOM 5790 N N . PRO D 1 106 ? 23.493 -57.371 -16.838 1.00 46.52 365 PRO D N 1
ATOM 5791 C CA . PRO D 1 106 ? 24.875 -56.912 -17.083 1.00 43.93 365 PRO D CA 1
ATOM 5792 C C . PRO D 1 106 ? 25.929 -57.893 -16.599 1.00 43.97 365 PRO D C 1
ATOM 5793 O O . PRO D 1 106 ? 25.622 -58.756 -15.763 1.00 42.82 365 PRO D O 1
ATOM 5797 N N . LEU D 1 107 ? 27.157 -57.727 -17.092 1.00 44.81 366 LEU D N 1
ATOM 5798 C CA . LEU D 1 107 ? 28.299 -58.555 -16.695 1.00 43.35 366 LEU D CA 1
ATOM 5799 C C . LEU D 1 107 ? 28.497 -58.589 -15.185 1.00 44.65 366 LEU D C 1
ATOM 5800 O O . LEU D 1 107 ? 28.760 -59.665 -14.614 1.00 45.60 366 LEU D O 1
ATOM 5805 N N . PHE D 1 108 ? 28.371 -57.422 -14.540 1.00 42.90 367 PHE D N 1
ATOM 5806 C CA . PHE D 1 108 ? 28.332 -57.361 -13.084 1.00 43.72 367 PHE D CA 1
ATOM 5807 C C . PHE D 1 108 ? 26.886 -57.600 -12.661 1.00 44.13 367 PHE D C 1
ATOM 5808 O O . PHE D 1 108 ? 26.018 -56.775 -12.944 1.00 45.67 367 PHE D O 1
ATOM 5816 N N . PRO D 1 109 ? 26.603 -58.735 -11.990 1.00 43.22 368 PRO D N 1
ATOM 5817 C CA . PRO D 1 109 ? 25.204 -58.971 -11.663 1.00 45.08 368 PRO D CA 1
ATOM 5818 C C . PRO D 1 109 ? 24.665 -57.906 -10.705 1.00 47.35 368 PRO D C 1
ATOM 5819 O O . PRO D 1 109 ? 25.365 -57.483 -9.792 1.00 47.40 368 PRO D O 1
ATOM 5823 N N . TYR D 1 110 ? 23.446 -57.445 -10.921 1.00 49.55 369 TYR D N 1
ATOM 5824 C CA . TYR D 1 110 ? 22.917 -56.372 -10.087 1.00 51.49 369 TYR D CA 1
ATOM 5825 C C . TYR D 1 110 ? 22.961 -56.729 -8.608 1.00 47.13 369 TYR D C 1
ATOM 5826 O O . TYR D 1 110 ? 23.231 -55.874 -7.771 1.00 47.14 369 TYR D O 1
ATOM 5835 N N . SER D 1 111 ? 22.725 -58.006 -8.299 1.00 46.88 370 SER D N 1
ATOM 5836 C CA . SER D 1 111 ? 22.718 -58.487 -6.918 1.00 45.84 370 SER D CA 1
ATOM 5837 C C . SER D 1 111 ? 24.068 -58.347 -6.214 1.00 47.47 370 SER D C 1
ATOM 5838 O O . SER D 1 111 ? 24.145 -58.463 -4.990 1.00 51.45 370 SER D O 1
ATOM 5841 N N . PHE D 1 112 ? 25.124 -58.071 -6.968 1.00 46.57 371 PHE D N 1
ATOM 5842 C CA . PHE D 1 112 ? 26.431 -57.801 -6.399 1.00 45.12 371 PHE D CA 1
ATOM 5843 C C . PHE D 1 112 ? 26.766 -56.324 -6.317 1.00 47.00 371 PHE D C 1
ATOM 5844 O O . PHE D 1 112 ? 27.771 -55.957 -5.699 1.00 46.91 371 PHE D O 1
ATOM 5852 N N . PHE D 1 113 ? 25.971 -55.468 -6.961 1.00 49.96 372 PHE D N 1
ATOM 5853 C CA . PHE D 1 113 ? 26.317 -54.037 -7.036 1.00 50.95 372 PHE D CA 1
ATOM 5854 C C . PHE D 1 113 ? 26.520 -53.403 -5.675 1.00 49.78 372 PHE D C 1
ATOM 5855 O O . PHE D 1 113 ? 27.502 -52.675 -5.431 1.00 50.69 372 PHE D O 1
ATOM 5863 N N . GLU D 1 114 ? 25.565 -53.675 -4.795 1.00 49.44 373 GLU D N 1
ATOM 5864 C CA . GLU D 1 114 ? 25.560 -53.107 -3.463 1.00 50.08 373 GLU D CA 1
ATOM 5865 C C . GLU D 1 114 ? 26.870 -53.429 -2.752 1.00 48.99 373 GLU D C 1
ATOM 5866 O O . GLU D 1 114 ? 27.392 -52.589 -2.028 1.00 47.10 373 GLU D O 1
ATOM 5872 N N . GLN D 1 115 ? 27.388 -54.651 -2.980 1.00 50.96 374 GLN D N 1
ATOM 5873 C CA . GLN D 1 115 ? 28.641 -55.127 -2.375 1.00 49.24 374 GLN D CA 1
ATOM 5874 C C . GLN D 1 115 ? 29.853 -54.545 -3.071 1.00 47.49 374 GLN D C 1
ATOM 5875 O O . GLN D 1 115 ? 30.846 -54.204 -2.429 1.00 48.32 374 GLN D O 1
ATOM 5881 N N . PHE D 1 116 ? 29.796 -54.448 -4.391 1.00 46.13 375 PHE D N 1
ATOM 5882 C CA . PHE D 1 116 ? 30.888 -53.805 -5.118 1.00 46.01 375 PHE D CA 1
ATOM 5883 C C . PHE D 1 116 ? 31.040 -52.362 -4.664 1.00 46.16 375 PHE D C 1
ATOM 5884 O O . PHE D 1 116 ? 32.167 -51.861 -4.552 1.00 47.56 375 PHE D O 1
ATOM 5892 N N . VAL D 1 117 ? 29.914 -51.715 -4.363 1.00 47.04 376 VAL D N 1
ATOM 5893 C CA . VAL D 1 117 ? 29.918 -50.329 -3.905 1.00 47.64 376 VAL D CA 1
ATOM 5894 C C . VAL D 1 117 ? 30.535 -50.254 -2.507 1.00 48.24 376 VAL D C 1
ATOM 5895 O O . VAL D 1 117 ? 31.496 -49.503 -2.305 1.00 47.87 376 VAL D O 1
ATOM 5899 N N . GLU D 1 118 ? 30.027 -51.057 -1.561 1.00 48.14 377 GLU D N 1
ATOM 5900 C CA . GLU D 1 118 ? 30.587 -51.088 -0.192 1.00 51.20 377 GLU D CA 1
ATOM 5901 C C . GLU D 1 118 ? 32.104 -51.268 -0.255 1.00 49.38 377 GLU D C 1
ATOM 5902 O O . GLU D 1 118 ? 32.838 -50.721 0.579 1.00 53.77 377 GLU D O 1
ATOM 5908 N N . ALA D 1 119 ? 32.557 -52.043 -1.241 1.00 47.77 378 ALA D N 1
ATOM 5909 C CA . ALA D 1 119 ? 33.977 -52.319 -1.460 1.00 47.61 378 ALA D CA 1
ATOM 5910 C C . ALA D 1 119 ? 34.765 -51.083 -1.864 1.00 48.82 378 ALA D C 1
ATOM 5911 O O . ALA D 1 119 ? 35.771 -50.793 -1.237 1.00 48.91 378 ALA D O 1
ATOM 5913 N N . ILE D 1 120 ? 34.335 -50.362 -2.908 1.00 51.11 379 ILE D N 1
ATOM 5914 C CA . ILE D 1 120 ? 35.097 -49.171 -3.343 1.00 52.70 379 ILE D CA 1
ATOM 5915 C C . ILE D 1 120 ? 34.853 -47.938 -2.452 1.00 53.84 379 ILE D C 1
ATOM 5916 O O . ILE D 1 120 ? 35.533 -46.934 -2.600 1.00 52.66 379 ILE D O 1
ATOM 5921 N N . LYS D 1 121 ? 33.888 -48.016 -1.537 1.00 54.01 380 LYS D N 1
ATOM 5922 C CA . LYS D 1 121 ? 33.724 -46.984 -0.505 1.00 52.34 380 LYS D CA 1
ATOM 5923 C C . LYS D 1 121 ? 34.686 -47.144 0.672 1.00 55.21 380 LYS D C 1
ATOM 5924 O O . LYS D 1 121 ? 34.768 -46.246 1.513 1.00 58.49 380 LYS D O 1
ATOM 5930 N N . LYS D 1 122 ? 35.420 -48.252 0.744 1.00 58.09 381 LYS D N 1
ATOM 5931 C CA . LYS D 1 122 ? 36.313 -48.503 1.879 1.00 58.87 381 LYS D CA 1
ATOM 5932 C C . LYS D 1 122 ? 37.213 -47.294 2.116 1.00 61.15 381 LYS D C 1
ATOM 5933 O O . LYS D 1 122 ? 37.452 -46.517 1.201 1.00 61.15 381 LYS D O 1
ATOM 5939 N N . GLN D 1 123 ? 37.708 -47.147 3.346 1.00 65.41 382 GLN D N 1
ATOM 5940 C CA . GLN D 1 123 ? 38.523 -45.992 3.729 1.00 67.49 382 GLN D CA 1
ATOM 5941 C C . GLN D 1 123 ? 39.795 -45.901 2.877 1.00 69.64 382 GLN D C 1
ATOM 5942 O O . GLN D 1 123 ? 39.970 -44.925 2.136 1.00 69.89 382 GLN D O 1
ATOM 5944 N N . ASP D 1 124 ? 40.662 -46.914 2.971 1.00 70.25 383 ASP D N 1
ATOM 5945 C CA . ASP D 1 124 ? 41.912 -46.940 2.203 1.00 70.45 383 ASP D CA 1
ATOM 5946 C C . ASP D 1 124 ? 41.694 -47.723 0.917 1.00 72.12 383 ASP D C 1
ATOM 5947 O O . ASP D 1 124 ? 40.612 -48.292 0.722 1.00 73.36 383 ASP D O 1
ATOM 5952 N N . ASN D 1 125 ? 42.717 -47.752 0.056 1.00 71.80 384 ASN D N 1
ATOM 5953 C CA . ASN D 1 125 ? 42.673 -48.458 -1.246 1.00 69.93 384 ASN D CA 1
ATOM 5954 C C . ASN D 1 125 ? 43.023 -49.971 -1.201 1.00 67.37 384 ASN D C 1
ATOM 5955 O O . ASN D 1 125 ? 42.508 -50.757 -2.003 1.00 67.33 384 ASN D O 1
ATOM 5960 N N . ASN D 1 126 ? 43.888 -50.375 -0.277 1.00 62.72 385 ASN D N 1
ATOM 5961 C CA . ASN D 1 126 ? 44.252 -51.792 -0.134 1.00 64.03 385 ASN D CA 1
ATOM 5962 C C . ASN D 1 126 ? 43.111 -52.691 0.367 1.00 62.53 385 ASN D C 1
ATOM 5963 O O . ASN D 1 126 ? 43.059 -53.891 0.029 1.00 59.72 385 ASN D O 1
ATOM 5968 N N . THR D 1 127 ? 42.230 -52.121 1.196 1.00 61.10 386 THR D N 1
ATOM 5969 C CA . THR D 1 127 ? 41.024 -52.820 1.661 1.00 59.43 386 THR D CA 1
ATOM 5970 C C . THR D 1 127 ? 40.061 -52.981 0.490 1.00 56.72 386 THR D C 1
ATOM 5971 O O . THR D 1 127 ? 39.442 -54.044 0.344 1.00 57.74 386 THR D O 1
ATOM 5975 N N . ARG D 1 128 ? 39.950 -51.923 -0.329 1.00 54.05 387 ARG D N 1
ATOM 5976 C CA . ARG D 1 128 ? 39.183 -51.944 -1.589 1.00 55.00 387 ARG D CA 1
ATOM 5977 C C . ARG D 1 128 ? 39.545 -53.107 -2.505 1.00 51.17 387 ARG D C 1
ATOM 5978 O O . ARG D 1 128 ? 38.661 -53.686 -3.141 1.00 50.23 387 ARG D O 1
ATOM 5986 N N . ILE D 1 129 ? 40.834 -53.429 -2.591 1.00 48.99 388 ILE D N 1
ATOM 5987 C CA . ILE D 1 129 ? 41.295 -54.483 -3.487 1.00 48.08 388 ILE D CA 1
ATOM 5988 C C . ILE D 1 129 ? 40.845 -55.851 -2.979 1.00 48.66 388 ILE D C 1
ATOM 5989 O O . ILE D 1 129 ? 40.224 -56.621 -3.715 1.00 48.01 388 ILE D O 1
ATOM 5994 N N . GLU D 1 130 ? 41.170 -56.143 -1.721 1.00 50.21 389 GLU D N 1
ATOM 5995 C CA . GLU D 1 130 ? 40.850 -57.440 -1.122 1.00 49.24 389 GLU D CA 1
ATOM 5996 C C . GLU D 1 130 ? 39.333 -57.688 -1.175 1.00 47.76 389 GLU D C 1
ATOM 5997 O O . GLU D 1 130 ? 38.891 -58.773 -1.528 1.00 46.61 389 GLU D O 1
ATOM 5999 N N . ALA D 1 131 ? 38.553 -56.651 -0.866 1.00 47.27 390 ALA D N 1
ATOM 6000 C CA . ALA D 1 131 ? 37.096 -56.707 -0.911 1.00 45.75 390 ALA D CA 1
ATOM 6001 C C . ALA D 1 131 ? 36.519 -56.881 -2.327 1.00 46.04 390 ALA D C 1
ATOM 6002 O O . ALA D 1 131 ? 35.435 -57.440 -2.501 1.00 44.91 390 ALA D O 1
ATOM 6004 N N . VAL D 1 132 ? 37.218 -56.384 -3.338 1.00 46.51 391 VAL D N 1
ATOM 6005 C CA . VAL D 1 132 ? 36.714 -56.496 -4.696 1.00 46.47 391 VAL D CA 1
ATOM 6006 C C . VAL D 1 132 ? 37.092 -57.864 -5.248 1.00 47.15 391 VAL D C 1
ATOM 6007 O O . VAL D 1 132 ? 36.296 -58.498 -5.932 1.00 46.80 391 VAL D O 1
ATOM 6011 N N . LYS D 1 133 ? 38.313 -58.288 -4.933 1.00 46.36 392 LYS D N 1
ATOM 6012 C CA . LYS D 1 133 ? 38.823 -59.605 -5.249 1.00 47.28 392 LYS D CA 1
ATOM 6013 C C . LYS D 1 133 ? 37.944 -60.665 -4.595 1.00 47.86 392 LYS D C 1
ATOM 6014 O O . LYS D 1 133 ? 37.614 -61.672 -5.210 1.00 48.07 392 LYS D O 1
ATOM 6020 N N . SER D 1 134 ? 37.570 -60.438 -3.341 1.00 48.28 393 SER D N 1
ATOM 6021 C CA . SER D 1 134 ? 36.762 -61.399 -2.577 1.00 48.25 393 SER D CA 1
ATOM 6022 C C . SER D 1 134 ? 35.370 -61.646 -3.193 1.00 48.26 393 SER D C 1
ATOM 6023 O O . SER D 1 134 ? 34.848 -62.777 -3.152 1.00 45.15 393 SER D O 1
ATOM 6026 N N . LEU D 1 135 ? 34.781 -60.589 -3.752 1.00 45.74 394 LEU D N 1
ATOM 6027 C CA . LEU D 1 135 ? 33.486 -60.692 -4.420 1.00 44.64 394 LEU D CA 1
ATOM 6028 C C . LEU D 1 135 ? 33.624 -61.406 -5.756 1.00 43.41 394 LEU D C 1
ATOM 6029 O O . LEU D 1 135 ? 32.803 -62.264 -6.096 1.00 40.79 394 LEU D O 1
ATOM 6034 N N . VAL D 1 136 ? 34.646 -61.028 -6.529 1.00 43.86 395 VAL D N 1
ATOM 6035 C CA . VAL D 1 136 ? 34.945 -61.698 -7.799 1.00 43.66 395 VAL D CA 1
ATOM 6036 C C . VAL D 1 136 ? 35.053 -63.232 -7.627 1.00 42.91 395 VAL D C 1
ATOM 6037 O O . VAL D 1 136 ? 34.543 -64.003 -8.445 1.00 41.73 395 VAL D O 1
ATOM 6041 N N . GLN D 1 137 ? 35.693 -63.669 -6.547 1.00 43.51 396 GLN D N 1
ATOM 6042 C CA . GLN D 1 137 ? 35.833 -65.103 -6.266 1.00 45.57 396 GLN D CA 1
ATOM 6043 C C . GLN D 1 137 ? 34.501 -65.780 -5.901 1.00 44.90 396 GLN D C 1
ATOM 6044 O O . GLN D 1 137 ? 34.413 -67.015 -5.914 1.00 45.66 396 GLN D O 1
ATOM 6050 N N . LYS D 1 138 ? 33.485 -64.980 -5.565 1.00 44.45 397 LYS D N 1
ATOM 6051 C CA . LYS D 1 138 ? 32.117 -65.474 -5.386 1.00 44.18 397 LYS D CA 1
ATOM 6052 C C . LYS D 1 138 ? 31.327 -65.485 -6.686 1.00 44.42 397 LYS D C 1
ATOM 6053 O O . LYS D 1 138 ? 30.281 -66.143 -6.739 1.00 49.26 397 LYS D O 1
ATOM 6059 N N . LEU D 1 139 ? 31.802 -64.785 -7.721 1.00 40.82 398 LEU D N 1
ATOM 6060 C CA . LEU D 1 139 ? 31.053 -64.665 -8.982 1.00 42.72 398 LEU D CA 1
ATOM 6061 C C . LEU D 1 139 ? 30.875 -66.002 -9.712 1.00 43.47 398 LEU D C 1
ATOM 6062 O O . LEU D 1 139 ? 31.685 -66.911 -9.534 1.00 42.65 398 LEU D O 1
ATOM 6067 N N . PRO D 1 140 ? 29.797 -66.126 -10.529 1.00 45.09 399 PRO D N 1
ATOM 6068 C CA . PRO D 1 140 ? 29.640 -67.311 -11.407 1.00 45.88 399 PRO D CA 1
ATOM 6069 C C . PRO D 1 140 ? 30.772 -67.352 -12.440 1.00 44.11 399 PRO D C 1
ATOM 6070 O O . PRO D 1 140 ? 31.197 -66.280 -12.910 1.00 42.50 399 PRO D O 1
ATOM 6074 N N . PRO D 1 141 ? 31.268 -68.552 -12.785 1.00 38.98 400 PRO D N 1
ATOM 6075 C CA . PRO D 1 141 ? 32.463 -68.584 -13.630 1.00 41.18 400 PRO D CA 1
ATOM 6076 C C . PRO D 1 141 ? 32.401 -67.726 -14.902 1.00 41.36 400 PRO D C 1
ATOM 6077 O O . PRO D 1 141 ? 33.370 -67.008 -15.200 1.00 40.56 400 PRO D O 1
ATOM 6081 N N . PRO D 1 142 ? 31.271 -67.769 -15.640 1.00 43.08 401 PRO D N 1
ATOM 6082 C CA . PRO D 1 142 ? 31.160 -66.904 -16.827 1.00 42.79 401 PRO D CA 1
ATOM 6083 C C . PRO D 1 142 ? 31.438 -65.452 -16.528 1.00 43.91 401 PRO D C 1
ATOM 6084 O O . PRO D 1 142 ? 32.135 -64.779 -17.295 1.00 44.33 401 PRO D O 1
ATOM 6088 N N . ASN D 1 143 ? 30.911 -64.977 -15.410 1.00 43.18 402 ASN D N 1
ATOM 6089 C CA . ASN D 1 143 ? 31.034 -63.568 -15.075 1.00 44.31 402 ASN D CA 1
ATOM 6090 C C . ASN D 1 143 ? 32.465 -63.200 -14.705 1.00 41.83 402 ASN D C 1
ATOM 6091 O O . ASN D 1 143 ? 33.007 -62.243 -15.221 1.00 44.17 402 ASN D O 1
ATOM 6096 N N . ARG D 1 144 ? 33.086 -64.008 -13.866 1.00 42.21 403 ARG D N 1
ATOM 6097 C CA . ARG D 1 144 ? 34.454 -63.782 -13.433 1.00 42.33 403 ARG D CA 1
ATOM 6098 C C . ARG D 1 144 ? 35.449 -63.937 -14.578 1.00 42.88 403 ARG D C 1
ATOM 6099 O O . ARG D 1 144 ? 36.285 -63.066 -14.803 1.00 44.80 403 ARG D O 1
ATOM 6107 N N . ASP D 1 145 ? 35.377 -65.062 -15.284 1.00 42.44 404 ASP D N 1
ATOM 6108 C CA . ASP D 1 145 ? 36.274 -65.291 -16.405 1.00 42.47 404 ASP D CA 1
ATOM 6109 C C . ASP D 1 145 ? 36.154 -64.203 -17.505 1.00 42.87 404 ASP D C 1
ATOM 6110 O O . ASP D 1 145 ? 37.151 -63.742 -18.055 1.00 42.14 404 ASP D O 1
ATOM 6115 N N . THR D 1 146 ? 34.935 -63.815 -17.845 1.00 42.78 405 THR D N 1
ATOM 6116 C CA . THR D 1 146 ? 34.714 -62.794 -18.883 1.00 43.04 405 THR D CA 1
ATOM 6117 C C . THR D 1 146 ? 35.234 -61.415 -18.421 1.00 44.49 405 THR D C 1
ATOM 6118 O O . THR D 1 146 ? 35.815 -60.665 -19.195 1.00 44.53 405 THR D O 1
ATOM 6122 N N . MET D 1 147 ? 35.059 -61.120 -17.141 1.00 46.69 406 MET D N 1
ATOM 6123 C CA . MET D 1 147 ? 35.680 -59.929 -16.524 1.00 47.54 406 MET D CA 1
ATOM 6124 C C . MET D 1 147 ? 37.196 -59.977 -16.657 1.00 45.68 406 MET D C 1
ATOM 6125 O O . MET D 1 147 ? 37.820 -58.987 -17.048 1.00 46.93 406 MET D O 1
ATOM 6130 N N . LYS D 1 148 ? 37.772 -61.118 -16.308 1.00 44.54 407 LYS D N 1
ATOM 6131 C CA . LYS D 1 148 ? 39.218 -61.306 -16.362 1.00 45.60 407 LYS D CA 1
ATOM 6132 C C . LYS D 1 148 ? 39.776 -61.109 -17.768 1.00 44.63 407 LYS D C 1
ATOM 6133 O O . LYS D 1 148 ? 40.759 -60.422 -17.951 1.00 45.91 407 LYS D O 1
ATOM 6139 N N . VAL D 1 149 ? 39.139 -61.697 -18.764 1.00 44.55 408 VAL D N 1
ATOM 6140 C CA . VAL D 1 149 ? 39.566 -61.514 -20.150 1.00 43.76 408 VAL D CA 1
ATOM 6141 C C . VAL D 1 149 ? 39.422 -60.063 -20.607 1.00 44.65 408 VAL D C 1
ATOM 6142 O O . VAL D 1 149 ? 40.350 -59.503 -21.185 1.00 46.77 408 VAL D O 1
ATOM 6146 N N . LEU D 1 150 ? 38.272 -59.449 -20.337 1.00 44.88 409 LEU D N 1
ATOM 6147 C CA . LEU D 1 150 ? 38.021 -58.079 -20.795 1.00 44.86 409 LEU D CA 1
ATOM 6148 C C . LEU D 1 150 ? 38.926 -57.042 -20.124 1.00 43.40 409 LEU D C 1
ATOM 6149 O O . LEU D 1 150 ? 39.554 -56.240 -20.798 1.00 45.18 409 LEU D O 1
ATOM 6154 N N . PHE D 1 151 ? 38.976 -57.064 -18.795 1.00 44.97 410 PHE D N 1
ATOM 6155 C CA . PHE D 1 151 ? 39.836 -56.160 -18.056 1.00 43.76 410 PHE D CA 1
ATOM 6156 C C . PHE D 1 151 ? 41.325 -56.396 -18.292 1.00 43.84 410 PHE D C 1
ATOM 6157 O O . PHE D 1 151 ? 42.095 -55.444 -18.283 1.00 44.19 410 PHE D O 1
ATOM 6165 N N . GLY D 1 152 ? 41.734 -57.649 -18.489 1.00 41.00 411 GLY D N 1
ATOM 6166 C CA . GLY D 1 152 ? 43.099 -57.926 -18.870 1.00 42.52 411 GLY D CA 1
ATOM 6167 C C . GLY D 1 152 ? 43.454 -57.308 -20.210 1.00 44.34 411 GLY D C 1
ATOM 6168 O O . GLY D 1 152 ? 44.529 -56.750 -20.372 1.00 44.41 411 GLY D O 1
ATOM 6169 N N . HIS D 1 153 ? 42.548 -57.433 -21.174 1.00 43.84 412 HIS D N 1
ATOM 6170 C CA . HIS D 1 153 ? 42.686 -56.788 -22.472 1.00 44.32 412 HIS D CA 1
ATOM 6171 C C . HIS D 1 153 ? 42.796 -55.290 -22.322 1.00 43.79 412 HIS D C 1
ATOM 6172 O O . HIS D 1 153 ? 43.639 -54.660 -22.929 1.00 42.55 412 HIS D O 1
ATOM 6179 N N . LEU D 1 154 ? 41.940 -54.716 -21.491 1.00 46.54 413 LEU D N 1
ATOM 6180 C CA . LEU D 1 154 ? 41.910 -53.274 -21.298 1.00 45.78 413 LEU D CA 1
ATOM 6181 C C . LEU D 1 154 ? 43.177 -52.708 -20.656 1.00 45.70 413 LEU D C 1
ATOM 6182 O O . LEU D 1 154 ? 43.522 -51.562 -20.912 1.00 45.89 413 LEU D O 1
ATOM 6187 N N . THR D 1 155 ? 43.874 -53.505 -19.844 1.00 46.60 414 THR D N 1
ATOM 6188 C CA . THR D 1 155 ? 45.160 -53.096 -19.285 1.00 44.43 414 THR D CA 1
ATOM 6189 C C . THR D 1 155 ? 46.201 -52.897 -20.392 1.00 45.23 414 THR D C 1
ATOM 6190 O O . THR D 1 155 ? 47.120 -52.125 -20.227 1.00 45.48 414 THR D O 1
ATOM 6194 N N . LYS D 1 156 ? 46.035 -53.594 -21.520 1.00 45.38 415 LYS D N 1
ATOM 6195 C CA . LYS D 1 156 ? 46.890 -53.400 -22.707 1.00 46.27 415 LYS D CA 1
ATOM 6196 C C . LYS D 1 156 ? 46.555 -52.109 -23.462 1.00 45.52 415 LYS D C 1
ATOM 6197 O O . LYS D 1 156 ? 47.412 -51.546 -24.144 1.00 45.68 415 LYS D O 1
ATOM 6201 N N . ILE D 1 157 ? 45.310 -51.644 -23.349 1.00 44.85 416 ILE D N 1
ATOM 6202 C CA . ILE D 1 157 ? 44.917 -50.356 -23.932 1.00 45.08 416 ILE D CA 1
ATOM 6203 C C . ILE D 1 157 ? 45.558 -49.222 -23.122 1.00 46.67 416 ILE D C 1
ATOM 6204 O O . ILE D 1 157 ? 46.122 -48.275 -23.695 1.00 46.80 416 ILE D O 1
ATOM 6209 N N . VAL D 1 158 ? 45.494 -49.338 -21.790 1.00 46.40 417 VAL D N 1
ATOM 6210 C CA . VAL D 1 158 ? 46.072 -48.341 -20.876 1.00 47.78 417 VAL D CA 1
ATOM 6211 C C . VAL D 1 158 ? 47.584 -48.235 -21.072 1.00 48.11 417 VAL D C 1
ATOM 6212 O O . VAL D 1 158 ? 48.128 -47.131 -21.094 1.00 51.54 417 VAL D O 1
ATOM 6216 N N . ALA D 1 159 ? 48.240 -49.389 -21.209 1.00 47.08 418 ALA D N 1
ATOM 6217 C CA . ALA D 1 159 ? 49.692 -49.499 -21.472 1.00 47.60 418 ALA D CA 1
ATOM 6218 C C . ALA D 1 159 ? 50.149 -48.745 -22.718 1.00 48.24 418 ALA D C 1
ATOM 6219 O O . ALA D 1 159 ? 51.291 -48.276 -22.777 1.00 51.63 418 ALA D O 1
ATOM 6221 N N . LYS D 1 160 ? 49.265 -48.639 -23.703 1.00 49.01 419 LYS D N 1
ATOM 6222 C CA . LYS D 1 160 ? 49.554 -47.954 -24.961 1.00 49.65 419 LYS D CA 1
ATOM 6223 C C . LYS D 1 160 ? 48.900 -46.570 -25.021 1.00 49.81 419 LYS D C 1
ATOM 6224 O O . LYS D 1 160 ? 48.725 -46.017 -26.105 1.00 49.09 419 LYS D O 1
ATOM 6229 N N . ALA D 1 161 ? 48.567 -46.012 -23.852 1.00 49.40 420 ALA D N 1
ATOM 6230 C CA . ALA D 1 161 ? 47.978 -44.657 -23.714 1.00 49.49 420 ALA D CA 1
ATOM 6231 C C . ALA D 1 161 ? 48.675 -43.548 -24.523 1.00 49.76 420 ALA D C 1
ATOM 6232 O O . ALA D 1 161 ? 48.017 -42.658 -25.067 1.00 47.75 420 ALA D O 1
ATOM 6234 N N . SER D 1 162 ? 50.003 -43.611 -24.598 1.00 49.58 421 SER D N 1
ATOM 6235 C CA . SER D 1 162 ? 50.780 -42.674 -25.425 1.00 51.26 421 SER D CA 1
ATOM 6236 C C . SER D 1 162 ? 50.353 -42.680 -26.898 1.00 50.89 421 SER D C 1
ATOM 6237 O O . SER D 1 162 ? 50.381 -41.639 -27.546 1.00 49.91 421 SER D O 1
ATOM 6240 N N . LYS D 1 163 ? 49.935 -43.849 -27.396 1.00 51.73 422 LYS D N 1
ATOM 6241 C CA . LYS D 1 163 ? 49.557 -44.038 -28.808 1.00 50.90 422 LYS D CA 1
ATOM 6242 C C . LYS D 1 163 ? 48.055 -43.943 -29.067 1.00 48.71 422 LYS D C 1
ATOM 6243 O O . LYS D 1 163 ? 47.643 -43.426 -30.107 1.00 50.32 422 LYS D O 1
ATOM 6247 N N . ASN D 1 164 ? 47.258 -44.470 -28.134 1.00 44.96 423 ASN D N 1
ATOM 6248 C CA . ASN D 1 164 ? 45.784 -44.487 -28.264 1.00 43.79 423 ASN D CA 1
ATOM 6249 C C . ASN D 1 164 ? 45.049 -43.368 -27.546 1.00 43.92 423 ASN D C 1
ATOM 6250 O O . ASN D 1 164 ? 43.850 -43.174 -27.783 1.00 43.42 423 ASN D O 1
ATOM 6255 N N . LEU D 1 165 ? 45.754 -42.645 -26.670 1.00 46.21 424 LEU D N 1
ATOM 6256 C CA . LEU D 1 165 ? 45.207 -41.461 -25.997 1.00 46.51 424 LEU D CA 1
ATOM 6257 C C . LEU D 1 165 ? 44.017 -41.768 -25.068 1.00 45.57 424 LEU D C 1
ATOM 6258 O O . LEU D 1 165 ? 43.218 -40.902 -24.788 1.00 44.64 424 LEU D O 1
ATOM 6263 N N . MET D 1 166 ? 43.915 -43.009 -24.618 1.00 47.35 425 MET D N 1
ATOM 6264 C CA . MET D 1 166 ? 42.939 -43.410 -23.631 1.00 47.41 425 MET D CA 1
ATOM 6265 C C . MET D 1 166 ? 43.608 -43.476 -22.252 1.00 49.26 425 MET D C 1
ATOM 6266 O O . MET D 1 166 ? 44.823 -43.492 -22.141 1.00 53.98 425 MET D O 1
ATOM 6271 N N . SER D 1 167 ? 42.795 -43.519 -21.214 1.00 49.07 426 SER D N 1
ATOM 6272 C CA . SER D 1 167 ? 43.278 -43.585 -19.833 1.00 45.54 426 SER D CA 1
ATOM 6273 C C . SER D 1 167 ? 42.383 -44.537 -19.065 1.00 44.28 426 SER D C 1
ATOM 6274 O O . SER D 1 167 ? 41.360 -44.962 -19.582 1.00 45.42 426 SER D O 1
ATOM 6277 N N . THR D 1 168 ? 42.783 -44.911 -17.863 1.00 43.95 427 THR D N 1
ATOM 6278 C CA . THR D 1 168 ? 41.901 -45.633 -16.961 1.00 41.58 427 THR D CA 1
ATOM 6279 C C . THR D 1 168 ? 40.542 -44.909 -16.767 1.00 42.43 427 THR D C 1
ATOM 6280 O O . THR D 1 168 ? 39.494 -45.544 -16.703 1.00 45.38 427 THR D O 1
ATOM 6284 N N . GLN D 1 169 ? 40.591 -43.578 -16.715 1.00 42.50 428 GLN D N 1
ATOM 6285 C CA . GLN D 1 169 ? 39.431 -42.722 -16.459 1.00 42.10 428 GLN D CA 1
ATOM 6286 C C . GLN D 1 169 ? 38.448 -42.722 -17.636 1.00 41.30 428 GLN D C 1
ATOM 6287 O O . GLN D 1 169 ? 37.223 -42.886 -17.458 1.00 43.81 428 GLN D O 1
ATOM 6293 N N . SER D 1 170 ? 38.973 -42.583 -18.843 1.00 42.45 429 SER D N 1
ATOM 6294 C CA . SER D 1 170 ? 38.131 -42.608 -20.046 1.00 44.26 429 SER D CA 1
ATOM 6295 C C . SER D 1 170 ? 37.596 -43.993 -20.356 1.00 42.97 429 SER D C 1
ATOM 6296 O O . SER D 1 170 ? 36.495 -44.125 -20.873 1.00 45.11 429 SER D O 1
ATOM 6299 N N . LEU D 1 171 ? 38.368 -45.021 -20.062 1.00 42.22 430 LEU D N 1
ATOM 6300 C CA . LEU D 1 171 ? 37.868 -46.386 -20.189 1.00 43.78 430 LEU D CA 1
ATOM 6301 C C . LEU D 1 171 ? 36.794 -46.693 -19.121 1.00 44.24 430 LEU D C 1
ATOM 6302 O O . LEU D 1 171 ? 35.843 -47.392 -19.400 1.00 43.43 430 LEU D O 1
ATOM 6307 N N . GLY D 1 172 ? 36.950 -46.172 -17.904 1.00 44.32 431 GLY D N 1
ATOM 6308 C CA . GLY D 1 172 ? 35.902 -46.297 -16.878 1.00 42.56 431 GLY D CA 1
ATOM 6309 C C . GLY D 1 172 ? 34.595 -45.633 -17.279 1.00 42.90 431 GLY D C 1
ATOM 6310 O O . GLY D 1 172 ? 33.526 -46.118 -16.962 1.00 44.74 431 GLY D O 1
ATOM 6311 N N . ILE D 1 173 ? 34.704 -44.520 -17.987 1.00 45.13 432 ILE D N 1
ATOM 6312 C CA . ILE D 1 173 ? 33.569 -43.779 -18.490 1.00 44.00 432 ILE D CA 1
ATOM 6313 C C . ILE D 1 173 ? 32.809 -44.567 -19.520 1.00 45.37 432 ILE D C 1
ATOM 6314 O O . ILE D 1 173 ? 31.572 -44.552 -19.524 1.00 44.12 432 ILE D O 1
ATOM 6319 N N . VAL D 1 174 ? 33.548 -45.322 -20.349 1.00 48.75 433 VAL D N 1
ATOM 6320 C CA . VAL D 1 174 ? 32.946 -46.183 -21.371 1.00 46.51 433 VAL D CA 1
ATOM 6321 C C . VAL D 1 174 ? 32.388 -47.431 -20.732 1.00 47.83 433 VAL D C 1
ATOM 6322 O O . VAL D 1 174 ? 31.223 -47.744 -20.943 1.00 47.51 433 VAL D O 1
ATOM 6326 N N . PHE D 1 175 ? 33.189 -48.120 -19.918 1.00 47.30 434 PHE D N 1
ATOM 6327 C CA . PHE D 1 175 ? 32.835 -49.433 -19.433 1.00 44.96 434 PHE D CA 1
ATOM 6328 C C . PHE D 1 175 ? 32.020 -49.489 -18.136 1.00 45.63 434 PHE D C 1
ATOM 6329 O O . PHE D 1 175 ? 31.421 -50.506 -17.822 1.00 47.08 434 PHE D O 1
ATOM 6337 N N . GLY D 1 176 ? 31.980 -48.417 -17.376 1.00 45.76 435 GLY D N 1
ATOM 6338 C CA . GLY D 1 176 ? 31.109 -48.368 -16.195 1.00 46.00 435 GLY D CA 1
ATOM 6339 C C . GLY D 1 176 ? 29.645 -48.646 -16.539 1.00 46.03 435 GLY D C 1
ATOM 6340 O O . GLY D 1 176 ? 29.055 -49.609 -16.056 1.00 44.38 435 GLY D O 1
ATOM 6341 N N . PRO D 1 177 ? 29.061 -47.811 -17.406 1.00 46.33 436 PRO D N 1
ATOM 6342 C CA . PRO D 1 177 ? 27.695 -48.034 -17.843 1.00 47.79 436 PRO D CA 1
ATOM 6343 C C . PRO D 1 177 ? 27.498 -49.331 -18.613 1.00 46.88 436 PRO D C 1
ATOM 6344 O O . PRO D 1 177 ? 26.485 -49.981 -18.423 1.00 48.10 436 PRO D O 1
ATOM 6348 N N . THR D 1 178 ? 28.464 -49.709 -19.450 1.00 47.03 437 THR D N 1
ATOM 6349 C CA . THR D 1 178 ? 28.375 -50.926 -20.261 1.00 47.00 437 THR D CA 1
ATOM 6350 C C . THR D 1 178 ? 28.375 -52.198 -19.447 1.00 45.63 437 THR D C 1
ATOM 6351 O O . THR D 1 178 ? 27.709 -53.140 -19.817 1.00 46.86 437 THR D O 1
ATOM 6355 N N . LEU D 1 179 ? 29.149 -52.255 -18.362 1.00 45.85 438 LEU D N 1
ATOM 6356 C CA . LEU D 1 179 ? 29.345 -53.489 -17.603 1.00 41.94 438 LEU D CA 1
ATOM 6357 C C . LEU D 1 179 ? 28.514 -53.589 -16.320 1.00 43.18 438 LEU D C 1
ATOM 6358 O O . LEU D 1 179 ? 28.207 -54.669 -15.849 1.00 42.90 438 LEU D O 1
ATOM 6363 N N . LEU D 1 180 ? 28.169 -52.450 -15.736 1.00 43.99 439 LEU D N 1
ATOM 6364 C CA . LEU D 1 180 ? 27.473 -52.439 -14.472 1.00 44.62 439 LEU D CA 1
ATOM 6365 C C . LEU D 1 180 ? 26.058 -51.895 -14.625 1.00 46.05 439 LEU D C 1
ATOM 6366 O O . LEU D 1 180 ? 25.160 -52.304 -13.899 1.00 46.67 439 LEU D O 1
ATOM 6371 N N . ARG D 1 181 ? 25.877 -50.943 -15.533 1.00 48.59 440 ARG D N 1
ATOM 6372 C CA . ARG D 1 181 ? 24.548 -50.563 -15.950 1.00 51.17 440 ARG D CA 1
ATOM 6373 C C . ARG D 1 181 ? 23.726 -50.214 -14.712 1.00 51.95 440 ARG D C 1
ATOM 6374 O O . ARG D 1 181 ? 22.596 -50.655 -14.542 1.00 50.64 440 ARG D O 1
ATOM 6382 N N . ALA D 1 182 ? 24.326 -49.385 -13.855 1.00 55.06 441 ALA D N 1
ATOM 6383 C CA . ALA D 1 182 ? 23.811 -49.084 -12.530 1.00 56.02 441 ALA D CA 1
ATOM 6384 C C . ALA D 1 182 ? 23.029 -47.776 -12.505 1.00 56.20 441 ALA D C 1
ATOM 6385 O O . ALA D 1 182 ? 22.496 -47.417 -11.465 1.00 54.32 441 ALA D O 1
ATOM 6387 N N . GLU D 1 183 ? 22.947 -47.096 -13.658 1.00 62.05 442 GLU D N 1
ATOM 6388 C CA . GLU D 1 183 ? 22.316 -45.770 -13.791 1.00 64.59 442 GLU D CA 1
ATOM 6389 C C . GLU D 1 183 ? 20.901 -45.748 -13.237 1.00 68.98 442 GLU D C 1
ATOM 6390 O O . GLU D 1 183 ? 20.532 -44.776 -12.537 1.00 70.54 442 GLU D O 1
ATOM 6396 N N . ASN D 1 184 ? 20.107 -46.783 -13.547 1.00 68.71 443 ASN D N 1
ATOM 6397 C CA . ASN D 1 184 ? 18.710 -46.802 -13.095 1.00 71.08 443 ASN D CA 1
ATOM 6398 C C . ASN D 1 184 ? 18.419 -47.637 -11.847 1.00 71.99 443 ASN D C 1
ATOM 6399 O O . ASN D 1 184 ? 17.271 -47.726 -11.417 1.00 71.23 443 ASN D O 1
ATOM 6404 N N . GLU D 1 185 ? 19.448 -48.227 -11.247 1.00 72.52 444 GLU D N 1
ATOM 6405 C CA . GLU D 1 185 ? 19.286 -48.827 -9.920 1.00 72.46 444 GLU D CA 1
ATOM 6406 C C . GLU D 1 185 ? 18.700 -47.791 -8.936 1.00 71.36 444 GLU D C 1
ATOM 6407 O O . GLU D 1 185 ? 19.071 -46.607 -8.944 1.00 70.79 444 GLU D O 1
ATOM 6413 N N . THR D 1 186 ? 17.762 -48.247 -8.112 1.00 71.67 445 THR D N 1
ATOM 6414 C CA . THR D 1 186 ? 16.972 -47.344 -7.286 1.00 71.04 445 THR D CA 1
ATOM 6415 C C . THR D 1 186 ? 17.862 -46.590 -6.289 1.00 68.22 445 THR D C 1
ATOM 6416 O O . THR D 1 186 ? 18.755 -47.163 -5.662 1.00 64.17 445 THR D O 1
ATOM 6420 N N . GLY D 1 187 ? 17.629 -45.286 -6.195 1.00 64.63 446 GLY D N 1
ATOM 6421 C CA . GLY D 1 187 ? 18.548 -44.398 -5.505 1.00 63.12 446 GLY D CA 1
ATOM 6422 C C . GLY D 1 187 ? 18.958 -43.223 -6.372 1.00 60.82 446 GLY D C 1
ATOM 6423 O O . GLY D 1 187 ? 18.207 -42.793 -7.263 1.00 58.81 446 GLY D O 1
ATOM 6424 N N . ASN D 1 188 ? 20.166 -42.713 -6.117 1.00 57.73 447 ASN D N 1
ATOM 6425 C CA . ASN D 1 188 ? 20.622 -41.478 -6.735 1.00 53.70 447 ASN D CA 1
ATOM 6426 C C . ASN D 1 188 ? 21.523 -41.754 -7.938 1.00 51.53 447 ASN D C 1
ATOM 6427 O O . ASN D 1 188 ? 22.527 -42.426 -7.806 1.00 51.00 447 ASN D O 1
ATOM 6432 N N . MET D 1 189 ? 21.167 -41.153 -9.077 1.00 51.56 448 MET D N 1
ATOM 6433 C CA . MET D 1 189 ? 21.748 -41.457 -10.367 1.00 53.93 448 MET D CA 1
ATOM 6434 C C . MET D 1 189 ? 23.147 -40.925 -10.607 1.00 51.96 448 MET D C 1
ATOM 6435 O O . MET D 1 189 ? 24.026 -41.704 -10.978 1.00 51.75 448 MET D O 1
ATOM 6440 N N . ALA D 1 190 ? 23.333 -39.610 -10.464 1.00 48.46 449 ALA D N 1
ATOM 6441 C CA . ALA D 1 190 ? 24.679 -39.001 -10.510 1.00 43.47 449 ALA D CA 1
ATOM 6442 C C . ALA D 1 190 ? 25.654 -39.850 -9.707 1.00 37.28 449 ALA D C 1
ATOM 6443 O O . ALA D 1 190 ? 26.762 -40.144 -10.138 1.00 36.94 449 ALA D O 1
ATOM 6445 N N . ILE D 1 191 ? 25.184 -40.256 -8.542 1.00 36.37 450 ILE D N 1
ATOM 6446 C CA . ILE D 1 191 ? 25.948 -40.997 -7.580 1.00 39.86 450 ILE D CA 1
ATOM 6447 C C . ILE D 1 191 ? 26.277 -42.357 -8.104 1.00 40.98 450 ILE D C 1
ATOM 6448 O O . ILE D 1 191 ? 27.410 -42.747 -8.024 1.00 46.11 450 ILE D O 1
ATOM 6453 N N . HIS D 1 192 ? 25.309 -43.061 -8.680 1.00 45.74 451 HIS D N 1
ATOM 6454 C CA . HIS D 1 192 ? 25.534 -44.426 -9.167 1.00 47.23 451 HIS D CA 1
ATOM 6455 C C . HIS D 1 192 ? 26.408 -44.425 -10.393 1.00 44.24 451 HIS D C 1
ATOM 6456 O O . HIS D 1 192 ? 27.084 -45.405 -10.682 1.00 39.22 451 HIS D O 1
ATOM 6463 N N . MET D 1 193 ? 26.378 -43.343 -11.150 1.00 44.30 452 MET D N 1
ATOM 6464 C CA . MET D 1 193 ? 27.311 -43.222 -12.263 1.00 46.02 452 MET D CA 1
ATOM 6465 C C . MET D 1 193 ? 28.763 -43.184 -11.814 1.00 41.57 452 MET D C 1
ATOM 6466 O O . MET D 1 193 ? 29.614 -43.797 -12.437 1.00 39.98 452 MET D O 1
ATOM 6471 N N . VAL D 1 194 ? 29.049 -42.426 -10.751 1.00 41.98 453 VAL D N 1
ATOM 6472 C CA . VAL D 1 194 ? 30.392 -42.400 -10.169 1.00 42.35 453 VAL D CA 1
ATOM 6473 C C . VAL D 1 194 ? 30.743 -43.771 -9.589 1.00 42.29 453 VAL D C 1
ATOM 6474 O O . VAL D 1 194 ? 31.840 -44.231 -9.768 1.00 43.48 453 VAL D O 1
ATOM 6478 N N . TYR D 1 195 ? 29.799 -44.433 -8.935 1.00 42.34 454 TYR D N 1
ATOM 6479 C CA . TYR D 1 195 ? 30.033 -45.747 -8.367 1.00 42.89 454 TYR D CA 1
ATOM 6480 C C . TYR D 1 195 ? 30.527 -46.711 -9.395 1.00 45.07 454 TYR D C 1
ATOM 6481 O O . TYR D 1 195 ? 31.510 -47.420 -9.171 1.00 45.51 454 TYR D O 1
ATOM 6490 N N . GLN D 1 196 ? 29.817 -46.786 -10.515 1.00 44.37 455 GLN D N 1
ATOM 6491 C CA . GLN D 1 196 ? 30.159 -47.783 -11.521 1.00 43.60 455 GLN D CA 1
ATOM 6492 C C . GLN D 1 196 ? 31.472 -47.496 -12.221 1.00 43.87 455 GLN D C 1
ATOM 6493 O O . GLN D 1 196 ? 32.202 -48.415 -12.531 1.00 43.36 455 GLN D O 1
ATOM 6499 N N . ASN D 1 197 ? 31.747 -46.225 -12.504 1.00 42.06 456 ASN D N 1
ATOM 6500 C CA . ASN D 1 197 ? 32.995 -45.825 -13.129 1.00 42.11 456 ASN D CA 1
ATOM 6501 C C . ASN D 1 197 ? 34.190 -46.065 -12.216 1.00 42.53 456 ASN D C 1
ATOM 6502 O O . ASN D 1 197 ? 35.236 -46.526 -12.654 1.00 40.79 456 ASN D O 1
ATOM 6507 N N . GLN D 1 198 ? 34.022 -45.796 -10.928 1.00 42.88 457 GLN D N 1
ATOM 6508 C CA . GLN D 1 198 ? 35.070 -46.089 -9.944 1.00 42.03 457 GLN D CA 1
ATOM 6509 C C . GLN D 1 198 ? 35.336 -47.608 -9.777 1.00 40.10 457 GLN D C 1
ATOM 6510 O O . GLN D 1 198 ? 36.479 -48.010 -9.592 1.00 40.91 457 GLN D O 1
ATOM 6516 N N . ILE D 1 199 ? 34.292 -48.429 -9.839 1.00 40.83 458 ILE D N 1
ATOM 6517 C CA . ILE D 1 199 ? 34.466 -49.889 -9.800 1.00 40.07 458 ILE D CA 1
ATOM 6518 C C . ILE D 1 199 ? 35.246 -50.341 -11.034 1.00 43.31 458 ILE D C 1
ATOM 6519 O O . ILE D 1 199 ? 36.226 -51.092 -10.914 1.00 43.25 458 ILE D O 1
ATOM 6524 N N . ALA D 1 200 ? 34.834 -49.850 -12.206 1.00 42.38 459 ALA D N 1
ATOM 6525 C CA . ALA D 1 200 ? 35.519 -50.154 -13.456 1.00 41.87 459 ALA D CA 1
ATOM 6526 C C . ALA D 1 200 ? 37.002 -49.723 -13.415 1.00 40.58 459 ALA D C 1
ATOM 6527 O O . ALA D 1 200 ? 37.890 -50.476 -13.813 1.00 42.34 459 ALA D O 1
ATOM 6529 N N . GLU D 1 201 ? 37.262 -48.513 -12.951 1.00 41.02 460 GLU D N 1
ATOM 6530 C CA . GLU D 1 201 ? 38.622 -48.012 -12.819 1.00 40.89 460 GLU D CA 1
ATOM 6531 C C . GLU D 1 201 ? 39.494 -48.878 -11.930 1.00 42.79 460 GLU D C 1
ATOM 6532 O O . GLU D 1 201 ? 40.648 -49.142 -12.272 1.00 44.84 460 GLU D O 1
ATOM 6538 N N . LEU D 1 202 ? 38.944 -49.347 -10.803 1.00 42.19 461 LEU D N 1
ATOM 6539 C CA . LEU D 1 202 ? 39.686 -50.218 -9.887 1.00 41.08 461 LEU D CA 1
ATOM 6540 C C . LEU D 1 202 ? 39.970 -51.610 -10.459 1.00 42.57 461 LEU D C 1
ATOM 6541 O O . LEU D 1 202 ? 41.054 -52.148 -10.263 1.00 40.32 461 LEU D O 1
ATOM 6546 N N . MET D 1 203 ? 39.005 -52.192 -11.164 1.00 41.63 462 MET D N 1
ATOM 6547 C CA . MET D 1 203 ? 39.201 -53.495 -11.800 1.00 45.02 462 MET D CA 1
ATOM 6548 C C . MET D 1 203 ? 40.308 -53.419 -12.856 1.00 44.78 462 MET D C 1
ATOM 6549 O O . MET D 1 203 ? 41.026 -54.371 -13.074 1.00 45.10 462 MET D O 1
ATOM 6554 N N . LEU D 1 204 ? 40.401 -52.280 -13.525 1.00 45.88 463 LEU D N 1
ATOM 6555 C CA . LEU D 1 204 ? 41.384 -52.027 -14.558 1.00 45.90 463 LEU D CA 1
ATOM 6556 C C . LEU D 1 204 ? 42.763 -51.750 -13.962 1.00 44.58 463 LEU D C 1
ATOM 6557 O O . LEU D 1 204 ? 43.733 -52.407 -14.314 1.00 43.79 463 LEU D O 1
ATOM 6562 N N . SER D 1 205 ? 42.840 -50.778 -13.054 1.00 42.94 464 SER D N 1
ATOM 6563 C CA . SER D 1 205 ? 44.115 -50.310 -12.510 1.00 41.69 464 SER D CA 1
ATOM 6564 C C . SER D 1 205 ? 44.759 -51.287 -11.516 1.00 43.42 464 SER D C 1
ATOM 6565 O O . SER D 1 205 ? 45.980 -51.238 -11.310 1.00 42.60 464 SER D O 1
ATOM 6568 N N . GLU D 1 206 ? 43.954 -52.164 -10.901 1.00 41.60 465 GLU D N 1
ATOM 6569 C CA . GLU D 1 206 ? 44.478 -53.176 -9.980 1.00 41.49 465 GLU D CA 1
ATOM 6570 C C . GLU D 1 206 ? 44.152 -54.589 -10.487 1.00 45.34 465 GLU D C 1
ATOM 6571 O O . GLU D 1 206 ? 43.964 -55.530 -9.708 1.00 45.38 465 GLU D O 1
ATOM 6577 N N . TYR D 1 207 ? 44.121 -54.723 -11.811 1.00 47.24 466 TYR D N 1
ATOM 6578 C CA . TYR D 1 207 ? 43.811 -55.987 -12.468 1.00 48.68 466 TYR D CA 1
ATOM 6579 C C . TYR D 1 207 ? 44.644 -57.144 -11.906 1.00 48.75 466 TYR D C 1
ATOM 6580 O O . TYR D 1 207 ? 44.108 -58.198 -11.576 1.00 48.79 466 TYR D O 1
ATOM 6589 N N . SER D 1 208 ? 45.952 -56.930 -11.808 1.00 49.68 467 SER D N 1
ATOM 6590 C CA . SER D 1 208 ? 46.888 -57.980 -11.407 1.00 50.30 467 SER D CA 1
ATOM 6591 C C . SER D 1 208 ? 46.601 -58.460 -9.994 1.00 51.02 467 SER D C 1
ATOM 6592 O O . SER D 1 208 ? 46.577 -59.657 -9.752 1.00 52.51 467 SER D O 1
ATOM 6595 N N . LYS D 1 209 ? 46.371 -57.536 -9.067 1.00 51.27 468 LYS D N 1
ATOM 6596 C CA . LYS D 1 209 ? 46.071 -57.917 -7.685 1.00 51.98 468 LYS D CA 1
ATOM 6597 C C . LYS D 1 209 ? 44.678 -58.553 -7.567 1.00 51.34 468 LYS D C 1
ATOM 6598 O O . LYS D 1 209 ? 44.489 -59.475 -6.780 1.00 53.31 468 LYS D O 1
ATOM 6600 N N . ILE D 1 210 ? 43.724 -58.094 -8.380 1.00 51.98 469 ILE D N 1
ATOM 6601 C CA . ILE D 1 210 ? 42.335 -58.578 -8.311 1.00 50.06 469 ILE D CA 1
ATOM 6602 C C . ILE D 1 210 ? 42.192 -59.940 -8.993 1.00 52.05 469 ILE D C 1
ATOM 6603 O O . ILE D 1 210 ? 41.563 -60.846 -8.438 1.00 54.50 469 ILE D O 1
ATOM 6608 N N . PHE D 1 211 ? 42.797 -60.098 -10.172 1.00 52.82 470 PHE D N 1
ATOM 6609 C CA . PHE D 1 211 ? 42.621 -61.324 -10.972 1.00 53.74 470 PHE D CA 1
ATOM 6610 C C . PHE D 1 211 ? 43.819 -62.294 -10.931 1.00 56.71 470 PHE D C 1
ATOM 6611 O O . PHE D 1 211 ? 43.834 -63.290 -11.656 1.00 58.25 470 PHE D O 1
ATOM 6619 N N . GLY D 1 212 ? 44.779 -62.029 -10.039 1.00 59.09 471 GLY D N 1
ATOM 6620 C CA . GLY D 1 212 ? 45.937 -62.896 -9.824 1.00 59.76 471 GLY D CA 1
ATOM 6621 C C . GLY D 1 212 ? 47.011 -62.680 -10.874 1.00 61.96 471 GLY D C 1
ATOM 6622 O O . GLY D 1 212 ? 46.745 -62.096 -11.932 1.00 63.78 471 GLY D O 1
#

Nearest PDB structures (foldseek):
  3byi-assembly1_A  TM=1.003E+00  e=7.334E-29  Homo sapiens
  3iug-assembly1_A  TM=9.633E-01  e=5.251E-13  Homo sapiens
  3iug-assembly2_B  TM=9.603E-01  e=9.958E-12  Homo sapiens
  5jcp-assembly2_A  TM=9.119E-01  e=9.886E-10  Homo sapiens
  5jd0-assembly2_B  TM=9.304E-01  e=2.596E-09  Homo sapiens

InterPro domains:
  IPR000198 Rho GTPase-activating protein domain [PF00620] (295-442)
  IPR000198 Rho GTPase-activating protein domain [PS50238] (281-470)
  IPR000198 Rho GTPase-activating protein domain [SM00324] (292-467)
  IPR001849 Pleckstrin homology domain [PF00169] (80-188)
  IPR001849 Pleckstrin homology domain [PS50003] (79-189)
  IPR001849 Pleckstrin homology domain [SM00233] (80-191)
  IPR008936 Rho GTPase activation protein [G3DSA:1.10.555.10] (260-472)
  IPR008936 Rho GTPase activation protein [SSF48350] (277-470)
  IPR011993 PH-like domain superfamily [G3DSA:2.30.29.30] (74-193)
  IPR050729 Rho GTPase-activating protein [PTHR23176] (27-473)

Sequence (841 aa):
MRPSLKTLQEKGLIKDQIFGSHLHKVCERENSTVPWFVKQCIEAVEKRGLDVDGIYRVSGNLATIQKLRFIVNQEEKLNLDDSQWEDIHVVTGALKMFFRELPEPLFPYSFFEQFVEAIKKQDNNTRIEAVKSLVQKLPPPNRDTMKVLFGHLTKIVAKASKNLMSTQSLGIVFGPTLLRAENETGNMAIHMVYQNQIAELMLSEYSKIFGMRPSLKTLQEKGLIKDQIFGSHHLHKVCERENSTVPWFVKQCIEAVEKRGLDVDGIYRVSGNLATIQKLRFIVNQEEKLNLDDSQWEDIHVVTGALKMFFRELPEPLFPYSFFEQFVEAIKKQDNNTRIEAVKSLVQKLPPPNRDTMKVLFGHLTKIVAKASKNLMSTQQSLGIVFGPTLLRAENETGNMAIHMVYQNQIAELMLSEYSKIFGPSLKTLQEKGLIKDQIFGSHHLHKVCERENSTVPWFVKQCIEAVEKRGLDVDGIYRVSGNLATIQKLRFIVNQEEKLNLDDSQWEDIHVVTGALKMFFRELPEPLFPYSFFEQFVEAIKKQDNNTRIEAVKSLVQKLPPPNRDTMKVLFGHLTKIVAKASKNLMSTQSLGIVFGPTLLRAENETGNMAIHMVYQNQIAELMLSEYSKIFGSPSLKTLQEKGLIKDQIFGSHLHKVCERENSTVPWFVKQCIEAVEKRGLDVDGIYRVSGNLATIQKLRFIVNQEEKLNLDDSQWEDIHVVTGALKMFFRELPEPLFPYSFFEQFVEAIKKQDNNTRIEAVKSLVQKLPPPNRDTMKVLFGHLTKIVAKASKNLMSTQSLGIVFGPTLLRAENETGNMAIHMVYQNQIAELMLSEYSKIFG

Organism: Homo sapiens (NCBI:txid9606)

GO terms:
  GO:0005096 GTPase activator activity (F, IDA)
  GO:0008360 regulation of cell shape (P, IDA)
  GO:0005096 GTPase activator activity (F, TAS)
  GO:0005829 cytosol (C, TAS)
  GO:0051056 regulation of small GTPase mediated signal transduction (P, TAS)
  GO:0005515 protein binding (F, IPI)
  GO:0005886 plasma membrane (C, IDA)

CATH classification: 1.10.555.10

Secondary structure (DSSP, 8-state):
-PPPHHHHHHHTS----STTS-HHHHHHHHT-SS-HHHHHHHHHHHHHTTTSTTTTTSPP-HHHHHHHHHHHHTT----TTSGGG-SHHHHHHHHHHHHHHSSS-SS-HHHHHHHHHHHTSSSHHHHHHHHHHHHHHS-HHHHHHHHHHHHHHHHHHHTHHHH---HHHHHHHHHHHHH--TTSSS-HHHHHHHHHHHHHHHHHTHHHHH-/-PPPHHHHHHTTSS---STTS-HHHHHHHTTSSS-HHHHHHHHHHHHHTTTSTTTTTSPPPHHHHHHHHHHHHTTPPP-TTSGGG-SHHHHHHHHHHHHHHSSS-SS-HHHHHHHHHHHTSSSHHHHHHHHHHHHHTS-HHHHHHHHHHHHHHHHHHHTHHHH---HHHHHHHHHHHHH--SSSSS-HHHHHHHHHHHHHHHHHTHHHHH-/--HHHHHHTTS----STTS-HHHHHHHHTSSS-HHHHHHHHHHHHHTTTSTTTTTSPPPHHHHHHHHHHHHTTPPP-TTSGGG-SHHHHHHHHHHHHHHSSS-SS-GGGHHHHHHHHTSSSHHHHHHHHHHHHHTS-HHHHHHHHHHHHHHHHHHHTHHHH---HHHHHHHHHHHHH-GGGSSS-HHHHHHHHHHHHHHHHHTHHHHH--/--HHHHHHTTS----STTS-HHHHHHHHTSSS-HHHHHHHHHHHHHTTTSTTTTTSPP-HHHHHHHHHHHHTTPPP-TTSGGG--HHHHHHHHHHHHHHSSS-SS-HHHHHHHHHHHTSSSHHHHHHHHHHHHTTS-HHHHHHHHHHHHHHHHHHHTHHHH---HHHHHHHHHHHHT--TTSSS-HHHHHHHHHHHHHHHHHTHHHHH-

Radius of gyration: 28.45 Å; Cα contacts (8 Å, |Δi|>4): 1271; chains: 4; bounding box: 69×77×73 Å